Protein AF-0000000067186756 (afdb_homodimer)

Radius of gyration: 33.21 Å; Cα contacts (8 Å, |Δi|>4): 2037; chains: 2; bounding box: 67×123×79 Å

Structure (mmCIF, N/CA/C/O backbone):
data_AF-0000000067186756-model_v1
#
loop_
_entity.id
_entity.type
_entity.pdbx_description
1 polymer AGAP007017-PA
#
loop_
_atom_site.group_PDB
_atom_site.id
_atom_site.type_symbol
_atom_site.label_atom_id
_atom_site.label_alt_id
_atom_site.label_comp_id
_atom_site.label_asym_id
_atom_site.label_entity_id
_atom_site.label_seq_id
_atom_site.pdbx_PDB_ins_code
_atom_site.Cartn_x
_atom_site.Cartn_y
_atom_site.Cartn_z
_atom_site.occupancy
_atom_site.B_iso_or_equiv
_atom_site.auth_seq_id
_atom_site.auth_comp_id
_atom_site.auth_asym_id
_atom_site.auth_atom_id
_atom_site.pdbx_PDB_model_num
ATOM 1 N N . MET A 1 1 ? -27.625 50 12.789 1 28.44 1 MET A N 1
ATOM 2 C CA . MET A 1 1 ? -27.047 48.938 13.633 1 28.44 1 MET A CA 1
ATOM 3 C C . MET A 1 1 ? -25.719 49.375 14.219 1 28.44 1 MET A C 1
ATOM 5 O O . MET A 1 1 ? -24.719 49.5 13.492 1 28.44 1 MET A O 1
ATOM 9 N N . ALA A 1 2 ? -25.656 50.125 15.195 1 38.41 2 ALA A N 1
ATOM 10 C CA . ALA A 1 2 ? -24.562 50.906 15.773 1 38.41 2 ALA A CA 1
ATOM 11 C C . ALA A 1 2 ? -23.281 50.094 15.812 1 38.41 2 ALA A C 1
ATOM 13 O O . ALA A 1 2 ? -23.297 48.875 15.633 1 38.41 2 ALA A O 1
ATOM 14 N N . GLY A 1 3 ? -22.047 50.656 16.375 1 45.41 3 GLY A N 1
ATOM 15 C CA . GLY A 1 3 ? -20.594 50.594 16.406 1 45.41 3 GLY A CA 1
ATOM 16 C C . GLY A 1 3 ? -20.062 49.281 16.984 1 45.41 3 GLY A C 1
ATOM 17 O O . GLY A 1 3 ? -18.969 49.25 17.547 1 45.41 3 GLY A O 1
ATOM 18 N N . ARG A 1 4 ? -20.812 48.25 17.312 1 57.25 4 ARG A N 1
ATOM 19 C CA . ARG A 1 4 ? -20.469 47.125 18.172 1 57.25 4 ARG A CA 1
ATOM 20 C C . ARG A 1 4 ? -19.312 46.344 17.578 1 57.25 4 ARG A C 1
ATOM 22 O O . ARG A 1 4 ? -19.281 46.094 16.375 1 57.25 4 ARG A O 1
ATOM 29 N N . THR A 1 5 ? -18.281 46.125 18.344 1 77.06 5 THR A N 1
ATOM 30 C CA . THR A 1 5 ? -17 45.5 18.047 1 77.06 5 THR A CA 1
ATOM 31 C C . THR A 1 5 ? -17.156 44 17.875 1 77.06 5 THR A C 1
ATOM 33 O O . THR A 1 5 ? -17.672 43.312 18.766 1 77.06 5 THR A O 1
ATOM 36 N N . PRO A 1 6 ? -16.938 43.469 16.656 1 87.62 6 PRO A N 1
ATOM 37 C CA . PRO A 1 6 ? -17.078 42.031 16.438 1 87.62 6 PRO A CA 1
ATOM 38 C C . PRO A 1 6 ? -16.172 41.219 17.359 1 87.62 6 PRO A C 1
ATOM 40 O O . PRO A 1 6 ? -15.102 41.656 17.75 1 87.62 6 PRO A O 1
ATOM 43 N N . SER A 1 7 ? -16.719 40.062 17.797 1 94.94 7 SER A N 1
ATOM 44 C CA . SER A 1 7 ? -15.93 39.125 18.562 1 94.94 7 SER A CA 1
ATOM 45 C C . SER A 1 7 ? -15.516 37.938 17.688 1 94.94 7 SER A C 1
ATOM 47 O O . SER A 1 7 ? -16.281 37.469 16.828 1 94.94 7 SER A O 1
ATOM 49 N N . VAL A 1 8 ? -14.266 37.5 17.891 1 97.88 8 VAL A N 1
ATOM 50 C CA . VAL A 1 8 ? -13.711 36.438 17.062 1 97.88 8 VAL A CA 1
ATOM 51 C C . VAL A 1 8 ? -13.125 35.344 17.953 1 97.88 8 VAL A C 1
ATOM 53 O O . VAL A 1 8 ? -12.383 35.625 18.891 1 97.88 8 VAL A O 1
ATOM 56 N N . ILE A 1 9 ? -13.453 34.094 17.703 1 98.69 9 ILE A N 1
ATOM 57 C CA . ILE A 1 9 ? -12.773 32.938 18.266 1 98.69 9 ILE A CA 1
ATOM 58 C C . ILE A 1 9 ? -11.867 32.281 17.219 1 98.69 9 ILE A C 1
ATOM 60 O O . ILE A 1 9 ? -12.258 32.156 16.062 1 98.69 9 ILE A O 1
ATOM 64 N N . ILE A 1 10 ? -10.656 32.062 17.578 1 98.94 10 ILE A N 1
ATOM 65 C CA . ILE A 1 10 ? -9.75 31.25 16.766 1 98.94 10 ILE A CA 1
ATOM 66 C C . ILE A 1 10 ? -9.516 29.906 17.453 1 98.94 10 ILE A C 1
ATOM 68 O O . ILE A 1 10 ? -9.164 29.844 18.625 1 98.94 10 ILE A O 1
ATOM 72 N N . VAL A 1 11 ? -9.75 28.812 16.75 1 98.88 11 VAL A N 1
ATOM 73 C CA . VAL A 1 11 ? -9.445 27.484 17.281 1 98.88 11 VAL A CA 1
ATOM 74 C C . VAL A 1 11 ? -8.141 26.984 16.672 1 98.88 11 VAL A C 1
ATOM 76 O O . VAL A 1 11 ? -8.055 26.75 15.461 1 98.88 11 VAL A O 1
ATOM 79 N N . GLY A 1 12 ? -7.152 26.812 17.531 1 98.75 12 GLY A N 1
ATOM 80 C CA . GLY A 1 12 ? -5.82 26.391 17.109 1 98.75 12 GLY A CA 1
ATOM 81 C C . GLY A 1 12 ? -4.805 27.516 17.156 1 98.75 12 GLY A C 1
ATOM 82 O O . GLY A 1 12 ? -5.047 28.594 16.609 1 98.75 12 GLY A O 1
ATOM 83 N N . ALA A 1 13 ? -3.715 27.234 17.781 1 98.75 13 ALA A N 1
ATOM 84 C CA . ALA A 1 13 ? -2.637 28.203 17.875 1 98.75 13 ALA A CA 1
ATOM 85 C C . ALA A 1 13 ? -1.397 27.734 17.125 1 98.75 13 ALA A C 1
ATOM 87 O O . ALA A 1 13 ? -0.271 27.922 17.578 1 98.75 13 ALA A O 1
ATOM 88 N N . GLY A 1 14 ? -1.62 27.031 16.031 1 98.5 14 GLY A N 1
ATOM 89 C CA . GLY A 1 14 ? -0.551 26.812 15.062 1 98.5 14 GLY A CA 1
ATOM 90 C C . GLY A 1 14 ? -0.219 28.047 14.258 1 98.5 14 GLY A C 1
ATOM 91 O O . GLY A 1 14 ? -0.692 29.141 14.562 1 98.5 14 GLY A O 1
ATOM 92 N N . SER A 1 15 ? 0.546 27.859 13.188 1 98.44 15 SER A N 1
ATOM 93 C CA . SER A 1 15 ? 0.998 29.016 12.43 1 98.44 15 SER A CA 1
ATOM 94 C C . SER A 1 15 ? -0.173 29.734 11.766 1 98.44 15 SER A C 1
ATOM 96 O O . SER A 1 15 ? -0.175 30.969 11.656 1 98.44 15 SER A O 1
ATOM 98 N N . ALA A 1 16 ? -1.162 29 11.305 1 98.81 16 ALA A N 1
ATOM 99 C CA . ALA A 1 16 ? -2.34 29.625 10.711 1 98.81 16 ALA A CA 1
ATOM 100 C C . ALA A 1 16 ? -3.1 30.453 11.75 1 98.81 16 ALA A C 1
ATOM 102 O O . ALA A 1 16 ? -3.512 31.578 11.469 1 98.81 16 ALA A O 1
ATOM 103 N N . GLY A 1 17 ? -3.281 29.906 12.93 1 98.88 17 GLY A N 1
ATOM 104 C CA . GLY A 1 17 ? -3.973 30.609 14 1 98.88 17 GLY A CA 1
ATOM 105 C C . GLY A 1 17 ? -3.229 31.844 14.477 1 98.88 17 GLY A C 1
ATOM 106 O O . GLY A 1 17 ? -3.828 32.906 14.672 1 98.88 17 GLY A O 1
ATOM 107 N N . ILE A 1 18 ? -1.986 31.672 14.633 1 98.81 18 ILE A N 1
ATOM 108 C CA . ILE A 1 18 ? -1.156 32.781 15.086 1 98.81 18 ILE A CA 1
ATOM 109 C C . ILE A 1 18 ? -1.13 33.875 14.023 1 98.81 18 ILE A C 1
ATOM 111 O O . ILE A 1 18 ? -1.194 35.062 14.352 1 98.81 18 ILE A O 1
ATOM 115 N N . ALA A 1 19 ? -1.044 33.469 12.766 1 98.81 19 ALA A N 1
ATOM 116 C CA . ALA A 1 19 ? -1.078 34.438 11.672 1 98.81 19 ALA A CA 1
ATOM 117 C C . ALA A 1 19 ? -2.396 35.219 11.656 1 98.81 19 ALA A C 1
ATOM 119 O O . ALA A 1 19 ? -2.408 36.438 11.492 1 98.81 19 ALA A O 1
ATOM 120 N N . ALA A 1 20 ? -3.482 34.531 11.844 1 98.88 20 ALA A N 1
ATOM 121 C CA . ALA A 1 20 ? -4.789 35.188 11.898 1 98.88 20 ALA A CA 1
ATOM 122 C C . ALA A 1 20 ? -4.875 36.125 13.094 1 98.88 20 ALA A C 1
ATOM 124 O O . ALA A 1 20 ? -5.305 37.281 12.945 1 98.88 20 ALA A O 1
ATOM 125 N N . ALA A 1 21 ? -4.426 35.688 14.234 1 98.81 21 ALA A N 1
ATOM 126 C CA . ALA A 1 21 ? -4.516 36.438 15.469 1 98.81 21 ALA A CA 1
ATOM 127 C C . ALA A 1 21 ? -3.688 37.719 15.375 1 98.81 21 ALA A C 1
ATOM 129 O O . ALA A 1 21 ? -4.176 38.812 15.688 1 98.81 21 ALA A O 1
ATOM 130 N N . THR A 1 22 ? -2.453 37.562 14.93 1 98.62 22 THR A N 1
ATOM 131 C CA . THR A 1 22 ? -1.57 38.719 14.883 1 98.62 22 THR A CA 1
ATOM 132 C C . THR A 1 22 ? -2.082 39.75 13.883 1 98.62 22 THR A C 1
ATOM 134 O O . THR A 1 22 ? -2.033 40.969 14.133 1 98.62 22 THR A O 1
ATOM 137 N N . ARG A 1 23 ? -2.557 39.281 12.766 1 98 23 ARG A N 1
ATOM 138 C CA . ARG A 1 23 ? -3.098 40.156 11.742 1 98 23 ARG A CA 1
ATOM 139 C C . ARG A 1 23 ? -4.332 40.906 12.25 1 98 23 ARG A C 1
ATOM 141 O O . ARG A 1 23 ? -4.473 42.094 12.039 1 98 23 ARG A O 1
ATOM 148 N N . LEU A 1 24 ? -5.227 40.25 12.93 1 97.94 24 LEU A N 1
ATOM 149 C CA . LEU A 1 24 ? -6.434 40.844 13.484 1 97.94 24 LEU A CA 1
ATOM 150 C C . LEU A 1 24 ? -6.086 41.875 14.562 1 97.94 24 LEU A C 1
ATOM 152 O O . LEU A 1 24 ? -6.625 42.969 14.57 1 97.94 24 LEU A O 1
ATOM 156 N N . LEU A 1 25 ? -5.223 41.469 15.438 1 97.19 25 LEU A N 1
ATOM 157 C CA . LEU A 1 25 ? -4.816 42.375 16.516 1 97.19 25 LEU A CA 1
ATOM 158 C C . LEU A 1 25 ? -4.145 43.625 15.953 1 97.19 25 LEU A C 1
ATOM 160 O O . LEU A 1 25 ? -4.387 44.75 16.438 1 97.19 25 LEU A O 1
ATOM 164 N N . ASP A 1 26 ? -3.35 43.438 14.977 1 95.06 26 ASP A N 1
ATOM 165 C CA . ASP A 1 26 ? -2.693 44.562 14.312 1 95.06 26 ASP A CA 1
ATOM 166 C C . ASP A 1 26 ? -3.717 45.469 13.664 1 95.06 26 ASP A C 1
ATOM 168 O O . ASP A 1 26 ? -3.467 46.688 13.5 1 95.06 26 ASP A O 1
ATOM 172 N N . ARG A 1 27 ? -4.832 44.906 13.32 1 93.94 27 ARG A N 1
ATOM 173 C CA . ARG A 1 27 ? -5.859 45.688 12.625 1 93.94 27 ARG A CA 1
ATOM 174 C C . ARG A 1 27 ? -6.902 46.219 13.602 1 93.94 27 ARG A C 1
ATOM 176 O O . ARG A 1 27 ? -7.949 46.719 13.188 1 93.94 27 ARG A O 1
ATOM 183 N N . GLY A 1 28 ? -6.707 46.031 14.859 1 92.81 28 GLY A N 1
ATOM 184 C CA . GLY A 1 28 ? -7.5 46.75 15.859 1 92.81 28 GLY A CA 1
ATOM 185 C C . GLY A 1 28 ? -8.555 45.844 16.5 1 92.81 28 GLY A C 1
ATOM 186 O O . GLY A 1 28 ? -9.305 46.312 17.375 1 92.81 28 GLY A O 1
ATOM 187 N N . PHE A 1 29 ? -8.633 44.625 16.109 1 94.75 29 PHE A N 1
ATOM 188 C CA . PHE A 1 29 ? -9.547 43.688 16.781 1 94.75 29 PHE A CA 1
ATOM 189 C C . PHE A 1 29 ? -9.07 43.406 18.188 1 94.75 29 PHE A C 1
ATOM 191 O O . PHE A 1 29 ? -7.895 43.125 18.406 1 94.75 29 PHE A O 1
ATOM 198 N N . ARG A 1 30 ? -10.031 43.5 19.141 1 93.94 30 ARG A N 1
ATOM 199 C CA . ARG A 1 30 ? -9.594 43.312 20.516 1 93.94 30 ARG A CA 1
ATOM 200 C C . ARG A 1 30 ? -10.43 42.25 21.219 1 93.94 30 ARG A C 1
ATOM 202 O O . ARG A 1 30 ? -10 41.656 22.219 1 93.94 30 ARG A O 1
ATOM 209 N N . ASN A 1 31 ? -11.594 41.969 20.766 1 95.81 31 ASN A N 1
ATOM 210 C CA . ASN A 1 31 ? -12.422 40.906 21.312 1 95.81 31 ASN A CA 1
ATOM 211 C C . ASN A 1 31 ? -12.086 39.562 20.656 1 95.81 31 ASN A C 1
ATOM 213 O O . ASN A 1 31 ? -12.875 39.031 19.859 1 95.81 31 ASN A O 1
ATOM 217 N N . LEU A 1 32 ? -10.961 39.094 21.062 1 97.62 32 LEU A N 1
ATOM 218 C CA . LEU A 1 32 ? -10.391 37.906 20.438 1 97.62 32 LEU A CA 1
ATOM 219 C C . LEU A 1 32 ? -10.094 36.844 21.484 1 97.62 32 LEU A C 1
ATOM 221 O O . LEU A 1 32 ? -9.602 37.156 22.578 1 97.62 32 LEU A O 1
ATOM 225 N N . THR A 1 33 ? -10.484 35.562 21.219 1 98.56 33 THR A N 1
ATOM 226 C CA . THR A 1 33 ? -10.125 34.438 22.047 1 98.56 33 THR A CA 1
ATOM 227 C C . THR A 1 33 ? -9.555 33.312 21.188 1 98.56 33 THR A C 1
ATOM 229 O O . THR A 1 33 ? -10.172 32.906 20.188 1 98.56 33 THR A O 1
ATOM 232 N N . ILE A 1 34 ? -8.359 32.844 21.578 1 98.81 34 ILE A N 1
ATOM 233 C CA . ILE A 1 34 ? -7.738 31.703 20.906 1 98.81 34 ILE A CA 1
ATOM 234 C C . ILE A 1 34 ? -7.848 30.469 21.781 1 98.81 34 ILE A C 1
ATOM 236 O O . ILE A 1 34 ? -7.453 30.484 22.953 1 98.81 34 ILE A O 1
ATOM 240 N N . LEU A 1 35 ? -8.43 29.438 21.297 1 98.88 35 LEU A N 1
ATOM 241 C CA . LEU A 1 35 ? -8.508 28.156 21.984 1 98.88 35 LEU A CA 1
ATOM 242 C C . LEU A 1 35 ? -7.465 27.172 21.453 1 98.88 35 LEU A C 1
ATOM 244 O O . LEU A 1 35 ? -7.422 26.906 20.25 1 98.88 35 LEU A O 1
ATOM 248 N N . GLU A 1 36 ? -6.594 26.703 22.297 1 98.81 36 GLU A N 1
ATOM 249 C CA . GLU A 1 36 ? -5.531 25.766 21.922 1 98.81 36 GLU A CA 1
ATOM 250 C C . GLU A 1 36 ? -5.598 24.484 22.75 1 98.81 36 GLU A C 1
ATOM 252 O O . GLU A 1 36 ? -5.629 24.547 23.984 1 98.81 36 GLU A O 1
ATOM 257 N N . ALA A 1 37 ? -5.621 23.359 22.047 1 98.56 37 ALA A N 1
ATOM 258 C CA . ALA A 1 37 ? -5.738 22.062 22.703 1 98.56 37 ALA A CA 1
ATOM 259 C C . ALA A 1 37 ? -4.469 21.734 23.469 1 98.56 37 ALA A C 1
ATOM 261 O O . ALA A 1 37 ? -4.531 21.125 24.547 1 98.56 37 ALA A O 1
ATOM 262 N N . GLU A 1 38 ? -3.326 22.109 22.953 1 97.75 38 GLU A N 1
ATOM 263 C CA . GLU A 1 38 ? -2.037 21.812 23.578 1 97.75 38 GLU A CA 1
ATOM 264 C C . GLU A 1 38 ? -1.668 22.891 24.594 1 97.75 38 GLU A C 1
ATOM 266 O O . GLU A 1 38 ? -2.408 23.859 24.781 1 97.75 38 GLU A O 1
ATOM 271 N N . ASN A 1 39 ? -0.51 22.734 25.25 1 97.62 39 ASN A N 1
ATOM 272 C CA . ASN A 1 39 ? -0.031 23.688 26.25 1 97.62 39 ASN A CA 1
ATOM 273 C C . ASN A 1 39 ? 1.078 24.562 25.703 1 97.62 39 ASN A C 1
ATOM 275 O O . ASN A 1 39 ? 1.938 25.031 26.438 1 97.62 39 ASN A O 1
ATOM 279 N N . ARG A 1 40 ? 1.061 24.672 24.391 1 97.06 40 ARG A N 1
ATOM 280 C CA . ARG A 1 40 ? 2.068 25.484 23.719 1 97.06 40 ARG A CA 1
ATOM 281 C C . ARG A 1 40 ? 1.511 26.094 22.438 1 97.06 40 ARG A C 1
ATOM 283 O O . ARG A 1 40 ? 0.531 25.594 21.875 1 97.06 40 ARG A O 1
ATOM 290 N N . LEU A 1 41 ? 2.156 27.188 21.969 1 97.88 41 LEU A N 1
ATOM 291 C CA . LEU A 1 41 ? 1.895 27.75 20.641 1 97.88 41 LEU A CA 1
ATOM 292 C C . LEU A 1 41 ? 2.637 26.969 19.562 1 97.88 41 LEU A C 1
ATOM 294 O O . LEU A 1 41 ? 3.621 26.281 19.859 1 97.88 41 LEU A O 1
ATOM 298 N N . GLY A 1 42 ? 2.135 27.031 18.375 1 98.12 42 GLY A N 1
ATOM 299 C CA . GLY A 1 42 ? 2.977 26.703 17.234 1 98.12 42 GLY A CA 1
ATOM 300 C C . GLY A 1 42 ? 2.475 25.516 16.453 1 98.12 42 GLY A C 1
ATOM 301 O O . GLY A 1 42 ? 2.799 25.359 15.273 1 98.12 42 GLY A O 1
ATOM 302 N N . GLY A 1 43 ? 1.616 24.625 17.094 1 97.69 43 GLY A N 1
ATOM 303 C CA . GLY A 1 43 ? 1.158 23.438 16.391 1 97.69 43 GLY A CA 1
ATOM 304 C C . GLY A 1 43 ? 2.295 22.562 15.906 1 97.69 43 GLY A C 1
ATOM 305 O O . GLY A 1 43 ? 3.164 22.172 16.688 1 97.69 43 GLY A O 1
ATOM 306 N N . ARG A 1 44 ? 2.387 22.344 14.578 1 97.75 44 ARG A N 1
ATOM 307 C CA . ARG A 1 44 ? 3.402 21.438 14.031 1 97.75 44 ARG A CA 1
ATOM 308 C C . ARG A 1 44 ? 4.734 22.156 13.867 1 97.75 44 ARG A C 1
ATOM 310 O O . ARG A 1 44 ? 5.73 21.562 13.477 1 97.75 44 ARG A O 1
ATOM 317 N N . ILE A 1 45 ? 4.738 23.438 14.062 1 98.19 45 ILE A N 1
ATOM 318 C CA . ILE A 1 45 ? 6.004 24.109 14.367 1 98.19 45 ILE A CA 1
ATOM 319 C C . ILE A 1 45 ? 6.395 23.828 15.812 1 98.19 45 ILE A C 1
ATOM 321 O O . ILE A 1 45 ? 5.883 24.469 16.734 1 98.19 45 ILE A O 1
ATOM 325 N N . HIS A 1 46 ? 7.238 22.875 15.992 1 97.38 46 HIS A N 1
ATOM 326 C CA . HIS A 1 46 ? 7.652 22.422 17.312 1 97.38 46 HIS A CA 1
ATOM 327 C C . HIS A 1 46 ? 9.164 22.266 17.391 1 97.38 46 HIS A C 1
ATOM 329 O O . HIS A 1 46 ? 9.711 21.25 16.953 1 97.38 46 HIS A O 1
ATOM 335 N N . SER A 1 47 ? 9.773 23.297 17.938 1 95.75 47 SER A N 1
ATOM 336 C CA . SER A 1 47 ? 11.227 23.328 18.125 1 95.75 47 SER A CA 1
ATOM 337 C C . SER A 1 47 ? 11.602 23.188 19.594 1 95.75 47 SER A C 1
ATOM 339 O O . SER A 1 47 ? 11.055 23.891 20.453 1 95.75 47 SER A O 1
ATOM 341 N N . VAL A 1 48 ? 12.484 22.297 19.844 1 93.56 48 VAL A N 1
ATOM 342 C CA . VAL A 1 48 ? 12.891 22.047 21.219 1 93.56 48 VAL A CA 1
ATOM 343 C C . VAL A 1 48 ? 14.406 22.188 21.344 1 93.56 48 VAL A C 1
ATOM 345 O O . VAL A 1 48 ? 15.164 21.578 20.594 1 93.56 48 VAL A O 1
ATOM 348 N N . ARG A 1 49 ? 14.75 23 22.281 1 91.38 49 ARG A N 1
ATOM 349 C CA . ARG A 1 49 ? 16.172 23.172 22.531 1 91.38 49 ARG A CA 1
ATOM 350 C C . ARG A 1 49 ? 16.75 21.953 23.266 1 91.38 49 ARG A C 1
ATOM 352 O O . ARG A 1 49 ? 16.141 21.453 24.203 1 91.38 49 ARG A O 1
ATOM 359 N N . ARG A 1 50 ? 17.766 21.531 22.828 1 86.62 50 ARG A N 1
ATOM 360 C CA . ARG A 1 50 ? 18.531 20.453 23.453 1 86.62 50 ARG A CA 1
ATOM 361 C C . ARG A 1 50 ? 20.031 20.703 23.344 1 86.62 50 ARG A C 1
ATOM 363 O O . ARG A 1 50 ? 20.641 20.484 22.297 1 86.62 50 ARG A O 1
ATOM 370 N N . GLY A 1 51 ? 20.547 21.031 24.562 1 77.31 51 GLY A N 1
ATOM 371 C CA . GLY A 1 51 ? 21.938 21.469 24.531 1 77.31 51 GLY A CA 1
ATOM 372 C C . GLY A 1 51 ? 22.156 22.672 23.641 1 77.31 51 GLY A C 1
ATOM 373 O O . GLY A 1 51 ? 21.469 23.688 23.766 1 77.31 51 GLY A O 1
ATOM 374 N N . GLY A 1 52 ? 23.156 22.625 22.922 1 74.12 52 GLY A N 1
ATOM 375 C CA . GLY A 1 52 ? 23.453 23.703 21.984 1 74.12 52 GLY A CA 1
ATOM 376 C C . GLY A 1 52 ? 22.656 23.609 20.703 1 74.12 52 GLY A C 1
ATOM 377 O O . GLY A 1 52 ? 22.781 24.469 19.828 1 74.12 52 GLY A O 1
ATOM 378 N N . ASN A 1 53 ? 21.703 22.672 20.766 1 74.88 53 ASN A N 1
ATOM 379 C CA . ASN A 1 53 ? 21 22.391 19.531 1 74.88 53 ASN A CA 1
ATOM 380 C C . ASN A 1 53 ? 19.516 22.719 19.625 1 74.88 53 ASN A C 1
ATOM 382 O O . ASN A 1 53 ? 19.016 23 20.719 1 74.88 53 ASN A O 1
ATOM 386 N N . VAL A 1 54 ? 18.906 23.031 18.562 1 90.5 54 VAL A N 1
ATOM 387 C CA . VAL A 1 54 ? 17.453 23.125 18.453 1 90.5 54 VAL A CA 1
ATOM 388 C C . VAL A 1 54 ? 16.938 22.078 17.484 1 90.5 54 VAL A C 1
ATOM 390 O O . VAL A 1 54 ? 17.391 21.984 16.344 1 90.5 54 VAL A O 1
ATOM 393 N N . LEU A 1 55 ? 16.078 21.203 18.016 1 93.69 55 LEU A N 1
ATOM 394 C CA . LEU A 1 55 ? 15.492 20.141 17.219 1 93.69 55 LEU A CA 1
ATOM 395 C C . LEU A 1 55 ? 14.086 20.516 16.766 1 93.69 55 LEU A C 1
ATOM 397 O O . LEU A 1 55 ? 13.234 20.875 17.578 1 93.69 55 LEU A O 1
ATOM 401 N N . ASP A 1 56 ? 13.922 20.484 15.516 1 96.19 56 ASP A N 1
ATOM 402 C CA . ASP A 1 56 ? 12.594 20.734 14.953 1 96.19 56 ASP A CA 1
ATOM 403 C C . ASP A 1 56 ? 11.844 19.422 14.734 1 96.19 56 ASP A C 1
ATOM 405 O O . ASP A 1 56 ? 12.211 18.625 13.875 1 96.19 56 ASP A O 1
ATOM 409 N N . TYR A 1 57 ? 10.758 19.234 15.461 1 96.88 57 TYR A N 1
ATOM 410 C CA . TYR A 1 57 ? 9.953 18.016 15.352 1 96.88 57 TYR A CA 1
ATOM 411 C C . TYR A 1 57 ? 9.031 18.078 14.141 1 96.88 57 TYR A C 1
ATOM 413 O O . TYR A 1 57 ? 8.641 17.047 13.602 1 96.88 57 TYR A O 1
ATOM 421 N N . GLY A 1 58 ? 8.594 19.234 13.766 1 96.69 58 GLY A N 1
ATOM 422 C CA . GLY A 1 58 ? 7.781 19.484 12.586 1 96.69 58 GLY A CA 1
ATOM 423 C C . GLY A 1 58 ? 8.508 20.297 11.531 1 96.69 58 GLY A C 1
ATOM 424 O O . GLY A 1 58 ? 9.617 19.953 11.125 1 96.69 58 GLY A O 1
ATOM 425 N N . ALA A 1 59 ? 7.988 21.422 11.195 1 96.25 59 ALA A N 1
ATOM 426 C CA . ALA A 1 59 ? 8.594 22.281 10.188 1 96.25 59 ALA A CA 1
ATOM 427 C C . ALA A 1 59 ? 10.055 22.578 10.531 1 96.25 59 ALA A C 1
ATOM 429 O O . ALA A 1 59 ? 10.375 22.922 11.672 1 96.25 59 ALA A O 1
ATOM 430 N N . GLN A 1 60 ? 10.852 22.469 9.484 1 93.38 60 GLN A N 1
ATOM 431 C CA . GLN A 1 60 ? 12.273 22.594 9.789 1 93.38 60 GLN A CA 1
ATOM 432 C C . GLN A 1 60 ? 12.953 23.562 8.836 1 93.38 60 GLN A C 1
ATOM 434 O O . GLN A 1 60 ? 13.836 24.328 9.242 1 93.38 60 GLN A O 1
ATOM 439 N N . TRP A 1 61 ? 12.594 23.562 7.562 1 92.44 61 TRP A N 1
ATOM 440 C CA . TRP A 1 61 ? 13.32 24.344 6.574 1 92.44 61 TRP A CA 1
ATOM 441 C C . TRP A 1 61 ? 12.398 25.344 5.883 1 92.44 61 TRP A C 1
ATOM 443 O O . TRP A 1 61 ? 11.203 25.094 5.73 1 92.44 61 TRP A O 1
ATOM 453 N N . VAL A 1 62 ? 12.977 26.469 5.523 1 91.88 62 VAL A N 1
ATOM 454 C CA . VAL A 1 62 ? 12.312 27.406 4.629 1 91.88 62 VAL A CA 1
ATOM 455 C C . VAL A 1 62 ? 12.461 26.938 3.184 1 91.88 62 VAL A C 1
ATOM 457 O O . VAL A 1 62 ? 13.578 26.812 2.68 1 91.88 62 VAL A O 1
ATOM 460 N N . HIS A 1 63 ? 11.344 26.703 2.578 1 84.44 63 HIS A N 1
ATOM 461 C CA . HIS A 1 63 ? 11.367 26.062 1.268 1 84.44 63 HIS A CA 1
ATOM 462 C C . HIS A 1 63 ? 11.594 27.078 0.161 1 84.44 63 HIS A C 1
ATOM 464 O O . HIS A 1 63 ? 10.641 27.516 -0.493 1 84.44 63 HIS A O 1
ATOM 470 N N . GLY A 1 64 ? 12.773 27.469 -0.066 1 81.81 64 GLY A N 1
ATOM 471 C CA . GLY A 1 64 ? 13.148 28.266 -1.219 1 81.81 64 GLY A CA 1
ATOM 472 C C . GLY A 1 64 ? 13.133 29.766 -0.935 1 81.81 64 GLY A C 1
ATOM 473 O O . GLY A 1 64 ? 12.664 30.188 0.119 1 81.81 64 GLY A O 1
ATOM 474 N N . LYS A 1 65 ? 13.633 30.531 -1.936 1 87.44 65 LYS A N 1
ATOM 475 C CA . LYS A 1 65 ? 13.781 31.969 -1.816 1 87.44 65 LYS A CA 1
ATOM 476 C C . LYS A 1 65 ? 12.734 32.688 -2.654 1 87.44 65 LYS A C 1
ATOM 478 O O . LYS A 1 65 ? 12.203 33.75 -2.234 1 87.44 65 LYS A O 1
ATOM 483 N N . GLN A 1 66 ? 12.391 32.031 -3.686 1 86.25 66 GLN A N 1
ATOM 484 C CA . GLN A 1 66 ? 11.555 32.719 -4.664 1 86.25 66 GLN A CA 1
ATOM 485 C C . GLN A 1 66 ? 10.086 32.656 -4.277 1 86.25 66 GLN A C 1
ATOM 487 O O . GLN A 1 66 ? 9.57 31.578 -3.98 1 86.25 66 GLN A O 1
ATOM 492 N N . ASN A 1 67 ? 9.477 33.812 -4.285 1 86.69 67 ASN A N 1
ATOM 493 C CA . ASN A 1 67 ? 8.055 33.906 -3.996 1 86.69 67 ASN A CA 1
ATOM 494 C C . ASN A 1 67 ? 7.703 33.281 -2.654 1 86.69 67 ASN A C 1
ATOM 496 O O . ASN A 1 67 ? 6.707 32.562 -2.545 1 86.69 67 ASN A O 1
ATOM 500 N N . ASN A 1 68 ? 8.586 33.469 -1.745 1 92.69 68 ASN A N 1
ATOM 501 C CA . ASN A 1 68 ? 8.383 32.938 -0.402 1 92.69 68 ASN A CA 1
ATOM 502 C C . ASN A 1 68 ? 8.453 34.031 0.653 1 92.69 68 ASN A C 1
ATOM 504 O O . ASN A 1 68 ? 9.539 34.438 1.051 1 92.69 68 ASN A O 1
ATOM 508 N N . PHE A 1 69 ? 7.301 34.438 1.137 1 93.56 69 PHE A N 1
ATOM 509 C CA . PHE A 1 69 ? 7.227 35.594 2.047 1 93.56 69 PHE A CA 1
ATOM 510 C C . PHE A 1 69 ? 7.824 35.219 3.402 1 93.56 69 PHE A C 1
ATOM 512 O O . PHE A 1 69 ? 8.18 36.125 4.18 1 93.56 69 PHE A O 1
ATOM 519 N N . ILE A 1 70 ? 7.93 33.938 3.744 1 95 70 ILE A N 1
ATOM 520 C CA . ILE A 1 70 ? 8.602 33.562 4.98 1 95 70 ILE A CA 1
ATOM 521 C C . ILE A 1 70 ? 10.102 33.844 4.859 1 95 70 ILE A C 1
ATOM 523 O O . ILE A 1 70 ? 10.711 34.344 5.801 1 95 70 ILE A O 1
ATOM 527 N N . TYR A 1 71 ? 10.656 33.438 3.723 1 94.69 71 TYR A N 1
ATOM 528 C CA . TYR A 1 71 ? 12.055 33.781 3.459 1 94.69 71 TYR A CA 1
ATOM 529 C C . TYR A 1 71 ? 12.281 35.281 3.551 1 94.69 71 TYR A C 1
ATOM 531 O O . TYR A 1 71 ? 13.234 35.719 4.184 1 94.69 71 TYR A O 1
ATOM 539 N N . ASP A 1 72 ? 11.391 36.062 2.963 1 94.88 72 ASP A N 1
ATOM 540 C CA . ASP A 1 72 ? 11.516 37.5 2.938 1 94.88 72 ASP A CA 1
ATOM 541 C C . ASP A 1 72 ? 11.492 38.094 4.352 1 94.88 72 ASP A C 1
ATOM 543 O O . ASP A 1 72 ? 12.32 38.938 4.695 1 94.88 72 ASP A O 1
ATOM 547 N N . MET A 1 73 ? 10.57 37.625 5.117 1 94.88 73 MET A N 1
ATOM 548 C CA . MET A 1 73 ? 10.438 38.094 6.484 1 94.88 73 MET A CA 1
ATOM 549 C C . MET A 1 73 ? 11.68 37.75 7.309 1 94.88 73 MET A C 1
ATOM 551 O O . MET A 1 73 ? 12.188 38.594 8.055 1 94.88 73 MET A O 1
ATOM 555 N N . ALA A 1 74 ? 12.156 36.562 7.203 1 95.62 74 ALA A N 1
ATOM 556 C CA . ALA A 1 74 ? 13.273 36.094 8.016 1 95.62 74 ALA A CA 1
ATOM 557 C C . ALA A 1 74 ? 14.586 36.719 7.574 1 95.62 74 ALA A C 1
ATOM 559 O O . ALA A 1 74 ? 15.438 37.031 8.406 1 95.62 74 ALA A O 1
ATOM 560 N N . SER A 1 75 ? 14.75 36.875 6.27 1 95.12 75 SER A N 1
ATOM 561 C CA . SER A 1 75 ? 16 37.375 5.715 1 95.12 75 SER A CA 1
ATOM 562 C C . SER A 1 75 ? 16.234 38.812 6.105 1 95.12 75 SER A C 1
ATOM 564 O O . SER A 1 75 ? 17.375 39.25 6.25 1 95.12 75 SER A O 1
ATOM 566 N N . GLN A 1 76 ? 15.172 39.562 6.254 1 94.62 76 GLN A N 1
ATOM 567 C CA . GLN A 1 76 ? 15.25 40.938 6.645 1 94.62 76 GLN A CA 1
ATOM 568 C C . GLN A 1 76 ? 16.016 41.125 7.953 1 94.62 76 GLN A C 1
ATOM 570 O O . GLN A 1 76 ? 16.672 42.125 8.172 1 94.62 76 GLN A O 1
ATOM 575 N N . TYR A 1 77 ? 15.961 40.156 8.742 1 95.38 77 TYR A N 1
ATOM 576 C CA . TYR A 1 77 ? 16.578 40.25 10.062 1 95.38 77 TYR A CA 1
ATOM 577 C C . TYR A 1 77 ? 17.75 39.281 10.195 1 95.38 77 TYR A C 1
ATOM 579 O O . TYR A 1 77 ? 18.234 39.062 11.297 1 95.38 77 TYR A O 1
ATOM 587 N N . GLY A 1 78 ? 18.125 38.688 9.086 1 95.06 78 GLY A N 1
ATOM 588 C CA . GLY A 1 78 ? 19.281 37.781 9.086 1 95.06 78 GLY A CA 1
ATOM 589 C C . GLY A 1 78 ? 19.062 36.531 9.914 1 95.06 78 GLY A C 1
ATOM 590 O O . GLY A 1 78 ? 19.984 36.031 10.547 1 95.06 78 GLY A O 1
ATOM 591 N N . LEU A 1 79 ? 17.906 36 9.922 1 95.12 79 LEU A N 1
ATOM 592 C CA . LEU A 1 79 ? 17.531 34.906 10.828 1 95.12 79 LEU A CA 1
ATOM 593 C C . LEU A 1 79 ? 17.797 33.562 10.195 1 95.12 79 LEU A C 1
ATOM 595 O O . LEU A 1 79 ? 17.797 32.531 10.883 1 95.12 79 LEU A O 1
ATOM 599 N N . ILE A 1 80 ? 18.062 33.438 8.883 1 94.31 80 ILE A N 1
ATOM 600 C CA . ILE A 1 80 ? 18.156 32.188 8.156 1 94.31 80 ILE A CA 1
ATOM 601 C C . ILE A 1 80 ? 19.469 32.125 7.391 1 94.31 80 ILE A C 1
ATOM 603 O O . ILE A 1 80 ? 20.141 33.156 7.219 1 94.31 80 ILE A O 1
ATOM 607 N N . GLU A 1 81 ? 19.906 30.906 7.027 1 93 81 GLU A N 1
ATOM 608 C CA . GLU A 1 81 ? 21.094 30.688 6.211 1 93 81 GLU A CA 1
ATOM 609 C C . GLU A 1 81 ? 20.906 29.484 5.289 1 93 81 GLU A C 1
ATOM 611 O O . GLU A 1 81 ? 20.141 28.562 5.598 1 93 81 GLU A O 1
ATOM 616 N N . VAL A 1 82 ? 21.531 29.484 4.156 1 90.5 82 VAL A N 1
ATOM 617 C CA . VAL A 1 82 ? 21.516 28.391 3.199 1 90.5 82 VAL A CA 1
ATOM 618 C C . VAL A 1 82 ? 22.531 27.328 3.615 1 90.5 82 VAL A C 1
ATOM 620 O O . VAL A 1 82 ? 23.688 27.625 3.863 1 90.5 82 VAL A O 1
ATOM 623 N N . GLU A 1 83 ? 21.984 26.109 3.74 1 86.94 83 GLU A N 1
ATOM 624 C CA . GLU A 1 83 ? 22.875 25 4.07 1 86.94 83 GLU A CA 1
ATOM 625 C C . GLU A 1 83 ? 23.859 24.734 2.932 1 86.94 83 GLU A C 1
ATOM 627 O O . GLU A 1 83 ? 23.516 24.875 1.758 1 86.94 83 GLU A O 1
ATOM 632 N N . GLN A 1 84 ? 25.047 24.281 3.312 1 79.5 84 GLN A N 1
ATOM 633 C CA . GLN A 1 84 ? 26.109 24.125 2.33 1 79.5 84 GLN A CA 1
ATOM 634 C C . GLN A 1 84 ? 26.172 22.703 1.812 1 79.5 84 GLN A C 1
ATOM 636 O O . GLN A 1 84 ? 27.016 22.375 0.965 1 79.5 84 GLN A O 1
ATOM 641 N N . HIS A 1 85 ? 25.344 21.891 2.33 1 75.56 85 HIS A N 1
ATOM 642 C CA . HIS A 1 85 ? 25.328 20.5 1.887 1 75.56 85 HIS A CA 1
ATOM 643 C C . HIS A 1 85 ? 23.922 20.031 1.536 1 75.56 85 HIS A C 1
ATOM 645 O O . HIS A 1 85 ? 22.938 20.609 2.006 1 75.56 85 HIS A O 1
ATOM 651 N N . LYS A 1 86 ? 23.906 18.984 0.673 1 71.25 86 LYS A N 1
ATOM 652 C CA . LYS A 1 86 ? 22.625 18.359 0.356 1 71.25 86 LYS A CA 1
ATOM 653 C C . LYS A 1 86 ? 22.219 17.375 1.453 1 71.25 86 LYS A C 1
ATOM 655 O O . LYS A 1 86 ? 23.047 16.906 2.225 1 71.25 86 LYS A O 1
ATOM 660 N N . GLU A 1 87 ? 20.969 17.188 1.662 1 66.31 87 GLU A N 1
ATOM 661 C CA . GLU A 1 87 ? 20.469 16.266 2.672 1 66.31 87 GLU A CA 1
ATOM 662 C C . GLU A 1 87 ? 21.031 14.859 2.465 1 66.31 87 GLU A C 1
ATOM 664 O O . GLU A 1 87 ? 21.438 14.203 3.424 1 66.31 87 GLU A O 1
ATOM 669 N N . ASN A 1 88 ? 20.906 14.32 1.32 1 63.75 88 ASN A N 1
ATOM 670 C CA . ASN A 1 88 ? 21.391 12.977 1.032 1 63.75 88 ASN A CA 1
ATOM 671 C C . ASN A 1 88 ? 22.562 13 0.049 1 63.75 88 ASN A C 1
ATOM 673 O O . ASN A 1 88 ? 22.375 13.25 -1.143 1 63.75 88 ASN A O 1
ATOM 677 N N . ASP A 1 89 ? 23.781 12.781 0.723 1 77.62 89 ASP A N 1
ATOM 678 C CA . ASP A 1 89 ? 24.953 12.906 -0.143 1 77.62 89 ASP A CA 1
ATOM 679 C C . ASP A 1 89 ? 25.5 11.539 -0.53 1 77.62 89 ASP A C 1
ATOM 681 O O . ASP A 1 89 ? 26.203 11.398 -1.534 1 77.62 89 ASP A O 1
ATOM 685 N N . VAL A 1 90 ? 25.156 10.539 0.299 1 93.38 90 VAL A N 1
ATOM 686 C CA . VAL A 1 90 ? 25.672 9.211 -0.015 1 93.38 90 VAL A CA 1
ATOM 687 C C . VAL A 1 90 ? 24.594 8.164 0.226 1 93.38 90 VAL A C 1
ATOM 689 O O . VAL A 1 90 ? 23.609 8.422 0.926 1 93.38 90 VAL A O 1
ATOM 692 N N . TYR A 1 91 ? 24.781 7 -0.371 1 97 91 TYR A N 1
ATOM 693 C CA . TYR A 1 91 ? 23.828 5.898 -0.287 1 97 91 TYR A CA 1
ATOM 694 C C . TYR A 1 91 ? 24.531 4.586 0.024 1 97 91 TYR A C 1
ATOM 696 O O . TYR A 1 91 ? 25.578 4.293 -0.541 1 97 91 TYR A O 1
ATOM 704 N N . TYR A 1 92 ? 23.953 3.838 0.969 1 97.69 92 TYR A N 1
ATOM 705 C CA . TYR A 1 92 ? 24.469 2.52 1.312 1 97.69 92 TYR A CA 1
ATOM 706 C C . TYR A 1 92 ? 23.438 1.437 1.049 1 97.69 92 TYR A C 1
ATOM 708 O O . TYR A 1 92 ? 22.25 1.63 1.315 1 97.69 92 TYR A O 1
ATOM 716 N N . LYS A 1 93 ? 23.906 0.327 0.514 1 97.88 93 LYS A N 1
ATOM 717 C CA . LYS A 1 93 ? 23.078 -0.871 0.42 1 97.88 93 LYS A CA 1
ATOM 718 C C . LYS A 1 93 ? 23 -1.589 1.765 1 97.88 93 LYS A C 1
ATOM 720 O O . LYS A 1 93 ? 23.859 -1.396 2.631 1 97.88 93 LYS A O 1
ATOM 725 N N . SER A 1 94 ? 21.969 -2.41 1.911 1 98.06 94 SER A N 1
ATOM 726 C CA . SER A 1 94 ? 21.812 -3.145 3.162 1 98.06 94 SER A CA 1
ATOM 727 C C . SER A 1 94 ? 22.906 -4.184 3.34 1 98.06 94 SER A C 1
ATOM 729 O O . SER A 1 94 ? 23.031 -4.789 4.406 1 98.06 94 SER A O 1
ATOM 731 N N . THR A 1 95 ? 23.781 -4.363 2.396 1 96.75 95 THR A N 1
ATOM 732 C CA . THR A 1 95 ? 24.984 -5.199 2.516 1 96.75 95 THR A CA 1
ATOM 733 C C . THR A 1 95 ? 26.109 -4.434 3.199 1 96.75 95 THR A C 1
ATOM 735 O O . THR A 1 95 ? 27.125 -5.023 3.578 1 96.75 95 THR A O 1
ATOM 738 N N . GLY A 1 96 ? 25.969 -3.172 3.281 1 97.56 96 GLY A N 1
ATOM 739 C CA . GLY A 1 96 ? 27.016 -2.311 3.803 1 97.56 96 GLY A CA 1
ATOM 740 C C . GLY A 1 96 ? 27.828 -1.623 2.717 1 97.56 96 GLY A C 1
ATOM 741 O O . GLY A 1 96 ? 28.672 -0.776 3.006 1 97.56 96 GLY A O 1
ATOM 742 N N . GLU A 1 97 ? 27.516 -1.89 1.524 1 97.19 97 GLU A N 1
ATOM 743 C CA . GLU A 1 97 ? 28.281 -1.369 0.391 1 97.19 97 GLU A CA 1
ATOM 744 C C . GLU A 1 97 ? 27.906 0.08 0.095 1 97.19 97 GLU A C 1
ATOM 746 O O . GLU A 1 97 ? 26.719 0.417 0.012 1 97.19 97 GLU A O 1
ATOM 751 N N . LEU A 1 98 ? 28.938 0.907 -0.063 1 96.75 98 LEU A N 1
ATOM 752 C CA . LEU A 1 98 ? 28.734 2.287 -0.494 1 96.75 98 LEU A CA 1
ATOM 753 C C . LEU A 1 98 ? 28.562 2.365 -2.006 1 96.75 98 LEU A C 1
ATOM 755 O O . LEU A 1 98 ? 29.375 1.814 -2.758 1 96.75 98 LEU A O 1
ATOM 759 N N . VAL A 1 99 ? 27.516 3.031 -2.438 1 97.44 99 VAL A N 1
ATOM 760 C CA . VAL A 1 99 ? 27.344 3.285 -3.865 1 97.44 99 VAL A CA 1
ATOM 761 C C . VAL A 1 99 ? 28.203 4.48 -4.281 1 97.44 99 VAL A C 1
ATOM 763 O O . VAL A 1 99 ? 28.141 5.543 -3.66 1 97.44 99 VAL A O 1
ATOM 766 N N . PRO A 1 100 ? 29.016 4.316 -5.309 1 96.44 100 PRO A N 1
ATOM 767 C CA . PRO A 1 100 ? 29.797 5.469 -5.75 1 96.44 100 PRO A CA 1
ATOM 768 C C . PRO A 1 100 ? 28.953 6.703 -6.02 1 96.44 100 PRO A C 1
ATOM 770 O O . PRO A 1 100 ? 27.906 6.602 -6.664 1 96.44 100 PRO A O 1
ATOM 773 N N . LYS A 1 101 ? 29.438 7.828 -5.523 1 94.06 101 LYS A N 1
ATOM 774 C CA . LYS A 1 101 ? 28.672 9.07 -5.605 1 94.06 101 LYS A CA 1
ATOM 775 C C . LYS A 1 101 ? 28.344 9.414 -7.055 1 94.06 101 LYS A C 1
ATOM 777 O O . LYS A 1 101 ? 27.25 9.883 -7.348 1 94.06 101 LYS A O 1
ATOM 782 N N . GLU A 1 102 ? 29.234 9.211 -7.918 1 94.88 102 GLU A N 1
ATOM 783 C CA . GLU A 1 102 ? 29.016 9.5 -9.328 1 94.88 102 GLU A CA 1
ATOM 784 C C . GLU A 1 102 ? 27.828 8.711 -9.875 1 94.88 102 GLU A C 1
ATOM 786 O O . GLU A 1 102 ? 27.047 9.227 -10.68 1 94.88 102 GLU A O 1
ATOM 791 N N . THR A 1 103 ? 27.703 7.473 -9.391 1 96.69 103 THR A N 1
ATOM 792 C CA . THR A 1 103 ? 26.625 6.598 -9.828 1 96.69 103 THR A CA 1
ATOM 793 C C . THR A 1 103 ? 25.281 7.102 -9.312 1 96.69 103 THR A C 1
ATOM 795 O O . THR A 1 103 ? 24.328 7.246 -10.078 1 96.69 103 THR A O 1
ATOM 798 N N . SER A 1 104 ? 25.219 7.324 -8.039 1 96.31 104 SER A N 1
ATOM 799 C CA . SER A 1 104 ? 23.969 7.793 -7.453 1 96.31 104 SER A CA 1
ATOM 800 C C . SER A 1 104 ? 23.562 9.148 -8.016 1 96.31 104 SER A C 1
ATOM 802 O O . SER A 1 104 ? 22.406 9.367 -8.359 1 96.31 104 SER A O 1
ATOM 804 N N . ASP A 1 105 ? 24.531 10.062 -8.172 1 94.5 105 ASP A N 1
ATOM 805 C CA . ASP A 1 105 ? 24.25 11.383 -8.727 1 94.5 105 ASP A CA 1
ATOM 806 C C . ASP A 1 105 ? 23.688 11.273 -10.148 1 94.5 105 ASP A C 1
ATOM 808 O O . ASP A 1 105 ? 22.719 11.953 -10.492 1 94.5 105 ASP A O 1
ATOM 812 N N . ARG A 1 106 ? 24.266 10.453 -10.891 1 96 106 ARG A N 1
ATOM 813 C CA . ARG A 1 106 ? 23.844 10.297 -12.281 1 96 106 ARG A CA 1
ATOM 814 C C . ARG A 1 106 ? 22.422 9.789 -12.359 1 96 106 ARG A C 1
ATOM 816 O O . ARG A 1 106 ? 21.609 10.32 -13.125 1 96 106 ARG A O 1
ATOM 823 N N . VAL A 1 107 ? 22.125 8.742 -11.602 1 96.81 107 VAL A N 1
ATOM 824 C CA . VAL A 1 107 ? 20.797 8.148 -11.656 1 96.81 107 VAL A CA 1
ATOM 825 C C . VAL A 1 107 ? 19.75 9.164 -11.18 1 96.81 107 VAL A C 1
ATOM 827 O O . VAL A 1 107 ? 18.766 9.422 -11.875 1 96.81 107 VAL A O 1
ATOM 830 N N . LEU A 1 108 ? 19.969 9.797 -10.094 1 95.06 108 LEU A N 1
ATOM 831 C CA . LEU A 1 108 ? 19 10.68 -9.477 1 95.06 108 LEU A CA 1
ATOM 832 C C . LEU A 1 108 ? 18.844 11.969 -10.273 1 95.06 108 LEU A C 1
ATOM 834 O O . LEU A 1 108 ? 17.734 12.477 -10.438 1 95.06 108 LEU A O 1
ATOM 838 N N . GLU A 1 109 ? 19.922 12.5 -10.734 1 93.62 109 GLU A N 1
ATOM 839 C CA . GLU A 1 109 ? 19.859 13.703 -11.562 1 93.62 109 GLU A CA 1
ATOM 840 C C . GLU A 1 109 ? 19.109 13.422 -12.867 1 93.62 109 GLU A C 1
ATOM 842 O O . GLU A 1 109 ? 18.344 14.258 -13.344 1 93.62 109 GLU A O 1
ATOM 847 N N . THR A 1 110 ? 19.406 12.266 -13.461 1 96.12 110 THR A N 1
ATOM 848 C CA . THR A 1 110 ? 18.703 11.883 -14.688 1 96.12 110 THR A CA 1
ATOM 849 C C . THR A 1 110 ? 17.203 11.812 -14.445 1 96.12 110 THR A C 1
ATOM 851 O O . THR A 1 110 ? 16.422 12.336 -15.242 1 96.12 110 THR A O 1
ATOM 854 N N . LEU A 1 111 ? 16.828 11.211 -13.383 1 95.25 111 LEU A N 1
ATOM 855 C CA . LEU A 1 111 ? 15.414 11.094 -13.055 1 95.25 111 LEU A CA 1
ATOM 856 C C . LEU A 1 111 ? 14.797 12.469 -12.844 1 95.25 111 LEU A C 1
ATOM 858 O O . LEU A 1 111 ? 13.719 12.758 -13.375 1 95.25 111 LEU A O 1
ATOM 862 N N . HIS A 1 112 ? 15.453 13.297 -12.109 1 92.12 112 HIS A N 1
ATOM 863 C CA . HIS A 1 112 ? 14.953 14.648 -11.859 1 92.12 112 HIS A CA 1
ATOM 864 C C . HIS A 1 112 ? 14.797 15.422 -13.164 1 92.12 112 HIS A C 1
ATOM 866 O O . HIS A 1 112 ? 13.781 16.094 -13.383 1 92.12 112 HIS A O 1
ATOM 872 N N . ASN A 1 113 ? 15.758 15.32 -14.008 1 93.19 113 ASN A N 1
ATOM 873 C CA . ASN A 1 113 ? 15.727 16.016 -15.289 1 93.19 113 ASN A CA 1
ATOM 874 C C . ASN A 1 113 ? 14.578 15.531 -16.172 1 93.19 113 ASN A C 1
ATOM 876 O O . ASN A 1 113 ? 13.883 16.344 -16.797 1 93.19 113 ASN A O 1
ATOM 880 N N . LEU A 1 114 ? 14.398 14.273 -16.188 1 92.19 114 LEU A N 1
ATOM 881 C CA . LEU A 1 114 ? 13.352 13.703 -17.016 1 92.19 114 LEU A CA 1
ATOM 882 C C . LEU A 1 114 ? 11.969 14.141 -16.531 1 92.19 114 LEU A C 1
ATOM 884 O O . LEU A 1 114 ? 11.094 14.445 -17.344 1 92.19 114 LEU A O 1
ATOM 888 N N . LEU A 1 115 ? 11.836 14.203 -15.297 1 89.25 115 LEU A N 1
ATOM 889 C CA . LEU A 1 115 ? 10.547 14.586 -14.727 1 89.25 115 LEU A CA 1
ATOM 890 C C . LEU A 1 115 ? 10.297 16.078 -14.906 1 89.25 115 LEU A C 1
ATOM 892 O O . LEU A 1 115 ? 9.164 16.5 -15.133 1 89.25 115 LEU A O 1
ATOM 896 N N . GLU A 1 116 ? 11.32 16.859 -14.773 1 85.19 116 GLU A N 1
ATOM 897 C CA . GLU A 1 116 ? 11.195 18.297 -15.008 1 85.19 116 GLU A CA 1
ATOM 898 C C . GLU A 1 116 ? 10.859 18.594 -16.469 1 85.19 116 GLU A C 1
ATOM 900 O O . GLU A 1 116 ? 10.07 19.5 -16.75 1 85.19 116 GLU A O 1
ATOM 905 N N . GLU A 1 117 ? 11.445 17.844 -17.344 1 85.81 117 GLU A N 1
ATOM 906 C CA . GLU A 1 117 ? 11.242 18.031 -18.781 1 85.81 117 GLU A CA 1
ATOM 907 C C . GLU A 1 117 ? 9.836 17.594 -19.188 1 85.81 117 GLU A C 1
ATOM 909 O O . GLU A 1 117 ? 9.297 18.094 -20.172 1 85.81 117 GLU A O 1
ATOM 914 N N . ASP A 1 118 ? 9.289 16.75 -18.422 1 82.5 118 ASP A N 1
ATOM 915 C CA . ASP A 1 118 ? 8.008 16.188 -18.828 1 82.5 118 ASP A CA 1
ATOM 916 C C . ASP A 1 118 ? 6.875 16.719 -17.953 1 82.5 118 ASP A C 1
ATOM 918 O O . ASP A 1 118 ? 5.945 15.992 -17.609 1 82.5 118 ASP A O 1
ATOM 922 N N . ALA A 1 119 ? 6.977 17.938 -17.547 1 78.25 119 ALA A N 1
ATOM 923 C CA . ALA A 1 119 ? 5.961 18.547 -16.688 1 78.25 119 ALA A CA 1
ATOM 924 C C . ALA A 1 119 ? 4.605 18.578 -17.391 1 78.25 119 ALA A C 1
ATOM 926 O O . ALA A 1 119 ? 3.568 18.359 -16.766 1 78.25 119 ALA A O 1
ATOM 927 N N . ASP A 1 120 ? 4.598 18.781 -18.641 1 80.25 120 ASP A N 1
ATOM 928 C CA . ASP A 1 120 ? 3.363 18.797 -19.422 1 80.25 120 ASP A CA 1
ATOM 929 C C . ASP A 1 120 ? 2.721 17.422 -19.484 1 80.25 120 ASP A C 1
ATOM 931 O O . ASP A 1 120 ? 1.494 17.297 -19.453 1 80.25 120 ASP A O 1
ATOM 935 N N . GLY A 1 121 ? 3.605 16.484 -19.578 1 83.69 121 GLY A N 1
ATOM 936 C CA . GLY A 1 121 ? 3.094 15.117 -19.562 1 83.69 121 GLY A CA 1
ATOM 937 C C . GLY A 1 121 ? 2.379 14.75 -18.281 1 83.69 121 GLY A C 1
ATOM 938 O O . GLY A 1 121 ? 1.309 14.141 -18.312 1 83.69 121 GLY A O 1
ATOM 939 N N . LEU A 1 122 ? 2.971 15.164 -17.25 1 84.75 122 LEU A N 1
ATOM 940 C CA . LEU A 1 122 ? 2.365 14.883 -15.961 1 84.75 122 LEU A CA 1
ATOM 941 C C . LEU A 1 122 ? 1.042 15.625 -15.805 1 84.75 122 LEU A C 1
ATOM 943 O O . LEU A 1 122 ? 0.086 15.086 -15.242 1 84.75 122 LEU A O 1
ATOM 947 N N . GLN A 1 123 ? 0.991 16.812 -16.234 1 82.75 123 GLN A N 1
ATOM 948 C CA . GLN A 1 123 ? -0.211 17.625 -16.109 1 82.75 123 GLN A CA 1
ATOM 949 C C . GLN A 1 123 ? -1.398 16.969 -16.797 1 82.75 123 GLN A C 1
ATOM 951 O O . GLN A 1 123 ? -2.533 17.062 -16.328 1 82.75 123 GLN A O 1
ATOM 956 N N . SER A 1 124 ? -1.1 16.281 -17.875 1 82.94 124 SER A N 1
ATOM 957 C CA . SER A 1 124 ? -2.162 15.672 -18.656 1 82.94 124 SER A CA 1
ATOM 958 C C . SER A 1 124 ? -2.381 14.219 -18.25 1 82.94 124 SER A C 1
ATOM 960 O O . SER A 1 124 ? -3.301 13.562 -18.734 1 82.94 124 SER A O 1
ATOM 962 N N . TYR A 1 125 ? -1.518 13.812 -17.406 1 84.75 125 TYR A N 1
ATOM 963 C CA . TYR A 1 125 ? -1.59 12.414 -17 1 84.75 125 TYR A CA 1
ATOM 964 C C . TYR A 1 125 ? -2.75 12.18 -16.031 1 84.75 125 TYR A C 1
ATOM 966 O O . TYR A 1 125 ? -2.932 12.938 -15.078 1 84.75 125 TYR A O 1
ATOM 974 N N . THR A 1 126 ? -3.555 11.148 -16.219 1 81 126 THR A N 1
ATOM 975 C CA . THR A 1 126 ? -4.754 10.914 -15.414 1 81 126 THR A CA 1
ATOM 976 C C . THR A 1 126 ? -4.484 9.867 -14.328 1 81 126 THR A C 1
ATOM 978 O O . THR A 1 126 ? -5.34 9.625 -13.477 1 81 126 THR A O 1
ATOM 981 N N . GLY A 1 127 ? -3.309 9.328 -14.344 1 84.81 127 GLY A N 1
ATOM 982 C CA . GLY A 1 127 ? -2.988 8.312 -13.359 1 84.81 127 GLY A CA 1
ATOM 983 C C . GLY A 1 127 ? -2.246 8.852 -12.148 1 84.81 127 GLY A C 1
ATOM 984 O O . GLY A 1 127 ? -2.209 10.07 -11.938 1 84.81 127 GLY A O 1
ATOM 985 N N . SER A 1 128 ? -1.772 7.949 -11.344 1 88.62 128 SER A N 1
ATOM 986 C CA . SER A 1 128 ? -1.079 8.312 -10.109 1 88.62 128 SER A CA 1
ATOM 987 C C . SER A 1 128 ? 0.352 8.758 -10.391 1 88.62 128 SER A C 1
ATOM 989 O O . SER A 1 128 ? 0.914 8.43 -11.438 1 88.62 128 SER A O 1
ATOM 991 N N . LEU A 1 129 ? 0.857 9.492 -9.438 1 91 129 LEU A N 1
ATOM 992 C CA . LEU A 1 129 ? 2.244 9.938 -9.523 1 91 129 LEU A CA 1
ATOM 993 C C . LEU A 1 129 ? 3.191 8.742 -9.586 1 91 129 LEU A C 1
ATOM 995 O O . LEU A 1 129 ? 4.16 8.75 -10.352 1 91 129 LEU A O 1
ATOM 999 N N . GLY A 1 130 ? 2.938 7.707 -8.82 1 90.31 130 GLY A N 1
ATOM 1000 C CA . GLY A 1 130 ? 3.764 6.512 -8.828 1 90.31 130 GLY A CA 1
ATOM 1001 C C . GLY A 1 130 ? 3.805 5.828 -10.18 1 90.31 130 GLY A C 1
ATOM 1002 O O . GLY A 1 130 ? 4.871 5.414 -10.641 1 90.31 130 GLY A O 1
ATOM 1003 N N . ALA A 1 131 ? 2.678 5.742 -10.797 1 86.75 131 ALA A N 1
ATOM 1004 C CA . ALA A 1 131 ? 2.609 5.129 -12.125 1 86.75 131 ALA A CA 1
ATOM 1005 C C . ALA A 1 131 ? 3.387 5.945 -13.148 1 86.75 131 ALA A C 1
ATOM 1007 O O . ALA A 1 131 ? 4.047 5.387 -14.023 1 86.75 131 ALA A O 1
ATOM 1008 N N . TYR A 1 132 ? 3.23 7.195 -13.055 1 89.94 132 TYR A N 1
ATOM 1009 C CA . TYR A 1 132 ? 3.947 8.078 -13.977 1 89.94 132 TYR A CA 1
ATOM 1010 C C . TYR A 1 132 ? 5.453 7.949 -13.781 1 89.94 132 TYR A C 1
ATOM 1012 O O . TYR A 1 132 ? 6.203 7.867 -14.758 1 89.94 132 TYR A O 1
ATOM 1020 N N . TYR A 1 133 ? 5.914 7.945 -12.531 1 92.75 133 TYR A N 1
ATOM 1021 C CA . TYR A 1 133 ? 7.336 7.793 -12.242 1 92.75 133 TYR A CA 1
ATOM 1022 C C . TYR A 1 133 ? 7.859 6.461 -12.766 1 92.75 133 TYR A C 1
ATOM 1024 O O . TYR A 1 133 ? 8.953 6.395 -13.328 1 92.75 133 TYR A O 1
ATOM 1032 N N . ASP A 1 134 ? 7.098 5.422 -12.594 1 89.81 134 ASP A N 1
ATOM 1033 C CA . ASP A 1 134 ? 7.469 4.117 -13.141 1 89.81 134 ASP A CA 1
ATOM 1034 C C . ASP A 1 134 ? 7.66 4.191 -14.656 1 89.81 134 ASP A C 1
ATOM 1036 O O . ASP A 1 134 ? 8.656 3.693 -15.188 1 89.81 134 ASP A O 1
ATOM 1040 N N . GLN A 1 135 ? 6.711 4.789 -15.312 1 88.5 135 GLN A N 1
ATOM 1041 C CA . GLN A 1 135 ? 6.777 4.902 -16.766 1 88.5 135 GLN A CA 1
ATOM 1042 C C . GLN A 1 135 ? 8.031 5.652 -17.203 1 88.5 135 GLN A C 1
ATOM 1044 O O . GLN A 1 135 ? 8.742 5.207 -18.109 1 88.5 135 GLN A O 1
ATOM 1049 N N . VAL A 1 136 ? 8.25 6.746 -16.547 1 92.94 136 VAL A N 1
ATOM 1050 C CA . VAL A 1 136 ? 9.406 7.562 -16.891 1 92.94 136 VAL A CA 1
ATOM 1051 C C . VAL A 1 136 ? 10.688 6.762 -16.672 1 92.94 136 VAL A C 1
ATOM 1053 O O . VAL A 1 136 ? 11.586 6.766 -17.516 1 92.94 136 VAL A O 1
ATOM 1056 N N . PHE A 1 137 ? 10.812 6.086 -15.625 1 94.88 137 PHE A N 1
ATOM 1057 C CA . PHE A 1 137 ? 12.008 5.32 -15.289 1 94.88 137 PHE A CA 1
ATOM 1058 C C . PHE A 1 137 ? 12.242 4.207 -16.297 1 94.88 137 PHE A C 1
ATOM 1060 O O . PHE A 1 137 ? 13.344 4.074 -16.844 1 94.88 137 PHE A O 1
ATOM 1067 N N . TYR A 1 138 ? 11.281 3.428 -16.531 1 90.62 138 TYR A N 1
ATOM 1068 C CA . TYR A 1 138 ? 11.484 2.256 -17.375 1 90.62 138 TYR A CA 1
ATOM 1069 C C . TYR A 1 138 ? 11.656 2.658 -18.828 1 90.62 138 TYR A C 1
ATOM 1071 O O . TYR A 1 138 ? 12.398 2.012 -19.578 1 90.62 138 TYR A O 1
ATOM 1079 N N . ASP A 1 139 ? 10.961 3.771 -19.25 1 92.5 139 ASP A N 1
ATOM 1080 C CA . ASP A 1 139 ? 11.242 4.316 -20.578 1 92.5 139 ASP A CA 1
ATOM 1081 C C . ASP A 1 139 ? 12.703 4.742 -20.688 1 92.5 139 ASP A C 1
ATOM 1083 O O . ASP A 1 139 ? 13.359 4.461 -21.688 1 92.5 139 ASP A O 1
ATOM 1087 N N . ALA A 1 140 ? 13.156 5.414 -19.641 1 94.81 140 ALA A N 1
ATOM 1088 C CA . ALA A 1 140 ? 14.547 5.848 -19.625 1 94.81 140 ALA A CA 1
ATOM 1089 C C . ALA A 1 140 ? 15.5 4.652 -19.625 1 94.81 140 ALA A C 1
ATOM 1091 O O . ALA A 1 140 ? 16.531 4.672 -20.312 1 94.81 140 ALA A O 1
ATOM 1092 N N . PHE A 1 141 ? 15.164 3.688 -18.828 1 92 141 PHE A N 1
ATOM 1093 C CA . PHE A 1 141 ? 15.977 2.475 -18.75 1 92 141 PHE A CA 1
ATOM 1094 C C . PHE A 1 141 ? 16.078 1.81 -20.125 1 92 141 PHE A C 1
ATOM 1096 O O . PHE A 1 141 ? 17.172 1.467 -20.562 1 92 141 PHE A O 1
ATOM 1103 N N . ARG A 1 142 ? 15 1.677 -20.828 1 89.25 142 ARG A N 1
ATOM 1104 C CA . ARG A 1 142 ? 14.961 1.05 -22.141 1 89.25 142 ARG A CA 1
ATOM 1105 C C . ARG A 1 142 ? 15.711 1.89 -23.172 1 89.25 142 ARG A C 1
ATOM 1107 O O . ARG A 1 142 ? 16.312 1.35 -24.109 1 89.25 142 ARG A O 1
ATOM 1114 N N . ALA A 1 143 ? 15.68 3.182 -22.969 1 93.75 143 ALA A N 1
ATOM 1115 C CA . ALA A 1 143 ? 16.359 4.098 -23.891 1 93.75 143 ALA A CA 1
ATOM 1116 C C . ALA A 1 143 ? 17.859 4.137 -23.625 1 93.75 143 ALA A C 1
ATOM 1118 O O . ALA A 1 143 ? 18.594 4.836 -24.312 1 93.75 143 ALA A O 1
ATOM 1119 N N . GLY A 1 144 ? 18.344 3.48 -22.562 1 93.88 144 GLY A N 1
ATOM 1120 C CA . GLY A 1 144 ? 19.766 3.377 -22.281 1 93.88 144 GLY A CA 1
ATOM 1121 C C . GLY A 1 144 ? 20.312 4.555 -21.5 1 93.88 144 GLY A C 1
ATOM 1122 O O . GLY A 1 144 ? 21.516 4.82 -21.516 1 93.88 144 GLY A O 1
ATOM 1123 N N . LYS A 1 145 ? 19.422 5.293 -20.844 1 95.62 145 LYS A N 1
ATOM 1124 C CA . LYS A 1 145 ? 19.844 6.488 -20.109 1 95.62 145 LYS A CA 1
ATOM 1125 C C . LYS A 1 145 ? 20.75 6.121 -18.938 1 95.62 145 LYS A C 1
ATOM 1127 O O . LYS A 1 145 ? 21.484 6.961 -18.422 1 95.62 145 LYS A O 1
ATOM 1132 N N . PHE A 1 146 ? 20.656 4.895 -18.516 1 95.94 146 PHE A N 1
ATOM 1133 C CA . PHE A 1 146 ? 21.438 4.453 -17.375 1 95.94 146 PHE A CA 1
ATOM 1134 C C . PHE A 1 146 ? 22.5 3.434 -17.797 1 95.94 146 PHE A C 1
ATOM 1136 O O . PHE A 1 146 ? 22.938 2.611 -16.984 1 95.94 146 PHE A O 1
ATOM 1143 N N . ALA A 1 147 ? 22.844 3.416 -19.016 1 94.31 147 ALA A N 1
ATOM 1144 C CA . ALA A 1 147 ? 23.844 2.486 -19.531 1 94.31 147 ALA A CA 1
ATOM 1145 C C . ALA A 1 147 ? 25.141 2.574 -18.734 1 94.31 147 ALA A C 1
ATOM 1147 O O . ALA A 1 147 ? 25.578 3.666 -18.359 1 94.31 147 ALA A O 1
ATOM 1148 N N . GLY A 1 148 ? 25.719 1.426 -18.453 1 94 148 GLY A N 1
ATOM 1149 C CA . GLY A 1 148 ? 26.984 1.387 -17.719 1 94 148 GLY A CA 1
ATOM 1150 C C . GLY A 1 148 ? 26.797 1.239 -16.219 1 94 148 GLY A C 1
ATOM 1151 O O . GLY A 1 148 ? 27.766 0.976 -15.5 1 94 148 GLY A O 1
ATOM 1152 N N . ILE A 1 149 ? 25.625 1.435 -15.75 1 95.12 149 ILE A N 1
ATOM 1153 C CA . ILE A 1 149 ? 25.312 1.248 -14.336 1 95.12 149 ILE A CA 1
ATOM 1154 C C . ILE A 1 149 ? 24.703 -0.133 -14.117 1 95.12 149 ILE A C 1
ATOM 1156 O O . ILE A 1 149 ? 23.844 -0.569 -14.891 1 95.12 149 ILE A O 1
ATOM 1160 N N . ASP A 1 150 ? 25.188 -0.775 -13.023 1 92.62 150 ASP A N 1
ATOM 1161 C CA . ASP A 1 150 ? 24.609 -2.057 -12.648 1 92.62 150 ASP A CA 1
ATOM 1162 C C . ASP A 1 150 ? 23.094 -1.938 -12.492 1 92.62 150 ASP A C 1
ATOM 1164 O O . ASP A 1 150 ? 22.594 -1.025 -11.82 1 92.62 150 ASP A O 1
ATOM 1168 N N . GLN A 1 151 ? 22.359 -2.84 -13.156 1 87.88 151 GLN A N 1
ATOM 1169 C CA . GLN A 1 151 ? 20.891 -2.762 -13.188 1 87.88 151 GLN A CA 1
ATOM 1170 C C . GLN A 1 151 ? 20.312 -2.828 -11.781 1 87.88 151 GLN A C 1
ATOM 1172 O O . GLN A 1 151 ? 19.344 -2.123 -11.469 1 87.88 151 GLN A O 1
ATOM 1177 N N . ARG A 1 152 ? 20.891 -3.682 -11.016 1 88.62 152 ARG A N 1
ATOM 1178 C CA . ARG A 1 152 ? 20.422 -3.822 -9.641 1 88.62 152 ARG A CA 1
ATOM 1179 C C . ARG A 1 152 ? 20.594 -2.521 -8.867 1 88.62 152 ARG A C 1
ATOM 1181 O O . ARG A 1 152 ? 19.672 -2.082 -8.164 1 88.62 152 ARG A O 1
ATOM 1188 N N . THR A 1 153 ? 21.688 -1.964 -9.008 1 95.31 153 THR A N 1
ATOM 1189 C CA . THR A 1 153 ? 21.969 -0.698 -8.336 1 95.31 153 THR A CA 1
ATOM 1190 C C . THR A 1 153 ? 21.047 0.401 -8.844 1 95.31 153 THR A C 1
ATOM 1192 O O . THR A 1 153 ? 20.516 1.187 -8.055 1 95.31 153 THR A O 1
ATOM 1195 N N . CYS A 1 154 ? 20.859 0.382 -10.125 1 95.44 154 CYS A N 1
ATOM 1196 C CA . CYS A 1 154 ? 19.969 1.371 -10.727 1 95.44 154 CYS A CA 1
ATOM 1197 C C . CYS A 1 154 ? 18.547 1.251 -10.156 1 95.44 154 CYS A C 1
ATOM 1199 O O . CYS A 1 154 ? 17.938 2.256 -9.789 1 95.44 154 CYS A O 1
ATOM 1201 N N . TYR A 1 155 ? 18.109 0.079 -10.023 1 93.44 155 TYR A N 1
ATOM 1202 C CA . TYR A 1 155 ? 16.766 -0.159 -9.5 1 93.44 155 TYR A CA 1
ATOM 1203 C C . TYR A 1 155 ? 16.688 0.213 -8.031 1 93.44 155 TYR A C 1
ATOM 1205 O O . TYR A 1 155 ? 15.672 0.77 -7.582 1 93.44 155 TYR A O 1
ATOM 1213 N N . GLN A 1 156 ? 17.688 -0.112 -7.281 1 95.81 156 GLN A N 1
ATOM 1214 C CA . GLN A 1 156 ? 17.703 0.236 -5.863 1 95.81 156 GLN A CA 1
ATOM 1215 C C . GLN A 1 156 ? 17.672 1.748 -5.668 1 95.81 156 GLN A C 1
ATOM 1217 O O . GLN A 1 156 ? 17 2.248 -4.762 1 95.81 156 GLN A O 1
ATOM 1222 N N . LEU A 1 157 ? 18.391 2.439 -6.492 1 97.5 157 LEU A N 1
ATOM 1223 C CA . LEU A 1 157 ? 18.375 3.896 -6.43 1 97.5 157 LEU A CA 1
ATOM 1224 C C . LEU A 1 157 ? 17 4.449 -6.82 1 97.5 157 LEU A C 1
ATOM 1226 O O . LEU A 1 157 ? 16.531 5.418 -6.223 1 97.5 157 LEU A O 1
ATOM 1230 N N . TYR A 1 158 ? 16.359 3.822 -7.77 1 96.94 158 TYR A N 1
ATOM 1231 C CA . TYR A 1 158 ? 15.008 4.23 -8.125 1 96.94 158 TYR A CA 1
ATOM 1232 C C . TYR A 1 158 ? 14.039 3.986 -6.977 1 96.94 158 TYR A C 1
ATOM 1234 O O . TYR A 1 158 ? 13.18 4.82 -6.695 1 96.94 158 TYR A O 1
ATOM 1242 N N . GLN A 1 159 ? 14.203 2.818 -6.336 1 95.75 159 GLN A N 1
ATOM 1243 C CA . GLN A 1 159 ? 13.367 2.535 -5.18 1 95.75 159 GLN A CA 1
ATOM 1244 C C . GLN A 1 159 ? 13.562 3.582 -4.086 1 95.75 159 GLN A C 1
ATOM 1246 O O . GLN A 1 159 ? 12.602 3.996 -3.432 1 95.75 159 GLN A O 1
ATOM 1251 N N . PHE A 1 160 ? 14.758 3.984 -3.896 1 96.69 160 PHE A N 1
ATOM 1252 C CA . PHE A 1 160 ? 15.023 5.062 -2.951 1 96.69 160 PHE A CA 1
ATOM 1253 C C . PHE A 1 160 ? 14.336 6.348 -3.391 1 96.69 160 PHE A C 1
ATOM 1255 O O . PHE A 1 160 ? 13.742 7.055 -2.572 1 96.69 160 PHE A O 1
ATOM 1262 N N . PHE A 1 161 ? 14.469 6.656 -4.652 1 96.5 161 PHE A N 1
ATOM 1263 C CA . PHE A 1 161 ? 13.828 7.836 -5.223 1 96.5 161 PHE A CA 1
ATOM 1264 C C . PHE A 1 161 ? 12.336 7.848 -4.906 1 96.5 161 PHE A C 1
ATOM 1266 O O . PHE A 1 161 ? 11.789 8.875 -4.504 1 96.5 161 PHE A O 1
ATOM 1273 N N . ILE A 1 162 ? 11.68 6.754 -5.02 1 95.31 162 ILE A N 1
ATOM 1274 C CA . ILE A 1 162 ? 10.258 6.609 -4.727 1 95.31 162 ILE A CA 1
ATOM 1275 C C . ILE A 1 162 ? 10.016 6.824 -3.236 1 95.31 162 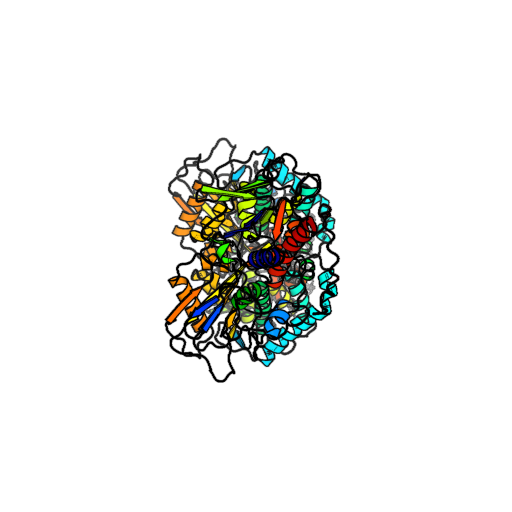ILE A C 1
ATOM 1277 O O . ILE A 1 162 ? 9.086 7.547 -2.852 1 95.31 162 ILE A O 1
ATOM 1281 N N . LYS A 1 163 ? 10.844 6.23 -2.408 1 95.88 163 LYS A N 1
ATOM 1282 C CA . LYS A 1 163 ? 10.719 6.395 -0.963 1 95.88 163 LYS A CA 1
ATOM 1283 C C . LYS A 1 163 ? 10.867 7.859 -0.562 1 95.88 163 LYS A C 1
ATOM 1285 O O . LYS A 1 163 ? 10.133 8.352 0.293 1 95.88 163 LYS A O 1
ATOM 1290 N N . TYR A 1 164 ? 11.812 8.406 -1.149 1 94.38 164 TYR A N 1
ATOM 1291 C CA . TYR A 1 164 ? 12.078 9.812 -0.863 1 94.38 164 TYR A CA 1
ATOM 1292 C C . TYR A 1 164 ? 10.867 10.672 -1.194 1 94.38 164 TYR A C 1
ATOM 1294 O O . TYR A 1 164 ? 10.484 11.547 -0.41 1 94.38 164 TYR A O 1
ATOM 1302 N N . HIS A 1 165 ? 10.242 10.398 -2.246 1 93.81 165 HIS A N 1
ATOM 1303 C CA . HIS A 1 165 ? 9.086 11.18 -2.656 1 93.81 165 HIS A CA 1
ATOM 1304 C C . HIS A 1 165 ? 7.859 10.844 -1.809 1 93.81 165 HIS A C 1
ATOM 1306 O O . HIS A 1 165 ? 7.008 11.703 -1.573 1 93.81 165 HIS A O 1
ATOM 1312 N N . ASN A 1 166 ? 7.789 9.617 -1.361 1 94.5 166 ASN A N 1
ATOM 1313 C CA . ASN A 1 166 ? 6.766 9.32 -0.364 1 94.5 166 ASN A CA 1
ATOM 1314 C C . ASN A 1 166 ? 6.969 10.141 0.909 1 94.5 166 ASN A C 1
ATOM 1316 O O . ASN A 1 166 ? 6.004 10.625 1.502 1 94.5 166 ASN A O 1
ATOM 1320 N N . THR A 1 167 ? 8.164 10.234 1.27 1 93.56 167 THR A N 1
ATOM 1321 C CA . THR A 1 167 ? 8.5 11.016 2.457 1 93.56 167 THR A CA 1
ATOM 1322 C C . THR A 1 167 ? 8.156 12.484 2.252 1 93.56 167 THR A C 1
ATOM 1324 O O . THR A 1 167 ? 7.449 13.078 3.07 1 93.56 167 THR A O 1
ATOM 1327 N N . TYR A 1 168 ? 8.516 12.984 1.133 1 87.88 168 TYR A N 1
ATOM 1328 C CA . TYR A 1 168 ? 8.328 14.398 0.83 1 87.88 168 TYR A CA 1
ATOM 1329 C C . TYR A 1 168 ? 6.844 14.734 0.681 1 87.88 168 TYR A C 1
ATOM 1331 O O . TYR A 1 168 ? 6.418 15.852 0.99 1 87.88 168 TYR A O 1
ATOM 1339 N N . ASN A 1 169 ? 6.051 13.781 0.296 1 89.75 169 ASN A N 1
ATOM 1340 C CA . ASN A 1 169 ? 4.621 14.008 0.101 1 89.75 169 ASN A CA 1
ATOM 1341 C C . ASN A 1 169 ? 3.803 13.469 1.268 1 89.75 169 ASN A C 1
ATOM 1343 O O . ASN A 1 169 ? 2.572 13.547 1.262 1 89.75 169 ASN A O 1
ATOM 1347 N N . ALA A 1 170 ? 4.445 12.938 2.215 1 93.88 170 ALA A N 1
ATOM 1348 C CA . ALA A 1 170 ? 3.811 12.328 3.381 1 93.88 170 ALA A CA 1
ATOM 1349 C C . ALA A 1 170 ? 2.74 11.328 2.963 1 93.88 170 ALA A C 1
ATOM 1351 O O . ALA A 1 170 ? 1.602 11.391 3.436 1 93.88 170 ALA A O 1
ATOM 1352 N N . THR A 1 171 ? 3.111 10.414 2.088 1 94.19 171 THR A N 1
ATOM 1353 C CA . THR A 1 171 ? 2.104 9.5 1.561 1 94.19 171 THR A CA 1
ATOM 1354 C C . THR A 1 171 ? 2.441 8.055 1.923 1 94.19 171 THR A C 1
ATOM 1356 O O . THR A 1 171 ? 3.59 7.746 2.246 1 94.19 171 THR A O 1
ATOM 1359 N N . ASP A 1 172 ? 1.435 7.211 1.861 1 92.62 172 ASP A N 1
ATOM 1360 C CA . ASP A 1 172 ? 1.651 5.781 2.055 1 92.62 172 ASP A CA 1
ATOM 1361 C C . ASP A 1 172 ? 2.293 5.148 0.822 1 92.62 172 ASP A C 1
ATOM 1363 O O . ASP A 1 172 ? 3.148 4.27 0.943 1 92.62 172 ASP A O 1
ATOM 1367 N N . THR A 1 173 ? 1.85 5.578 -0.292 1 91.56 173 THR A N 1
ATOM 1368 C CA . THR A 1 173 ? 2.387 5.172 -1.586 1 91.56 173 THR A CA 1
ATOM 1369 C C . THR A 1 173 ? 2.137 6.25 -2.637 1 91.56 173 THR A C 1
ATOM 1371 O O . THR A 1 173 ? 1.09 6.898 -2.631 1 91.56 173 THR A O 1
ATOM 1374 N N . LEU A 1 174 ? 3.076 6.371 -3.533 1 92.38 174 LEU A N 1
ATOM 1375 C CA . LEU A 1 174 ? 2.916 7.344 -4.605 1 92.38 174 LEU A CA 1
ATOM 1376 C C . LEU A 1 174 ? 1.82 6.91 -5.574 1 92.38 174 LEU A C 1
ATOM 1378 O O . LEU A 1 174 ? 1.338 7.715 -6.375 1 92.38 174 LEU A O 1
ATOM 1382 N N . HIS A 1 175 ? 1.407 5.715 -5.449 1 88.69 175 HIS A N 1
ATOM 1383 C CA . HIS A 1 175 ? 0.381 5.203 -6.352 1 88.69 175 HIS A CA 1
ATOM 1384 C C . HIS A 1 175 ? -1.007 5.676 -5.93 1 88.69 175 HIS A C 1
ATOM 1386 O O . HIS A 1 175 ? -1.981 5.477 -6.66 1 88.69 175 HIS A O 1
ATOM 1392 N N . GLU A 1 176 ? -1.089 6.379 -4.875 1 87.88 176 GLU A N 1
ATOM 1393 C CA . GLU A 1 176 ? -2.344 6.996 -4.457 1 87.88 176 GLU A CA 1
ATOM 1394 C C . GLU A 1 176 ? -2.312 8.508 -4.668 1 87.88 176 GLU A C 1
ATOM 1396 O O . GLU A 1 176 ? -3.33 9.18 -4.5 1 87.88 176 GLU A O 1
ATOM 1401 N N . VAL A 1 177 ? -1.161 8.992 -5.012 1 90.19 177 VAL A N 1
ATOM 1402 C CA . VAL A 1 177 ? -1.001 10.43 -5.188 1 90.19 177 VAL A CA 1
ATOM 1403 C C . VAL A 1 177 ? -1.404 10.828 -6.609 1 90.19 177 VAL A C 1
ATOM 1405 O O . VAL A 1 177 ? -1.031 10.156 -7.574 1 90.19 177 VAL A O 1
ATOM 1408 N N . SER A 1 178 ? -2.178 11.883 -6.742 1 89.31 178 SER A N 1
ATOM 1409 C CA . SER A 1 178 ? -2.57 12.383 -8.055 1 89.31 178 SER A CA 1
ATOM 1410 C C . SER A 1 178 ? -1.381 12.977 -8.805 1 89.31 178 SER A C 1
ATOM 1412 O O . SER A 1 178 ? -0.737 13.906 -8.312 1 89.31 178 SER A O 1
ATOM 1414 N N . GLY A 1 179 ? -1.142 12.414 -9.984 1 84.25 179 GLY A N 1
ATOM 1415 C CA . GLY A 1 179 ? -0.085 13.016 -10.781 1 84.25 179 GLY A CA 1
ATOM 1416 C C . GLY A 1 179 ? -0.347 14.469 -11.133 1 84.25 179 GLY A C 1
ATOM 1417 O O . GLY A 1 179 ? 0.447 15.344 -10.789 1 84.25 179 GLY A O 1
ATOM 1418 N N . ALA A 1 180 ? -1.535 14.758 -11.633 1 79.12 180 ALA A N 1
ATOM 1419 C CA . ALA A 1 180 ? -1.907 16.109 -12.047 1 79.12 180 ALA A CA 1
ATOM 1420 C C . ALA A 1 180 ? -2.123 17.016 -10.836 1 79.12 180 ALA A C 1
ATOM 1422 O O . ALA A 1 180 ? -1.801 18.203 -10.875 1 79.12 180 ALA A O 1
ATOM 1423 N N . GLY A 1 181 ? -2.588 16.453 -9.797 1 76.06 181 GLY A N 1
ATOM 1424 C CA . GLY A 1 181 ? -2.891 17.219 -8.602 1 76.06 181 GLY A CA 1
ATOM 1425 C C . GLY A 1 181 ? -1.657 17.812 -7.945 1 76.06 181 GLY A C 1
ATOM 1426 O O . GLY A 1 181 ? -1.729 18.875 -7.316 1 76.06 181 GLY A O 1
ATOM 1427 N N . LEU A 1 182 ? -0.631 17.109 -8.102 1 74.75 182 LEU A N 1
ATOM 1428 C CA . LEU A 1 182 ? 0.618 17.609 -7.531 1 74.75 182 LEU A CA 1
ATOM 1429 C C . LEU A 1 182 ? 1.015 18.938 -8.156 1 74.75 182 LEU A C 1
ATOM 1431 O O . LEU A 1 182 ? 1.68 19.766 -7.52 1 74.75 182 LEU A O 1
ATOM 1435 N N . LEU A 1 183 ? 0.537 19.141 -9.305 1 73.62 183 LEU A N 1
ATOM 1436 C CA . LEU A 1 183 ? 0.957 20.344 -10.023 1 73.62 183 LEU A CA 1
ATOM 1437 C C . LEU A 1 183 ? 0.197 21.562 -9.531 1 73.62 183 LEU A C 1
ATOM 1439 O O . LEU A 1 183 ? 0.529 22.703 -9.898 1 73.62 183 LEU A O 1
ATOM 1443 N N . GLU A 1 184 ? -0.711 21.359 -8.703 1 75.06 184 GLU A N 1
ATOM 1444 C CA . GLU A 1 184 ? -1.333 22.484 -8.023 1 75.06 184 GLU A CA 1
ATOM 1445 C C . GLU A 1 184 ? -0.363 23.141 -7.047 1 75.06 184 GLU A C 1
ATOM 1447 O O . GLU A 1 184 ? -0.521 24.312 -6.707 1 75.06 184 GLU A O 1
ATOM 1452 N N . PHE A 1 185 ? 0.563 22.344 -6.652 1 75.75 185 PHE A N 1
ATOM 1453 C CA . PHE A 1 185 ? 1.562 22.797 -5.688 1 75.75 185 PHE A CA 1
ATOM 1454 C C . PHE A 1 185 ? 2.604 23.688 -6.359 1 75.75 185 PHE A C 1
ATOM 1456 O O . PHE A 1 185 ? 3.188 23.297 -7.379 1 75.75 185 PHE A O 1
ATOM 1463 N N . GLU A 1 186 ? 2.766 24.844 -5.867 1 71.38 186 GLU A N 1
ATOM 1464 C CA . GLU A 1 186 ? 3.869 25.703 -6.289 1 71.38 186 GLU A CA 1
ATOM 1465 C C . GLU A 1 186 ? 5.152 25.344 -5.543 1 71.38 186 GLU A C 1
ATOM 1467 O O . GLU A 1 186 ? 5.297 25.672 -4.359 1 71.38 186 GLU A O 1
ATOM 1472 N N . ASP A 1 187 ? 5.949 24.656 -6.297 1 66.62 187 ASP A N 1
ATOM 1473 C CA . ASP A 1 187 ? 7.191 24.188 -5.68 1 66.62 187 ASP A CA 1
ATOM 1474 C C . ASP A 1 187 ? 8.312 25.203 -5.883 1 66.62 187 ASP A C 1
ATOM 1476 O O . ASP A 1 187 ? 8.75 25.438 -7.016 1 66.62 187 ASP A O 1
ATOM 1480 N N . ASN A 1 188 ? 8.68 25.797 -4.82 1 66.44 188 ASN A N 1
ATOM 1481 C CA . ASN A 1 188 ? 9.758 26.781 -4.879 1 66.44 188 ASN A CA 1
ATOM 1482 C C . ASN A 1 188 ? 11 26.297 -4.137 1 66.44 188 ASN A C 1
ATOM 1484 O O . ASN A 1 188 ? 11.828 27.094 -3.715 1 66.44 188 ASN A O 1
ATOM 1488 N N . GLN A 1 189 ? 10.922 25 -4.02 1 64.62 189 GLN A N 1
ATOM 1489 C CA . GLN A 1 189 ? 12.039 24.484 -3.24 1 64.62 189 GLN A CA 1
ATOM 1490 C C . GLN A 1 189 ? 13.336 24.516 -4.055 1 64.62 189 GLN A C 1
ATOM 1492 O O . GLN A 1 189 ? 13.328 24.172 -5.238 1 64.62 189 GLN A O 1
ATOM 1497 N N . ASP A 1 190 ? 14.383 25.078 -3.365 1 63.28 190 ASP A N 1
ATOM 1498 C CA . ASP A 1 190 ? 15.719 25.125 -3.947 1 63.28 190 ASP A CA 1
ATOM 1499 C C . ASP A 1 190 ? 16.484 23.828 -3.666 1 63.28 190 ASP A C 1
ATOM 1501 O O . ASP A 1 190 ? 16.031 22.984 -2.879 1 63.28 190 ASP A O 1
ATOM 1505 N N . GLU A 1 191 ? 17.531 23.688 -4.344 1 66.06 191 GLU A N 1
ATOM 1506 C CA . GLU A 1 191 ? 18.422 22.531 -4.184 1 66.06 191 GLU A CA 1
ATOM 1507 C C . GLU A 1 191 ? 18.969 22.453 -2.758 1 66.06 191 GLU A C 1
ATOM 1509 O O . GLU A 1 191 ? 19.125 21.375 -2.209 1 66.06 191 GLU A O 1
ATOM 1514 N N . PHE A 1 192 ? 19.172 23.625 -2.223 1 73.62 192 PHE A N 1
ATOM 1515 C CA . PHE A 1 192 ? 19.734 23.688 -0.877 1 73.62 192 PHE A CA 1
ATOM 1516 C C . PHE A 1 192 ? 18.672 24.109 0.134 1 73.62 192 PHE A C 1
ATOM 1518 O O . PHE A 1 192 ? 17.859 24.984 -0.149 1 73.62 192 PHE A O 1
ATOM 1525 N N . LEU A 1 193 ? 18.797 23.453 1.226 1 84.69 193 LEU A N 1
ATOM 1526 C CA . LEU A 1 193 ? 17.859 23.719 2.303 1 84.69 193 LEU A CA 1
ATOM 1527 C C . LEU A 1 193 ? 18.203 25.016 3.031 1 84.69 193 LEU A C 1
ATOM 1529 O O . LEU A 1 193 ? 19.375 25.406 3.088 1 84.69 193 LEU A O 1
ATOM 1533 N N . ILE A 1 194 ? 17.25 25.75 3.486 1 88.5 194 ILE A N 1
ATOM 1534 C CA . ILE A 1 194 ? 17.438 26.984 4.242 1 88.5 194 ILE A CA 1
ATOM 1535 C C . ILE A 1 194 ? 17.016 26.766 5.695 1 88.5 194 ILE A C 1
ATOM 1537 O O . ILE A 1 194 ? 15.844 26.469 5.973 1 88.5 194 ILE A O 1
ATOM 1541 N N . ASN A 1 195 ? 17.984 26.891 6.586 1 91.56 195 ASN A N 1
ATOM 1542 C CA . ASN A 1 195 ? 17.719 26.594 7.992 1 91.56 195 ASN A CA 1
ATOM 1543 C C . ASN A 1 195 ? 17.656 27.875 8.82 1 91.56 195 ASN A C 1
ATOM 1545 O O . ASN A 1 195 ? 17.828 28.969 8.297 1 91.56 195 ASN A O 1
ATOM 1549 N N . TRP A 1 196 ? 17.312 27.828 10.109 1 93.44 196 TRP A N 1
ATOM 1550 C CA . TRP A 1 196 ? 17.109 28.953 11.023 1 93.44 196 TRP A CA 1
ATOM 1551 C C . TRP A 1 196 ? 18.328 29.125 11.938 1 93.44 196 TRP A C 1
ATOM 1553 O O . TRP A 1 196 ? 18.172 29.453 13.117 1 93.44 196 TRP A O 1
ATOM 1563 N N . LYS A 1 197 ? 19.453 28.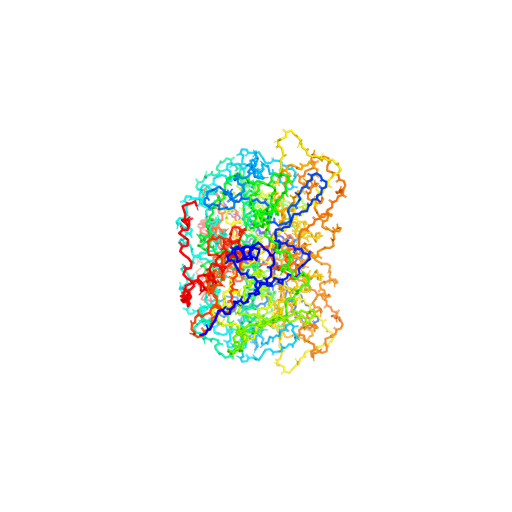703 11.375 1 90.44 197 LYS A N 1
ATOM 1564 C CA . LYS A 1 197 ? 20.672 28.766 12.164 1 90.44 197 LYS A CA 1
ATOM 1565 C C . LYS A 1 197 ? 20.516 28.016 13.484 1 90.44 197 LYS A C 1
ATOM 1567 O O . LYS A 1 197 ? 20.141 26.828 13.492 1 90.44 197 LYS A O 1
ATOM 1572 N N . ASN A 1 198 ? 20.75 28.594 14.617 1 88.69 198 ASN A N 1
ATOM 1573 C CA . ASN A 1 198 ? 20.641 27.891 15.891 1 88.69 198 ASN A CA 1
ATOM 1574 C C . ASN A 1 198 ? 19.344 28.25 16.625 1 88.69 198 ASN A C 1
ATOM 1576 O O . ASN A 1 198 ? 19.281 28.172 17.844 1 88.69 198 ASN A O 1
ATOM 1580 N N . ARG A 1 199 ? 18.312 28.641 16.016 1 90.06 199 ARG A N 1
ATOM 1581 C CA . ARG A 1 199 ? 17.078 29.125 16.656 1 90.06 199 ARG A CA 1
ATOM 1582 C C . ARG A 1 199 ? 15.938 28.125 16.484 1 90.06 199 ARG A C 1
ATOM 1584 O O . ARG A 1 199 ? 15.047 28.047 17.312 1 90.06 199 ARG A O 1
ATOM 1591 N N . GLY A 1 200 ? 15.883 27.453 15.289 1 93.44 200 GLY A N 1
ATOM 1592 C CA . GLY A 1 200 ? 14.773 26.578 14.953 1 93.44 200 GLY A CA 1
ATOM 1593 C C . GLY A 1 200 ? 13.633 27.297 14.25 1 93.44 200 GLY A C 1
ATOM 1594 O O . GLY A 1 200 ? 13.594 28.531 14.227 1 93.44 200 GLY A O 1
ATOM 1595 N N . PHE A 1 201 ? 12.648 26.547 13.797 1 96.5 201 PHE A N 1
ATOM 1596 C CA . PHE A 1 201 ? 11.586 27.094 12.961 1 96.5 201 PHE A CA 1
ATOM 1597 C C . PHE A 1 201 ? 10.602 27.906 13.797 1 96.5 201 PHE A C 1
ATOM 1599 O O . PHE A 1 201 ? 9.898 28.766 13.266 1 96.5 201 PHE A O 1
ATOM 1606 N N . HIS A 1 202 ? 10.508 27.672 15.094 1 96.69 202 HIS A N 1
ATOM 1607 C CA . HIS A 1 202 ? 9.609 28.422 15.969 1 96.69 202 HIS A CA 1
ATOM 1608 C C . HIS A 1 202 ? 9.922 29.906 15.93 1 96.69 202 HIS A C 1
ATOM 1610 O O . HIS A 1 202 ? 9.086 30.734 16.328 1 96.69 202 HIS A O 1
ATOM 1616 N N . THR A 1 203 ? 11.086 30.266 15.438 1 96.75 203 THR A N 1
ATOM 1617 C CA . THR A 1 203 ? 11.469 31.656 15.281 1 96.75 203 THR A CA 1
ATOM 1618 C C . THR A 1 203 ? 10.445 32.406 14.414 1 96.75 203 THR A C 1
ATOM 1620 O O . THR A 1 203 ? 10.203 33.594 14.609 1 96.75 203 THR A O 1
ATOM 1623 N N . LEU A 1 204 ? 9.836 31.688 13.492 1 97.62 204 LEU A N 1
ATOM 1624 C CA . LEU A 1 204 ? 8.805 32.281 12.656 1 97.62 204 LEU A CA 1
ATOM 1625 C C . LEU A 1 204 ? 7.645 32.781 13.508 1 97.62 204 LEU A C 1
ATOM 1627 O O . LEU A 1 204 ? 7.074 33.844 13.219 1 97.62 204 LEU A O 1
ATOM 1631 N N . LEU A 1 205 ? 7.277 32.062 14.523 1 98.06 205 LEU A N 1
ATOM 1632 C CA . LEU A 1 205 ? 6.191 32.469 15.406 1 98.06 205 LEU A CA 1
ATOM 1633 C C . LEU A 1 205 ? 6.555 33.75 16.141 1 98.06 205 LEU A C 1
ATOM 1635 O O . LEU A 1 205 ? 5.727 34.656 16.266 1 98.06 205 LEU A O 1
ATOM 1639 N N . ASP A 1 206 ? 7.766 33.812 16.562 1 97.25 206 ASP A N 1
ATOM 1640 C CA . ASP A 1 206 ? 8.25 35.031 17.203 1 97.25 206 ASP A CA 1
ATOM 1641 C C . ASP A 1 206 ? 8.219 36.219 16.25 1 97.25 206 ASP A C 1
ATOM 1643 O O . ASP A 1 206 ? 7.871 37.344 16.625 1 97.25 206 ASP A O 1
ATOM 1647 N N . LEU A 1 207 ? 8.617 35.938 15.062 1 97.19 207 LEU A N 1
ATOM 1648 C CA . LEU A 1 207 ? 8.586 36.938 14.031 1 97.19 207 LEU A CA 1
ATOM 1649 C C . LEU A 1 207 ? 7.164 37.469 13.828 1 97.19 207 LEU A C 1
ATOM 1651 O O . LEU A 1 207 ? 6.941 38.688 13.781 1 97.19 207 LEU A O 1
ATOM 1655 N N . LEU A 1 208 ? 6.203 36.594 13.727 1 97.62 208 LEU A N 1
ATOM 1656 C CA . LEU A 1 208 ? 4.809 36.969 13.516 1 97.62 208 LEU A CA 1
ATOM 1657 C C . LEU A 1 208 ? 4.27 37.75 14.695 1 97.62 208 LEU A C 1
ATOM 1659 O O . LEU A 1 208 ? 3.461 38.656 14.523 1 97.62 208 LEU A O 1
ATOM 1663 N N . MET A 1 209 ? 4.762 37.5 15.867 1 98.12 209 MET A N 1
ATOM 1664 C CA . MET A 1 209 ? 4.281 38.125 17.094 1 98.12 209 MET A CA 1
ATOM 1665 C C . MET A 1 209 ? 5.129 39.344 17.438 1 98.12 209 MET A C 1
ATOM 1667 O O . MET A 1 209 ? 4.934 39.969 18.484 1 98.12 209 MET A O 1
ATOM 1671 N N . ARG A 1 210 ? 6.078 39.719 16.625 1 97.06 210 ARG A N 1
ATOM 1672 C CA . ARG A 1 210 ? 6.977 40.875 16.812 1 97.06 210 ARG A CA 1
ATOM 1673 C C . ARG A 1 210 ? 7.707 40.781 18.156 1 97.06 210 ARG A C 1
ATOM 1675 O O . ARG A 1 210 ? 7.754 41.75 18.906 1 97.06 210 ARG A O 1
ATOM 1682 N N . LYS A 1 211 ? 8.203 39.594 18.359 1 96.12 211 LYS A N 1
ATOM 1683 C CA . LYS A 1 211 ? 8.852 39.344 19.641 1 96.12 211 LYS A CA 1
ATOM 1684 C C . LYS A 1 211 ? 10.375 39.312 19.5 1 96.12 211 LYS A C 1
ATOM 1686 O O . LYS A 1 211 ? 11.094 39.188 20.484 1 96.12 211 LYS A O 1
ATOM 1691 N N . LEU A 1 212 ? 10.797 39.438 18.312 1 95.12 212 LEU A N 1
ATOM 1692 C CA . LEU A 1 212 ? 12.242 39.438 18.125 1 95.12 212 LEU A CA 1
ATOM 1693 C C . LEU A 1 212 ? 12.852 40.781 18.516 1 95.12 212 LEU A C 1
ATOM 1695 O O . LEU A 1 212 ? 12.273 41.844 18.25 1 95.12 212 LEU A O 1
ATOM 1699 N N . PRO A 1 213 ? 14.008 40.656 19.141 1 92.31 213 PRO A N 1
ATOM 1700 C CA . PRO A 1 213 ? 14.656 41.906 19.531 1 92.31 213 PRO A CA 1
ATOM 1701 C C . PRO A 1 213 ? 14.969 42.812 18.328 1 92.31 213 PRO A C 1
ATOM 1703 O O . PRO A 1 213 ? 15.047 44.031 18.484 1 92.31 213 PRO A O 1
ATOM 1706 N N . GLU A 1 214 ? 15.125 42.188 17.172 1 89.94 214 GLU A N 1
ATOM 1707 C CA . GLU A 1 214 ? 15.492 42.906 15.945 1 89.94 214 GLU A CA 1
ATOM 1708 C C . GLU A 1 214 ? 14.305 43.688 15.398 1 89.94 214 GLU A C 1
ATOM 1710 O O . GLU A 1 214 ? 14.477 44.562 14.547 1 89.94 214 GLU A O 1
ATOM 1715 N N . GLN A 1 215 ? 13.141 43.406 15.859 1 92.62 215 GLN A N 1
ATOM 1716 C CA . GLN A 1 215 ? 11.945 44 15.289 1 92.62 215 GLN A CA 1
ATOM 1717 C C . GLN A 1 215 ? 11.578 45.281 16.047 1 92.62 215 GLN A C 1
ATOM 1719 O O . GLN A 1 215 ? 11.797 45.406 17.25 1 92.62 215 GLN A O 1
ATOM 1724 N N . ASN A 1 216 ? 10.992 46.219 15.25 1 90.56 216 ASN A N 1
ATOM 1725 C CA . ASN A 1 216 ? 10.539 47.5 15.828 1 90.56 216 ASN A CA 1
ATOM 1726 C C . ASN A 1 216 ? 9.078 47.406 16.266 1 90.56 216 ASN A C 1
ATOM 1728 O O . ASN A 1 216 ? 8.305 46.625 15.711 1 90.56 216 ASN A O 1
ATOM 1732 N N . GLY A 1 217 ? 8.766 48.125 17.281 1 90.31 217 GLY A N 1
ATOM 1733 C CA . GLY A 1 217 ? 7.391 48.188 17.75 1 90.31 217 GLY A CA 1
ATOM 1734 C C . GLY A 1 217 ? 7.129 47.25 18.922 1 90.31 217 GLY A C 1
ATOM 1735 O O . GLY A 1 217 ? 7.961 46.406 19.25 1 90.31 217 GLY A O 1
ATOM 1736 N N . PRO A 1 218 ? 6.016 47.406 19.547 1 94.56 218 PRO A N 1
ATOM 1737 C CA . PRO A 1 218 ? 5.691 46.531 20.688 1 94.56 218 PRO A CA 1
ATOM 1738 C C . PRO A 1 218 ? 5.297 45.125 20.266 1 94.56 218 PRO A C 1
ATOM 1740 O O . PRO A 1 218 ? 4.652 44.938 19.234 1 94.56 218 PRO A O 1
ATOM 1743 N N . PRO A 1 219 ? 5.625 44.125 21.047 1 96.62 219 PRO A N 1
ATOM 1744 C CA . PRO A 1 219 ? 5.195 42.75 20.75 1 96.62 219 PRO A CA 1
ATOM 1745 C C . PRO A 1 219 ? 3.678 42.625 20.719 1 96.62 219 PRO A C 1
ATOM 1747 O O . PRO A 1 219 ? 2.971 43.344 21.422 1 96.62 219 PRO A O 1
ATOM 1750 N N . ILE A 1 220 ? 3.23 41.75 19.875 1 97.44 220 ILE A N 1
ATOM 1751 C CA . ILE A 1 220 ? 1.816 41.406 19.859 1 97.44 220 ILE A CA 1
ATOM 1752 C C . ILE A 1 220 ? 1.551 40.281 20.844 1 97.44 220 ILE A C 1
ATOM 1754 O O . ILE A 1 220 ? 2.055 39.156 20.672 1 97.44 220 ILE A O 1
ATOM 1758 N N . PRO A 1 221 ? 0.745 40.469 21.875 1 96.38 221 PRO A N 1
ATOM 1759 C CA . PRO A 1 221 ? 0.631 39.531 22.984 1 96.38 221 PRO A CA 1
ATOM 1760 C C . PRO A 1 221 ? -0.387 38.438 22.719 1 96.38 221 PRO A C 1
ATOM 1762 O O . PRO A 1 221 ? -1.347 38.281 23.469 1 96.38 221 PRO A O 1
ATOM 1765 N N . VAL A 1 222 ? -0.125 37.594 21.812 1 97.62 222 VAL A N 1
ATOM 1766 C CA . VAL A 1 222 ? -1.033 36.531 21.406 1 97.62 222 VAL A CA 1
ATOM 1767 C C . VAL A 1 222 ? -1.349 35.625 22.609 1 97.62 222 VAL A C 1
ATOM 1769 O O . VAL A 1 222 ? -2.477 35.156 22.75 1 97.62 222 VAL A O 1
ATOM 1772 N N . GLU A 1 223 ? -0.417 35.406 23.484 1 97.38 223 GLU A N 1
ATOM 1773 C CA . GLU A 1 223 ? -0.577 34.5 24.609 1 97.38 223 GLU A CA 1
ATOM 1774 C C . GLU A 1 223 ? -1.651 35 25.578 1 97.38 223 GLU A C 1
ATOM 1776 O O . GLU A 1 223 ? -2.361 34.219 26.188 1 97.38 223 GLU A O 1
ATOM 1781 N N . GLU A 1 224 ? -1.798 36.312 25.641 1 97.19 224 GLU A N 1
ATOM 1782 C CA . GLU A 1 224 ? -2.809 36.906 26.516 1 97.19 224 GLU A CA 1
ATOM 1783 C C . GLU A 1 224 ? -4.219 36.594 26.016 1 97.19 224 GLU A C 1
ATOM 1785 O O . GLU A 1 224 ? -5.176 36.625 26.797 1 97.19 224 GLU A O 1
ATOM 1790 N N . TYR A 1 225 ? -4.301 36.281 24.781 1 98.25 225 TYR A N 1
ATOM 1791 C CA . TYR A 1 225 ? -5.598 36 24.172 1 98.25 225 TYR A CA 1
ATOM 1792 C C . TYR A 1 225 ? -5.816 34.5 24.047 1 98.25 225 TYR A C 1
ATOM 1794 O O . TYR A 1 225 ? -6.844 34.062 23.531 1 98.25 225 TYR A O 1
ATOM 1802 N N . THR A 1 226 ? -4.828 33.688 24.5 1 98.62 226 THR A N 1
ATOM 1803 C CA . THR A 1 226 ? -4.855 32.25 24.25 1 98.62 226 THR A CA 1
ATOM 1804 C C . THR A 1 226 ? -5.254 31.484 25.5 1 98.62 226 THR A C 1
ATOM 1806 O O . THR A 1 226 ? -4.703 31.719 26.578 1 98.62 226 THR A O 1
ATOM 1809 N N . LYS A 1 227 ? -6.258 30.672 25.375 1 98.62 227 LYS A N 1
ATOM 1810 C CA . LYS A 1 227 ? -6.598 29.672 26.375 1 98.62 227 LYS A CA 1
ATOM 1811 C C . LYS A 1 227 ? -6.012 28.312 26.016 1 98.62 227 LYS A C 1
ATOM 1813 O O . LYS A 1 227 ? -6.559 27.594 25.172 1 98.62 227 LYS A O 1
ATOM 1818 N N . PHE A 1 228 ? -4.926 27.938 26.766 1 98.25 228 PHE A N 1
ATOM 1819 C CA . PHE A 1 228 ? -4.27 26.656 26.547 1 98.25 228 PHE A CA 1
ATOM 1820 C C . PHE A 1 228 ? -5.082 25.516 27.141 1 98.25 228 PHE A C 1
ATOM 1822 O O . PHE A 1 228 ? -5.977 25.75 27.969 1 98.25 228 PHE A O 1
ATOM 1829 N N . ASN A 1 229 ? -4.875 24.312 26.719 1 98 229 ASN A N 1
ATOM 1830 C CA . ASN A 1 229 ? -5.531 23.109 27.219 1 98 229 ASN A CA 1
ATOM 1831 C C . ASN A 1 229 ? -7.047 23.188 27.062 1 98 229 ASN A C 1
ATOM 1833 O O . ASN A 1 229 ? -7.793 22.781 27.953 1 98 229 ASN A O 1
ATOM 1837 N N . HIS A 1 230 ? -7.52 23.812 26.031 1 98.44 230 HIS A N 1
ATOM 1838 C CA . HIS A 1 230 ? -8.93 23.891 25.672 1 98.44 230 HIS A CA 1
ATOM 1839 C C . HIS A 1 230 ? -9.211 23.125 24.391 1 98.44 230 HIS A C 1
ATOM 1841 O O . HIS A 1 230 ? -9.055 23.672 23.281 1 98.44 230 HIS A O 1
ATOM 1847 N N . VAL A 1 231 ? -9.594 21.875 24.547 1 98.19 231 VAL A N 1
ATOM 1848 C CA . VAL A 1 231 ? -9.938 21 23.438 1 98.19 231 VAL A CA 1
ATOM 1849 C C . VAL A 1 231 ? -11.398 21.203 23.047 1 98.19 231 VAL A C 1
ATOM 1851 O O . VAL A 1 231 ? -12.297 21.062 23.875 1 98.19 231 VAL A O 1
ATOM 1854 N N . VAL A 1 232 ? -11.641 21.562 21.828 1 98.5 232 VAL A N 1
ATOM 1855 C CA . VAL A 1 232 ? -12.992 21.812 21.344 1 98.5 232 VAL A CA 1
ATOM 1856 C C . VAL A 1 232 ? -13.758 20.5 21.234 1 98.5 232 VAL A C 1
ATOM 1858 O O . VAL A 1 232 ? -13.234 19.5 20.719 1 98.5 232 VAL A O 1
ATOM 1861 N N . LYS A 1 233 ? -14.992 20.516 21.625 1 97.75 233 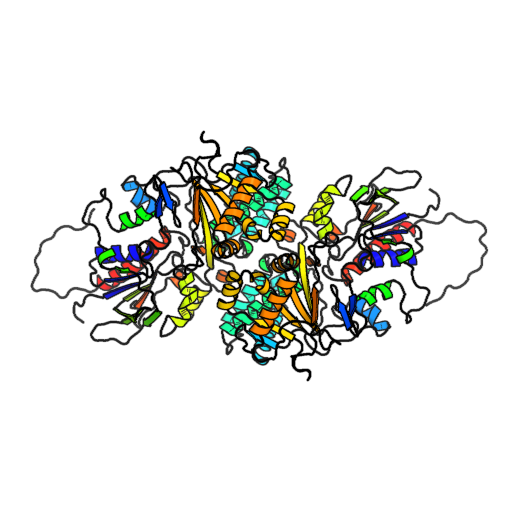LYS A N 1
ATOM 1862 C CA . LYS A 1 233 ? -15.867 19.344 21.625 1 97.75 233 LYS A CA 1
ATOM 1863 C C . LYS A 1 233 ? -17.016 19.531 20.625 1 97.75 233 LYS A C 1
ATOM 1865 O O . LYS A 1 233 ? -17.422 18.578 19.969 1 97.75 233 LYS A O 1
ATOM 1870 N N . SER A 1 234 ? -17.5 20.781 20.594 1 97.88 234 SER A N 1
ATOM 1871 C CA . SER A 1 234 ? -18.625 21.031 19.703 1 97.88 234 SER A CA 1
ATOM 1872 C C . SER A 1 234 ? -18.672 22.5 19.266 1 97.88 234 SER A C 1
ATOM 1874 O O . SER A 1 234 ? -18.156 23.375 19.953 1 97.88 234 SER A O 1
ATOM 1876 N N . ILE A 1 235 ? -19.234 22.734 18.141 1 98.12 235 ILE A N 1
ATOM 1877 C CA . ILE A 1 235 ? -19.406 24.031 17.531 1 98.12 235 ILE A CA 1
ATOM 1878 C C . ILE A 1 235 ? -20.859 24.219 17.062 1 98.12 235 ILE A C 1
ATOM 1880 O O . ILE A 1 235 ? -21.297 23.531 16.141 1 98.12 235 ILE A O 1
ATOM 1884 N N . LYS A 1 236 ? -21.594 25.031 17.703 1 96.75 236 LYS A N 1
ATOM 1885 C CA . LYS A 1 236 ? -22.922 25.438 17.266 1 96.75 236 LYS A CA 1
ATOM 1886 C C . LYS A 1 236 ? -22.859 26.75 16.469 1 96.75 236 LYS A C 1
ATOM 1888 O O . LYS A 1 236 ? -22.438 27.781 17 1 96.75 236 LYS A O 1
ATOM 1893 N N . TRP A 1 237 ? -23.266 26.625 15.242 1 95.25 237 TRP A N 1
ATOM 1894 C CA . TRP A 1 237 ? -23.156 27.812 14.406 1 95.25 237 TRP A CA 1
ATOM 1895 C C . TRP A 1 237 ? -24.484 28.156 13.758 1 95.25 237 TRP A C 1
ATOM 1897 O O . TRP A 1 237 ? -25.453 27.391 13.844 1 95.25 237 TRP A O 1
ATOM 1907 N N . ASN A 1 238 ? -24.594 29.359 13.211 1 87.38 238 ASN A N 1
ATOM 1908 C CA . ASN A 1 238 ? -25.75 29.891 12.508 1 87.38 238 ASN A CA 1
ATOM 1909 C C . ASN A 1 238 ? -26.906 30.172 13.469 1 87.38 238 ASN A C 1
ATOM 1911 O O . ASN A 1 238 ? -28.062 29.906 13.148 1 87.38 238 ASN A O 1
ATOM 1915 N N . TRP A 1 239 ? -26.531 30.594 14.633 1 81.56 239 TRP A N 1
ATOM 1916 C CA . TRP A 1 239 ? -27.562 31.047 15.562 1 81.56 239 TRP A CA 1
ATOM 1917 C C . TRP A 1 239 ? -28.25 32.312 15.031 1 81.56 239 TRP A C 1
ATOM 1919 O O . TRP A 1 239 ? -27.625 33.156 14.391 1 81.56 239 TRP A O 1
ATOM 1929 N N . PRO A 1 240 ? -29.594 32.344 15.266 1 75.62 240 PRO A N 1
ATOM 1930 C CA . PRO A 1 240 ? -30.281 33.562 14.883 1 75.62 240 PRO A CA 1
ATOM 1931 C C . PRO A 1 240 ? -29.719 34.812 15.586 1 75.62 240 PRO A C 1
ATOM 1933 O O . PRO A 1 240 ? -29.109 34.688 16.656 1 75.62 240 PRO A O 1
ATOM 1936 N N . GLU A 1 241 ? -29.859 35.844 14.938 1 67.31 241 GLU A N 1
ATOM 1937 C CA . GLU A 1 241 ? -29.359 37.125 15.461 1 67.31 241 GLU A CA 1
ATOM 1938 C C . GLU A 1 241 ? -29.828 37.344 16.891 1 67.31 241 GLU A C 1
ATOM 1940 O O . GLU A 1 241 ? -30.984 37.094 17.219 1 67.31 241 GLU A O 1
ATOM 1945 N N . ASN A 1 242 ? -28.828 37.562 17.781 1 72 242 ASN A N 1
ATOM 1946 C CA . ASN A 1 242 ? -29.094 37.906 19.172 1 72 242 ASN A CA 1
ATOM 1947 C C . ASN A 1 242 ? -28.5 39.25 19.547 1 72 242 ASN A C 1
ATOM 1949 O O . ASN A 1 242 ? -27.766 39.844 18.75 1 72 242 ASN A O 1
ATOM 1953 N N . PRO A 1 243 ? -28.906 39.75 20.641 1 69.56 243 PRO A N 1
ATOM 1954 C CA . PRO A 1 243 ? -28.453 41.094 21.031 1 69.56 243 PRO A CA 1
ATOM 1955 C C . PRO A 1 243 ? -26.938 41.219 21.062 1 69.56 243 PRO A C 1
ATOM 1957 O O . PRO A 1 243 ? -26.406 42.312 20.875 1 69.56 243 PRO A O 1
ATOM 1960 N N . HIS A 1 244 ? -26.312 40.062 21.266 1 71.5 244 HIS A N 1
ATOM 1961 C CA . HIS A 1 244 ? -24.859 40.125 21.328 1 71.5 244 HIS A CA 1
ATOM 1962 C C . HIS A 1 244 ? -24.234 39.844 19.969 1 71.5 244 HIS A C 1
ATOM 1964 O O . HIS A 1 244 ? -23.016 39.906 19.812 1 71.5 244 HIS A O 1
ATOM 1970 N N . HIS A 1 245 ? -25.031 39.594 19 1 79.38 245 HIS A N 1
ATOM 1971 C CA . HIS A 1 245 ? -24.641 39.344 17.609 1 79.38 245 HIS A CA 1
ATOM 1972 C C . HIS A 1 245 ? -23.75 38.125 17.5 1 79.38 245 HIS A C 1
ATOM 1974 O O . HIS A 1 245 ? -22.875 38.062 16.625 1 79.38 245 HIS A O 1
ATOM 1980 N N . HIS A 1 246 ? -23.812 37.312 18.578 1 86.62 246 HIS A N 1
ATOM 1981 C CA . HIS A 1 246 ? -23.094 36.062 18.5 1 86.62 246 HIS A CA 1
ATOM 1982 C C . HIS A 1 246 ? -23.781 35.094 17.531 1 86.62 246 HIS A C 1
ATOM 1984 O O . HIS A 1 246 ? -25.016 35 17.5 1 86.62 246 HIS A O 1
ATOM 1990 N N . ARG A 1 247 ? -22.891 34.5 16.766 1 91.62 247 ARG A N 1
ATOM 1991 C CA . ARG A 1 247 ? -23.453 33.625 15.766 1 91.62 247 ARG A CA 1
ATOM 1992 C C . ARG A 1 247 ? -22.875 32.188 15.891 1 91.62 247 ARG A C 1
ATOM 1994 O O . ARG A 1 247 ? -23.359 31.266 15.234 1 91.62 247 ARG A O 1
ATOM 2001 N N . VAL A 1 248 ? -21.875 32.094 16.781 1 96.12 248 VAL A N 1
ATOM 2002 C CA . VAL A 1 248 ? -21.234 30.781 16.953 1 96.12 248 VAL A CA 1
ATOM 2003 C C . VAL A 1 248 ? -20.922 30.562 18.422 1 96.12 248 VAL A C 1
ATOM 2005 O O . VAL A 1 248 ? -20.562 31.5 19.141 1 96.12 248 VAL A O 1
ATOM 2008 N N . SER A 1 249 ? -21.125 29.406 18.859 1 96.25 249 SER A N 1
ATOM 2009 C CA . SER A 1 249 ? -20.766 28.969 20.203 1 96.25 249 SER A CA 1
ATOM 2010 C C . SER A 1 249 ? -19.875 27.719 20.172 1 96.25 249 SER A C 1
ATOM 2012 O O . SER A 1 249 ? -20.203 26.75 19.484 1 96.25 249 SER A O 1
ATOM 2014 N N . VAL A 1 250 ? -18.734 27.797 20.844 1 98.06 250 VAL A N 1
ATOM 2015 C CA . VAL A 1 250 ? -17.781 26.688 20.906 1 98.06 250 VAL A CA 1
ATOM 2016 C C . VAL A 1 250 ? -17.688 26.141 22.328 1 98.06 250 VAL A C 1
ATOM 2018 O O . VAL A 1 250 ? -17.422 26.891 23.266 1 98.06 250 VAL A O 1
ATOM 2021 N N . THR A 1 251 ? -17.922 24.859 22.438 1 98.38 251 THR A N 1
ATOM 2022 C CA . THR A 1 251 ? -17.812 24.203 23.734 1 98.38 251 THR A CA 1
ATOM 2023 C C . THR A 1 251 ? -16.578 23.297 23.766 1 98.38 251 THR A C 1
ATOM 2025 O O . THR A 1 251 ? -16.312 22.547 22.828 1 98.38 251 THR A O 1
ATOM 2028 N N . CYS A 1 252 ? -15.859 23.375 24.891 1 98.44 252 CYS A N 1
ATOM 2029 C CA . CYS A 1 252 ? -14.656 22.578 25.062 1 98.44 252 CYS A CA 1
ATOM 2030 C C . CYS A 1 252 ? -14.938 21.344 25.906 1 98.44 252 CYS A C 1
ATOM 2032 O O . CYS A 1 252 ? -15.977 21.266 26.562 1 98.44 252 CYS A O 1
ATOM 2034 N N . THR A 1 253 ? -14 20.391 25.859 1 97.06 253 THR A N 1
ATOM 2035 C CA . THR A 1 253 ? -14.133 19.141 26.594 1 97.06 253 THR A CA 1
ATOM 2036 C C . THR A 1 253 ? -14.117 19.375 28.094 1 97.06 253 THR A C 1
ATOM 2038 O O . THR A 1 253 ? -14.695 18.609 28.859 1 97.06 253 THR A O 1
ATOM 2041 N N . ASN A 1 254 ? -13.539 20.469 28.578 1 97 254 ASN A N 1
ATOM 2042 C CA . ASN A 1 254 ? -13.484 20.797 30 1 97 254 ASN A CA 1
ATOM 2043 C C . ASN A 1 254 ? -14.766 21.484 30.469 1 97 254 ASN A C 1
ATOM 2045 O O . ASN A 1 254 ? -14.859 21.891 31.625 1 97 254 ASN A O 1
ATOM 2049 N N . GLY A 1 255 ? -15.68 21.75 29.562 1 96.81 255 GLY A N 1
ATOM 2050 C CA . GLY A 1 255 ? -16.969 22.312 29.922 1 96.81 255 GLY A CA 1
ATOM 2051 C C . GLY A 1 255 ? -17.078 23.781 29.609 1 96.81 255 GLY A C 1
ATOM 2052 O O . GLY A 1 255 ? -18.188 24.328 29.562 1 96.81 255 GLY A O 1
ATOM 2053 N N . ALA A 1 256 ? -15.984 24.484 29.359 1 98.06 256 ALA A N 1
ATOM 2054 C CA . ALA A 1 256 ? -16.016 25.906 29.031 1 98.06 256 ALA A CA 1
ATOM 2055 C C . ALA A 1 256 ? -16.688 26.141 27.688 1 98.06 256 ALA A C 1
ATOM 2057 O O . ALA A 1 256 ? -16.484 25.375 26.734 1 98.06 256 ALA A O 1
ATOM 2058 N N . THR A 1 257 ? -17.484 27.172 27.625 1 97.75 257 THR A N 1
ATOM 2059 C CA . THR A 1 257 ? -18.156 27.562 26.391 1 97.75 257 THR A CA 1
ATOM 2060 C C . THR A 1 257 ? -17.844 29.016 26.031 1 97.75 257 THR A C 1
ATOM 2062 O O . THR A 1 257 ? -17.812 29.875 26.906 1 97.75 257 THR A O 1
ATOM 2065 N N . PHE A 1 258 ? -17.562 29.234 24.781 1 97.38 258 PHE A N 1
ATOM 2066 C CA . PHE A 1 258 ? -17.25 30.562 24.266 1 97.38 258 PHE A CA 1
ATOM 2067 C C . PHE A 1 258 ? -18.156 30.906 23.094 1 97.38 258 PHE A C 1
ATOM 2069 O O . PHE A 1 258 ? -18.453 30.062 22.25 1 97.38 258 PHE A O 1
ATOM 2076 N N . SER A 1 259 ? -18.625 32.125 23.062 1 95.25 259 SER A N 1
ATOM 2077 C CA . SER A 1 259 ? -19.469 32.594 21.969 1 95.25 259 SER A CA 1
ATOM 2078 C C . SER A 1 259 ? -18.844 33.812 21.281 1 95.25 259 SER A C 1
ATOM 2080 O O . SER A 1 259 ? -18.141 34.594 21.906 1 95.25 259 SER A O 1
ATOM 2082 N N . ALA A 1 260 ? -19.109 33.938 19.984 1 96.06 260 ALA A N 1
ATOM 2083 C CA . ALA A 1 260 ? -18.547 35.031 19.219 1 96.06 260 ALA A CA 1
ATOM 2084 C C . ALA A 1 260 ? -19.359 35.25 17.938 1 96.06 260 ALA A C 1
ATOM 2086 O O . ALA A 1 260 ? -20.281 34.5 17.641 1 96.06 260 ALA A O 1
ATOM 2087 N N . THR A 1 261 ? -19.016 36.406 17.312 1 94.94 261 THR A N 1
ATOM 2088 C CA . THR A 1 261 ? -19.625 36.719 16.016 1 94.94 261 THR A CA 1
ATOM 2089 C C . THR A 1 261 ? -19.062 35.844 14.922 1 94.94 261 THR A C 1
ATOM 2091 O O . THR A 1 261 ? -19.781 35.406 14.016 1 94.94 261 THR A O 1
ATOM 2094 N N . HIS A 1 262 ? -17.734 35.594 14.992 1 96.88 262 HIS A N 1
ATOM 2095 C CA . HIS A 1 262 ? -17.031 34.812 13.977 1 96.88 262 HIS A CA 1
ATOM 2096 C C . HIS A 1 262 ? -16.141 33.75 14.609 1 96.88 262 HIS A C 1
ATOM 2098 O O . HIS A 1 262 ? -15.656 33.938 15.734 1 96.88 262 HIS A O 1
ATOM 2104 N N . LEU A 1 263 ? -15.969 32.719 13.867 1 98.5 263 LEU A N 1
ATOM 2105 C CA . LEU A 1 263 ? -15.031 31.656 14.227 1 98.5 263 LEU A CA 1
ATOM 2106 C C . LEU A 1 263 ? -14.031 31.406 13.094 1 98.5 263 LEU A C 1
ATOM 2108 O O . LEU A 1 263 ? -14.422 31.312 11.93 1 98.5 263 LEU A O 1
ATOM 2112 N N . ILE A 1 264 ? -12.766 31.438 13.398 1 98.88 264 ILE A N 1
ATOM 2113 C CA . ILE A 1 264 ? -11.734 30.953 12.484 1 98.88 264 ILE A CA 1
ATOM 2114 C C . ILE A 1 264 ? -11.195 29.609 12.984 1 98.88 264 ILE A C 1
ATOM 2116 O O . ILE A 1 264 ? -10.539 29.531 14.023 1 98.88 264 ILE A O 1
ATOM 2120 N N . LEU A 1 265 ? -11.469 28.578 12.266 1 98.88 265 LEU A N 1
ATOM 2121 C CA . LEU A 1 265 ? -11.047 27.219 12.602 1 98.88 265 LEU A CA 1
ATOM 2122 C C . LEU A 1 265 ? -9.742 26.875 11.891 1 98.88 265 LEU A C 1
ATOM 2124 O O . LEU A 1 265 ? -9.695 26.812 10.664 1 98.88 265 LEU A O 1
ATOM 2128 N N . THR A 1 266 ? -8.648 26.594 12.672 1 98.81 266 THR A N 1
ATOM 2129 C CA . THR A 1 266 ? -7.344 26.375 12.062 1 98.81 266 THR A CA 1
ATOM 2130 C C . THR A 1 266 ? -6.789 25 12.461 1 98.81 266 THR A C 1
ATOM 2132 O O . THR A 1 266 ? -5.574 24.812 12.492 1 98.81 266 THR A O 1
ATOM 2135 N N . VAL A 1 267 ? -7.613 24.031 12.773 1 98.5 267 VAL A N 1
ATOM 2136 C CA . VAL A 1 267 ? -7.176 22.688 13.102 1 98.5 267 VAL A CA 1
ATOM 2137 C C . VAL A 1 267 ? -6.691 21.969 11.844 1 98.5 267 VAL A C 1
ATOM 2139 O O . VAL A 1 267 ? -7.004 22.391 10.727 1 98.5 267 VAL A O 1
ATOM 2142 N N . SER A 1 268 ? -5.926 20.938 12.055 1 98.25 268 SER A N 1
ATOM 2143 C CA . SER A 1 268 ? -5.398 20.156 10.938 1 98.25 268 SER A CA 1
ATOM 2144 C C . SER A 1 268 ? -6.52 19.469 10.172 1 98.25 268 SER A C 1
ATOM 2146 O O . SER A 1 268 ? -7.586 19.203 10.727 1 98.25 268 SER A O 1
ATOM 2148 N N . LEU A 1 269 ? -6.262 19.172 8.914 1 98.5 269 LEU A N 1
ATOM 2149 C CA . LEU A 1 269 ? -7.195 18.391 8.117 1 98.5 269 LEU A CA 1
ATOM 2150 C C . LEU A 1 269 ? -7.508 17.062 8.797 1 98.5 269 LEU A C 1
ATOM 2152 O O . LEU A 1 269 ? -8.641 16.578 8.75 1 98.5 269 LEU A O 1
ATOM 2156 N N . GLY A 1 270 ? -6.48 16.453 9.359 1 97.81 270 GLY A N 1
ATOM 2157 C CA . GLY A 1 270 ? -6.691 15.195 10.055 1 97.81 270 GLY A CA 1
ATOM 2158 C C . GLY A 1 270 ? -7.695 15.289 11.188 1 97.81 270 GLY A C 1
ATOM 2159 O O . GLY A 1 270 ? -8.492 14.375 11.398 1 97.81 270 GLY A O 1
ATOM 2160 N N . VAL A 1 271 ? -7.688 16.344 11.914 1 98.06 271 VAL A N 1
ATOM 2161 C CA . VAL A 1 271 ? -8.633 16.578 13.008 1 98.06 271 VAL A CA 1
ATOM 2162 C C . VAL A 1 271 ? -10.031 16.797 12.438 1 98.06 271 VAL A C 1
ATOM 2164 O O . VAL A 1 271 ? -11.016 16.281 12.961 1 98.06 271 VAL A O 1
ATOM 2167 N N . LEU A 1 272 ? -10.133 17.594 11.375 1 98.25 272 LEU A N 1
ATOM 2168 C CA . LEU A 1 272 ? -11.422 17.797 10.719 1 98.25 272 LEU A CA 1
ATOM 2169 C C . LEU A 1 272 ? -12 16.469 10.258 1 98.25 272 LEU A C 1
ATOM 2171 O O . LEU A 1 272 ? -13.195 16.203 10.438 1 98.25 272 LEU A O 1
ATOM 2175 N N . GLN A 1 273 ? -11.156 15.664 9.656 1 96.12 273 GLN A N 1
ATOM 2176 C CA . GLN A 1 273 ? -11.609 14.375 9.164 1 96.12 273 GLN A CA 1
ATOM 2177 C C . GLN A 1 273 ? -12.094 13.484 10.305 1 96.12 273 GLN A C 1
ATOM 2179 O O . GLN A 1 273 ? -13.062 12.742 10.156 1 96.12 273 GLN A O 1
ATOM 2184 N N . ASP A 1 274 ? -11.461 13.617 11.391 1 94.06 274 ASP A N 1
ATOM 2185 C CA . ASP A 1 274 ? -11.758 12.781 12.547 1 94.06 274 ASP A CA 1
ATOM 2186 C C . ASP A 1 274 ? -13.031 13.258 13.25 1 94.06 274 ASP A C 1
ATOM 2188 O O . ASP A 1 274 ? -13.797 12.445 13.773 1 94.06 274 ASP A O 1
ATOM 2192 N N . LEU A 1 275 ? -13.352 14.625 13.219 1 95.25 275 LEU A N 1
ATOM 2193 C CA . LEU A 1 275 ? -14.281 15.117 14.227 1 95.25 275 LEU A CA 1
ATOM 2194 C C . LEU A 1 275 ? -15.43 15.883 13.578 1 95.25 275 LEU A C 1
ATOM 2196 O O . LEU A 1 275 ? -16.422 16.188 14.242 1 95.25 275 LEU A O 1
ATOM 2200 N N . HIS A 1 276 ? -15.43 16.156 12.32 1 94.94 276 HIS A N 1
ATOM 2201 C CA . HIS A 1 276 ? -16.375 17.109 11.75 1 94.94 276 HIS A CA 1
ATOM 2202 C C . HIS A 1 276 ? -17.812 16.625 11.914 1 94.94 276 HIS A C 1
ATOM 2204 O O . HIS A 1 276 ? -18.734 17.422 12.125 1 94.94 276 HIS A O 1
ATOM 2210 N N . THR A 1 277 ? -18.031 15.328 11.883 1 90.88 277 THR A N 1
ATOM 2211 C CA . THR A 1 277 ? -19.375 14.781 11.969 1 90.88 277 THR A CA 1
ATOM 2212 C C . THR A 1 277 ? -19.969 15.008 13.359 1 90.88 277 THR A C 1
ATOM 2214 O O . THR A 1 277 ? -21.172 15.266 13.492 1 90.88 277 THR A O 1
ATOM 2217 N N . GLY A 1 278 ? -19.219 15.031 14.352 1 91.88 278 GLY A N 1
ATOM 2218 C CA . GLY A 1 278 ? -19.688 15.219 15.711 1 91.88 278 GLY A CA 1
ATOM 2219 C C . GLY A 1 278 ? -19.547 16.656 16.203 1 91.88 278 GLY A C 1
ATOM 2220 O O . GLY A 1 278 ? -20.188 17.031 17.188 1 91.88 278 GLY A O 1
ATOM 2221 N N . TRP A 1 279 ? -18.781 17.422 15.531 1 95.81 279 TRP A N 1
ATOM 2222 C CA . TRP A 1 279 ? -18.391 18.75 16 1 95.81 279 TRP A CA 1
ATOM 2223 C C . TRP A 1 279 ? -19.469 19.781 15.664 1 95.81 279 TRP A C 1
ATOM 2225 O O . TRP A 1 279 ? -19.766 20.672 16.469 1 95.81 279 TRP A O 1
ATOM 2235 N N . PHE A 1 280 ? -20.109 19.703 14.57 1 97.62 280 PHE A N 1
ATOM 2236 C CA . PHE A 1 280 ? -20.828 20.859 14.047 1 97.62 280 PHE A CA 1
ATOM 2237 C C . PHE A 1 280 ? -22.344 20.672 14.195 1 97.62 280 PHE A C 1
ATOM 2239 O O . PHE A 1 280 ? -22.875 19.609 13.859 1 97.62 280 PHE A O 1
ATOM 2246 N N . ASP A 1 281 ? -22.938 21.609 14.641 1 96.19 281 ASP A N 1
ATOM 2247 C CA . ASP A 1 281 ? -24.391 21.719 14.719 1 96.19 281 ASP A CA 1
ATOM 2248 C C . ASP A 1 281 ? -24.875 23.062 14.195 1 96.19 281 ASP A C 1
ATOM 2250 O O . ASP A 1 281 ? -24.609 24.109 14.797 1 96.19 281 ASP A O 1
ATOM 2254 N N . PRO A 1 282 ? -25.609 23.125 13.203 1 95.5 282 PRO A N 1
ATOM 2255 C CA . PRO A 1 282 ? -25.969 22 12.344 1 95.5 282 PRO A CA 1
ATOM 2256 C C . PRO A 1 282 ? -24.766 21.375 11.648 1 95.5 282 PRO A C 1
ATOM 2258 O O . PRO A 1 282 ? -23.672 21.969 11.656 1 95.5 282 PRO A O 1
ATOM 2261 N N . PRO A 1 283 ? -24.922 20.156 11.07 1 95.62 283 PRO A N 1
ATOM 2262 C CA . PRO A 1 283 ? -23.812 19.531 10.336 1 95.62 283 PRO A CA 1
ATOM 2263 C C . PRO A 1 283 ? -23.328 20.375 9.156 1 95.62 283 PRO A C 1
ATOM 2265 O O . PRO A 1 283 ? -24.094 21.188 8.617 1 95.62 283 PRO A O 1
ATOM 2268 N N . LEU A 1 284 ? -22.109 20.141 8.828 1 97.44 284 LEU A N 1
ATOM 2269 C CA . LEU A 1 284 ? -21.531 20.875 7.703 1 97.44 284 LEU A CA 1
ATOM 2270 C C . LEU A 1 284 ? -22.281 20.547 6.406 1 97.44 284 LEU A C 1
ATOM 2272 O O . LEU A 1 284 ? -22.719 19.422 6.203 1 97.44 284 LEU A O 1
ATOM 2276 N N . PRO A 1 285 ? -22.406 21.609 5.555 1 95.5 285 PRO A N 1
ATOM 2277 C CA . PRO A 1 285 ? -22.984 21.328 4.242 1 95.5 285 PRO A CA 1
ATOM 2278 C C . PRO A 1 285 ? -22.172 20.344 3.42 1 95.5 285 PRO A C 1
ATOM 2280 O O . PRO A 1 285 ? -20.969 20.172 3.684 1 95.5 285 PRO A O 1
ATOM 2283 N N . GLU A 1 286 ? -22.75 19.75 2.412 1 91.88 286 GLU A N 1
ATOM 2284 C CA . GLU A 1 286 ? -22.172 18.641 1.645 1 91.88 286 GLU A CA 1
ATOM 2285 C C . GLU A 1 286 ? -20.859 19.047 0.98 1 91.88 286 GLU A C 1
ATOM 2287 O O . GLU A 1 286 ? -19.891 18.297 1.023 1 91.88 286 GLU A O 1
ATOM 2292 N N . PRO A 1 287 ? -20.719 20.25 0.384 1 94.38 287 PRO A N 1
ATOM 2293 C CA . PRO A 1 287 ? -19.453 20.594 -0.263 1 94.38 287 PRO A CA 1
ATOM 2294 C C . PRO A 1 287 ? -18.297 20.656 0.719 1 94.38 287 PRO A C 1
ATOM 2296 O O . PRO A 1 287 ? -17.172 20.281 0.376 1 94.38 287 PRO A O 1
ATOM 2299 N N . LYS A 1 288 ? -18.625 21.109 1.919 1 97.38 288 LYS A N 1
ATOM 2300 C CA . LYS A 1 288 ? -17.594 21.188 2.941 1 97.38 288 LYS A CA 1
ATOM 2301 C C . LYS A 1 288 ? -17.188 19.797 3.416 1 97.38 288 LYS A C 1
ATOM 2303 O O . LYS A 1 288 ? -15.992 19.5 3.535 1 97.38 288 LYS A O 1
ATOM 2308 N N . ARG A 1 289 ? -18.125 18.953 3.658 1 96.06 289 ARG A N 1
ATOM 2309 C CA . ARG A 1 289 ? -17.859 17.578 4.051 1 96.06 289 ARG A CA 1
ATOM 2310 C C . ARG A 1 289 ? -17.047 16.859 2.98 1 96.06 289 ARG A C 1
ATOM 2312 O O . ARG A 1 289 ? -16.094 16.141 3.295 1 96.06 289 ARG A O 1
ATOM 2319 N N . ASN A 1 290 ? -17.422 17.094 1.751 1 94.69 290 ASN A N 1
ATOM 2320 C CA . ASN A 1 290 ? -16.734 16.5 0.62 1 94.69 290 ASN A CA 1
ATOM 2321 C C . ASN A 1 290 ? -15.258 16.891 0.586 1 94.69 290 ASN A C 1
ATOM 2323 O O . ASN A 1 290 ? -14.391 16.047 0.376 1 94.69 290 ASN A O 1
ATOM 2327 N N . ALA A 1 291 ? -15.023 18.172 0.823 1 97.06 291 ALA A N 1
ATOM 2328 C CA . ALA A 1 291 ? -13.641 18.656 0.824 1 97.06 291 ALA A CA 1
ATOM 2329 C C . ALA A 1 291 ? -12.844 18.047 1.964 1 97.06 291 ALA A C 1
ATOM 2331 O O . ALA A 1 291 ? -11.711 17.594 1.763 1 97.06 291 ALA A O 1
ATOM 2332 N N . ILE A 1 292 ? -13.453 17.953 3.121 1 97.81 292 ILE A N 1
ATOM 2333 C CA . ILE A 1 292 ? -12.789 17.422 4.309 1 97.81 292 ILE A CA 1
ATOM 2334 C C . ILE A 1 292 ? -12.484 15.938 4.113 1 97.81 292 ILE A C 1
ATOM 2336 O O . ILE A 1 292 ? -11.359 15.492 4.348 1 97.81 292 ILE A O 1
ATOM 2340 N N . GLU A 1 293 ? -13.359 15.242 3.609 1 94.06 293 GLU A N 1
ATOM 2341 C CA . GLU A 1 293 ? -13.234 13.789 3.49 1 94.06 293 GLU A CA 1
ATOM 2342 C C . GLU A 1 293 ? -12.406 13.406 2.268 1 94.06 293 GLU A C 1
ATOM 2344 O O . GLU A 1 293 ? -11.758 12.359 2.256 1 94.06 293 GLU A O 1
ATOM 2349 N N . GLY A 1 294 ? -12.414 14.234 1.322 1 94 294 GLY A N 1
ATOM 2350 C CA . GLY A 1 294 ? -11.797 13.898 0.049 1 94 294 GLY A CA 1
ATOM 2351 C C . GLY A 1 294 ? -10.328 14.289 -0.022 1 94 294 GLY A C 1
ATOM 2352 O O . GLY A 1 294 ? -9.555 13.672 -0.756 1 94 294 GLY A O 1
ATOM 2353 N N . LEU A 1 295 ? -9.898 15.273 0.697 1 95.56 295 LEU A N 1
ATOM 2354 C CA . LEU A 1 295 ? -8.5 15.68 0.693 1 95.56 295 LEU A CA 1
ATOM 2355 C C . LEU A 1 295 ? -7.645 14.688 1.479 1 95.56 295 LEU A C 1
ATOM 2357 O O . LEU A 1 295 ? -8.156 13.961 2.332 1 95.56 295 LEU A O 1
ATOM 2361 N N . TYR A 1 296 ? -6.379 14.664 1.073 1 95.25 296 TYR A N 1
ATOM 2362 C CA . TYR A 1 296 ? -5.465 13.68 1.648 1 95.25 296 TYR A CA 1
ATOM 2363 C C . TYR A 1 296 ? -4.555 14.328 2.686 1 95.25 296 TYR A C 1
ATOM 2365 O O . TYR A 1 296 ? -4.074 15.445 2.488 1 95.25 296 TYR A O 1
ATOM 2373 N N . ILE A 1 297 ? -4.355 13.672 3.785 1 97.12 297 ILE A N 1
ATOM 2374 C CA . ILE A 1 297 ? -3.318 14.047 4.742 1 97.12 297 ILE A CA 1
ATOM 2375 C C . ILE A 1 297 ? -2.543 12.797 5.168 1 97.12 297 ILE A C 1
ATOM 2377 O O . ILE A 1 297 ? -3.137 11.766 5.473 1 97.12 297 ILE A O 1
ATOM 2381 N N . GLY A 1 298 ? -1.256 12.898 5.102 1 97.06 298 GLY A N 1
ATOM 2382 C CA . GLY A 1 298 ? -0.405 11.766 5.422 1 97.06 298 GLY A CA 1
ATOM 2383 C C . GLY A 1 298 ? 0.485 12.008 6.625 1 97.06 298 GLY A C 1
ATOM 2384 O O . GLY A 1 298 ? 0.322 13.008 7.332 1 97.06 298 GLY A O 1
ATOM 2385 N N . THR A 1 299 ? 1.356 10.984 6.883 1 97.56 299 THR A N 1
ATOM 2386 C CA . THR A 1 299 ? 2.172 11.008 8.094 1 97.56 299 THR A CA 1
ATOM 2387 C C . THR A 1 299 ? 3.646 10.805 7.754 1 97.56 299 THR A C 1
ATOM 2389 O O . THR A 1 299 ? 3.998 9.875 7.031 1 97.56 299 THR A O 1
ATOM 2392 N N . ILE A 1 300 ? 4.434 11.664 8.203 1 97.81 300 ILE A N 1
ATOM 2393 C CA . ILE A 1 300 ? 5.883 11.508 8.266 1 97.81 300 ILE A CA 1
ATOM 2394 C C . ILE A 1 300 ? 6.379 11.836 9.672 1 97.81 300 ILE A C 1
ATOM 2396 O O . ILE A 1 300 ? 5.809 12.688 10.352 1 97.81 300 ILE A O 1
ATOM 2400 N N . ASP A 1 301 ? 7.379 11.141 10.055 1 98.38 301 ASP A N 1
ATOM 2401 C CA . ASP A 1 301 ? 7.906 11.367 11.391 1 98.38 301 ASP A CA 1
ATOM 2402 C C . ASP A 1 301 ? 9.43 11.461 11.375 1 98.38 301 ASP A C 1
ATOM 2404 O O . ASP A 1 301 ? 10.078 10.945 10.469 1 98.38 301 ASP A O 1
ATOM 2408 N N . LYS A 1 302 ? 9.914 12.141 12.297 1 97.88 302 LYS A N 1
ATOM 2409 C CA . LYS A 1 302 ? 11.352 12.234 12.555 1 97.88 302 LYS A CA 1
ATOM 2410 C C . LYS A 1 302 ? 11.758 11.359 13.734 1 97.88 302 LYS A C 1
ATOM 2412 O O . LYS A 1 302 ? 11.008 11.219 14.695 1 97.88 302 LYS A O 1
ATOM 2417 N N . LEU A 1 303 ? 12.891 10.812 13.609 1 98.5 303 LEU A N 1
ATOM 2418 C CA . LEU A 1 303 ? 13.508 9.984 14.641 1 98.5 303 LEU A CA 1
ATOM 2419 C C . LEU A 1 303 ? 14.859 10.555 15.062 1 98.5 303 LEU A C 1
ATOM 2421 O O . LEU A 1 303 ? 15.812 10.547 14.289 1 98.5 303 LEU A O 1
ATOM 2425 N N . PHE A 1 304 ? 14.984 11 16.312 1 97.25 304 PHE A N 1
ATOM 2426 C CA . PHE A 1 304 ? 16.188 11.672 16.797 1 97.25 304 PHE A CA 1
ATOM 2427 C C . PHE A 1 304 ? 17.031 10.719 17.641 1 97.25 304 PHE A C 1
ATOM 2429 O O . PHE A 1 304 ? 16.562 10.188 18.656 1 97.25 304 PHE A O 1
ATOM 2436 N N . LEU A 1 305 ? 18.234 10.555 17.203 1 97.56 305 LEU A N 1
ATOM 2437 C CA . LEU A 1 305 ? 19.203 9.758 17.938 1 97.56 305 LEU A CA 1
ATOM 2438 C C . LEU A 1 305 ? 20.406 10.602 18.328 1 97.56 305 LEU A C 1
ATOM 2440 O O . LEU A 1 305 ? 21.156 11.062 17.453 1 97.56 305 LEU A O 1
ATOM 2444 N N . GLU A 1 306 ? 20.625 10.773 19.578 1 96.38 306 GLU A N 1
ATOM 2445 C CA . GLU A 1 306 ? 21.828 11.445 20.078 1 96.38 306 GLU A CA 1
ATOM 2446 C C . GLU A 1 306 ? 22.844 10.438 20.578 1 96.38 306 GLU A C 1
ATOM 2448 O O . GLU A 1 306 ? 22.516 9.531 21.344 1 96.38 306 GLU A O 1
ATOM 2453 N N . PHE A 1 307 ? 24.016 10.664 20.156 1 96.5 307 PHE A N 1
ATOM 2454 C CA . PHE A 1 307 ? 25.078 9.766 20.578 1 96.5 307 PHE A CA 1
ATOM 2455 C C . PHE A 1 307 ? 26.078 10.508 21.453 1 96.5 307 PHE A C 1
ATOM 2457 O O . PHE A 1 307 ? 26.109 11.734 21.469 1 96.5 307 PHE A O 1
ATOM 2464 N N . ASP A 1 308 ? 26.875 9.711 22.266 1 95.44 308 ASP A N 1
ATOM 2465 C CA . ASP A 1 308 ? 27.906 10.312 23.109 1 95.44 308 ASP A CA 1
ATOM 2466 C C . ASP A 1 308 ? 28.969 11.016 22.266 1 95.44 308 ASP A C 1
ATOM 2468 O O . ASP A 1 308 ? 29.422 12.109 22.609 1 95.44 308 ASP A O 1
ATOM 2472 N N . GLU A 1 309 ? 29.344 10.391 21.25 1 94.88 309 GLU A N 1
ATOM 2473 C CA . GLU A 1 309 ? 30.266 10.922 20.25 1 94.88 309 GLU A CA 1
ATOM 2474 C C . GLU A 1 309 ? 29.812 10.539 18.844 1 94.88 309 GLU A C 1
ATOM 2476 O O . GLU A 1 309 ? 29.219 9.477 18.641 1 94.88 309 GLU A O 1
ATOM 2481 N N . PRO A 1 310 ? 30.156 11.461 17.969 1 94.31 310 PRO A N 1
ATOM 2482 C CA . PRO A 1 310 ? 29.859 11.055 16.594 1 94.31 310 PRO A CA 1
ATOM 2483 C C . PRO A 1 310 ? 30.688 9.852 16.141 1 94.31 310 PRO A C 1
ATOM 2485 O O . PRO A 1 310 ? 31.906 9.812 16.375 1 94.31 310 PRO A O 1
ATOM 2488 N N . PHE A 1 311 ? 30.062 8.891 15.57 1 96.56 311 PHE A N 1
ATOM 2489 C CA . PHE A 1 311 ? 30.797 7.738 15.07 1 96.56 311 PHE A CA 1
ATOM 2490 C C . PHE A 1 311 ? 30.984 7.82 13.562 1 96.56 311 PHE A C 1
ATOM 2492 O O . PHE A 1 311 ? 31.5 6.887 12.945 1 96.56 311 PHE A O 1
ATOM 2499 N N . TRP A 1 312 ? 30.547 8.906 12.922 1 93.94 312 TRP A N 1
ATOM 2500 C CA . TRP A 1 312 ? 30.672 9.148 11.484 1 93.94 312 TRP A CA 1
ATOM 2501 C C . TRP A 1 312 ? 31.766 10.18 11.203 1 93.94 312 TRP A C 1
ATOM 2503 O O . TRP A 1 312 ? 32.188 10.906 12.109 1 93.94 312 TRP A O 1
ATOM 2513 N N . PRO A 1 313 ? 32.281 10.234 9.922 1 90.75 313 PRO A N 1
ATOM 2514 C CA . PRO A 1 313 ? 33.312 11.203 9.586 1 90.75 313 PRO A CA 1
ATOM 2515 C C . PRO A 1 313 ? 32.875 12.648 9.852 1 90.75 313 PRO A C 1
ATOM 2517 O O . PRO A 1 313 ? 31.734 13.016 9.586 1 90.75 313 PRO A O 1
ATOM 2520 N N . ARG A 1 314 ? 33.844 13.438 10.383 1 88.75 314 ARG A N 1
ATOM 2521 C CA . ARG A 1 314 ? 33.531 14.812 10.773 1 88.75 314 ARG A CA 1
ATOM 2522 C C . ARG A 1 314 ? 34.281 15.812 9.883 1 88.75 314 ARG A C 1
ATOM 2524 O O . ARG A 1 314 ? 34.344 17 10.195 1 88.75 314 ARG A O 1
ATOM 2531 N N . ASP A 1 315 ? 34.781 15.344 8.773 1 86.31 315 ASP A N 1
ATOM 2532 C CA . ASP A 1 315 ? 35.562 16.203 7.902 1 86.31 315 ASP A CA 1
ATOM 2533 C C . ASP A 1 315 ? 34.719 16.859 6.836 1 86.31 315 ASP A C 1
ATOM 2535 O O . ASP A 1 315 ? 35.219 17.438 5.879 1 86.31 315 ASP A O 1
ATOM 2539 N N . GLY A 1 316 ? 33.406 16.734 6.988 1 82.69 316 GLY A N 1
ATOM 2540 C CA . GLY A 1 316 ? 32.5 17.359 6.047 1 82.69 316 GLY A CA 1
ATOM 2541 C C . GLY A 1 316 ? 32.156 16.469 4.867 1 82.69 316 GLY A C 1
ATOM 2542 O O . GLY A 1 316 ? 31.328 16.828 4.023 1 82.69 316 GLY A O 1
ATOM 2543 N N . SER A 1 317 ? 32.625 15.258 4.852 1 82.38 317 SER A N 1
ATOM 2544 C CA . SER A 1 317 ? 32.406 14.359 3.729 1 82.38 317 SER A CA 1
ATOM 2545 C C . SER A 1 317 ? 31.125 13.539 3.914 1 82.38 317 SER A C 1
ATOM 2547 O O . SER A 1 317 ? 30.641 12.898 2.973 1 82.38 317 SER A O 1
ATOM 2549 N N . TRP A 1 318 ? 30.656 13.633 5.09 1 87.31 318 TRP A N 1
ATOM 2550 C CA . TRP A 1 318 ? 29.516 12.773 5.43 1 87.31 318 TRP A CA 1
ATOM 2551 C C . TRP A 1 318 ? 28.469 13.547 6.211 1 87.31 318 TRP A C 1
ATOM 2553 O O . TRP A 1 318 ? 28.75 14.094 7.281 1 87.31 318 TRP A O 1
ATOM 2563 N N . HIS A 1 319 ? 27.219 13.656 5.703 1 89.38 319 HIS A N 1
ATOM 2564 C CA . HIS A 1 319 ? 26.156 14.422 6.352 1 89.38 319 HIS A CA 1
ATOM 2565 C C . HIS A 1 319 ? 24.891 13.586 6.484 1 89.38 319 HIS A C 1
ATOM 2567 O O . HIS A 1 319 ? 23.828 14.117 6.812 1 89.38 319 HIS A O 1
ATOM 2573 N N . GLY A 1 320 ? 24.969 12.328 6.234 1 92.44 320 GLY A N 1
ATOM 2574 C CA . GLY A 1 320 ? 23.828 11.422 6.23 1 92.44 320 GLY A CA 1
ATOM 2575 C C . GLY A 1 320 ? 23.875 10.422 5.09 1 92.44 320 GLY A C 1
ATOM 2576 O O . GLY A 1 320 ? 24.859 10.359 4.352 1 92.44 320 GLY A O 1
ATOM 2577 N N . PHE A 1 321 ? 22.844 9.586 5.023 1 95.5 321 PHE A N 1
ATOM 2578 C CA . PHE A 1 321 ? 22.875 8.57 3.98 1 95.5 321 PHE A CA 1
ATOM 2579 C C . PHE A 1 321 ? 21.469 8.031 3.719 1 95.5 321 PHE A C 1
ATOM 2581 O O . PHE A 1 321 ? 20.625 8.023 4.617 1 95.5 321 PHE A O 1
ATOM 2588 N N . GLY A 1 322 ? 21.25 7.699 2.436 1 96.88 322 GLY A N 1
ATOM 2589 C CA . GLY A 1 322 ? 20.047 6.992 2.041 1 96.88 322 GLY A CA 1
ATOM 2590 C C . GLY A 1 322 ? 20.188 5.484 2.123 1 96.88 322 GLY A C 1
ATOM 2591 O O . GLY A 1 322 ? 21.281 4.949 1.988 1 96.88 322 GLY A O 1
ATOM 2592 N N . LEU A 1 323 ? 19.109 4.773 2.363 1 97.94 323 LEU A N 1
ATOM 2593 C CA . LEU A 1 323 ? 19.109 3.328 2.561 1 97.94 323 LEU A CA 1
ATOM 2594 C C . LEU A 1 323 ? 18.641 2.607 1.303 1 97.94 323 LEU A C 1
ATOM 2596 O O . LEU A 1 323 ? 17.516 2.812 0.849 1 97.94 323 LEU A O 1
ATOM 2600 N N . LEU A 1 324 ? 19.484 1.795 0.749 1 98 324 LEU A N 1
ATOM 2601 C CA . LEU A 1 324 ? 19.141 0.945 -0.388 1 98 324 LEU A CA 1
ATOM 2602 C C . LEU A 1 324 ? 19.031 -0.514 0.039 1 98 324 LEU A C 1
ATOM 2604 O O . LEU A 1 324 ? 20 -1.113 0.491 1 98 324 LEU A O 1
ATOM 2608 N N . TRP A 1 325 ? 17.906 -1.149 -0.181 1 97 325 TRP A N 1
ATOM 2609 C CA . TRP A 1 325 ? 17.641 -2.459 0.399 1 97 325 TRP A CA 1
ATOM 2610 C C . TRP A 1 325 ? 17.891 -3.568 -0.614 1 97 325 TRP A C 1
ATOM 2612 O O . TRP A 1 325 ? 17.562 -3.43 -1.795 1 97 325 TRP A O 1
ATOM 2622 N N . GLU A 1 326 ? 18.469 -4.605 -0.087 1 94.12 326 GLU A N 1
ATOM 2623 C CA . GLU A 1 326 ? 18.406 -5.895 -0.767 1 94.12 326 GLU A CA 1
ATOM 2624 C C . GLU A 1 326 ? 17.078 -6.609 -0.48 1 94.12 326 GLU A C 1
ATOM 2626 O O . GLU A 1 326 ? 16.594 -6.578 0.649 1 94.12 326 GLU A O 1
ATOM 2631 N N . PRO A 1 327 ? 16.531 -7.262 -1.5 1 86.5 327 PRO A N 1
ATOM 2632 C CA . PRO A 1 327 ? 15.25 -7.945 -1.288 1 86.5 327 PRO A CA 1
ATOM 2633 C C . PRO A 1 327 ? 15.305 -8.953 -0.143 1 86.5 327 PRO A C 1
ATOM 2635 O O . PRO A 1 327 ? 14.359 -9.062 0.636 1 86.5 327 PRO A O 1
ATOM 2638 N N . ALA A 1 328 ? 16.375 -9.688 -0.017 1 87.94 328 ALA A N 1
ATOM 2639 C CA . ALA A 1 328 ? 16.516 -10.703 1.021 1 87.94 328 ALA A CA 1
ATOM 2640 C C . ALA A 1 328 ? 16.469 -10.078 2.412 1 87.94 328 ALA A C 1
ATOM 2642 O O . ALA A 1 328 ? 15.945 -10.68 3.354 1 87.94 328 ALA A O 1
ATOM 2643 N N . ASP A 1 329 ? 16.969 -8.891 2.527 1 95.06 329 ASP A N 1
ATOM 2644 C CA . ASP A 1 329 ? 16.969 -8.211 3.82 1 95.06 329 ASP A CA 1
ATOM 2645 C C . ASP A 1 329 ? 15.578 -7.699 4.176 1 95.06 329 ASP A C 1
ATOM 2647 O O . ASP A 1 329 ? 15.195 -7.684 5.348 1 95.06 329 ASP A O 1
ATOM 2651 N N . LEU A 1 330 ? 14.859 -7.312 3.197 1 91.44 330 LEU A N 1
ATOM 2652 C CA . LEU A 1 330 ? 13.477 -6.914 3.43 1 91.44 330 LEU A CA 1
ATOM 2653 C C . LEU A 1 330 ? 12.641 -8.102 3.908 1 91.44 330 LEU A C 1
ATOM 2655 O O . LEU A 1 330 ? 11.789 -7.953 4.789 1 91.44 330 LEU A O 1
ATOM 2659 N N . GLU A 1 331 ? 12.875 -9.211 3.311 1 86.31 331 GLU A N 1
ATOM 2660 C CA . GLU A 1 331 ? 12.203 -10.43 3.752 1 86.31 331 GLU A CA 1
ATOM 2661 C C . GLU A 1 331 ? 12.555 -10.758 5.199 1 86.31 331 GLU A C 1
ATOM 2663 O O . GLU A 1 331 ? 11.688 -11.156 5.98 1 86.31 331 GLU A O 1
ATOM 2668 N N . GLN A 1 332 ? 13.789 -10.594 5.504 1 91.75 332 GLN A N 1
ATOM 2669 C CA . GLN A 1 332 ? 14.227 -10.867 6.867 1 91.75 332 GLN A CA 1
ATOM 2670 C C . GLN A 1 332 ? 13.547 -9.922 7.859 1 91.75 332 GLN A C 1
ATOM 2672 O O . GLN A 1 332 ? 13.188 -10.336 8.961 1 91.75 332 GLN A O 1
ATOM 2677 N N . LEU A 1 333 ? 13.352 -8.664 7.488 1 93.56 333 LEU A N 1
ATOM 2678 C CA . LEU A 1 333 ? 12.633 -7.73 8.352 1 93.56 333 LEU A CA 1
ATOM 2679 C C . LEU A 1 333 ? 11.234 -8.242 8.656 1 93.56 333 LEU A C 1
ATOM 2681 O O . LEU A 1 333 ? 10.758 -8.125 9.781 1 93.56 333 LEU A O 1
ATOM 2685 N N . ARG A 1 334 ? 10.602 -8.734 7.664 1 86.38 334 ARG A N 1
ATOM 2686 C CA . ARG A 1 334 ? 9.25 -9.258 7.84 1 86.38 334 ARG A CA 1
ATOM 2687 C C . ARG A 1 334 ? 9.234 -10.422 8.82 1 86.38 334 ARG A C 1
ATOM 2689 O O . ARG A 1 334 ? 8.375 -10.5 9.695 1 86.38 334 ARG A O 1
ATOM 2696 N N . HIS A 1 335 ? 10.211 -11.273 8.695 1 86.62 335 HIS A N 1
ATOM 2697 C CA . HIS A 1 335 ? 10.312 -12.438 9.562 1 86.62 335 HIS A CA 1
ATOM 2698 C C . HIS A 1 335 ? 10.594 -12.031 11.008 1 86.62 335 HIS A C 1
ATOM 2700 O O . HIS A 1 335 ? 10.156 -12.703 11.945 1 86.62 335 HIS A O 1
ATOM 2706 N N . ASP A 1 336 ? 11.266 -10.953 11.125 1 91.25 336 ASP A N 1
ATOM 2707 C CA . ASP A 1 336 ? 11.672 -10.492 12.453 1 91.25 336 ASP A CA 1
ATOM 2708 C C . ASP A 1 336 ? 10.594 -9.609 13.078 1 91.25 336 ASP A C 1
ATOM 2710 O O . ASP A 1 336 ? 10.75 -9.148 14.211 1 91.25 336 ASP A O 1
ATOM 2714 N N . GLY A 1 337 ? 9.586 -9.367 12.406 1 87.12 337 GLY A N 1
ATOM 2715 C CA . GLY A 1 337 ? 8.555 -8.477 12.914 1 87.12 337 GLY A CA 1
ATOM 2716 C C . GLY A 1 337 ? 8.984 -7.02 12.922 1 87.12 337 GLY A C 1
ATOM 2717 O O . GLY A 1 337 ? 8.555 -6.242 13.773 1 87.12 337 GLY A O 1
ATOM 2718 N N . ARG A 1 338 ? 9.938 -6.664 12.023 1 93.62 338 ARG A N 1
ATOM 2719 C CA . ARG A 1 338 ? 10.484 -5.312 11.969 1 93.62 338 ARG A CA 1
ATOM 2720 C C . ARG A 1 338 ? 10.234 -4.68 10.602 1 93.62 338 ARG A C 1
ATOM 2722 O O . ARG A 1 338 ? 11.047 -3.873 10.133 1 93.62 338 ARG A O 1
ATOM 2729 N N . GLN A 1 339 ? 9.18 -5.043 9.938 1 91.5 339 GLN A N 1
ATOM 2730 C CA . GLN A 1 339 ? 8.93 -4.625 8.562 1 91.5 339 GLN A CA 1
ATOM 2731 C C . GLN A 1 339 ? 8.742 -3.113 8.477 1 91.5 339 GLN A C 1
ATOM 2733 O O . GLN A 1 339 ? 8.9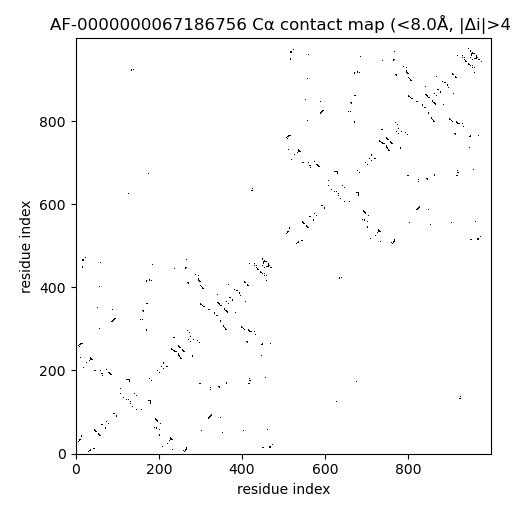77 -2.516 7.422 1 91.5 339 GLN A O 1
ATOM 2738 N N . TRP A 1 340 ? 8.344 -2.449 9.578 1 94.62 340 TRP A N 1
ATOM 2739 C CA . TRP A 1 340 ? 8.141 -1.005 9.555 1 94.62 340 TRP A CA 1
ATOM 2740 C C . TRP A 1 340 ? 9.438 -0.28 9.211 1 94.62 340 TRP A C 1
ATOM 2742 O O . TRP A 1 340 ? 9.414 0.83 8.672 1 94.62 340 TRP A O 1
ATOM 2752 N N . LEU A 1 341 ? 10.633 -0.876 9.406 1 98 341 LEU A N 1
ATOM 2753 C CA . LEU A 1 341 ? 11.938 -0.28 9.164 1 98 341 LEU A CA 1
ATOM 2754 C C . LEU A 1 341 ? 12.156 -0.033 7.676 1 98 341 LEU A C 1
ATOM 2756 O O . LEU A 1 341 ? 13.023 0.764 7.293 1 98 341 LEU A O 1
ATOM 2760 N N . ARG A 1 342 ? 11.391 -0.705 6.852 1 96.31 342 ARG A N 1
ATOM 2761 C CA . ARG A 1 342 ? 11.578 -0.564 5.41 1 96.31 342 ARG A CA 1
ATOM 2762 C C . ARG A 1 342 ? 11.281 0.861 4.957 1 96.31 342 ARG A C 1
ATOM 2764 O O . ARG A 1 342 ? 11.758 1.297 3.908 1 96.31 342 ARG A O 1
ATOM 2771 N N . SER A 1 343 ? 10.492 1.616 5.766 1 97.62 343 SER A N 1
ATOM 2772 C CA . SER A 1 343 ? 10.047 2.945 5.352 1 97.62 343 SER A CA 1
ATOM 2773 C C . SER A 1 343 ? 10.906 4.035 5.988 1 97.62 343 SER A C 1
ATOM 2775 O O . SER A 1 343 ? 10.602 5.223 5.863 1 97.62 343 SER A O 1
ATOM 2777 N N . VAL A 1 344 ? 11.906 3.639 6.75 1 98.25 344 VAL A N 1
ATOM 2778 C CA . VAL A 1 344 ? 12.953 4.605 7.082 1 98.25 344 VAL A CA 1
ATOM 2779 C C . VAL A 1 344 ? 13.781 4.922 5.84 1 98.25 344 VAL A C 1
ATOM 2781 O O . VAL A 1 344 ? 14.445 4.039 5.293 1 98.25 344 VAL A O 1
ATOM 2784 N N . CYS A 1 345 ? 13.711 6.125 5.445 1 96.06 345 CYS A N 1
ATOM 2785 C CA . CYS A 1 345 ? 14.25 6.488 4.137 1 96.06 345 CYS A CA 1
ATOM 2786 C C . CYS A 1 345 ? 15.727 6.844 4.234 1 96.06 345 CYS A C 1
ATOM 2788 O O . CYS A 1 345 ? 16.516 6.441 3.383 1 96.06 345 CYS A O 1
ATOM 2790 N N . ALA A 1 346 ? 16.062 7.637 5.18 1 96 346 ALA A N 1
ATOM 2791 C CA . ALA A 1 346 ? 17.406 8.203 5.297 1 96 346 ALA A CA 1
ATOM 2792 C C . ALA A 1 346 ? 17.672 8.695 6.715 1 96 346 ALA A C 1
ATOM 2794 O O . ALA A 1 346 ? 16.75 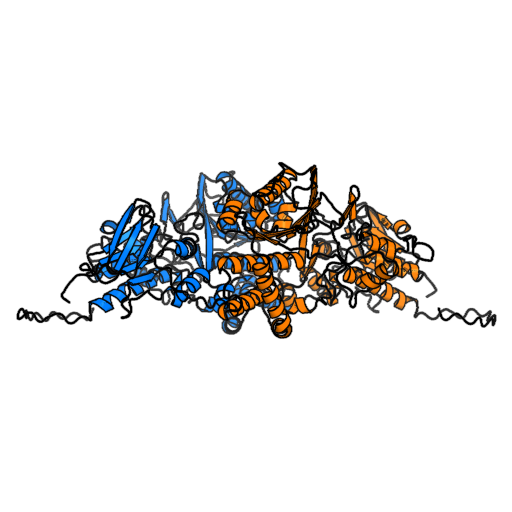8.836 7.516 1 96 346 ALA A O 1
ATOM 2795 N N . PHE A 1 347 ? 18.938 8.789 6.973 1 96.06 347 PHE A N 1
ATOM 2796 C CA . PHE A 1 347 ? 19.422 9.516 8.148 1 96.06 347 PHE A CA 1
ATOM 2797 C C . PHE A 1 347 ? 20.234 10.734 7.734 1 96.06 347 PHE A C 1
ATOM 2799 O O . PHE A 1 347 ? 20.906 10.719 6.699 1 96.06 347 PHE A O 1
ATOM 2806 N N . PHE A 1 348 ? 20.156 11.781 8.555 1 93 348 PHE A N 1
ATOM 2807 C CA . PHE A 1 348 ? 20.984 12.953 8.289 1 93 348 PHE A CA 1
ATOM 2808 C C . PHE A 1 348 ? 21.406 13.617 9.594 1 93 348 PHE A C 1
ATOM 2810 O O . PHE A 1 348 ? 20.797 13.391 10.641 1 93 348 PHE A O 1
ATOM 2817 N N . VAL A 1 349 ? 22.484 14.344 9.508 1 91.44 349 VAL A N 1
ATOM 2818 C CA . VAL A 1 349 ? 22.953 15.172 10.609 1 91.44 349 VAL A CA 1
ATOM 2819 C C . VAL A 1 349 ? 22.391 16.594 10.453 1 91.44 349 VAL A C 1
ATOM 2821 O O . VAL A 1 349 ? 22.797 17.328 9.547 1 91.44 349 VAL A O 1
ATOM 2824 N N . PRO A 1 350 ? 21.453 16.984 11.352 1 89 350 PRO A N 1
ATOM 2825 C CA . PRO A 1 350 ? 20.984 18.375 11.219 1 89 350 PRO A CA 1
ATOM 2826 C C . PRO A 1 350 ? 22.109 19.391 11.328 1 89 350 PRO A C 1
ATOM 2828 O O . PRO A 1 350 ? 23.031 19.203 12.125 1 89 350 PRO A O 1
ATOM 2831 N N . ASP A 1 351 ? 21.922 20.422 10.602 1 84 351 ASP A N 1
ATOM 2832 C CA . ASP A 1 351 ? 22.922 21.484 10.648 1 84 351 ASP A CA 1
ATOM 2833 C C . ASP A 1 351 ? 23.109 22 12.078 1 84 351 ASP A C 1
ATOM 2835 O O . ASP A 1 351 ? 22.156 22.062 12.852 1 84 351 ASP A O 1
ATOM 2839 N N . ARG A 1 352 ? 24.375 22.234 12.414 1 83.56 352 ARG A N 1
ATOM 2840 C CA . ARG A 1 352 ? 24.781 22.844 13.688 1 83.56 352 ARG A CA 1
ATOM 2841 C C . ARG A 1 352 ? 24.594 21.859 14.836 1 83.56 352 ARG A C 1
ATOM 2843 O O . ARG A 1 352 ? 24.406 22.266 15.984 1 83.56 352 ARG A O 1
ATOM 2850 N N . THR A 1 353 ? 24.438 20.656 14.469 1 85.06 353 THR A N 1
ATOM 2851 C CA . THR A 1 353 ? 24.516 19.609 15.469 1 85.06 353 THR A CA 1
ATOM 2852 C C . THR A 1 353 ? 25.734 18.719 15.227 1 85.06 353 THR A C 1
ATOM 2854 O O . THR A 1 353 ? 26.25 18.656 14.109 1 85.06 353 THR A O 1
ATOM 2857 N N . GLU A 1 354 ? 26.234 18.125 16.344 1 83.31 354 GLU A N 1
ATOM 2858 C CA . GLU A 1 354 ? 27.438 17.312 16.172 1 83.31 354 GLU A CA 1
ATOM 2859 C C . GLU A 1 354 ? 27.188 15.859 16.547 1 83.31 354 GLU A C 1
ATOM 2861 O O . GLU A 1 354 ? 27.875 14.961 16.047 1 83.31 354 GLU A O 1
ATOM 2866 N N . ARG A 1 355 ? 26.266 15.617 17.344 1 91.88 355 ARG A N 1
ATOM 2867 C CA . ARG A 1 355 ? 26.125 14.273 17.891 1 91.88 355 ARG A CA 1
ATOM 2868 C C . ARG A 1 355 ? 24.734 13.703 17.625 1 91.88 355 ARG A C 1
ATOM 2870 O O . ARG A 1 355 ? 24.312 12.734 18.266 1 91.88 355 ARG A O 1
ATOM 2877 N N . MET A 1 356 ? 24.016 14.414 16.672 1 93.31 356 MET A N 1
ATOM 2878 C CA . MET A 1 356 ? 22.625 14.062 16.438 1 93.31 356 MET A CA 1
ATOM 2879 C C . MET A 1 356 ? 22.453 13.445 15.047 1 93.31 356 MET A C 1
ATOM 2881 O O . MET A 1 356 ? 22.969 13.984 14.055 1 93.31 356 MET A O 1
ATOM 2885 N N . LEU A 1 357 ? 21.844 12.281 14.992 1 94.56 357 LEU A N 1
ATOM 2886 C CA . LEU A 1 357 ? 21.375 11.688 13.742 1 94.56 357 LEU A CA 1
ATOM 2887 C C . LEU A 1 357 ? 19.844 11.656 13.703 1 94.56 357 LEU A C 1
ATOM 2889 O O . LEU A 1 357 ? 19.203 11.234 14.672 1 94.56 357 LEU A O 1
ATOM 2893 N N . VAL A 1 358 ? 19.312 12.156 12.625 1 95.81 358 VAL A N 1
ATOM 2894 C CA . VAL A 1 358 ? 17.859 12.203 12.516 1 95.81 358 VAL A CA 1
ATOM 2895 C C . VAL A 1 358 ? 17.406 11.352 11.336 1 95.81 358 VAL A C 1
ATOM 2897 O O . VAL A 1 358 ? 17.953 11.453 10.234 1 95.81 358 VAL A O 1
ATOM 2900 N N . GLY A 1 359 ? 16.453 10.461 11.602 1 96.69 359 GLY A N 1
ATOM 2901 C CA . GLY A 1 359 ? 15.859 9.664 10.547 1 96.69 359 GLY A CA 1
ATOM 2902 C C . GLY A 1 359 ? 14.477 10.141 10.148 1 96.69 359 GLY A C 1
ATOM 2903 O O . GLY A 1 359 ? 13.789 10.789 10.938 1 96.69 359 GLY A O 1
ATOM 2904 N N . TRP A 1 360 ? 14.117 9.82 8.891 1 96.38 360 TRP A N 1
ATOM 2905 C CA . TRP A 1 360 ? 12.773 10.047 8.383 1 96.38 360 TRP A CA 1
ATOM 2906 C C . TRP A 1 360 ? 12.047 8.727 8.156 1 96.38 360 TRP A C 1
ATOM 2908 O O . TRP A 1 360 ? 12.633 7.762 7.66 1 96.38 360 TRP A O 1
ATOM 2918 N N . ILE A 1 361 ? 10.812 8.68 8.578 1 98.31 361 ILE A N 1
ATOM 2919 C CA . ILE A 1 361 ? 9.953 7.539 8.281 1 98.31 361 ILE A CA 1
ATOM 2920 C C . ILE A 1 361 ? 8.594 8.031 7.793 1 98.31 361 ILE A C 1
ATOM 2922 O O . ILE A 1 361 ? 8.094 9.062 8.258 1 98.31 361 ILE A O 1
ATOM 2926 N N . TYR A 1 362 ? 7.949 7.289 6.848 1 97.69 362 TYR A N 1
ATOM 2927 C CA . TYR A 1 362 ? 6.742 7.82 6.227 1 97.69 362 TYR A CA 1
ATOM 2928 C C . TYR A 1 362 ? 5.633 6.773 6.203 1 97.69 362 TYR A C 1
ATOM 2930 O O . TYR A 1 362 ? 5.891 5.582 6.41 1 97.69 362 TYR A O 1
ATOM 2938 N N . GLY A 1 363 ? 4.445 7.273 6.027 1 95.94 363 GLY A N 1
ATOM 2939 C CA . GLY A 1 363 ? 3.314 6.465 5.598 1 95.94 363 GLY A CA 1
ATOM 2940 C C . GLY A 1 363 ? 2.783 5.555 6.691 1 95.94 363 GLY A C 1
ATOM 2941 O O . GLY A 1 363 ? 2.756 5.938 7.863 1 95.94 363 GLY A O 1
ATOM 2942 N N . HIS A 1 364 ? 2.307 4.441 6.211 1 92.56 364 HIS A N 1
ATOM 2943 C CA . HIS A 1 364 ? 1.73 3.428 7.09 1 92.56 364 HIS A CA 1
ATOM 2944 C C . HIS A 1 364 ? 2.719 3.008 8.172 1 92.56 364 HIS A C 1
ATOM 2946 O O . HIS A 1 364 ? 2.338 2.826 9.328 1 92.56 364 HIS A O 1
ATOM 2952 N N . ASP A 1 365 ? 3.926 2.879 7.785 1 95.62 365 ASP A N 1
ATOM 2953 C CA . ASP A 1 365 ? 4.953 2.402 8.711 1 95.62 365 ASP A CA 1
ATOM 2954 C C . ASP A 1 365 ? 5.293 3.467 9.75 1 95.62 365 ASP A C 1
ATOM 2956 O O . ASP A 1 365 ? 5.641 3.143 10.891 1 95.62 365 ASP A O 1
ATOM 2960 N N . ALA A 1 366 ? 5.172 4.73 9.391 1 97.75 366 ALA A N 1
ATOM 2961 C CA . ALA A 1 366 ? 5.316 5.793 10.375 1 97.75 366 ALA A CA 1
ATOM 2962 C C . ALA A 1 366 ? 4.258 5.676 11.469 1 97.75 366 ALA A C 1
ATOM 2964 O O . ALA A 1 366 ? 4.57 5.762 12.656 1 97.75 366 ALA A O 1
ATOM 2965 N N . ARG A 1 367 ? 3.018 5.488 11.078 1 95.62 367 ARG A N 1
ATOM 2966 C CA . ARG A 1 367 ? 1.928 5.34 12.039 1 95.62 367 ARG A CA 1
ATOM 2967 C C . ARG A 1 367 ? 2.133 4.105 12.914 1 95.62 367 ARG A C 1
ATOM 2969 O O . ARG A 1 367 ? 1.848 4.133 14.109 1 95.62 367 ARG A O 1
ATOM 2976 N N . THR A 1 368 ? 2.641 3.053 12.297 1 93.25 368 THR A N 1
ATOM 2977 C CA . THR A 1 368 ? 2.977 1.855 13.062 1 93.25 368 THR A CA 1
ATOM 2978 C C . THR A 1 368 ? 4.062 2.156 14.094 1 93.25 368 THR A C 1
ATOM 2980 O O . THR A 1 368 ? 3.922 1.809 15.266 1 93.25 368 THR A O 1
ATOM 2983 N N . MET A 1 369 ? 5.062 2.799 13.68 1 96.69 369 MET A N 1
ATOM 2984 C CA . MET A 1 369 ? 6.191 3.139 14.539 1 96.69 369 MET A CA 1
ATOM 2985 C C . MET A 1 369 ? 5.742 4.004 15.711 1 96.69 369 MET A C 1
ATOM 2987 O O . MET A 1 369 ? 6.223 3.832 16.828 1 96.69 369 MET A O 1
ATOM 2991 N N . GLU A 1 370 ? 4.801 4.902 15.477 1 96.88 370 GLU A N 1
ATOM 2992 C CA . GLU A 1 370 ? 4.305 5.781 16.531 1 96.88 370 GLU A CA 1
ATOM 2993 C C . GLU A 1 370 ? 3.713 4.977 17.688 1 96.88 370 GLU A C 1
ATOM 2995 O O . GLU A 1 370 ? 3.758 5.414 18.828 1 96.88 370 GLU A O 1
ATOM 3000 N N . ALA A 1 371 ? 3.225 3.824 17.375 1 92.56 371 ALA A N 1
ATOM 3001 C CA . ALA A 1 371 ? 2.502 3.037 18.375 1 92.56 371 ALA A CA 1
ATOM 3002 C C . ALA A 1 371 ? 3.439 2.066 19.078 1 92.56 371 ALA A C 1
ATOM 3004 O O . ALA A 1 371 ? 3.07 1.476 20.094 1 92.56 371 ALA A O 1
ATOM 3005 N N . LEU A 1 372 ? 4.664 1.936 18.641 1 93.88 372 LEU A N 1
ATOM 3006 C CA . LEU A 1 372 ? 5.602 0.98 19.219 1 93.88 372 LEU A CA 1
ATOM 3007 C C . LEU A 1 372 ? 6.215 1.531 20.516 1 93.88 372 LEU A C 1
ATOM 3009 O O . LEU A 1 372 ? 6.422 2.74 20.641 1 93.88 372 LEU A O 1
ATOM 3013 N N . PRO A 1 373 ? 6.566 0.575 21.453 1 94 373 PRO A N 1
ATOM 3014 C CA . PRO A 1 373 ? 7.379 1.011 22.594 1 94 373 PRO A CA 1
ATOM 3015 C C . PRO A 1 373 ? 8.727 1.591 22.172 1 94 373 PRO A C 1
ATOM 3017 O O . PRO A 1 373 ? 9.336 1.107 21.219 1 94 373 PRO A O 1
ATOM 3020 N N . GLU A 1 374 ? 9.156 2.568 22.969 1 96.56 374 GLU A N 1
ATOM 3021 C CA . GLU A 1 374 ? 10.375 3.299 22.625 1 96.56 374 GLU A CA 1
ATOM 3022 C C . GLU A 1 374 ? 11.562 2.352 22.469 1 96.56 374 GLU A C 1
ATOM 3024 O O . GLU A 1 374 ? 12.359 2.498 21.547 1 96.56 374 GLU A O 1
ATOM 3029 N N . GLY A 1 375 ? 11.664 1.396 23.312 1 97.62 375 GLY A N 1
ATOM 3030 C CA . GLY A 1 375 ? 12.773 0.458 23.25 1 97.62 375 GLY A CA 1
ATOM 3031 C C . GLY A 1 375 ? 12.836 -0.308 21.953 1 97.62 375 GLY A C 1
ATOM 3032 O O . GLY A 1 375 ? 13.914 -0.549 21.406 1 97.62 375 GLY A O 1
ATOM 3033 N N . GLN A 1 376 ? 11.688 -0.679 21.375 1 96.56 376 GLN A N 1
ATOM 3034 C CA . GLN A 1 376 ? 11.625 -1.414 20.125 1 96.56 376 GLN A CA 1
ATOM 3035 C C . GLN A 1 376 ? 12.039 -0.531 18.953 1 96.56 376 GLN A C 1
ATOM 3037 O O . GLN A 1 376 ? 12.672 -1.005 18 1 96.56 376 GLN A O 1
ATOM 3042 N N . VAL A 1 377 ? 11.656 0.712 19.062 1 98.25 377 VAL A N 1
ATOM 3043 C CA . VAL A 1 377 ? 12.031 1.646 18.016 1 98.25 377 VAL A CA 1
ATOM 3044 C C . VAL A 1 377 ? 13.547 1.84 18 1 98.25 377 VAL A C 1
ATOM 3046 O O . VAL A 1 377 ? 14.18 1.746 16.953 1 98.25 377 VAL A O 1
ATOM 3049 N N . ILE A 1 378 ? 14.125 2.037 19.156 1 98.62 378 ILE A N 1
ATOM 3050 C CA . ILE A 1 378 ? 15.562 2.23 19.281 1 98.62 378 ILE A CA 1
ATOM 3051 C C . ILE A 1 378 ? 16.297 1.001 18.75 1 98.62 378 ILE A C 1
ATOM 3053 O O . ILE A 1 378 ? 17.234 1.122 17.953 1 98.62 378 ILE A O 1
ATOM 3057 N N . ASP A 1 379 ? 15.812 -0.153 19.141 1 98.44 379 ASP A N 1
ATOM 3058 C CA . ASP A 1 379 ? 16.453 -1.393 18.703 1 98.44 379 ASP A CA 1
ATOM 3059 C C . ASP A 1 379 ? 16.422 -1.516 17.172 1 98.44 379 ASP A C 1
ATOM 3061 O O . ASP A 1 379 ? 17.406 -1.925 16.562 1 98.44 379 ASP A O 1
ATOM 3065 N N . GLY A 1 380 ? 15.273 -1.223 16.625 1 98.5 380 GLY A N 1
ATOM 3066 C CA . GLY A 1 380 ? 15.156 -1.272 15.18 1 98.5 380 GLY A CA 1
ATOM 3067 C C . GLY A 1 380 ? 16.078 -0.301 14.469 1 98.5 380 GLY A C 1
ATOM 3068 O O . GLY A 1 380 ? 16.719 -0.658 13.477 1 98.5 380 GLY A O 1
ATOM 3069 N N . LEU A 1 381 ? 16.188 0.903 14.961 1 98.75 381 LEU A N 1
ATOM 3070 C CA . LEU A 1 381 ? 17.016 1.922 14.328 1 98.75 381 LEU A CA 1
ATOM 3071 C C . LEU A 1 381 ? 18.5 1.573 14.461 1 98.75 381 LEU A C 1
ATOM 3073 O O . LEU A 1 381 ? 19.281 1.767 13.516 1 98.75 381 LEU A O 1
ATOM 3077 N N . MET A 1 382 ? 18.828 1.08 15.594 1 98.69 382 MET A N 1
ATOM 3078 C CA . MET A 1 382 ? 20.219 0.669 15.781 1 98.69 382 MET A CA 1
ATOM 3079 C C . MET A 1 382 ? 20.562 -0.512 14.883 1 98.69 382 MET A C 1
ATOM 3081 O O . MET A 1 382 ? 21.688 -0.616 14.391 1 98.69 382 MET A O 1
ATOM 3085 N N . TYR A 1 383 ? 19.594 -1.394 14.719 1 98.38 383 TYR A N 1
ATOM 3086 C CA . TYR A 1 383 ? 19.766 -2.473 13.75 1 98.38 383 TYR A CA 1
ATOM 3087 C C . TYR A 1 383 ? 20.078 -1.92 12.359 1 98.38 383 TYR A C 1
ATOM 3089 O O . TYR A 1 383 ? 20.984 -2.396 11.688 1 98.38 383 TYR A O 1
ATOM 3097 N N . LEU A 1 384 ? 19.344 -0.909 11.93 1 98.5 384 LEU A N 1
ATOM 3098 C CA . LEU A 1 384 ? 19.578 -0.302 10.617 1 98.5 384 LEU A CA 1
ATOM 3099 C C . LEU A 1 384 ? 20.984 0.266 10.531 1 98.5 384 LEU A C 1
ATOM 3101 O O . LEU A 1 384 ? 21.688 0.045 9.539 1 98.5 384 LEU A O 1
ATOM 3105 N N . LEU A 1 385 ? 21.375 1.007 11.555 1 98.5 385 LEU A N 1
ATOM 3106 C CA . LEU A 1 385 ? 22.672 1.645 11.531 1 98.5 385 LEU A CA 1
ATOM 3107 C C . LEU A 1 385 ? 23.781 0.603 11.422 1 98.5 385 LEU A C 1
ATOM 3109 O O . LEU A 1 385 ? 24.703 0.755 10.617 1 98.5 385 LEU A O 1
ATOM 3113 N N . ARG A 1 386 ? 23.688 -0.475 12.125 1 98.31 386 ARG A N 1
ATOM 3114 C CA . ARG A 1 386 ? 24.703 -1.519 12.078 1 98.31 386 ARG A CA 1
ATOM 3115 C C . ARG A 1 386 ? 24.672 -2.252 10.742 1 98.31 386 ARG A C 1
ATOM 3117 O O . ARG A 1 386 ? 25.719 -2.656 10.219 1 98.31 386 ARG A O 1
ATOM 3124 N N . LYS A 1 387 ? 23.5 -2.443 10.266 1 98.06 387 LYS A N 1
ATOM 3125 C CA . LYS A 1 387 ? 23.312 -3.158 9 1 98.06 387 LYS A CA 1
ATOM 3126 C C . LYS A 1 387 ? 23.891 -2.373 7.832 1 98.06 387 LYS A C 1
ATOM 3128 O O . LYS A 1 387 ? 24.578 -2.943 6.973 1 98.06 387 LYS A O 1
ATOM 3133 N N . PHE A 1 388 ? 23.703 -1.127 7.758 1 98.12 388 PHE A N 1
ATOM 3134 C CA . PHE A 1 388 ? 24.062 -0.317 6.602 1 98.12 388 PHE A CA 1
ATOM 3135 C C . PHE A 1 388 ? 25.453 0.279 6.77 1 98.12 388 PHE A C 1
ATOM 3137 O O . PHE A 1 388 ? 26.094 0.673 5.789 1 98.12 388 PHE A O 1
ATOM 3144 N N . LEU A 1 389 ? 25.969 0.365 8.047 1 97.69 389 LEU A N 1
ATOM 3145 C CA . LEU A 1 389 ? 27.266 0.988 8.305 1 97.69 389 LEU A CA 1
ATOM 3146 C C . LEU A 1 389 ? 28.172 0.034 9.062 1 97.69 389 LEU A C 1
ATOM 3148 O O . LEU A 1 389 ? 28.75 0.403 10.094 1 97.69 389 LEU A O 1
ATOM 3152 N N . PRO A 1 390 ? 28.359 -1.127 8.516 1 96.94 390 PRO A N 1
ATOM 3153 C CA . PRO A 1 390 ? 29.203 -2.078 9.25 1 96.94 390 PRO A CA 1
ATOM 3154 C C . PRO A 1 390 ? 30.656 -1.62 9.359 1 96.94 390 PRO A C 1
ATOM 3156 O O . PRO A 1 390 ? 31.391 -2.092 10.234 1 96.94 390 PRO A O 1
ATOM 3159 N N . HIS A 1 391 ? 31.078 -0.742 8.539 1 95.94 391 HIS A N 1
ATOM 3160 C CA . HIS A 1 391 ? 32.469 -0.28 8.5 1 95.94 391 HIS A CA 1
ATOM 3161 C C . HIS A 1 391 ? 32.688 0.842 9.508 1 95.94 391 HIS A C 1
ATOM 3163 O O . HIS A 1 391 ? 33.812 1.293 9.688 1 95.94 391 HIS A O 1
ATOM 3169 N N . LEU A 1 392 ? 31.688 1.358 10.094 1 96.5 392 LEU A N 1
ATOM 3170 C CA . LEU A 1 392 ? 31.812 2.396 11.109 1 96.5 392 LEU A CA 1
ATOM 3171 C C . LEU A 1 392 ? 31.609 1.812 12.508 1 96.5 392 LEU A C 1
ATOM 3173 O O . LEU A 1 392 ? 30.984 0.763 12.664 1 96.5 392 LEU A O 1
ATOM 3177 N N . PRO A 1 393 ? 32.188 2.447 13.5 1 97.06 393 PRO A N 1
ATOM 3178 C CA . PRO A 1 393 ? 32.031 1.959 14.875 1 97.06 393 PRO A CA 1
ATOM 3179 C C . PRO A 1 393 ? 30.703 2.385 15.508 1 97.06 393 PRO A C 1
ATOM 3181 O O . PRO A 1 393 ? 30.688 3.166 16.469 1 97.06 393 PRO A O 1
ATOM 3184 N N . VAL A 1 394 ? 29.641 1.827 15.086 1 97.69 394 VAL A N 1
ATOM 3185 C CA . VAL A 1 394 ? 28.297 2.145 15.586 1 97.69 394 VAL A CA 1
ATOM 3186 C C . VAL A 1 394 ? 28.172 1.696 17.047 1 97.69 394 VAL A C 1
ATOM 3188 O O . VAL A 1 394 ? 28.438 0.537 17.359 1 97.69 394 VAL A O 1
ATOM 3191 N N . PRO A 1 395 ? 27.812 2.588 17.875 1 97.62 395 PRO A N 1
ATOM 3192 C CA . PRO A 1 395 ? 27.688 2.219 19.281 1 97.62 395 PRO A CA 1
ATOM 3193 C C . PRO A 1 395 ? 26.516 1.268 19.547 1 97.62 395 PRO A C 1
ATOM 3195 O O . PRO A 1 395 ? 25.719 1.004 18.625 1 97.62 395 PRO A O 1
ATOM 3198 N N . ALA A 1 396 ? 26.438 0.777 20.797 1 96.25 396 ALA A N 1
ATOM 3199 C CA . ALA A 1 396 ? 25.391 -0.174 21.172 1 96.25 396 ALA A CA 1
ATOM 3200 C C . ALA A 1 396 ? 24.016 0.49 21.188 1 96.25 396 ALA A C 1
ATOM 3202 O O . ALA A 1 396 ? 23.016 -0.151 20.875 1 96.25 396 ALA A O 1
ATOM 3203 N N . GLY A 1 397 ? 24.047 1.784 21.609 1 97.44 397 GLY A N 1
ATOM 3204 C CA . GLY A 1 397 ? 22.812 2.545 21.656 1 97.44 397 GLY A CA 1
ATOM 3205 C C . GLY A 1 397 ? 23.031 4.043 21.719 1 97.44 397 GLY A C 1
ATOM 3206 O O . GLY A 1 397 ? 24.156 4.504 21.938 1 97.44 397 GLY A O 1
ATOM 3207 N N . PRO A 1 398 ? 21.969 4.746 21.438 1 97.81 398 PRO A N 1
ATOM 3208 C CA . PRO A 1 398 ? 22.078 6.199 21.578 1 97.81 398 PRO A CA 1
ATOM 3209 C C . PRO A 1 398 ? 22.031 6.648 23.047 1 97.81 398 PRO A C 1
ATOM 3211 O O . PRO A 1 398 ? 21.516 5.938 23.906 1 97.81 398 PRO A O 1
ATOM 3214 N N . ARG A 1 399 ? 22.609 7.797 23.234 1 96.25 399 ARG A N 1
ATOM 3215 C CA . ARG A 1 399 ? 22.531 8.43 24.547 1 96.25 399 ARG A CA 1
ATOM 3216 C C . ARG A 1 399 ? 21.109 8.914 24.844 1 96.25 399 ARG A C 1
ATOM 3218 O O . ARG A 1 399 ? 20.672 8.898 26 1 96.25 399 ARG A O 1
ATOM 3225 N N . TRP A 1 400 ? 20.469 9.344 23.844 1 95.81 400 TRP A N 1
ATOM 3226 C CA . TRP A 1 400 ? 19.109 9.883 23.953 1 95.81 400 TRP A CA 1
ATOM 3227 C C . TRP A 1 400 ? 18.344 9.648 22.656 1 95.81 400 TRP A C 1
ATOM 3229 O O . TRP A 1 400 ? 18.922 9.641 21.562 1 95.81 400 TRP A O 1
ATOM 3239 N N . PHE A 1 401 ? 17.031 9.438 22.859 1 97.5 401 PHE A N 1
ATOM 3240 C CA . PHE A 1 401 ? 16.156 9.211 21.719 1 97.5 401 PHE A CA 1
ATOM 3241 C C . PHE A 1 401 ? 14.844 9.977 21.891 1 97.5 401 PHE A C 1
ATOM 3243 O O . PHE A 1 401 ? 14.352 10.141 23 1 97.5 401 PHE A O 1
ATOM 3250 N N . SER A 1 402 ? 14.383 10.484 20.781 1 97.19 402 SER A N 1
ATOM 3251 C CA . SER A 1 402 ? 13.031 11.047 20.719 1 97.19 402 SER A CA 1
ATOM 3252 C C . SER A 1 402 ? 12.445 10.898 19.328 1 97.19 402 SER A C 1
ATOM 3254 O O . SER A 1 402 ? 13.164 10.586 18.375 1 97.19 402 SER A O 1
ATOM 3256 N N . ARG A 1 403 ? 11.117 10.953 19.219 1 98.12 403 ARG A N 1
ATOM 3257 C CA . ARG A 1 403 ? 10.445 10.844 17.922 1 98.12 403 ARG A CA 1
ATOM 3258 C C . ARG A 1 403 ? 9.227 11.758 17.859 1 98.12 403 ARG A C 1
ATOM 3260 O O . ARG A 1 403 ? 8.664 12.125 18.891 1 98.12 403 ARG A O 1
ATOM 3267 N N . SER A 1 404 ? 8.891 12.211 16.719 1 97.94 404 SER A N 1
ATOM 3268 C CA . SER A 1 404 ? 7.59 12.844 16.531 1 97.94 404 SER A CA 1
ATOM 3269 C C . SER A 1 404 ? 6.48 11.812 16.375 1 97.94 404 SER A C 1
ATOM 3271 O O . SER A 1 404 ? 6.742 10.664 16 1 97.94 404 SER A O 1
ATOM 3273 N N . ARG A 1 405 ? 5.242 12.148 16.75 1 97 405 ARG A N 1
ATOM 3274 C CA . ARG A 1 405 ? 4.055 11.297 16.672 1 97 405 ARG A CA 1
ATOM 3275 C C . ARG A 1 405 ? 2.834 12.102 16.234 1 97 405 ARG A C 1
ATOM 3277 O O . ARG A 1 405 ? 1.829 12.148 16.953 1 97 405 ARG A O 1
ATOM 3284 N N . TRP A 1 406 ? 2.838 12.508 15.031 1 97.88 406 TRP A N 1
ATOM 3285 C CA . TRP A 1 406 ? 1.857 13.477 14.547 1 97.88 406 TRP A CA 1
ATOM 3286 C C . TRP A 1 406 ? 0.507 12.812 14.305 1 97.88 406 TRP A C 1
ATOM 3288 O O . TRP A 1 406 ? -0.54 13.445 14.453 1 97.88 406 TRP A O 1
ATOM 3298 N N . TYR A 1 407 ? 0.514 11.578 13.93 1 96.81 407 TYR A N 1
ATOM 3299 C CA . TYR A 1 407 ? -0.757 10.906 13.672 1 96.81 407 TYR A CA 1
ATOM 3300 C C . TYR A 1 407 ? -1.422 10.477 14.969 1 96.81 407 TYR A C 1
ATOM 3302 O O . TYR A 1 407 ? -2.631 10.656 15.148 1 96.81 407 TYR A O 1
ATOM 3310 N N . SER A 1 408 ? -0.665 9.93 15.875 1 94.5 408 SER A N 1
ATOM 3311 C CA . SER A 1 408 ? -1.226 9.391 17.109 1 94.5 408 SER A CA 1
ATOM 3312 C C . SER A 1 408 ? -1.691 10.508 18.031 1 94.5 408 SER A C 1
ATOM 3314 O O . SER A 1 408 ? -2.512 10.273 18.938 1 94.5 408 SER A O 1
ATOM 3316 N N . ASN A 1 409 ? -1.129 11.727 17.859 1 96.12 409 ASN A N 1
ATOM 3317 C CA . ASN A 1 409 ? -1.632 12.883 18.594 1 96.12 409 ASN A CA 1
ATOM 3318 C C . ASN A 1 409 ? -2.992 13.328 18.078 1 96.12 409 ASN A C 1
ATOM 3320 O O . ASN A 1 409 ? -3.102 13.781 16.938 1 96.12 409 ASN A O 1
ATOM 3324 N N . PRO A 1 410 ? -4.047 13.203 18.922 1 95.44 410 PRO A N 1
ATOM 3325 C CA . PRO A 1 410 ? -5.406 13.469 18.453 1 95.44 410 PRO A CA 1
ATOM 3326 C C . PRO A 1 410 ? -5.617 14.938 18.062 1 95.44 410 PRO A C 1
ATOM 3328 O O . PRO A 1 410 ? -6.641 15.281 17.469 1 95.44 410 PRO A O 1
ATOM 3331 N N . HIS A 1 411 ? -4.68 15.797 18.391 1 97.69 411 HIS A N 1
ATOM 3332 C CA . HIS A 1 411 ? -4.824 17.219 18.109 1 97.69 411 HIS A CA 1
ATOM 3333 C C . HIS A 1 411 ? -4.23 17.578 16.766 1 97.69 411 HIS A C 1
ATOM 3335 O O . HIS A 1 411 ? -4.367 18.719 16.297 1 97.69 411 HIS A O 1
ATOM 3341 N N . PHE A 1 412 ? -3.572 16.609 16.062 1 97.81 412 PHE A N 1
ATOM 3342 C CA . PHE A 1 412 ? -2.98 16.844 14.75 1 97.81 412 PHE A CA 1
ATOM 3343 C C . PHE A 1 412 ? -3.486 15.82 13.734 1 97.81 412 PHE A C 1
ATOM 3345 O O . PHE A 1 412 ? -3.998 16.188 12.68 1 97.81 412 PHE A O 1
ATOM 3352 N N . ARG A 1 413 ? -3.381 14.516 14.039 1 97.25 413 ARG A N 1
ATOM 3353 C CA . ARG A 1 413 ? -3.871 13.391 13.242 1 97.25 413 ARG A CA 1
ATOM 3354 C C . ARG A 1 413 ? -3.219 13.367 11.867 1 97.25 413 ARG A C 1
ATOM 3356 O O . ARG A 1 413 ? -3.879 13.086 10.867 1 97.25 413 ARG A O 1
ATOM 3363 N N . GLY A 1 414 ? -1.984 13.711 11.82 1 97.5 414 GLY A N 1
ATOM 3364 C CA . GLY A 1 414 ? -1.223 13.656 10.578 1 97.5 414 GLY A CA 1
ATOM 3365 C C . GLY A 1 414 ? -0.184 14.758 10.469 1 97.5 414 GLY A C 1
ATOM 3366 O O . GLY A 1 414 ? -0.095 15.625 11.336 1 97.5 414 GLY A O 1
ATOM 3367 N N . SER A 1 415 ? 0.586 14.742 9.367 1 97.62 415 SER A N 1
ATOM 3368 C CA . SER A 1 415 ? 1.674 15.695 9.18 1 97.62 415 SER A CA 1
ATOM 3369 C C . SER A 1 415 ? 1.271 16.812 8.219 1 97.62 415 SER A C 1
ATOM 3371 O O . SER A 1 415 ? 1.136 17.969 8.617 1 97.62 415 SER A O 1
ATOM 3373 N N . TYR A 1 416 ? 0.992 16.453 6.988 1 94.31 416 TYR A N 1
ATOM 3374 C CA . TYR A 1 416 ? 0.509 17.516 6.105 1 94.31 416 TYR A CA 1
ATOM 3375 C C . TYR A 1 416 ? -0.244 16.922 4.918 1 94.31 416 TYR A C 1
ATOM 3377 O O . TYR A 1 416 ? -0.236 15.711 4.707 1 94.31 416 TYR A O 1
ATOM 3385 N N . SER A 1 417 ? -0.964 17.781 4.277 1 95.5 417 SER A N 1
ATOM 3386 C CA . SER A 1 417 ? -1.926 17.375 3.256 1 95.5 417 SER A CA 1
ATOM 3387 C C . SER A 1 417 ? -1.248 17.188 1.903 1 95.5 417 SER A C 1
ATOM 3389 O O . SER A 1 417 ? -0.13 17.656 1.69 1 95.5 417 SER A O 1
ATOM 3391 N N . SER A 1 418 ? -1.87 16.406 1.096 1 92.44 418 SER A N 1
ATOM 3392 C CA . SER A 1 418 ? -1.513 16.188 -0.302 1 92.44 418 SER A CA 1
ATOM 3393 C C . SER A 1 418 ? -2.754 16 -1.168 1 92.44 418 SER A C 1
ATOM 3395 O O . SER A 1 418 ? -3.875 16.25 -0.719 1 92.44 418 SER A O 1
ATOM 3397 N N . ARG A 1 419 ? -2.49 15.781 -2.479 1 92.06 419 ARG A N 1
ATOM 3398 C CA . ARG A 1 419 ? -3.566 15.461 -3.41 1 92.06 419 ARG A CA 1
ATOM 3399 C C . ARG A 1 419 ? -3.514 14 -3.83 1 92.06 419 ARG A C 1
ATOM 3401 O O . ARG A 1 419 ? -2.451 13.484 -4.191 1 92.06 419 ARG A O 1
ATOM 3408 N N . SER A 1 420 ? -4.641 13.383 -3.758 1 91.56 420 SER A N 1
ATOM 3409 C CA . SER A 1 420 ? -4.684 11.953 -4.047 1 91.56 420 SER A CA 1
ATOM 3410 C C . SER A 1 420 ? -5.602 11.656 -5.227 1 91.56 420 SER A C 1
ATOM 3412 O O . SER A 1 420 ? -6.34 12.531 -5.684 1 91.56 420 SER A O 1
ATOM 3414 N N . MET A 1 421 ? -5.496 10.445 -5.688 1 87.88 421 MET A N 1
ATOM 3415 C CA . MET A 1 421 ? -6.43 9.977 -6.707 1 87.88 421 MET A CA 1
ATOM 3416 C C . MET A 1 421 ? -7.867 10.039 -6.199 1 87.88 421 MET A C 1
ATOM 3418 O O . MET A 1 421 ? -8.789 10.328 -6.965 1 87.88 421 MET A O 1
ATOM 3422 N N . ARG A 1 422 ? -8.062 9.805 -4.98 1 88.5 422 ARG A N 1
ATOM 3423 C CA . ARG A 1 422 ? -9.375 9.945 -4.367 1 88.5 422 ARG A CA 1
ATOM 3424 C C . ARG A 1 422 ? -9.836 11.398 -4.391 1 88.5 422 ARG A C 1
ATOM 3426 O O . ARG A 1 422 ? -11.016 11.68 -4.637 1 88.5 422 ARG A O 1
ATOM 3433 N N . SER A 1 423 ? -8.906 12.297 -4.055 1 93.06 423 SER A N 1
ATOM 3434 C CA . SER A 1 423 ? -9.242 13.711 -4.145 1 93.06 423 SER A CA 1
ATOM 3435 C C . SER A 1 423 ? -9.789 14.062 -5.523 1 93.06 423 SER A C 1
ATOM 3437 O O . SER A 1 423 ? -10.789 14.773 -5.633 1 93.06 423 SER A O 1
ATOM 3439 N N . ASP A 1 424 ? -9.125 13.523 -6.527 1 89.75 424 ASP A N 1
ATOM 3440 C CA . ASP A 1 424 ? -9.562 13.773 -7.898 1 89.75 424 ASP A CA 1
ATOM 3441 C C . ASP A 1 424 ? -10.945 13.18 -8.148 1 89.75 424 ASP A C 1
ATOM 3443 O O . ASP A 1 424 ? -11.828 13.859 -8.68 1 89.75 424 ASP A O 1
ATOM 3447 N N . ALA A 1 425 ? -11.055 11.961 -7.742 1 88.12 425 ALA A N 1
ATOM 3448 C CA . ALA A 1 425 ? -12.305 11.25 -7.992 1 88.12 425 ALA A CA 1
ATOM 3449 C C . ALA A 1 425 ? -13.477 11.938 -7.297 1 88.12 425 ALA A C 1
ATOM 3451 O O . ALA A 1 425 ? -14.578 12.008 -7.844 1 88.12 425 ALA A O 1
ATOM 3452 N N . MET A 1 426 ? -13.234 12.484 -6.121 1 92.06 426 MET A N 1
ATOM 3453 C CA . MET A 1 426 ? -14.273 13.141 -5.332 1 92.06 426 MET A CA 1
ATOM 3454 C C . MET A 1 426 ? -14.391 14.617 -5.715 1 92.06 426 MET A C 1
ATOM 3456 O O . MET A 1 426 ? -15.305 15.305 -5.25 1 92.06 426 MET A O 1
ATOM 3460 N N . ARG A 1 427 ? -13.43 15.117 -6.52 1 92.81 427 ARG A N 1
ATOM 3461 C CA . ARG A 1 427 ? -13.344 16.531 -6.863 1 92.81 427 ARG A CA 1
ATOM 3462 C C . ARG A 1 427 ? -13.234 17.406 -5.613 1 92.81 427 ARG A C 1
ATOM 3464 O O . ARG A 1 427 ? -13.914 18.422 -5.5 1 92.81 427 ARG A O 1
ATOM 3471 N N . ALA A 1 428 ? -12.531 16.891 -4.645 1 93.94 428 ALA A N 1
ATOM 3472 C CA . ALA A 1 428 ? -12.266 17.625 -3.41 1 93.94 428 ALA A CA 1
ATOM 3473 C C . ALA A 1 428 ? -11.094 18.594 -3.59 1 93.94 428 ALA A C 1
ATOM 3475 O O . ALA A 1 428 ? -10.031 18.203 -4.078 1 93.94 428 ALA A O 1
ATOM 3476 N N . THR A 1 429 ? -11.266 19.875 -3.203 1 94.19 429 THR A N 1
ATOM 3477 C CA . THR A 1 429 ? -10.227 20.875 -3.436 1 94.19 429 THR A CA 1
ATOM 3478 C C . THR A 1 429 ? -9.945 21.672 -2.162 1 94.19 429 THR A C 1
ATOM 3480 O O . THR A 1 429 ? -10.805 21.766 -1.281 1 94.19 429 THR A O 1
ATOM 3483 N N . ALA A 1 430 ? -8.742 22.219 -2.15 1 96 430 ALA A N 1
ATOM 3484 C CA . ALA A 1 430 ? -8.375 23.109 -1.062 1 96 430 ALA A CA 1
ATOM 3485 C C . ALA A 1 430 ? -9.258 24.359 -1.06 1 96 430 ALA A C 1
ATOM 3487 O O . ALA A 1 430 ? -9.602 24.891 0.003 1 96 430 ALA A O 1
ATOM 3488 N N . ALA A 1 431 ? -9.617 24.812 -2.215 1 95.38 431 ALA A N 1
ATOM 3489 C CA . ALA A 1 431 ? -10.461 26 -2.336 1 95.38 431 ALA A CA 1
ATOM 3490 C C . ALA A 1 431 ? -11.82 25.766 -1.678 1 95.38 431 ALA A C 1
ATOM 3492 O O . ALA A 1 431 ? -12.352 26.656 -1.004 1 95.38 431 ALA A O 1
ATOM 3493 N N . ALA A 1 432 ? -12.359 24.578 -1.91 1 96.88 432 ALA A N 1
ATOM 3494 C CA . ALA A 1 432 ? -13.641 24.25 -1.295 1 96.88 432 ALA A CA 1
ATOM 3495 C C . ALA A 1 432 ? -13.516 24.172 0.224 1 96.88 432 ALA A C 1
ATOM 3497 O O . ALA A 1 432 ? -14.43 24.562 0.949 1 96.88 432 ALA A O 1
ATOM 3498 N N . LEU A 1 433 ? -12.383 23.656 0.678 1 98.12 433 LEU A N 1
ATOM 3499 C CA . LEU A 1 433 ? -12.141 23.609 2.115 1 98.12 433 LEU A CA 1
ATOM 3500 C C . LEU A 1 433 ? -12.031 25.016 2.703 1 98.12 433 LEU A C 1
ATOM 3502 O O . LEU A 1 433 ? -12.453 25.25 3.836 1 98.12 433 LEU A O 1
ATOM 3506 N N . ALA A 1 434 ? -11.555 25.953 1.934 1 98.31 434 ALA A N 1
ATOM 3507 C CA . ALA A 1 434 ? -11.289 27.328 2.391 1 98.31 434 ALA A CA 1
ATOM 3508 C C . ALA A 1 434 ? -12.578 28.141 2.471 1 98.31 434 ALA A C 1
ATOM 3510 O O . ALA A 1 434 ? -12.617 29.188 3.113 1 98.31 434 ALA A O 1
ATOM 3511 N N . GLU A 1 435 ? -13.641 27.703 1.812 1 97.94 435 GLU A N 1
ATOM 3512 C CA . GLU A 1 435 ? -14.883 28.469 1.76 1 97.94 435 GLU A CA 1
ATOM 3513 C C . GLU A 1 435 ? -15.516 28.594 3.145 1 97.94 435 GLU A C 1
ATOM 3515 O O . GLU A 1 435 ? -15.711 27.594 3.834 1 97.94 435 GLU A O 1
ATOM 3520 N N . PRO A 1 436 ? -15.828 29.812 3.566 1 98.19 436 PRO A N 1
ATOM 3521 C CA . PRO A 1 436 ? -16.469 29.969 4.875 1 98.19 436 PRO A CA 1
ATOM 3522 C C . PRO A 1 436 ? -17.922 29.531 4.883 1 98.19 436 PRO A C 1
ATOM 3524 O O . PRO A 1 436 ? -18.562 29.469 3.826 1 98.19 436 PRO A O 1
ATOM 3527 N N . LEU A 1 437 ? -18.375 29.109 6.039 1 97.75 437 LEU A N 1
ATOM 3528 C CA . LEU A 1 437 ? -19.812 29.031 6.277 1 97.75 437 LEU A CA 1
ATOM 3529 C C . LEU A 1 437 ? -20.406 30.406 6.535 1 97.75 437 LEU A C 1
ATOM 3531 O O . LEU A 1 437 ? -19.875 31.172 7.344 1 97.75 437 LEU A O 1
ATOM 3535 N N . THR A 1 438 ? -21.516 30.766 5.848 1 95.44 438 THR A N 1
ATOM 3536 C CA . THR A 1 438 ? -22 32.125 5.887 1 95.44 438 THR A CA 1
ATOM 3537 C C . THR A 1 438 ? -23.469 32.188 6.277 1 95.44 438 THR A C 1
ATOM 3539 O O . THR A 1 438 ? -24.156 31.156 6.242 1 95.44 438 THR A O 1
ATOM 3542 N N . THR A 1 439 ? -23.875 33.375 6.645 1 90.88 439 THR A N 1
ATOM 3543 C CA . THR A 1 439 ? -25.297 33.656 6.754 1 90.88 439 THR A CA 1
ATOM 3544 C C . THR A 1 439 ? -25.953 33.719 5.371 1 90.88 439 THR A C 1
ATOM 3546 O O . THR A 1 439 ? -25.25 33.656 4.352 1 90.88 439 THR A O 1
ATOM 3549 N N . GLU A 1 440 ? -27.219 33.969 5.41 1 88 440 GLU A N 1
ATOM 3550 C CA . GLU A 1 440 ? -27.938 34.156 4.152 1 88 440 GLU A CA 1
ATOM 3551 C C . GLU A 1 440 ? -27.438 35.406 3.412 1 88 440 GLU A C 1
ATOM 3553 O O . GLU A 1 440 ? -27.5 35.469 2.184 1 88 440 GLU A O 1
ATOM 3558 N N . ARG A 1 441 ? -26.906 36.375 4.129 1 86.88 441 ARG A N 1
ATOM 3559 C CA . ARG A 1 441 ? -26.406 37.594 3.533 1 86.88 441 ARG A CA 1
ATOM 3560 C C . ARG A 1 441 ? -24.922 37.5 3.227 1 86.88 441 ARG A C 1
ATOM 3562 O O . ARG A 1 441 ? -24.234 38.531 3.107 1 86.88 441 ARG A O 1
ATOM 3569 N N . ALA A 1 442 ? -24.344 36.344 3.393 1 90.44 442 ALA A N 1
ATOM 3570 C CA . ALA A 1 442 ? -22.984 36.031 2.977 1 90.44 442 ALA A CA 1
ATOM 3571 C C . ALA A 1 442 ? -21.969 36.594 3.973 1 90.44 442 ALA A C 1
ATOM 3573 O O . ALA A 1 442 ? -20.844 36.938 3.596 1 90.44 442 ALA A O 1
ATOM 3574 N N . VAL A 1 443 ? -22.406 36.781 5.211 1 91.62 443 VAL A N 1
ATOM 3575 C CA . VAL A 1 443 ? -21.484 37.156 6.277 1 91.62 443 VAL A CA 1
ATOM 3576 C C . VAL A 1 443 ? -20.828 35.906 6.832 1 91.62 443 VAL A C 1
ATOM 3578 O O . VAL A 1 443 ? -21.516 34.938 7.238 1 91.62 443 VAL A O 1
ATOM 3581 N N . PRO A 1 444 ? -19.5 35.875 6.879 1 96.25 444 PRO A N 1
ATOM 3582 C CA . PRO A 1 444 ? -18.828 34.656 7.379 1 96.25 444 PRO A CA 1
ATOM 3583 C C . PRO A 1 444 ? -19.125 34.406 8.852 1 96.25 444 PRO A C 1
ATOM 3585 O O . PRO A 1 444 ? -19 35.281 9.688 1 96.25 444 PRO A O 1
ATOM 3588 N N . ILE A 1 445 ? -19.516 33.219 9.148 1 96.62 445 ILE A N 1
ATOM 3589 C CA . ILE A 1 445 ? -19.719 32.781 10.523 1 96.62 445 ILE A CA 1
ATOM 3590 C C . ILE A 1 445 ? -18.547 31.891 10.961 1 96.62 445 ILE A C 1
ATOM 3592 O O . ILE A 1 445 ? -17.891 32.188 11.969 1 96.62 445 ILE A O 1
ATOM 3596 N N . VAL A 1 446 ? -18.281 30.859 10.164 1 98.31 446 VAL A N 1
ATOM 3597 C CA . VAL A 1 446 ? -17.156 29.969 10.391 1 98.31 446 VAL A CA 1
ATOM 3598 C C . VAL A 1 446 ? -16.203 30.016 9.203 1 98.31 446 VAL A C 1
ATOM 3600 O O . VAL A 1 446 ? -16.594 29.719 8.07 1 98.31 446 VAL A O 1
ATOM 3603 N N . GLN A 1 447 ? -14.992 30.453 9.5 1 98.69 447 GLN A N 1
ATOM 3604 C CA . GLN A 1 447 ? -13.938 30.453 8.492 1 98.69 447 GLN A CA 1
ATOM 3605 C C . GLN A 1 447 ? -12.945 29.328 8.727 1 98.69 447 GLN A C 1
ATOM 3607 O O . GLN A 1 447 ? -12.812 28.828 9.852 1 98.69 447 GLN A O 1
ATOM 3612 N N . PHE A 1 448 ? -12.281 28.859 7.652 1 98.81 448 PHE A N 1
ATOM 3613 C CA . PHE A 1 448 ? -11.352 27.734 7.703 1 98.81 448 PHE A CA 1
ATOM 3614 C C . PHE A 1 448 ? -9.969 28.156 7.219 1 98.81 448 PHE A C 1
ATOM 3616 O O . PHE A 1 448 ? -9.828 28.688 6.113 1 98.81 448 PHE A O 1
ATOM 3623 N N . ALA A 1 449 ? -8.992 27.922 8.062 1 98.75 449 ALA A N 1
ATOM 3624 C CA . ALA A 1 449 ? -7.605 28.203 7.711 1 98.75 449 ALA A CA 1
ATOM 3625 C C . ALA A 1 449 ? -6.688 27.062 8.102 1 98.75 449 ALA A C 1
ATOM 3627 O O . ALA A 1 449 ? -6.969 26.328 9.062 1 98.75 449 ALA A O 1
ATOM 3628 N N . GLY A 1 450 ? -5.578 26.828 7.484 1 98.5 450 GLY A N 1
ATOM 3629 C CA . GLY A 1 450 ? -4.559 25.797 7.535 1 98.5 450 GLY A CA 1
ATOM 3630 C C . GLY A 1 450 ? -3.953 25.484 6.18 1 98.5 450 GLY A C 1
ATOM 3631 O O . GLY A 1 450 ? -4.562 25.766 5.145 1 98.5 450 GLY A O 1
ATOM 3632 N N . GLU A 1 451 ? -2.84 24.875 6.23 1 97.81 451 GLU A N 1
ATOM 3633 C CA . GLU A 1 451 ? -2.156 24.641 4.961 1 97.81 451 GLU A CA 1
ATOM 3634 C C . GLU A 1 451 ? -3.037 23.859 3.996 1 97.81 451 GLU A C 1
ATOM 3636 O O . GLU A 1 451 ? -3.021 24.109 2.789 1 97.81 451 GLU A O 1
ATOM 3641 N N . ALA A 1 452 ? -3.908 23 4.465 1 97.88 452 ALA A N 1
ATOM 3642 C CA . ALA A 1 452 ? -4.734 22.141 3.623 1 97.88 452 ALA A CA 1
ATOM 3643 C C . ALA A 1 452 ? -5.754 22.969 2.838 1 97.88 452 ALA A C 1
ATOM 3645 O O . ALA A 1 452 ? -6.309 22.5 1.844 1 97.88 452 ALA A O 1
ATOM 3646 N N . SER A 1 453 ? -6.023 24.188 3.338 1 97.94 453 SER A N 1
ATOM 3647 C CA . SER A 1 453 ? -7.027 25.016 2.686 1 97.94 453 SER A CA 1
ATOM 3648 C C . SER A 1 453 ? -6.391 25.938 1.656 1 97.94 453 SER A C 1
ATOM 3650 O O . SER A 1 453 ? -7.09 26.703 0.975 1 97.94 453 SER A O 1
ATOM 3652 N N . HIS A 1 454 ? -5.102 25.938 1.554 1 95.69 454 HIS A N 1
ATOM 3653 C CA . HIS A 1 454 ? -4.43 26.766 0.557 1 95.69 454 HIS A CA 1
ATOM 3654 C C . HIS A 1 454 ? -4.297 26.031 -0.772 1 95.69 454 HIS A C 1
ATOM 3656 O O . HIS A 1 454 ? -3.73 24.938 -0.827 1 95.69 454 HIS A O 1
ATOM 3662 N N . PRO A 1 455 ? -4.715 26.547 -1.806 1 92.44 455 PRO A N 1
ATOM 3663 C CA . PRO A 1 455 ? -4.777 25.812 -3.074 1 92.44 455 PRO A CA 1
ATOM 3664 C C . PRO A 1 455 ? -3.395 25.562 -3.672 1 92.44 455 PRO A C 1
ATOM 3666 O O . PRO A 1 455 ? -3.188 24.547 -4.336 1 92.44 455 PRO A O 1
ATOM 3669 N N . GLN A 1 456 ? -2.41 26.406 -3.363 1 90.94 456 GLN A N 1
ATOM 3670 C CA . GLN A 1 456 ? -1.139 26.297 -4.07 1 90.94 456 GLN A CA 1
ATOM 3671 C C . GLN A 1 456 ? 0.001 25.969 -3.113 1 90.94 456 GLN A C 1
ATOM 3673 O O . GLN A 1 456 ? 1.064 25.5 -3.539 1 90.94 456 GLN A O 1
ATOM 3678 N N . LEU A 1 457 ? -0.212 26.297 -1.884 1 92.19 457 LEU A N 1
ATOM 3679 C CA . LEU A 1 457 ? 0.875 26.125 -0.927 1 92.19 457 LEU A CA 1
ATOM 3680 C C . LEU A 1 457 ? 0.477 25.141 0.178 1 92.19 457 LEU A C 1
ATOM 3682 O O . LEU A 1 457 ? 0.866 25.328 1.335 1 92.19 457 LEU A O 1
ATOM 3686 N N . TYR A 1 458 ? -0.414 24.234 -0.215 1 92.06 458 TYR A N 1
ATOM 3687 C CA . TYR A 1 458 ? -0.693 23.172 0.737 1 92.06 458 TYR A CA 1
ATOM 3688 C C . TYR A 1 458 ? 0.583 22.422 1.112 1 92.06 458 TYR A C 1
ATOM 3690 O O . TYR A 1 458 ? 1.591 22.516 0.407 1 92.06 458 TYR A O 1
ATOM 3698 N N . SER A 1 459 ? 0.625 21.812 2.328 1 92.88 459 SER A N 1
ATOM 3699 C CA . SER A 1 459 ? 1.737 21 2.822 1 92.88 459 SER A CA 1
ATOM 3700 C C . SER A 1 459 ? 2.838 21.875 3.406 1 92.88 459 SER A C 1
ATOM 3702 O O . SER A 1 459 ? 3.846 21.375 3.904 1 92.88 459 SER A O 1
ATOM 3704 N N . THR A 1 460 ? 2.678 23.25 3.385 1 94 460 THR A N 1
ATOM 3705 C CA . THR A 1 460 ? 3.768 24.125 3.805 1 94 460 THR A CA 1
ATOM 3706 C C . THR A 1 460 ? 3.318 25.047 4.938 1 94 460 THR A C 1
ATOM 3708 O O . THR A 1 460 ? 2.123 25.312 5.09 1 94 460 THR A O 1
ATOM 3711 N N . VAL A 1 461 ? 4.309 25.531 5.664 1 96.56 461 VAL A N 1
ATOM 3712 C CA . VAL A 1 461 ? 4.039 26.562 6.66 1 96.56 461 VAL A CA 1
ATOM 3713 C C . VAL A 1 461 ? 3.615 27.844 5.969 1 96.56 461 VAL A C 1
ATOM 3715 O O . VAL A 1 461 ? 2.773 28.594 6.48 1 96.56 461 VAL A O 1
ATOM 3718 N N . GLN A 1 462 ? 4.156 28.141 4.793 1 95.31 462 GLN A N 1
ATOM 3719 C CA . GLN A 1 462 ? 3.742 29.297 4.004 1 95.31 462 GLN A CA 1
ATOM 3720 C C . GLN A 1 462 ? 2.236 29.266 3.748 1 95.31 462 GLN A C 1
ATOM 3722 O O . GLN A 1 462 ? 1.562 30.297 3.896 1 95.31 462 GLN A O 1
ATOM 3727 N N . GLY A 1 463 ? 1.809 28.078 3.395 1 96.19 463 GLY A N 1
ATOM 3728 C CA . GLY A 1 463 ? 0.381 27.938 3.164 1 96.19 463 GLY A CA 1
ATOM 3729 C C . GLY A 1 463 ? -0.451 28.141 4.414 1 96.19 463 GLY A C 1
ATOM 3730 O O . GLY A 1 463 ? -1.535 28.719 4.359 1 96.19 463 GLY A O 1
ATOM 3731 N N . ALA A 1 464 ? 0.048 27.672 5.512 1 98.25 464 ALA A N 1
ATOM 3732 C CA . ALA A 1 464 ? -0.653 27.844 6.781 1 98.25 464 ALA A CA 1
ATOM 3733 C C . ALA A 1 464 ? -0.749 29.312 7.156 1 98.25 464 ALA A C 1
ATOM 3735 O O . ALA A 1 464 ? -1.84 29.828 7.43 1 98.25 464 ALA A O 1
ATOM 3736 N N . VAL A 1 465 ? 0.36 30.016 7.09 1 98.38 465 VAL A N 1
ATOM 3737 C CA . VAL A 1 465 ? 0.394 31.422 7.43 1 98.38 465 VAL A CA 1
ATOM 3738 C C . VAL A 1 465 ? -0.48 32.219 6.457 1 98.38 465 VAL A C 1
ATOM 3740 O O . VAL A 1 465 ? -1.299 33.031 6.871 1 98.38 465 VAL A O 1
ATOM 3743 N N . GLY A 1 466 ? -0.298 31.906 5.172 1 97.94 466 GLY A N 1
ATOM 3744 C CA . GLY A 1 466 ? -1.096 32.562 4.156 1 97.94 466 GLY A CA 1
ATOM 3745 C C . GLY A 1 466 ? -2.588 32.406 4.359 1 97.94 466 GLY A C 1
ATOM 3746 O O . GLY A 1 466 ? -3.363 33.344 4.168 1 97.94 466 GLY A O 1
ATOM 3747 N N . SER A 1 467 ? -3.006 31.25 4.715 1 98.62 467 SER A N 1
ATOM 3748 C CA . SER A 1 467 ? -4.422 30.969 4.949 1 98.62 467 SER A CA 1
ATOM 3749 C C . SER A 1 467 ? -4.934 31.719 6.18 1 98.62 467 SER A C 1
ATOM 3751 O O . SER A 1 467 ? -6.078 32.156 6.207 1 98.62 467 SER A O 1
ATOM 3753 N N . GLY A 1 468 ? -4.094 31.797 7.23 1 98.88 468 GLY A N 1
ATOM 3754 C CA . GLY A 1 468 ? -4.445 32.625 8.391 1 98.88 468 GLY A CA 1
ATOM 3755 C C . GLY A 1 468 ? -4.66 34.062 8.047 1 98.88 468 GLY A C 1
ATOM 3756 O O . GLY A 1 468 ? -5.645 34.688 8.477 1 98.88 468 GLY A O 1
ATOM 3757 N N . TRP A 1 469 ? -3.77 34.625 7.277 1 98.75 469 TRP A N 1
ATOM 3758 C CA . TRP A 1 469 ? -3.893 36 6.832 1 98.75 469 TRP A CA 1
ATOM 3759 C C . TRP A 1 469 ? -5.141 36.188 5.98 1 98.75 469 TRP A C 1
ATOM 3761 O O . TRP A 1 469 ? -5.828 37.219 6.09 1 98.75 469 TRP A O 1
ATOM 3771 N N . ARG A 1 470 ? -5.398 35.156 5.137 1 98.44 470 ARG A N 1
ATOM 3772 C CA . ARG A 1 470 ? -6.57 35.219 4.266 1 98.44 470 ARG A CA 1
ATOM 3773 C C . ARG A 1 470 ? -7.844 35.406 5.082 1 98.44 470 ARG A C 1
ATOM 3775 O O . ARG A 1 470 ? -8.656 36.281 4.781 1 98.44 470 ARG A O 1
ATOM 3782 N N . GLU A 1 471 ? -8.031 34.688 6.125 1 98.69 471 GLU A N 1
ATOM 3783 C CA . GLU A 1 471 ? -9.25 34.75 6.926 1 98.69 471 GLU A CA 1
ATOM 3784 C C . GLU A 1 471 ? -9.312 36.031 7.75 1 98.69 471 GLU A C 1
ATOM 3786 O O . GLU A 1 471 ? -10.383 36.594 7.93 1 98.69 471 GLU A O 1
ATOM 3791 N N . ALA A 1 472 ? -8.172 36.469 8.281 1 98.62 472 ALA A N 1
ATOM 3792 C CA . ALA A 1 472 ? -8.125 37.75 9.008 1 98.62 472 ALA A CA 1
ATOM 3793 C C . ALA A 1 472 ? -8.484 38.906 8.086 1 98.62 472 ALA A C 1
ATOM 3795 O O . ALA A 1 472 ? -9.242 39.781 8.477 1 98.62 472 ALA A O 1
ATOM 3796 N N . ASP A 1 473 ? -7.918 38.875 6.91 1 98.31 473 ASP A N 1
ATOM 3797 C CA . ASP A 1 473 ? -8.18 39.938 5.941 1 98.31 473 ASP A CA 1
ATOM 3798 C C . ASP A 1 473 ? -9.648 39.969 5.531 1 98.31 473 ASP A C 1
ATOM 3800 O O . ASP A 1 473 ? -10.211 41.031 5.281 1 98.31 473 ASP A O 1
ATOM 3804 N N . ARG A 1 474 ? -10.242 38.781 5.43 1 97.38 474 ARG A N 1
ATOM 3805 C CA . ARG A 1 474 ? -11.664 38.688 5.113 1 97.38 474 ARG A CA 1
ATOM 3806 C C . ARG A 1 474 ? -12.5 39.438 6.145 1 97.38 474 ARG A C 1
ATOM 3808 O O . ARG A 1 474 ? -13.398 40.188 5.785 1 97.38 474 ARG A O 1
ATOM 3815 N N . LEU A 1 475 ? -12.227 39.312 7.414 1 96.75 475 LEU A N 1
ATOM 3816 C CA . LEU A 1 475 ? -12.961 40 8.484 1 96.75 475 LEU A CA 1
ATOM 3817 C C . LEU A 1 475 ? -12.641 41.469 8.5 1 96.75 475 LEU A C 1
ATOM 3819 O O . LEU A 1 475 ? -13.531 42.312 8.719 1 96.75 475 LEU A O 1
ATOM 3823 N N . THR A 1 476 ? -11.391 41.812 8.273 1 96.06 476 THR A N 1
ATOM 3824 C CA . THR A 1 476 ? -10.992 43.219 8.242 1 96.06 476 THR A CA 1
ATOM 3825 C C . THR A 1 476 ? -11.75 43.969 7.145 1 96.06 476 THR A C 1
ATOM 3827 O O . THR A 1 476 ? -12.219 45.062 7.363 1 96.06 476 THR A O 1
ATOM 3830 N N . ALA A 1 477 ? -11.797 43.312 6.008 1 95.19 477 ALA A N 1
ATOM 3831 C CA . ALA A 1 477 ? -12.516 43.906 4.887 1 95.19 477 ALA A CA 1
ATOM 3832 C C . ALA A 1 477 ? -14 44.094 5.215 1 95.19 477 ALA A C 1
ATOM 3834 O O . ALA A 1 477 ? -14.617 45.094 4.82 1 95.19 477 ALA A O 1
ATOM 3835 N N . LEU A 1 478 ? -14.547 43.156 5.898 1 92.94 478 LEU A N 1
ATOM 3836 C CA . LEU A 1 478 ? -15.961 43.188 6.27 1 92.94 478 LEU A CA 1
ATOM 3837 C C . LEU A 1 478 ? -16.25 44.344 7.215 1 92.94 478 LEU A C 1
ATOM 3839 O O . LEU A 1 478 ? -17.281 45 7.086 1 92.94 478 LEU A O 1
ATOM 3843 N N . TYR A 1 479 ? -15.43 44.719 8.109 1 90.62 479 TYR A N 1
ATOM 3844 C CA . TYR A 1 479 ? -15.727 45.688 9.156 1 90.62 479 TYR A CA 1
ATOM 3845 C C . TYR A 1 479 ? -15.062 47.031 8.859 1 90.62 479 TYR A C 1
ATOM 3847 O O . TYR A 1 479 ? -15.367 48.031 9.508 1 90.62 479 TYR A O 1
ATOM 3855 N N . ASN A 1 480 ? -14.102 47.188 7.992 1 81.94 480 ASN A N 1
ATOM 3856 C CA . ASN A 1 480 ? -13.602 48.5 7.551 1 81.94 480 ASN A CA 1
ATOM 3857 C C . ASN A 1 480 ? -14.516 49.125 6.508 1 81.94 480 ASN A C 1
ATOM 3859 O O . ASN A 1 480 ? -14.602 50.344 6.414 1 81.94 480 ASN A O 1
ATOM 3863 N N . ASN A 1 481 ? -15.117 48.469 5.605 1 59.97 481 ASN A N 1
ATOM 3864 C CA . ASN A 1 481 ? -16 49.062 4.613 1 59.97 481 ASN A CA 1
ATOM 3865 C C . ASN A 1 481 ? -17.312 49.531 5.242 1 59.97 481 ASN A C 1
ATOM 3867 O O . ASN A 1 481 ? -18.234 49.938 4.531 1 59.97 481 ASN A O 1
ATOM 3871 N N . ARG A 1 482 ? -17.594 49.562 6.531 1 50.84 482 ARG A N 1
ATOM 3872 C CA . ARG A 1 482 ? -18.797 50.188 7.062 1 50.84 482 ARG A CA 1
ATOM 3873 C C . ARG A 1 482 ? -18.594 51.688 7.297 1 50.84 482 ARG A C 1
ATOM 3875 O O . ARG A 1 482 ? -17.609 52.062 7.922 1 50.84 482 ARG A O 1
ATOM 3882 N N . PRO A 1 483 ? -19.188 52.688 6.535 1 41.97 483 PRO A N 1
ATOM 3883 C CA . PRO A 1 483 ? -19.156 54.125 6.734 1 41.97 483 PRO A CA 1
ATOM 3884 C C . PRO A 1 483 ? -19.344 54.531 8.195 1 41.97 483 PRO A C 1
ATOM 3886 O O . PRO A 1 483 ? -20.203 54 8.891 1 41.97 483 PRO A O 1
ATOM 3889 N N . GLY A 1 484 ? -18.344 55.062 8.922 1 37.59 484 GLY A N 1
ATOM 3890 C CA . GLY A 1 484 ? -18.547 55.656 10.219 1 37.59 484 GLY A CA 1
ATOM 3891 C C . GLY A 1 484 ? -19.719 56.625 10.258 1 37.59 484 GLY A C 1
ATOM 3892 O O . GLY A 1 484 ? -20.031 57.281 9.258 1 37.59 484 GLY A O 1
ATOM 3893 N N . ALA A 1 485 ? -20.672 56.75 11.125 1 33.03 485 ALA A N 1
ATOM 3894 C CA . ALA A 1 485 ? -21.469 57.938 11.414 1 33.03 485 ALA A CA 1
ATOM 3895 C C . ALA A 1 485 ? -20.578 59.156 11.57 1 33.03 485 ALA A C 1
ATOM 3897 O O . ALA A 1 485 ? -19.484 59.062 12.141 1 33.03 485 ALA A O 1
ATOM 3898 N N . ALA A 1 486 ? -20.828 60.312 11.086 1 32.66 486 ALA A N 1
ATOM 3899 C CA . ALA A 1 486 ? -20.406 61.719 11.148 1 32.66 486 ALA A CA 1
ATOM 3900 C C . ALA A 1 486 ? -20.203 62.156 12.594 1 32.66 486 ALA A C 1
ATOM 3902 O O . ALA A 1 486 ? -21.156 62.156 13.383 1 32.66 486 ALA A O 1
ATOM 3903 N N . ASP A 1 487 ? -19.203 62.094 13.312 1 24.83 487 ASP A N 1
ATOM 3904 C CA . ASP A 1 487 ? -19.312 63.125 14.336 1 24.83 487 ASP A CA 1
ATOM 3905 C C . ASP A 1 487 ? -19.656 64.5 13.719 1 24.83 487 ASP A C 1
ATOM 3907 O O . ASP A 1 487 ? -19.406 64.688 12.531 1 24.83 487 ASP A O 1
ATOM 3911 N N . SER A 1 488 ? -20.328 65.688 14.305 1 28.25 488 SER A N 1
ATOM 3912 C CA . SER A 1 488 ? -19.953 67.125 14.312 1 28.25 488 SER A CA 1
ATOM 3913 C C . SER A 1 488 ? -18.453 67.312 14.5 1 28.25 488 SER A C 1
ATOM 3915 O O . SER A 1 488 ? -17.953 68.438 14.539 1 28.25 488 SER A O 1
ATOM 3917 N N . GLU A 1 489 ? -17.797 66.312 15.25 1 23.52 489 GLU A N 1
ATOM 3918 C CA . GLU A 1 489 ? -16.562 65.938 15.891 1 23.52 489 GLU A CA 1
ATOM 3919 C C . GLU A 1 489 ? -15.508 65.562 14.859 1 23.52 489 GLU A C 1
ATOM 3921 O O . GLU A 1 489 ? -15.406 64.375 14.477 1 23.52 489 GLU A O 1
ATOM 3926 N N . ASN A 1 490 ? -15.211 66.438 13.805 1 23.42 490 ASN A N 1
ATOM 3927 C CA . ASN A 1 490 ? -14.398 66.812 12.641 1 23.42 490 ASN A CA 1
ATOM 3928 C C . ASN A 1 490 ? -12.938 67 13.023 1 23.42 490 ASN A C 1
ATOM 3930 O O . ASN A 1 490 ? -12.43 68.125 12.961 1 23.42 490 ASN A O 1
ATOM 3934 N N . ASN A 1 491 ? -12.375 66.375 14.062 1 23.38 491 ASN A N 1
ATOM 3935 C CA . ASN A 1 491 ? -11.047 67 14.086 1 23.38 491 ASN A CA 1
ATOM 3936 C C . ASN A 1 491 ? -10.234 66.625 12.844 1 23.38 491 ASN A C 1
ATOM 3938 O O . ASN A 1 491 ? -10.289 65.5 12.391 1 23.38 491 ASN A O 1
ATOM 3942 N N . GLY A 1 492 ? -9.742 67.562 11.93 1 22.14 492 GLY A N 1
ATOM 3943 C CA . GLY A 1 492 ? -9.016 67.812 10.695 1 22.14 492 GLY A CA 1
ATOM 3944 C C . GLY A 1 492 ? -7.676 67.125 10.625 1 22.14 492 GLY A C 1
ATOM 3945 O O . GLY A 1 492 ? -6.848 67.438 9.773 1 22.14 492 GLY A O 1
ATOM 3946 N N . GLN A 1 493 ? -7.133 66.562 11.68 1 22.27 493 GLN A N 1
ATOM 3947 C CA . GLN A 1 493 ? -5.711 66.5 11.359 1 22.27 493 GLN A CA 1
ATOM 3948 C C . GLN A 1 493 ? -5.414 65.438 10.305 1 22.27 493 GLN A C 1
ATOM 3950 O O . GLN A 1 493 ? -5.871 64.312 10.422 1 22.27 493 GLN A O 1
ATOM 3955 N N . GLN A 1 494 ? -4.887 65.812 9.125 1 21.02 494 GLN A N 1
ATOM 3956 C CA . GLN A 1 494 ? -4.422 65.312 7.828 1 21.02 494 GLN A CA 1
ATOM 3957 C C . GLN A 1 494 ? -3.266 64.312 7.984 1 21.02 494 GLN A C 1
ATOM 3959 O O . GLN A 1 494 ? -2.352 64.312 7.16 1 21.02 494 GLN A O 1
ATOM 3964 N N . THR A 1 495 ? -3.027 63.688 9.062 1 22.27 495 THR A N 1
ATOM 3965 C CA . THR A 1 495 ? -1.685 63.156 8.867 1 22.27 495 THR A CA 1
ATOM 3966 C C . THR A 1 495 ? -1.682 62.094 7.781 1 22.27 495 THR A C 1
ATOM 3968 O O . THR A 1 495 ? -2.539 61.219 7.77 1 22.27 495 THR A O 1
ATOM 3971 N N . LEU A 1 496 ? -1.054 62.344 6.777 1 18.67 496 LEU A N 1
ATOM 3972 C CA . LEU A 1 496 ? -0.629 61.625 5.598 1 18.67 496 LEU A CA 1
ATOM 3973 C C . LEU A 1 496 ? -0.143 60.219 5.98 1 18.67 496 LEU A C 1
ATOM 3975 O O . LEU A 1 496 ? 0.759 60.062 6.809 1 18.67 496 LEU A O 1
ATOM 3979 N N . ARG A 1 497 ? -1.044 59.281 5.836 1 18.7 497 ARG A N 1
ATOM 3980 C CA . ARG A 1 497 ? -0.971 57.812 5.969 1 18.7 497 ARG A CA 1
ATOM 3981 C C . ARG A 1 497 ? 0.206 57.25 5.184 1 18.7 497 ARG A C 1
ATOM 3983 O O . ARG A 1 497 ? 0.947 56.406 5.688 1 18.7 497 ARG A O 1
ATOM 3990 N N . GLY A 1 498 ? 0.131 57.312 3.93 1 16.19 498 GLY A N 1
ATOM 3991 C CA . GLY A 1 498 ? 0.234 56 3.295 1 16.19 498 GLY A CA 1
ATOM 3992 C C . GLY A 1 498 ? 1.656 55.625 2.918 1 16.19 498 GLY A C 1
ATOM 3993 O O . GLY A 1 498 ? 1.897 54.562 2.355 1 16.19 498 GLY A O 1
ATOM 3994 N N . LYS A 1 499 ? 2.707 56.531 2.617 1 17.23 499 LYS A N 1
ATOM 3995 C CA . LYS A 1 499 ? 3.623 55.875 1.675 1 17.23 499 LYS A CA 1
ATOM 3996 C C . LYS A 1 499 ? 4.465 54.812 2.361 1 17.23 499 LYS A C 1
ATOM 3998 O O . LYS A 1 499 ? 5.082 53.969 1.696 1 17.23 499 LYS A O 1
ATOM 4003 N N . LEU A 1 500 ? 4.965 54.906 3.547 1 16.67 500 LEU A N 1
ATOM 4004 C CA . LEU A 1 500 ? 5.766 53.688 3.68 1 16.67 500 LEU A CA 1
ATOM 4005 C C . LEU A 1 500 ? 4.875 52.438 3.756 1 16.67 500 LEU A C 1
ATOM 4007 O O . LEU A 1 500 ? 3.852 52.469 4.445 1 16.67 500 LEU A O 1
ATOM 4011 N N . MET B 1 1 ? 20.953 -38.344 -39.719 1 29.5 1 MET B N 1
ATOM 4012 C CA . MET B 1 1 ? 20.969 -38.281 -38.281 1 29.5 1 MET B CA 1
ATOM 4013 C C . MET B 1 1 ? 19.953 -39.25 -37.688 1 29.5 1 MET B C 1
ATOM 4015 O O . MET B 1 1 ? 18.734 -39.031 -37.812 1 29.5 1 MET B O 1
ATOM 4019 N N . ALA B 1 2 ? 20.188 -40.406 -37.594 1 39.19 2 ALA B N 1
ATOM 4020 C CA . ALA B 1 2 ? 19.359 -41.562 -37.312 1 39.19 2 ALA B CA 1
ATOM 4021 C C . ALA B 1 2 ? 18.375 -41.281 -36.188 1 39.19 2 ALA B C 1
ATOM 4023 O O . ALA B 1 2 ? 18.562 -40.344 -35.406 1 39.19 2 ALA B O 1
ATOM 4024 N N . GLY B 1 3 ? 17.266 -42.094 -35.844 1 45.84 3 GLY B N 1
ATOM 4025 C CA . GLY B 1 3 ? 15.945 -42.094 -35.25 1 45.84 3 GLY B CA 1
ATOM 4026 C C . GLY B 1 3 ? 15.953 -41.719 -33.781 1 45.84 3 GLY B C 1
ATOM 4027 O O . GLY B 1 3 ? 15.211 -42.281 -32.969 1 45.84 3 GLY B O 1
ATOM 4028 N N . ARG B 1 4 ? 16.969 -41.156 -33.156 1 57.5 4 ARG B N 1
ATOM 4029 C CA . ARG B 1 4 ? 17.25 -41.062 -31.719 1 57.5 4 ARG B CA 1
ATOM 4030 C C . ARG B 1 4 ? 16.141 -40.312 -30.984 1 57.5 4 ARG B C 1
ATOM 4032 O O . ARG B 1 4 ? 15.664 -39.281 -31.453 1 57.5 4 ARG B O 1
ATOM 4039 N N . THR B 1 5 ? 15.602 -40.906 -29.938 1 77.62 5 THR B N 1
ATOM 4040 C CA . THR B 1 5 ? 14.461 -40.531 -29.125 1 77.62 5 THR B CA 1
ATOM 4041 C C . THR B 1 5 ? 14.828 -39.344 -28.219 1 77.62 5 THR B C 1
ATOM 4043 O O . THR B 1 5 ? 15.789 -39.406 -27.453 1 77.62 5 THR B O 1
ATOM 4046 N N . PRO B 1 6 ? 14.211 -38.156 -28.453 1 87.75 6 PRO B N 1
ATOM 4047 C CA . PRO B 1 6 ? 14.508 -37 -27.625 1 87.75 6 PRO B CA 1
ATOM 4048 C C . PRO B 1 6 ? 14.266 -37.25 -26.141 1 87.75 6 PRO B C 1
ATOM 4050 O O . PRO B 1 6 ? 13.391 -38.031 -25.781 1 87.75 6 PRO B O 1
ATOM 4053 N N . SER B 1 7 ? 15.156 -36.688 -25.312 1 95 7 SER B N 1
ATOM 4054 C CA . SER B 1 7 ? 14.961 -36.719 -23.875 1 95 7 SER B CA 1
ATOM 4055 C C . SER B 1 7 ? 14.445 -35.375 -23.359 1 95 7 SER B C 1
ATOM 4057 O O . SER B 1 7 ? 14.852 -34.312 -23.859 1 95 7 SER B O 1
ATOM 4059 N N . VAL B 1 8 ? 13.508 -35.469 -22.406 1 97.88 8 VAL B N 1
ATOM 4060 C CA . VAL B 1 8 ? 12.875 -34.25 -21.906 1 97.88 8 VAL B CA 1
ATOM 4061 C C . VAL B 1 8 ? 12.938 -34.25 -20.375 1 97.88 8 VAL B C 1
ATOM 4063 O O . VAL B 1 8 ? 12.633 -35.25 -19.719 1 97.88 8 VAL B O 1
ATOM 4066 N N . ILE B 1 9 ? 13.367 -33.156 -19.766 1 98.69 9 ILE B N 1
ATOM 4067 C CA . ILE B 1 9 ? 13.234 -32.875 -18.344 1 98.69 9 ILE B CA 1
ATOM 4068 C C . ILE B 1 9 ? 12.102 -31.875 -18.109 1 98.69 9 ILE B C 1
ATOM 4070 O O . ILE B 1 9 ? 11.984 -30.875 -18.828 1 98.69 9 ILE B O 1
ATOM 4074 N N . ILE B 1 10 ? 11.234 -32.219 -17.219 1 98.94 10 ILE B N 1
ATOM 4075 C CA . ILE B 1 10 ? 10.234 -31.266 -16.719 1 98.94 10 ILE B CA 1
ATOM 4076 C C . ILE B 1 10 ? 10.57 -30.859 -15.289 1 98.94 10 ILE B C 1
ATOM 4078 O O . ILE B 1 10 ? 10.781 -31.719 -14.43 1 98.94 10 ILE B O 1
ATOM 4082 N N . VAL B 1 11 ? 10.688 -29.578 -15.016 1 98.88 11 VAL B N 1
ATOM 4083 C CA . VAL B 1 11 ? 10.898 -29.094 -13.656 1 98.88 11 VAL B CA 1
ATOM 4084 C C . VAL B 1 11 ? 9.578 -28.578 -13.086 1 98.88 11 VAL B C 1
ATOM 4086 O O . VAL B 1 11 ? 9.039 -27.578 -13.57 1 98.88 11 VAL B O 1
ATOM 4089 N N . GLY B 1 12 ? 9.109 -29.25 -12.047 1 98.75 12 GLY B N 1
ATOM 4090 C CA . GLY B 1 12 ? 7.84 -28.922 -11.422 1 98.75 12 GLY B CA 1
ATOM 4091 C C . GLY B 1 12 ? 6.738 -29.922 -11.758 1 98.75 12 GLY B C 1
ATOM 4092 O O . GLY B 1 12 ? 6.52 -30.234 -12.93 1 98.75 12 GLY B O 1
ATOM 4093 N N . ALA B 1 13 ? 6.102 -30.359 -10.742 1 98.75 13 ALA B N 1
ATOM 4094 C CA . ALA B 1 13 ? 5 -31.312 -10.922 1 98.75 13 ALA B CA 1
ATOM 4095 C C . ALA B 1 13 ? 3.672 -30.688 -10.484 1 98.75 13 ALA B C 1
ATOM 4097 O O . ALA B 1 13 ? 2.836 -31.375 -9.883 1 98.75 13 ALA B O 1
ATOM 4098 N N . GLY B 1 14 ? 3.535 -29.406 -10.703 1 98.5 14 GLY B N 1
ATOM 4099 C CA . GLY B 1 14 ? 2.221 -28.781 -10.648 1 98.5 14 GLY B CA 1
ATOM 4100 C C . GLY B 1 14 ? 1.347 -29.125 -11.836 1 98.5 14 GLY B C 1
ATOM 4101 O O . GLY B 1 14 ? 1.686 -30 -12.633 1 98.5 14 GLY B O 1
ATOM 4102 N N . SER B 1 15 ? 0.259 -28.375 -11.977 1 98.44 15 SER B N 1
ATOM 4103 C CA . SER B 1 15 ? -0.685 -28.734 -13.031 1 98.44 15 SER B CA 1
ATOM 4104 C C . SER B 1 15 ? -0.071 -28.531 -14.414 1 98.44 15 SER B C 1
ATOM 4106 O O . SER B 1 15 ? -0.349 -29.297 -15.344 1 98.44 15 SER B O 1
ATOM 4108 N N . ALA B 1 16 ? 0.749 -27.516 -14.578 1 98.81 16 ALA B N 1
ATOM 4109 C CA . ALA B 1 16 ? 1.416 -27.297 -15.859 1 98.81 16 ALA B CA 1
ATOM 4110 C C . ALA B 1 16 ? 2.371 -28.438 -16.172 1 98.81 16 ALA B C 1
ATOM 4112 O O . ALA B 1 16 ? 2.398 -28.938 -17.297 1 98.81 16 ALA B O 1
ATOM 4113 N N . GLY B 1 17 ? 3.139 -28.859 -15.195 1 98.88 17 GLY B N 1
ATOM 4114 C CA . GLY B 1 17 ? 4.07 -29.969 -15.375 1 98.88 17 GLY B CA 1
ATOM 4115 C C . GLY B 1 17 ? 3.381 -31.281 -15.656 1 98.88 17 GLY B C 1
ATOM 4116 O O . GLY B 1 17 ? 3.793 -32.031 -16.547 1 98.88 17 GLY B O 1
ATOM 4117 N N . ILE B 1 18 ? 2.375 -31.531 -14.938 1 98.81 18 ILE B N 1
ATOM 4118 C CA . ILE B 1 18 ? 1.625 -32.781 -15.102 1 98.81 18 ILE B CA 1
ATOM 4119 C C . ILE B 1 18 ? 0.94 -32.781 -16.469 1 98.81 18 ILE B C 1
ATOM 4121 O O . ILE B 1 18 ? 0.909 -33.812 -17.141 1 98.81 18 ILE B O 1
ATOM 4125 N N . ALA B 1 19 ? 0.4 -31.625 -16.859 1 98.81 19 ALA B N 1
ATOM 4126 C CA . ALA B 1 19 ? -0.218 -31.516 -18.172 1 98.81 19 ALA B CA 1
ATOM 4127 C C . ALA B 1 19 ? 0.797 -31.781 -19.281 1 98.81 19 ALA B C 1
ATOM 4129 O O . ALA B 1 19 ? 0.506 -32.5 -20.234 1 98.81 19 ALA B O 1
ATOM 4130 N N . ALA B 1 20 ? 1.966 -31.234 -19.172 1 98.88 20 ALA B N 1
ATOM 4131 C CA . ALA B 1 20 ? 3.021 -31.469 -20.156 1 98.88 20 ALA B CA 1
ATOM 4132 C C . ALA B 1 20 ? 3.426 -32.938 -20.172 1 98.88 20 ALA B C 1
ATOM 4134 O O . ALA B 1 20 ? 3.525 -33.531 -21.25 1 98.88 20 ALA B O 1
ATOM 4135 N N . ALA B 1 21 ? 3.604 -33.5 -19.016 1 98.81 21 ALA B N 1
ATOM 4136 C CA . ALA B 1 21 ? 4.062 -34.906 -18.891 1 98.81 21 ALA B CA 1
ATOM 4137 C C . ALA B 1 21 ? 3.047 -35.875 -19.484 1 98.81 21 ALA B C 1
ATOM 4139 O O . ALA B 1 21 ? 3.406 -36.719 -20.281 1 98.81 21 ALA B O 1
ATOM 4140 N N . THR B 1 22 ? 1.798 -35.688 -19.109 1 98.62 22 THR B N 1
ATOM 4141 C CA . THR B 1 22 ? 0.775 -36.625 -19.578 1 98.62 22 THR B CA 1
ATOM 4142 C C . THR B 1 22 ? 0.604 -36.531 -21.094 1 98.62 22 THR B C 1
ATOM 4144 O O . THR B 1 22 ? 0.441 -37.531 -21.766 1 98.62 22 THR B O 1
ATOM 4147 N N . ARG B 1 23 ? 0.637 -35.312 -21.578 1 98 23 ARG B N 1
ATOM 4148 C CA . ARG B 1 23 ? 0.508 -35.094 -23.016 1 98 23 ARG B CA 1
ATOM 4149 C C . ARG B 1 23 ? 1.677 -35.719 -23.781 1 98 23 ARG B C 1
ATOM 4151 O O . ARG B 1 23 ? 1.481 -36.375 -24.812 1 98 23 ARG B O 1
ATOM 4158 N N . LEU B 1 24 ? 2.883 -35.562 -23.312 1 97.94 24 LEU B N 1
ATOM 4159 C CA . LEU B 1 24 ? 4.066 -36.156 -23.938 1 97.94 24 LEU B CA 1
ATOM 4160 C C . LEU B 1 24 ? 4.027 -37.656 -23.891 1 97.94 24 LEU B C 1
ATOM 4162 O O . LEU B 1 24 ? 4.293 -38.344 -24.906 1 97.94 24 LEU B O 1
ATOM 4166 N N . LEU B 1 25 ? 3.715 -38.188 -22.75 1 97.19 25 LEU B N 1
ATOM 4167 C CA . LEU B 1 25 ? 3.643 -39.625 -22.594 1 97.19 25 LEU B CA 1
ATOM 4168 C C . LEU B 1 25 ? 2.572 -40.219 -23.516 1 97.19 25 LEU B C 1
ATOM 4170 O O . LEU B 1 25 ? 2.783 -41.281 -24.125 1 97.19 25 LEU B O 1
ATOM 4174 N N . ASP B 1 26 ? 1.484 -39.562 -23.594 1 95.12 26 ASP B N 1
ATOM 4175 C CA . ASP B 1 26 ? 0.409 -40 -24.469 1 95.12 26 ASP B CA 1
ATOM 4176 C C . ASP B 1 26 ? 0.862 -39.969 -25.938 1 95.12 26 ASP B C 1
ATOM 4178 O O . ASP B 1 26 ? 0.347 -40.719 -26.766 1 95.12 26 ASP B O 1
ATOM 4182 N N . ARG B 1 27 ? 1.801 -39.125 -26.219 1 93.88 27 ARG B N 1
ATOM 4183 C CA . ARG B 1 27 ? 2.264 -38.969 -27.594 1 93.88 27 ARG B CA 1
ATOM 4184 C C . ARG B 1 27 ? 3.504 -39.812 -27.844 1 93.88 27 ARG B C 1
ATOM 4186 O O . ARG B 1 27 ? 4.156 -39.656 -28.891 1 93.88 27 ARG B O 1
ATOM 4193 N N . GLY B 1 28 ? 3.906 -40.625 -26.922 1 92.88 28 GLY B N 1
ATOM 4194 C CA . GLY B 1 28 ? 4.902 -41.656 -27.188 1 92.88 28 GLY B CA 1
ATOM 4195 C C . GLY B 1 28 ? 6.273 -41.281 -26.641 1 92.88 28 GLY B C 1
ATOM 4196 O O . GLY B 1 28 ? 7.219 -42.062 -26.781 1 92.88 28 GLY B O 1
ATOM 4197 N N . PHE B 1 29 ? 6.406 -40.156 -26.031 1 94.81 29 PHE B N 1
ATOM 4198 C CA . PHE B 1 29 ? 7.676 -39.812 -25.391 1 94.81 29 PHE B CA 1
ATOM 4199 C C . PHE B 1 29 ? 7.914 -40.719 -24.188 1 94.81 29 PHE B C 1
ATOM 4201 O O . PHE B 1 29 ? 7.02 -40.906 -23.359 1 94.81 29 PHE B O 1
ATOM 4208 N N . ARG B 1 30 ? 9.141 -41.25 -24.125 1 93.88 30 ARG B N 1
ATOM 4209 C CA . ARG B 1 30 ? 9.383 -42.188 -23.016 1 93.88 30 ARG B CA 1
ATOM 4210 C C . ARG B 1 30 ? 10.617 -41.781 -22.219 1 93.88 30 ARG B C 1
ATOM 4212 O O . ARG B 1 30 ? 10.766 -42.188 -21.062 1 93.88 30 ARG B O 1
ATOM 4219 N N . ASN B 1 31 ? 11.508 -41.062 -22.797 1 95.81 31 ASN B N 1
ATOM 4220 C CA . ASN B 1 31 ? 12.672 -40.531 -22.078 1 95.81 31 ASN B CA 1
ATOM 4221 C C . ASN B 1 31 ? 12.352 -39.219 -21.375 1 95.81 31 ASN B C 1
ATOM 4223 O O . ASN B 1 31 ? 12.797 -38.156 -21.797 1 95.81 31 ASN B O 1
ATOM 4227 N N . LEU B 1 32 ? 11.625 -39.406 -20.312 1 97.62 32 LEU B N 1
ATOM 4228 C CA . LEU B 1 32 ? 11.086 -38.281 -19.594 1 97.62 32 LEU B CA 1
ATOM 4229 C C . LEU B 1 32 ? 11.469 -38.344 -18.109 1 97.62 32 LEU B C 1
ATOM 4231 O O . LEU B 1 32 ? 11.438 -39.406 -17.5 1 97.62 32 LEU B O 1
ATOM 4235 N N . THR B 1 33 ? 11.953 -37.219 -17.531 1 98.56 33 THR B N 1
ATOM 4236 C CA . THR B 1 33 ? 12.203 -37.062 -16.109 1 98.56 33 THR B CA 1
ATOM 4237 C C . THR B 1 33 ? 11.555 -35.812 -15.562 1 98.56 33 THR B C 1
ATOM 4239 O O . THR B 1 33 ? 11.75 -34.719 -16.109 1 98.56 33 THR B O 1
ATOM 4242 N N . ILE B 1 34 ? 10.742 -36 -14.508 1 98.88 34 ILE B N 1
ATOM 4243 C CA . ILE B 1 34 ? 10.125 -34.875 -13.828 1 98.88 34 ILE B CA 1
ATOM 4244 C C . ILE B 1 34 ? 10.836 -34.625 -12.5 1 98.88 34 ILE B C 1
ATOM 4246 O O . ILE B 1 34 ? 10.969 -35.531 -11.68 1 98.88 34 ILE B O 1
ATOM 4250 N N . LEU B 1 35 ? 11.352 -33.438 -12.297 1 98.88 35 LEU B N 1
ATOM 4251 C CA . LEU B 1 35 ? 11.961 -33.031 -11.039 1 98.88 35 LEU B CA 1
ATOM 4252 C C . LEU B 1 35 ? 10.992 -32.188 -10.211 1 98.88 35 LEU B C 1
ATOM 4254 O O . LEU B 1 35 ? 10.492 -31.172 -10.695 1 98.88 35 LEU B O 1
ATOM 4258 N N . GLU B 1 36 ? 10.672 -32.625 -9.023 1 98.81 36 GLU B N 1
ATOM 4259 C CA . GLU B 1 36 ? 9.75 -31.938 -8.133 1 98.81 36 GLU B CA 1
ATOM 4260 C C . GLU B 1 36 ? 10.398 -31.641 -6.789 1 98.81 36 GLU B C 1
ATOM 4262 O O . GLU B 1 36 ? 10.938 -32.531 -6.137 1 98.81 36 GLU B O 1
ATOM 4267 N N . ALA B 1 37 ? 10.344 -30.344 -6.41 1 98.56 37 ALA B N 1
ATOM 4268 C CA . ALA B 1 37 ? 10.977 -29.891 -5.172 1 98.56 37 ALA B CA 1
ATOM 4269 C C . ALA B 1 37 ? 10.25 -30.453 -3.951 1 98.56 37 ALA B C 1
ATOM 4271 O O . ALA B 1 37 ? 10.883 -30.781 -2.941 1 98.56 37 ALA B O 1
ATOM 4272 N N . GLU B 1 38 ? 8.938 -30.578 -4.035 1 97.81 38 GLU B N 1
ATOM 4273 C CA . GLU B 1 38 ? 8.117 -31.062 -2.928 1 97.81 38 GLU B CA 1
ATOM 4274 C C . GLU B 1 38 ? 8.023 -32.594 -2.943 1 97.81 38 GLU B C 1
ATOM 4276 O O . GLU B 1 38 ? 8.586 -33.25 -3.826 1 97.81 38 GLU B O 1
ATOM 4281 N N . ASN B 1 39 ? 7.301 -33.156 -1.962 1 97.69 39 ASN B N 1
ATOM 4282 C CA . ASN B 1 39 ? 7.121 -34.594 -1.855 1 97.69 39 ASN B CA 1
ATOM 4283 C C . ASN B 1 39 ? 5.734 -35.031 -2.324 1 97.69 39 ASN B C 1
ATOM 4285 O O . ASN B 1 39 ? 5.199 -36.031 -1.851 1 97.69 39 ASN B O 1
ATOM 4289 N N . ARG B 1 40 ? 5.18 -34.188 -3.16 1 97.12 40 ARG B N 1
ATOM 4290 C CA . ARG B 1 40 ? 3.848 -34.469 -3.689 1 97.12 40 ARG B CA 1
ATOM 4291 C C . ARG B 1 40 ? 3.68 -33.875 -5.086 1 97.12 40 ARG B C 1
ATOM 4293 O O . ARG B 1 40 ? 4.406 -32.938 -5.465 1 97.12 40 ARG B O 1
ATOM 4300 N N . LEU B 1 41 ? 2.701 -34.406 -5.844 1 97.88 41 LEU B N 1
ATOM 4301 C CA . LEU B 1 41 ? 2.262 -33.812 -7.098 1 97.88 41 LEU B CA 1
ATOM 4302 C C . LEU B 1 41 ? 1.297 -32.656 -6.844 1 97.88 41 LEU B C 1
ATOM 4304 O O . LEU B 1 41 ? 0.682 -32.594 -5.777 1 97.88 41 LEU B O 1
ATOM 4308 N N . GLY B 1 42 ? 1.22 -31.766 -7.785 1 98.12 42 GLY B N 1
ATOM 4309 C CA . GLY B 1 42 ? 0.054 -30.906 -7.84 1 98.12 42 GLY B CA 1
ATOM 4310 C C . GLY B 1 42 ? 0.393 -29.438 -7.664 1 98.12 42 GLY B C 1
ATOM 4311 O O . GLY B 1 42 ? -0.367 -28.562 -8.086 1 98.12 42 GLY B O 1
ATOM 4312 N N . GLY B 1 43 ? 1.589 -29.125 -7.039 1 97.69 43 GLY B N 1
ATOM 4313 C CA . GLY B 1 43 ? 1.92 -27.734 -6.801 1 97.69 43 GLY B CA 1
ATOM 4314 C C . GLY B 1 43 ? 0.88 -27 -5.965 1 97.69 43 GLY B C 1
ATOM 4315 O O . GLY B 1 43 ? 0.525 -27.453 -4.875 1 97.69 43 GLY B O 1
ATOM 4316 N N . ARG B 1 44 ? 0.277 -25.938 -6.523 1 97.75 44 ARG B N 1
ATOM 4317 C CA . ARG B 1 44 ? -0.682 -25.141 -5.77 1 97.75 44 ARG B CA 1
ATOM 4318 C C . ARG B 1 44 ? -2.068 -25.766 -5.801 1 97.75 44 ARG B C 1
ATOM 4320 O O . ARG B 1 44 ? -3.002 -25.266 -5.176 1 97.75 44 ARG B O 1
ATOM 4327 N N . ILE B 1 45 ? -2.232 -26.781 -6.594 1 98.19 45 ILE B N 1
ATOM 4328 C CA . ILE B 1 45 ? -3.35 -27.688 -6.348 1 98.19 45 ILE B CA 1
ATOM 4329 C C . ILE B 1 45 ? -3.025 -28.594 -5.164 1 98.19 45 ILE B C 1
ATOM 4331 O O . ILE B 1 45 ? -2.309 -29.578 -5.316 1 98.19 45 ILE B O 1
ATOM 4335 N N . HIS B 1 46 ? -3.52 -28.234 -4.031 1 97.38 46 HIS B N 1
ATOM 4336 C CA . HIS B 1 46 ? -3.236 -28.938 -2.787 1 97.38 46 HIS B CA 1
ATOM 4337 C C . HIS B 1 46 ? -4.512 -29.172 -1.985 1 97.38 46 HIS B C 1
ATOM 4339 O O . HIS B 1 46 ? -4.988 -28.266 -1.293 1 97.38 46 HIS B O 1
ATOM 4345 N N . SER B 1 47 ? -5.012 -30.375 -2.141 1 95.81 47 SER B N 1
ATOM 4346 C CA . SER B 1 47 ? -6.223 -30.797 -1.437 1 95.81 47 SER B CA 1
ATOM 4347 C C . SER B 1 47 ? -5.902 -31.812 -0.342 1 95.81 47 SER B C 1
ATOM 4349 O O . SER B 1 47 ? -5.191 -32.781 -0.582 1 95.81 47 SER B O 1
ATOM 4351 N N . VAL B 1 48 ? -6.402 -31.531 0.805 1 93.69 48 VAL B N 1
ATOM 4352 C CA . VAL B 1 48 ? -6.125 -32.406 1.941 1 93.69 48 VAL B CA 1
ATOM 4353 C C . VAL B 1 48 ? -7.438 -32.875 2.555 1 93.69 48 VAL B C 1
ATOM 4355 O O . VAL B 1 48 ? -8.312 -32.062 2.881 1 93.69 48 VAL B O 1
ATOM 4358 N N . ARG B 1 49 ? -7.492 -34.156 2.67 1 91.5 49 ARG B N 1
ATOM 4359 C CA . ARG B 1 49 ? -8.68 -34.719 3.301 1 91.5 49 ARG B CA 1
ATOM 4360 C C . ARG B 1 49 ? -8.664 -34.5 4.809 1 91.5 49 ARG B C 1
ATOM 4362 O O . ARG B 1 49 ? -7.625 -34.688 5.453 1 91.5 49 ARG B O 1
ATOM 4369 N N . ARG B 1 50 ? -9.672 -34.125 5.289 1 86.81 50 ARG B N 1
ATOM 4370 C CA . ARG B 1 50 ? -9.883 -33.938 6.727 1 86.81 50 ARG B CA 1
ATOM 4371 C C . ARG B 1 50 ? -11.312 -34.344 7.117 1 86.81 50 ARG B C 1
ATOM 4373 O O . ARG B 1 50 ? -12.25 -33.562 6.887 1 86.81 50 ARG B O 1
ATOM 4380 N N . GLY B 1 51 ? -11.32 -35.469 7.844 1 77.5 51 GLY B N 1
ATOM 4381 C CA . GLY B 1 51 ? -12.641 -36 8.109 1 77.5 51 GLY B CA 1
ATOM 4382 C C . GLY B 1 51 ? -13.445 -36.281 6.852 1 77.5 51 GLY B C 1
ATOM 4383 O O . GLY B 1 51 ? -12.961 -36.938 5.93 1 77.5 51 GLY B O 1
ATOM 4384 N N . GLY B 1 52 ? -14.633 -35.938 6.887 1 74.06 52 GLY B N 1
ATOM 4385 C CA . GLY B 1 52 ? -15.492 -36.094 5.723 1 74.06 52 GLY B CA 1
ATOM 4386 C C . GLY B 1 52 ? -15.32 -34.969 4.699 1 74.06 52 GLY B C 1
ATOM 4387 O O . GLY B 1 52 ? -15.984 -34.969 3.662 1 74.06 52 GLY B O 1
ATOM 4388 N N . ASN B 1 53 ? -14.266 -34.219 4.957 1 74.75 53 ASN B N 1
ATOM 4389 C CA . ASN B 1 53 ? -14.125 -33 4.125 1 74.75 53 ASN B CA 1
ATOM 4390 C C . ASN B 1 53 ? -12.82 -33.031 3.338 1 74.75 53 ASN B C 1
ATOM 4392 O O . ASN B 1 53 ? -11.969 -33.906 3.549 1 74.75 53 ASN B O 1
ATOM 4396 N N . VAL B 1 54 ? -12.766 -32.375 2.275 1 90.56 54 VAL B N 1
ATOM 4397 C CA . VAL B 1 54 ? -11.539 -32.062 1.535 1 90.56 54 VAL B CA 1
ATOM 4398 C C . VAL B 1 54 ? -11.297 -30.562 1.506 1 90.56 54 VAL B C 1
ATOM 4400 O O . VAL B 1 54 ? -12.18 -29.797 1.127 1 90.56 54 VAL B O 1
ATOM 4403 N N . LEU B 1 55 ? -10.148 -30.188 2.07 1 93.69 55 LEU B N 1
ATOM 4404 C CA . LEU B 1 55 ? -9.758 -28.781 2.115 1 93.69 55 LEU B CA 1
ATOM 4405 C C . LEU B 1 55 ? -8.797 -28.453 0.985 1 93.69 55 LEU B C 1
ATOM 4407 O O . LEU B 1 55 ? -7.758 -29.094 0.834 1 93.69 55 LEU B O 1
ATOM 4411 N N . ASP B 1 56 ? -9.18 -27.531 0.227 1 96.19 56 ASP B N 1
ATOM 4412 C CA . ASP B 1 56 ? -8.297 -27.047 -0.829 1 96.19 56 ASP B CA 1
ATOM 4413 C C . ASP B 1 56 ? -7.473 -25.844 -0.351 1 96.19 56 ASP B C 1
ATOM 4415 O O . ASP B 1 56 ? -8.016 -24.766 -0.119 1 96.19 56 ASP B O 1
ATOM 4419 N N . TYR B 1 57 ? -6.168 -26.031 -0.276 1 96.88 57 TYR B N 1
ATOM 4420 C CA . TYR B 1 57 ? -5.277 -24.969 0.175 1 96.88 57 TYR B CA 1
ATOM 4421 C C . TYR B 1 57 ? -4.992 -23.969 -0.952 1 96.88 57 TYR B C 1
ATOM 4423 O O . TYR B 1 57 ? -4.684 -22.812 -0.7 1 96.88 57 TYR B O 1
ATOM 4431 N N . GLY B 1 58 ? -4.977 -24.406 -2.162 1 96.75 58 GLY B N 1
ATOM 4432 C CA . GLY B 1 58 ? -4.812 -23.609 -3.355 1 96.75 58 GLY B CA 1
ATOM 4433 C C . GLY B 1 58 ? -6.055 -23.547 -4.223 1 96.75 58 GLY B C 1
ATOM 4434 O O . GLY B 1 58 ? -7.145 -23.234 -3.732 1 96.75 58 GLY B O 1
ATOM 4435 N N . ALA B 1 59 ? -5.949 -23.984 -5.418 1 96.19 59 ALA B N 1
ATOM 4436 C CA . ALA B 1 59 ? -7.082 -23.984 -6.344 1 96.19 59 ALA B CA 1
ATOM 4437 C C . ALA B 1 59 ? -8.281 -24.719 -5.738 1 96.19 59 ALA B C 1
ATOM 4439 O O . ALA B 1 59 ? -8.141 -25.812 -5.188 1 96.19 59 ALA B O 1
ATOM 4440 N N . GLN B 1 60 ? -9.406 -24.062 -5.914 1 93.44 60 GLN B N 1
ATOM 4441 C CA . GLN B 1 60 ? -10.555 -24.625 -5.223 1 93.44 60 GLN B CA 1
ATOM 4442 C C . GLN B 1 60 ? -11.758 -24.75 -6.156 1 93.44 60 GLN B C 1
ATOM 4444 O O . GLN B 1 60 ? -12.508 -25.734 -6.082 1 93.44 60 GLN B O 1
ATOM 4449 N N . TRP B 1 61 ? -11.969 -23.781 -7.031 1 92.5 61 TRP B N 1
ATOM 4450 C CA . TRP B 1 61 ? -13.188 -23.766 -7.836 1 92.5 61 TRP B CA 1
ATOM 4451 C C . TRP B 1 61 ? -12.852 -23.781 -9.328 1 92.5 61 TRP B C 1
ATOM 4453 O O . TRP B 1 61 ? -11.82 -23.266 -9.742 1 92.5 61 TRP B O 1
ATOM 4463 N N . VAL B 1 62 ? -13.727 -24.406 -10.07 1 91.94 62 VAL B N 1
ATOM 4464 C CA . VAL B 1 62 ? -13.695 -24.297 -11.523 1 91.94 62 VAL B CA 1
ATOM 4465 C C . VAL B 1 62 ? -14.359 -22.984 -11.953 1 91.94 62 VAL B C 1
ATOM 4467 O O . VAL B 1 62 ? -15.531 -22.766 -11.672 1 91.94 62 VAL B O 1
ATOM 4470 N N . HIS B 1 63 ? -13.57 -22.188 -12.602 1 84.62 63 HIS B N 1
ATOM 4471 C CA . HIS B 1 63 ? -14.031 -20.828 -12.898 1 84.62 63 HIS B CA 1
ATOM 4472 C C . HIS B 1 63 ? -14.898 -20.812 -14.148 1 84.62 63 HIS B C 1
ATOM 4474 O O . HIS B 1 63 ? -14.422 -20.469 -15.234 1 84.62 63 HIS B O 1
ATOM 4480 N N . GLY B 1 64 ? -16.125 -21.125 -14.039 1 81.75 64 GLY B N 1
ATOM 4481 C CA . GLY B 1 64 ? -17.094 -20.938 -15.102 1 81.75 64 GLY B CA 1
ATOM 4482 C C . GLY B 1 64 ? -17.25 -22.156 -15.984 1 81.75 64 GLY B C 1
ATOM 4483 O O . GLY B 1 64 ? -16.469 -23.094 -15.898 1 81.75 64 GLY B O 1
ATOM 4484 N N . LYS B 1 65 ? -18.266 -22.062 -16.875 1 87.56 65 LYS B N 1
ATOM 4485 C CA . LYS B 1 65 ? -18.625 -23.172 -17.766 1 87.56 65 LYS B CA 1
ATOM 4486 C C . LYS B 1 65 ? -18.188 -22.875 -19.203 1 87.56 65 LYS B C 1
ATOM 4488 O O . LYS B 1 65 ? -17.734 -23.781 -19.906 1 87.56 65 LYS B O 1
ATOM 4493 N N . GLN B 1 66 ? -18.203 -21.656 -19.469 1 86.38 66 GLN B N 1
ATOM 4494 C CA . GLN B 1 66 ? -18.016 -21.266 -20.859 1 86.38 66 GLN B CA 1
ATOM 4495 C C . GLN B 1 66 ? -16.531 -21.203 -21.219 1 86.38 66 GLN B C 1
ATOM 4497 O O . GLN B 1 66 ? -15.742 -20.578 -20.516 1 86.38 66 GLN B O 1
ATOM 4502 N N . ASN B 1 67 ? -16.219 -21.875 -22.297 1 86.62 67 ASN B N 1
ATOM 4503 C CA . ASN B 1 67 ? -14.859 -21.875 -22.812 1 86.62 67 ASN B CA 1
ATOM 4504 C C . ASN B 1 67 ? -13.859 -22.328 -21.75 1 86.62 67 ASN B C 1
ATOM 4506 O O . ASN B 1 67 ? -12.789 -21.719 -21.609 1 86.62 67 ASN B O 1
ATOM 4510 N N . ASN B 1 68 ? -14.281 -23.266 -21 1 92.81 68 ASN B N 1
ATOM 4511 C CA . ASN B 1 68 ? -13.43 -23.812 -19.938 1 92.81 68 ASN B CA 1
ATOM 4512 C C . ASN B 1 68 ? -13.25 -25.312 -20.094 1 92.81 68 ASN B C 1
ATOM 4514 O O . ASN B 1 68 ? -14.125 -26.094 -19.703 1 92.81 68 ASN B O 1
ATOM 4518 N N . PHE B 1 69 ? -12.109 -25.719 -20.594 1 93.62 69 PHE B N 1
ATOM 4519 C CA . PHE B 1 69 ? -11.875 -27.125 -20.906 1 93.62 69 PHE B CA 1
ATOM 4520 C C . PHE B 1 69 ? -11.758 -27.953 -19.625 1 93.62 69 PHE B C 1
ATOM 4522 O O . PHE B 1 69 ? -11.914 -29.172 -19.656 1 93.62 69 PHE B O 1
ATOM 4529 N N . ILE B 1 70 ? -11.461 -27.328 -18.484 1 95 70 ILE B N 1
ATOM 4530 C CA . ILE B 1 70 ? -11.453 -28.062 -17.219 1 95 70 ILE B CA 1
ATOM 4531 C C . ILE B 1 70 ? -12.883 -28.453 -16.859 1 95 70 ILE B C 1
ATOM 4533 O O . ILE B 1 70 ? -13.125 -29.594 -16.422 1 95 70 ILE B O 1
ATOM 4537 N N . TYR B 1 71 ? -13.789 -27.484 -16.984 1 94.75 71 TYR B N 1
ATOM 4538 C CA . TYR B 1 71 ? -15.195 -27.797 -16.781 1 94.75 71 TYR B CA 1
ATOM 4539 C C . TYR B 1 71 ? -15.648 -28.938 -17.688 1 94.75 71 TYR B C 1
ATOM 4541 O O . TYR B 1 71 ? -16.312 -29.875 -17.234 1 94.75 71 TYR B O 1
ATOM 4549 N N . ASP B 1 72 ? -15.25 -28.875 -18.938 1 94.88 72 ASP B N 1
ATOM 4550 C CA . ASP B 1 72 ? -15.648 -29.875 -19.922 1 94.88 72 ASP B CA 1
ATOM 4551 C C . ASP B 1 72 ? -15.133 -31.266 -19.547 1 94.88 72 ASP B C 1
ATOM 4553 O O . ASP B 1 72 ? -15.883 -32.25 -19.578 1 94.88 72 ASP B O 1
ATOM 4557 N N . MET B 1 73 ? -13.906 -31.312 -19.172 1 94.81 73 MET B N 1
ATOM 4558 C CA . MET B 1 73 ? -13.305 -32.594 -18.781 1 94.81 73 MET B CA 1
ATOM 4559 C C . MET B 1 73 ? -13.984 -33.156 -17.547 1 94.81 73 MET B C 1
ATOM 4561 O O . MET B 1 73 ? -14.281 -34.375 -17.5 1 94.81 73 MET B O 1
ATOM 4565 N N . ALA B 1 74 ? -14.234 -32.375 -16.562 1 95.56 74 ALA B N 1
ATOM 4566 C CA . ALA B 1 74 ? -14.781 -32.812 -15.289 1 95.56 74 ALA B CA 1
ATOM 4567 C C . ALA B 1 74 ? -16.25 -33.188 -15.422 1 95.56 74 ALA B C 1
ATOM 4569 O O . ALA B 1 74 ? -16.719 -34.156 -14.82 1 95.56 74 ALA B O 1
ATOM 4570 N N . SER B 1 75 ? -16.969 -32.406 -16.203 1 95.12 75 SER B N 1
ATOM 4571 C CA . SER B 1 75 ? -18.406 -32.594 -16.344 1 95.12 75 SER B CA 1
ATOM 4572 C C . SER B 1 75 ? -18.734 -33.906 -17.047 1 95.12 75 SER B C 1
ATOM 4574 O O . SER B 1 75 ? -19.766 -34.531 -16.781 1 95.12 75 SER B O 1
ATOM 4576 N N . GLN B 1 76 ? -17.875 -34.312 -17.922 1 94.56 76 GLN B N 1
ATOM 4577 C CA . GLN B 1 76 ? -18.047 -35.562 -18.656 1 94.56 76 GLN B CA 1
ATOM 4578 C C . GLN B 1 76 ? -18.188 -36.75 -17.688 1 94.56 76 GLN B C 1
ATOM 4580 O O . GLN B 1 76 ? -18.875 -37.71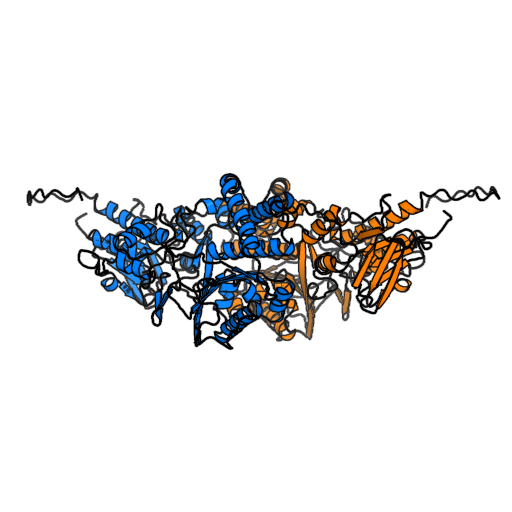9 -18 1 94.56 76 GLN B O 1
ATOM 4585 N N . TYR B 1 77 ? -17.609 -36.625 -16.578 1 95.31 77 TYR B N 1
ATOM 4586 C CA . TYR B 1 77 ? -17.609 -37.75 -15.641 1 95.31 77 TYR B CA 1
ATOM 4587 C C . TYR B 1 77 ? -18.422 -37.406 -14.391 1 95.31 77 TYR B C 1
ATOM 4589 O O . TYR B 1 77 ? -18.328 -38.094 -13.383 1 95.31 77 TYR B O 1
ATOM 4597 N N . GLY B 1 78 ? -19.109 -36.25 -14.43 1 94.94 78 GLY B N 1
ATOM 4598 C CA . GLY B 1 78 ? -19.953 -35.875 -13.305 1 94.94 78 GLY B CA 1
ATOM 4599 C C . GLY B 1 78 ? -19.172 -35.562 -12.047 1 94.94 78 GLY B C 1
ATOM 4600 O O . GLY B 1 78 ? -19.625 -35.844 -10.938 1 94.94 78 GLY B O 1
ATOM 4601 N N . LEU B 1 79 ? -18.047 -34.969 -12.164 1 95.06 79 LEU B N 1
ATOM 4602 C CA . LEU B 1 79 ? -17.125 -34.812 -11.047 1 95.06 79 LEU B CA 1
ATOM 4603 C C . LEU B 1 79 ? -17.359 -33.469 -10.344 1 95.06 79 LEU B C 1
ATOM 4605 O O . LEU B 1 79 ? -16.875 -33.25 -9.234 1 95.06 79 LEU B O 1
ATOM 4609 N N . ILE B 1 80 ? -18.125 -32.531 -10.906 1 94.31 80 ILE B N 1
ATOM 4610 C CA . ILE B 1 80 ? -18.281 -31.172 -10.391 1 94.31 80 ILE B CA 1
ATOM 4611 C C . ILE B 1 80 ? -19.766 -30.844 -10.227 1 94.31 80 ILE B C 1
ATOM 4613 O O . ILE B 1 80 ? -20.625 -31.562 -10.75 1 94.31 80 ILE B O 1
ATOM 4617 N N . GLU B 1 81 ? -20.062 -29.828 -9.383 1 93.06 81 GLU B N 1
ATOM 4618 C CA . GLU B 1 81 ? -21.422 -29.328 -9.188 1 93.06 81 GLU B CA 1
ATOM 4619 C C . GLU B 1 81 ? -21.422 -27.828 -8.945 1 93.06 81 GLU B C 1
ATOM 4621 O O . GLU B 1 81 ? -20.438 -27.266 -8.461 1 93.06 81 GLU B O 1
ATOM 4626 N N . VAL B 1 82 ? -22.453 -27.141 -9.328 1 90.56 82 VAL B N 1
ATOM 4627 C CA . VAL B 1 82 ? -22.641 -25.719 -9.109 1 90.56 82 VAL B CA 1
ATOM 4628 C C . VAL B 1 82 ? -23.156 -25.469 -7.695 1 90.56 82 VAL B C 1
ATOM 4630 O O . VAL B 1 82 ? -24.141 -26.078 -7.273 1 90.56 82 VAL B O 1
ATOM 4633 N N . GLU B 1 83 ? -22.391 -24.625 -7.004 1 86.94 83 GLU B N 1
ATOM 4634 C CA . GLU B 1 83 ? -22.844 -24.281 -5.656 1 86.94 83 GLU B CA 1
ATOM 4635 C C . GLU B 1 83 ? -24.141 -23.484 -5.703 1 86.94 83 GLU B C 1
ATOM 4637 O O . GLU B 1 83 ? -24.359 -22.688 -6.621 1 86.94 83 GLU B O 1
ATOM 4642 N N . GLN B 1 84 ? -24.938 -23.656 -4.672 1 79.44 84 GLN B N 1
ATOM 4643 C CA . GLN B 1 84 ? -26.266 -23.062 -4.672 1 79.44 84 GLN B CA 1
ATOM 4644 C C . GLN B 1 84 ? -26.281 -21.719 -3.928 1 79.44 84 GLN B C 1
ATOM 4646 O O . GLN B 1 84 ? -27.312 -21.078 -3.816 1 79.44 84 GLN B O 1
ATOM 4651 N N . HIS B 1 85 ? -25.156 -21.391 -3.418 1 75.44 85 HIS B N 1
ATOM 4652 C CA . HIS B 1 85 ? -25.078 -20.125 -2.695 1 75.44 85 HIS B CA 1
ATOM 4653 C C . HIS B 1 85 ? -23.891 -19.281 -3.176 1 75.44 85 HIS B C 1
ATOM 4655 O O . HIS B 1 85 ? -22.938 -19.812 -3.736 1 75.44 85 HIS B O 1
ATOM 4661 N N . LYS B 1 86 ? -24.062 -17.953 -2.922 1 71.06 86 LYS B N 1
ATOM 4662 C CA . LYS B 1 86 ? -22.953 -17.062 -3.213 1 71.06 86 LYS B CA 1
ATOM 4663 C C . LYS B 1 86 ? -21.922 -17.078 -2.09 1 71.06 86 LYS B C 1
ATOM 4665 O O . LYS B 1 86 ? -22.234 -17.438 -0.957 1 71.06 86 LYS B O 1
ATOM 4670 N N . GLU B 1 87 ? -20.688 -16.859 -2.355 1 66.06 87 GLU B N 1
ATOM 4671 C CA . GLU B 1 87 ? -19.625 -16.828 -1.35 1 66.06 87 GLU B CA 1
ATOM 4672 C C . GLU B 1 87 ? -19.938 -15.836 -0.239 1 66.06 87 GLU B C 1
ATOM 4674 O O . GLU B 1 87 ? -19.734 -16.125 0.942 1 66.06 87 GLU B O 1
ATOM 4679 N N . ASN B 1 88 ? -20.234 -14.641 -0.549 1 63.38 88 ASN B N 1
ATOM 4680 C CA . ASN B 1 88 ? -20.516 -13.609 0.441 1 63.38 88 ASN B CA 1
ATOM 4681 C C . ASN B 1 88 ? -21.969 -13.148 0.38 1 63.38 88 ASN B C 1
ATOM 4683 O O . ASN B 1 88 ? -22.359 -12.422 -0.535 1 63.38 88 ASN B O 1
ATOM 4687 N N . ASP B 1 89 ? -22.719 -13.742 1.422 1 77.44 89 ASP B N 1
ATOM 4688 C CA . ASP B 1 89 ? -24.141 -13.445 1.342 1 77.44 89 ASP B CA 1
ATOM 4689 C C . ASP B 1 89 ? -24.531 -12.336 2.318 1 77.44 89 ASP B C 1
ATOM 4691 O O . ASP B 1 89 ? -25.547 -11.656 2.131 1 77.44 89 ASP B O 1
ATOM 4695 N N . VAL B 1 90 ? -23.688 -12.164 3.352 1 93.25 90 VAL B N 1
ATOM 4696 C CA . VAL B 1 90 ? -24.031 -11.133 4.324 1 93.25 90 VAL B CA 1
ATOM 4697 C C . VAL B 1 90 ? -22.766 -10.375 4.738 1 93.25 90 VAL B C 1
ATOM 4699 O O . VAL B 1 90 ? -21.641 -10.859 4.531 1 93.25 90 VAL B O 1
ATOM 4702 N N . TYR B 1 91 ? -22.953 -9.203 5.289 1 97 91 TYR B N 1
ATOM 4703 C CA . TYR B 1 91 ? -21.875 -8.328 5.707 1 97 91 TYR B CA 1
ATOM 4704 C C . TYR B 1 91 ? -22.109 -7.789 7.109 1 97 91 TYR B C 1
ATOM 4706 O O . TYR B 1 91 ? -23.234 -7.391 7.445 1 97 91 TYR B O 1
ATOM 4714 N N . TYR B 1 92 ? -21.062 -7.824 7.934 1 97.69 92 TYR B N 1
ATOM 4715 C CA . TYR B 1 92 ? -21.125 -7.262 9.281 1 97.69 92 TYR B CA 1
ATOM 4716 C C . TYR B 1 92 ? -20.109 -6.137 9.445 1 97.69 92 TYR B C 1
ATOM 4718 O O . TYR B 1 92 ? -18.984 -6.227 8.953 1 97.69 92 TYR B O 1
ATOM 4726 N N . LYS B 1 93 ? -20.547 -5.094 10.117 1 97.94 93 LYS B N 1
ATOM 4727 C CA . LYS B 1 93 ? -19.625 -4.051 10.555 1 97.94 93 LYS B CA 1
ATOM 4728 C C . LYS B 1 93 ? -18.844 -4.488 11.797 1 97.94 93 LYS B C 1
ATOM 4730 O O . LYS B 1 93 ? -19.281 -5.387 12.523 1 97.94 93 LYS B O 1
ATOM 4735 N N . SER B 1 94 ? -17.719 -3.836 12.023 1 98.06 94 SER B N 1
ATOM 4736 C CA . SER B 1 94 ? -16.906 -4.184 13.188 1 98.06 94 SER B CA 1
ATOM 4737 C C . SER B 1 94 ? -17.609 -3.809 14.484 1 98.06 94 SER B C 1
ATOM 4739 O O . SER B 1 94 ? -17.156 -4.176 15.57 1 98.06 94 SER B O 1
ATOM 4741 N N . THR B 1 95 ? -18.75 -3.184 14.445 1 96.75 95 THR B N 1
ATOM 4742 C CA . THR B 1 95 ? -19.594 -2.926 15.602 1 96.75 95 THR B CA 1
ATOM 4743 C C . THR B 1 95 ? -20.438 -4.148 15.93 1 96.75 95 THR B C 1
ATOM 4745 O O . THR B 1 95 ? -21.062 -4.207 17 1 96.75 95 THR B O 1
ATOM 4748 N N . GLY B 1 96 ? -20.531 -5.047 15.039 1 97.56 96 GLY B N 1
ATOM 4749 C CA . GLY B 1 96 ? -21.391 -6.207 15.172 1 97.56 96 GLY B CA 1
ATOM 4750 C C . GLY B 1 96 ? -22.703 -6.066 14.414 1 97.56 96 GLY B C 1
ATOM 4751 O O . GLY B 1 96 ? -23.5 -7.016 14.344 1 97.56 96 GLY B O 1
ATOM 4752 N N . GLU B 1 97 ? -22.891 -4.98 13.797 1 97.19 97 GLU B N 1
ATOM 4753 C CA . GLU B 1 97 ? -24.141 -4.688 13.109 1 97.19 97 GLU B CA 1
ATOM 4754 C C . GLU B 1 97 ? -24.203 -5.395 11.758 1 97.19 97 GLU B C 1
ATOM 4756 O O . GLU B 1 97 ? -23.266 -5.336 10.969 1 97.19 97 GLU B O 1
ATOM 4761 N N . LEU B 1 98 ? -25.359 -6.055 11.531 1 96.75 98 LEU B N 1
ATOM 4762 C CA . LEU B 1 98 ? -25.609 -6.656 10.227 1 96.75 98 LEU B CA 1
ATOM 4763 C C . LEU B 1 98 ? -26.125 -5.609 9.234 1 96.75 98 LEU B C 1
ATOM 4765 O O . LEU B 1 98 ? -27.047 -4.859 9.539 1 96.75 98 LEU B O 1
ATOM 4769 N N . VAL B 1 99 ? -25.5 -5.562 8.078 1 97.38 99 VAL B N 1
ATOM 4770 C CA . VAL B 1 99 ? -26 -4.699 7.016 1 97.38 99 VAL B CA 1
ATOM 4771 C C . VAL B 1 99 ? -27.172 -5.387 6.305 1 97.38 99 VAL B C 1
ATOM 4773 O O . VAL B 1 99 ? -27.047 -6.539 5.879 1 97.38 99 VAL B O 1
ATOM 4776 N N . PRO B 1 100 ? -28.297 -4.695 6.188 1 96.44 100 PRO B N 1
ATOM 4777 C CA . PRO B 1 100 ? -29.406 -5.324 5.465 1 96.44 100 PRO B CA 1
ATOM 4778 C C . PRO B 1 100 ? -29 -5.812 4.078 1 96.44 100 PRO B C 1
ATOM 4780 O O . PRO B 1 100 ? -28.328 -5.094 3.336 1 96.44 100 PRO B O 1
ATOM 4783 N N . LYS B 1 101 ? -29.438 -7.035 3.773 1 94.06 101 LYS B N 1
ATOM 4784 C CA . LYS B 1 101 ? -29.031 -7.68 2.525 1 94.06 101 LYS B CA 1
ATOM 4785 C C . LYS B 1 101 ? -29.422 -6.832 1.318 1 94.06 101 LYS B C 1
ATOM 4787 O O . LYS B 1 101 ? -28.656 -6.734 0.353 1 94.06 101 LYS B O 1
ATOM 4792 N N . GLU B 1 102 ? -30.547 -6.254 1.348 1 94.88 102 GLU B N 1
ATOM 4793 C CA . GLU B 1 102 ? -31 -5.418 0.242 1 94.88 102 GLU B CA 1
ATOM 4794 C C . GLU B 1 102 ? -30.031 -4.266 -0.015 1 94.88 102 GLU B C 1
ATOM 4796 O O . GLU B 1 102 ? -29.781 -3.902 -1.166 1 94.88 102 GLU B O 1
ATOM 4801 N N . THR B 1 103 ? -29.484 -3.736 1.084 1 96.69 103 THR B N 1
ATOM 4802 C CA . THR B 1 103 ? -28.562 -2.621 0.99 1 96.69 103 THR B CA 1
ATOM 4803 C C . THR B 1 103 ? -27.234 -3.07 0.362 1 96.69 103 THR B C 1
ATOM 4805 O O . THR B 1 103 ? -26.75 -2.449 -0.584 1 96.69 103 THR B O 1
ATOM 4808 N N . SER B 1 104 ? -26.688 -4.113 0.908 1 96.25 104 SER B N 1
ATOM 4809 C CA . SER B 1 104 ? -25.406 -4.602 0.381 1 96.25 104 SER B CA 1
ATOM 4810 C C . SER B 1 104 ? -25.547 -5.059 -1.067 1 96.25 104 SER B C 1
ATOM 4812 O O . SER B 1 104 ? -24.719 -4.742 -1.909 1 96.25 104 SER B O 1
ATOM 4814 N N . ASP B 1 105 ? -26.641 -5.758 -1.394 1 94.38 105 ASP B N 1
ATOM 4815 C CA . ASP B 1 105 ? -26.875 -6.215 -2.76 1 94.38 105 ASP B CA 1
ATOM 4816 C C . ASP B 1 105 ? -26.969 -5.031 -3.725 1 94.38 105 ASP B C 1
ATOM 4818 O O . ASP B 1 105 ? -26.391 -5.066 -4.809 1 94.38 105 ASP B O 1
ATOM 4822 N N . ARG B 1 106 ? -27.656 -4.059 -3.322 1 95.94 106 ARG B N 1
ATOM 4823 C CA . ARG B 1 106 ? -27.844 -2.895 -4.184 1 95.94 106 ARG B CA 1
ATOM 4824 C C . ARG B 1 106 ? -26.516 -2.213 -4.48 1 95.94 106 ARG B C 1
ATOM 4826 O O . ARG B 1 106 ? -26.219 -1.887 -5.633 1 95.94 106 ARG B O 1
ATOM 4833 N N . VAL B 1 107 ? -25.734 -1.976 -3.439 1 96.81 107 VAL B N 1
ATOM 4834 C CA . VAL B 1 107 ? -24.469 -1.275 -3.613 1 96.81 107 VAL B CA 1
ATOM 4835 C C . VAL B 1 107 ? -23.531 -2.102 -4.5 1 96.81 107 VAL B C 1
ATOM 4837 O O . VAL B 1 107 ? -23 -1.6 -5.492 1 96.81 107 VAL B O 1
ATOM 4840 N N . LEU B 1 108 ? -23.391 -3.346 -4.234 1 95 108 LEU B N 1
ATOM 4841 C CA . LEU B 1 108 ? -22.422 -4.195 -4.918 1 95 108 LEU B CA 1
ATOM 4842 C C . LEU B 1 108 ? -22.875 -4.484 -6.348 1 95 108 LEU B C 1
ATOM 4844 O O . LEU B 1 108 ? -22.047 -4.496 -7.27 1 95 108 LEU B O 1
ATOM 4848 N N . GLU B 1 109 ? -24.125 -4.734 -6.531 1 93.69 109 GLU B N 1
ATOM 4849 C CA . GLU B 1 109 ? -24.641 -4.957 -7.879 1 93.69 109 GLU B CA 1
ATOM 4850 C C . GLU B 1 109 ? -24.5 -3.703 -8.742 1 93.69 109 GLU B C 1
ATOM 4852 O O . GLU B 1 109 ? -24.172 -3.793 -9.93 1 93.69 109 GLU B O 1
ATOM 4857 N N . THR B 1 110 ? -24.797 -2.557 -8.133 1 96.19 110 THR B N 1
ATOM 4858 C CA . THR B 1 110 ? -24.625 -1.302 -8.859 1 96.19 110 THR B CA 1
ATOM 4859 C C . THR B 1 110 ? -23.172 -1.128 -9.312 1 96.19 110 THR B C 1
ATOM 4861 O O . THR B 1 110 ? -22.922 -0.778 -10.469 1 96.19 110 THR B O 1
ATOM 4864 N N . LEU B 1 111 ? -22.281 -1.391 -8.438 1 95.25 111 LEU B N 1
ATOM 4865 C CA . LEU B 1 111 ? -20.859 -1.27 -8.773 1 95.25 111 LEU B CA 1
ATOM 4866 C C . LEU B 1 111 ? -20.484 -2.238 -9.883 1 95.25 111 LEU B C 1
ATOM 4868 O O . LEU B 1 111 ? -19.812 -1.851 -10.852 1 95.25 111 LEU B O 1
ATOM 4872 N N . HIS B 1 112 ? -20.906 -3.451 -9.773 1 92.12 112 HIS B N 1
ATOM 4873 C CA . HIS B 1 112 ? -20.625 -4.449 -10.805 1 92.12 112 HIS B CA 1
ATOM 4874 C C . HIS B 1 112 ? -21.188 -4.027 -12.156 1 92.12 112 HIS B C 1
ATOM 4876 O O . HIS B 1 112 ? -20.5 -4.129 -13.172 1 92.12 112 HIS B O 1
ATOM 4882 N N . ASN B 1 113 ? -22.375 -3.553 -12.156 1 93.19 113 ASN B N 1
ATOM 4883 C CA . ASN B 1 113 ? -23.016 -3.127 -13.391 1 93.19 113 ASN B CA 1
ATOM 4884 C C . ASN B 1 113 ? -22.297 -1.951 -14.031 1 93.19 113 ASN B C 1
ATOM 4886 O O . ASN B 1 113 ? -22.094 -1.927 -15.25 1 93.19 113 ASN B O 1
ATOM 4890 N N . LEU B 1 114 ? -21.906 -1.051 -13.234 1 92.19 114 LEU B N 1
ATOM 4891 C CA . LEU B 1 114 ? -21.219 0.13 -13.742 1 92.19 114 LEU B CA 1
ATOM 4892 C C . LEU B 1 114 ? -19.875 -0.248 -14.367 1 92.19 114 LEU B C 1
ATOM 4894 O O . LEU B 1 114 ? -19.5 0.286 -15.414 1 92.19 114 LEU B O 1
ATOM 4898 N N . LEU B 1 115 ? -19.234 -1.13 -13.758 1 89.19 115 LEU B N 1
ATOM 4899 C CA . LEU B 1 115 ? -17.938 -1.543 -14.258 1 89.19 115 LEU B CA 1
ATOM 4900 C C . LEU B 1 115 ? -18.062 -2.393 -15.516 1 89.19 115 LEU B C 1
ATOM 4902 O O . LEU B 1 115 ? -17.25 -2.299 -16.422 1 89.19 115 LEU B O 1
ATOM 4906 N N . GLU B 1 116 ? -19.062 -3.211 -15.555 1 85.19 116 GLU B N 1
ATOM 4907 C CA . GLU B 1 116 ? -19.328 -4.008 -16.75 1 85.19 116 GLU B CA 1
ATOM 4908 C C . GLU B 1 116 ? -19.703 -3.119 -17.938 1 85.19 116 GLU B C 1
ATOM 4910 O O . GLU B 1 116 ? -19.297 -3.381 -19.062 1 85.19 116 GLU B O 1
ATOM 4915 N N . GLU B 1 117 ? -20.453 -2.109 -17.656 1 85.75 117 GLU B N 1
ATOM 4916 C CA . GLU B 1 117 ? -20.922 -1.189 -18.688 1 85.75 117 GLU B CA 1
ATOM 4917 C C . GLU B 1 117 ? -19.781 -0.331 -19.219 1 85.75 117 GLU B C 1
ATOM 4919 O O . GLU B 1 117 ? -19.812 0.132 -20.359 1 85.75 117 GLU B O 1
ATOM 4924 N N . ASP B 1 118 ? -18.797 -0.179 -18.406 1 82.56 118 ASP B N 1
ATOM 4925 C CA . ASP B 1 118 ? -17.719 0.738 -18.781 1 82.56 118 ASP B CA 1
ATOM 4926 C C . ASP B 1 118 ? -16.453 -0.023 -19.141 1 82.56 118 ASP B C 1
ATOM 4928 O O . ASP B 1 118 ? -15.344 0.423 -18.844 1 82.56 118 ASP B O 1
ATOM 4932 N N . ALA B 1 119 ? -16.609 -1.168 -19.719 1 78.44 119 ALA B N 1
ATOM 4933 C CA . ALA B 1 119 ? -15.453 -1.991 -20.094 1 78.44 119 ALA B CA 1
ATOM 4934 C C . ALA B 1 119 ? -14.562 -1.266 -21.094 1 78.44 119 ALA B C 1
ATOM 4936 O O . ALA B 1 119 ? -13.336 -1.361 -21.016 1 78.44 119 ALA B O 1
ATOM 4937 N N . ASP B 1 120 ? -15.125 -0.525 -21.953 1 80.44 120 ASP B N 1
ATOM 4938 C CA . ASP B 1 120 ? -14.375 0.243 -22.938 1 80.44 120 ASP B CA 1
ATOM 4939 C C . ASP B 1 120 ? -13.562 1.354 -22.266 1 80.44 120 ASP B C 1
ATOM 4941 O O . ASP B 1 120 ? -12.445 1.648 -22.688 1 80.44 120 ASP B O 1
ATOM 4945 N N . GLY B 1 121 ? -14.211 1.897 -21.281 1 83.81 121 GLY B N 1
ATOM 4946 C CA . GLY B 1 121 ? -13.508 2.926 -20.547 1 83.81 121 GLY B CA 1
ATOM 4947 C C . GLY B 1 121 ? -12.258 2.41 -19.859 1 83.81 121 GLY B C 1
ATOM 4948 O O . GLY B 1 121 ? -11.203 3.055 -19.891 1 83.81 121 GLY B O 1
ATOM 4949 N N . LEU B 1 122 ? -12.422 1.286 -19.312 1 84.81 122 LEU B N 1
ATOM 4950 C CA . LEU B 1 122 ? -11.281 0.686 -18.625 1 84.81 122 LEU B CA 1
ATOM 4951 C C . LEU B 1 122 ? -10.18 0.321 -19.625 1 84.81 122 LEU B C 1
ATOM 4953 O O . LEU B 1 122 ? -8.992 0.48 -19.328 1 84.81 122 LEU B O 1
ATOM 4957 N N . GLN B 1 123 ? -10.547 -0.18 -20.719 1 82.88 123 GLN B N 1
ATOM 4958 C CA . GLN B 1 123 ? -9.586 -0.593 -21.734 1 82.88 123 GLN B CA 1
ATOM 4959 C C . GLN B 1 123 ? -8.711 0.576 -22.172 1 82.88 123 GLN B C 1
ATOM 4961 O O . GLN B 1 123 ? -7.523 0.395 -22.453 1 82.88 123 GLN B O 1
ATOM 4966 N N . SER B 1 124 ? -9.289 1.731 -22.188 1 83 124 SER B N 1
ATOM 4967 C CA . SER B 1 124 ? -8.57 2.912 -22.656 1 83 124 SER B CA 1
ATOM 4968 C C . SER B 1 124 ? -7.922 3.66 -21.5 1 83 124 SER B C 1
ATOM 4970 O O . SER B 1 124 ? -7.188 4.625 -21.703 1 83 124 SER B O 1
ATOM 4972 N N . TYR B 1 125 ? -8.242 3.176 -20.359 1 84.81 125 TYR B N 1
ATOM 4973 C CA . TYR B 1 125 ? -7.738 3.863 -19.172 1 84.81 125 TYR B CA 1
ATOM 4974 C C . TYR B 1 125 ? -6.262 3.561 -18.953 1 84.81 125 TYR B C 1
ATOM 4976 O O . TYR B 1 125 ? -5.844 2.404 -19.016 1 84.81 125 TYR B O 1
ATOM 4984 N N . THR B 1 126 ? -5.422 4.547 -18.672 1 81 126 THR B N 1
ATOM 4985 C CA . THR B 1 126 ? -3.979 4.367 -18.562 1 81 126 THR B CA 1
ATOM 4986 C C . THR B 1 126 ? -3.557 4.27 -17.109 1 81 126 THR B C 1
ATOM 4988 O O . THR B 1 126 ? -2.389 4.012 -16.797 1 81 126 THR B O 1
ATOM 4991 N N . GLY B 1 127 ? -4.496 4.422 -16.234 1 84.69 127 GLY B N 1
ATOM 4992 C CA . GLY B 1 127 ? -4.172 4.367 -14.812 1 84.69 127 GLY B CA 1
ATOM 4993 C C . GLY B 1 127 ? -4.418 3.006 -14.195 1 84.69 127 GLY B C 1
ATOM 4994 O O . GLY B 1 127 ? -4.598 2.018 -14.906 1 84.69 127 GLY B O 1
ATOM 4995 N N . SER B 1 128 ? -4.32 2.961 -12.898 1 88.62 128 SER B N 1
ATOM 4996 C CA . SER B 1 128 ? -4.477 1.716 -12.156 1 88.62 128 SER B CA 1
ATOM 4997 C C . SER B 1 128 ? -5.949 1.336 -12.016 1 88.62 128 SER B C 1
ATOM 4999 O O . SER B 1 128 ? -6.828 2.189 -12.141 1 88.62 128 SER B O 1
ATOM 5001 N N . LEU B 1 129 ? -6.133 0.069 -11.773 1 91 129 LEU B N 1
ATOM 5002 C CA . LEU B 1 129 ? -7.48 -0.438 -11.539 1 91 129 LEU B CA 1
ATOM 5003 C C . LEU B 1 129 ? -8.117 0.243 -10.336 1 91 129 LEU B C 1
ATOM 5005 O O . LEU B 1 129 ? -9.297 0.593 -10.359 1 91 129 LEU B O 1
ATOM 5009 N N . GLY B 1 130 ? -7.371 0.451 -9.281 1 90.44 130 GLY B N 1
ATOM 5010 C CA . GLY B 1 130 ? -7.879 1.117 -8.094 1 90.44 130 GLY B CA 1
ATOM 5011 C C . GLY B 1 130 ? -8.359 2.531 -8.359 1 90.44 130 GLY B C 1
ATOM 5012 O O . GLY B 1 130 ? -9.414 2.936 -7.875 1 90.44 130 GLY B O 1
ATOM 5013 N N . ALA B 1 131 ? -7.605 3.24 -9.125 1 86.88 131 ALA B N 1
ATOM 5014 C CA . ALA B 1 131 ? -7.988 4.605 -9.477 1 86.88 131 ALA B CA 1
ATOM 5015 C C . ALA B 1 131 ? -9.266 4.621 -10.305 1 86.88 131 ALA B C 1
ATOM 5017 O O . ALA B 1 131 ? -10.117 5.496 -10.133 1 86.88 131 ALA B O 1
ATOM 5018 N N . TYR B 1 132 ? -9.336 3.732 -11.195 1 90.06 132 TYR B N 1
ATOM 5019 C CA . TYR B 1 132 ? -10.523 3.643 -12.031 1 90.06 132 TYR B CA 1
ATOM 5020 C C . TYR B 1 132 ? -11.758 3.307 -11.195 1 90.06 132 TYR B C 1
ATOM 5022 O O . TYR B 1 132 ? -12.82 3.904 -11.375 1 90.06 132 TYR B O 1
ATOM 5030 N N . TYR B 1 133 ? -11.633 2.338 -10.289 1 92.88 133 TYR B N 1
ATOM 5031 C CA . TYR B 1 133 ? -12.734 1.965 -9.414 1 92.88 133 TYR B CA 1
ATOM 5032 C C . TYR B 1 133 ? -13.172 3.145 -8.555 1 92.88 133 TYR B C 1
ATOM 5034 O O . TYR B 1 133 ? -14.367 3.375 -8.359 1 92.88 133 TYR B O 1
ATOM 5042 N N . ASP B 1 134 ? -12.219 3.885 -8.047 1 90 134 ASP B N 1
ATOM 5043 C CA . ASP B 1 134 ? -12.531 5.086 -7.281 1 90 134 ASP B CA 1
ATOM 5044 C C . ASP B 1 134 ? -13.359 6.066 -8.109 1 90 134 ASP B C 1
ATOM 5046 O O . ASP B 1 134 ? -14.375 6.59 -7.641 1 90 134 ASP B O 1
ATOM 5050 N N . GLN B 1 135 ? -12.922 6.305 -9.312 1 88.62 135 GLN B N 1
ATOM 5051 C CA . GLN B 1 135 ? -13.625 7.234 -10.188 1 88.62 135 GLN B CA 1
ATOM 5052 C C . GLN B 1 135 ? -15.062 6.789 -10.43 1 88.62 135 GLN B C 1
ATOM 5054 O O . GLN B 1 135 ? -15.992 7.59 -10.328 1 88.62 135 GLN B O 1
ATOM 5059 N N . VAL B 1 136 ? -15.18 5.543 -10.734 1 93 136 VAL B N 1
ATOM 5060 C CA . VAL B 1 136 ? -16.5 5 -11.008 1 93 136 VAL B CA 1
ATOM 5061 C C . VAL B 1 136 ? -17.391 5.141 -9.773 1 93 136 VAL B C 1
ATOM 5063 O O . VAL B 1 136 ? -18.547 5.559 -9.875 1 93 136 VAL B O 1
ATOM 5066 N N . PHE B 1 137 ? -16.922 4.848 -8.648 1 94.94 137 PHE B N 1
ATOM 5067 C CA . PHE B 1 137 ? -17.688 4.898 -7.41 1 94.94 137 PHE B CA 1
ATOM 5068 C C . PHE B 1 137 ? -18.109 6.328 -7.098 1 94.94 137 PHE B C 1
ATOM 5070 O O . PHE B 1 137 ? -19.297 6.586 -6.848 1 94.94 137 PHE B O 1
ATOM 5077 N N . TYR B 1 138 ? -17.203 7.207 -7.098 1 90.88 138 TYR B N 1
ATOM 5078 C CA . TYR B 1 138 ? -17.531 8.562 -6.664 1 90.88 138 TYR B CA 1
ATOM 5079 C C . TYR B 1 138 ? -18.375 9.281 -7.703 1 90.88 138 TYR B C 1
ATOM 5081 O O . TYR B 1 138 ? -19.234 10.102 -7.355 1 90.88 138 TYR B O 1
ATOM 5089 N N . ASP B 1 139 ? -18.156 8.953 -9.023 1 92.62 139 ASP B N 1
ATOM 5090 C CA . ASP B 1 139 ? -19.078 9.453 -10.039 1 92.62 139 ASP B CA 1
ATOM 5091 C C . ASP B 1 139 ? -20.5 8.961 -9.781 1 92.62 139 ASP B C 1
ATOM 5093 O O . ASP B 1 139 ? -21.453 9.734 -9.875 1 92.62 139 ASP B O 1
ATOM 5097 N N . ALA B 1 140 ? -20.578 7.68 -9.469 1 94.88 140 ALA B N 1
ATOM 5098 C CA . ALA B 1 140 ? -21.891 7.098 -9.172 1 94.88 140 ALA B CA 1
ATOM 5099 C C . ALA B 1 140 ? -22.5 7.734 -7.93 1 94.88 140 ALA B C 1
ATOM 5101 O O . ALA B 1 140 ? -23.703 8.008 -7.891 1 94.88 140 ALA B O 1
ATOM 5102 N N . PHE B 1 141 ? -21.672 7.895 -6.934 1 92.12 141 PHE B N 1
ATOM 5103 C CA . PHE B 1 141 ? -22.125 8.516 -5.691 1 92.12 141 PHE B CA 1
ATOM 5104 C C . PHE B 1 141 ? -22.688 9.914 -5.953 1 92.12 141 PHE B C 1
ATOM 5106 O O . PHE B 1 141 ? -23.781 10.25 -5.496 1 92.12 141 PHE B O 1
ATOM 5113 N N . ARG B 1 142 ? -22.016 10.711 -6.727 1 89.38 142 ARG B N 1
ATOM 5114 C CA . ARG B 1 142 ? -22.422 12.078 -7.051 1 89.38 142 ARG B CA 1
ATOM 5115 C C . ARG B 1 142 ? -23.688 12.078 -7.906 1 89.38 142 ARG B C 1
ATOM 5117 O O . ARG B 1 142 ? -24.516 12.984 -7.797 1 89.38 142 ARG B O 1
ATOM 5124 N N . ALA B 1 143 ? -23.812 11.062 -8.719 1 93.88 143 ALA B N 1
ATOM 5125 C CA . ALA B 1 143 ? -24.969 10.953 -9.602 1 93.88 143 ALA B CA 1
ATOM 5126 C C . ALA B 1 143 ? -26.188 10.445 -8.836 1 93.88 143 ALA B C 1
ATOM 5128 O O . ALA B 1 143 ? -27.281 10.32 -9.406 1 93.88 143 ALA B O 1
ATOM 5129 N N . GLY B 1 144 ? -26.047 10.062 -7.57 1 93.94 144 GLY B N 1
ATOM 5130 C CA . GLY B 1 144 ? -27.172 9.664 -6.734 1 93.94 144 GLY B CA 1
ATOM 5131 C C . GLY B 1 144 ? -27.531 8.203 -6.891 1 93.94 144 GLY B C 1
ATOM 5132 O O . GLY B 1 144 ? -28.656 7.797 -6.566 1 93.94 144 GLY B O 1
ATOM 5133 N N . LYS B 1 145 ? -26.625 7.406 -7.414 1 95.62 145 LYS B N 1
ATOM 5134 C CA . LYS B 1 145 ? -26.906 5.996 -7.66 1 95.62 145 LYS B CA 1
ATOM 5135 C C . LYS B 1 145 ? -27.125 5.242 -6.352 1 95.62 145 LYS B C 1
ATOM 5137 O O . LYS B 1 145 ? -27.719 4.164 -6.336 1 95.62 145 LYS B O 1
ATOM 5142 N N . PHE B 1 146 ? -26.641 5.809 -5.281 1 95.94 146 PHE B N 1
ATOM 5143 C CA . PHE B 1 146 ? -26.766 5.156 -3.982 1 95.94 146 PHE B CA 1
ATOM 5144 C C . PHE B 1 146 ? -27.688 5.953 -3.061 1 95.94 146 PHE B C 1
ATOM 5146 O O . PHE B 1 146 ? -27.562 5.863 -1.836 1 95.94 146 PHE B O 1
ATOM 5153 N N . ALA B 1 147 ? -28.516 6.758 -3.6 1 94.38 147 ALA B N 1
ATOM 5154 C CA . ALA B 1 147 ? -29.453 7.562 -2.811 1 94.38 147 ALA B CA 1
ATOM 5155 C C . ALA B 1 147 ? -30.266 6.688 -1.863 1 94.38 147 ALA B C 1
ATOM 5157 O O . ALA B 1 147 ? -30.703 5.594 -2.236 1 94.38 147 ALA B O 1
ATOM 5158 N N . GLY B 1 148 ? -30.438 7.168 -0.651 1 94.06 148 GLY B N 1
ATOM 5159 C CA . GLY B 1 148 ? -31.234 6.441 0.327 1 94.06 148 GLY B CA 1
ATOM 5160 C C . GLY B 1 148 ? -30.406 5.52 1.204 1 94.06 148 GLY B C 1
ATOM 5161 O O . GLY B 1 148 ? -30.891 5.004 2.209 1 94.06 148 GLY B O 1
ATOM 5162 N N . ILE B 1 149 ? -29.203 5.281 0.838 1 95.19 149 ILE B N 1
ATOM 5163 C CA . ILE B 1 149 ? -28.297 4.469 1.647 1 95.19 149 ILE B CA 1
ATOM 5164 C C . ILE B 1 149 ? -27.391 5.379 2.482 1 95.19 149 ILE B C 1
ATOM 5166 O O . ILE B 1 149 ? -26.891 6.387 1.985 1 95.19 149 ILE B O 1
ATOM 5170 N N . ASP B 1 150 ? -27.234 4.965 3.758 1 92.62 150 ASP B N 1
ATOM 5171 C CA . ASP B 1 150 ? -26.312 5.688 4.625 1 92.62 150 ASP B CA 1
ATOM 5172 C C . ASP B 1 150 ? -24.922 5.789 3.988 1 92.62 150 ASP B C 1
ATOM 5174 O O . ASP B 1 150 ? -24.375 4.789 3.516 1 92.62 150 ASP B O 1
ATOM 5178 N N . GLN B 1 151 ? -24.391 7 3.928 1 87.94 151 GLN B N 1
ATOM 5179 C CA . GLN B 1 151 ? -23.125 7.246 3.236 1 87.94 151 GLN B CA 1
ATOM 5180 C C . GLN B 1 151 ? -22 6.41 3.834 1 87.94 151 GLN B C 1
ATOM 5182 O O . GLN B 1 151 ? -21.141 5.895 3.105 1 87.94 151 GLN B O 1
ATOM 5187 N N . ARG B 1 152 ? -22.016 6.352 5.121 1 88.62 152 ARG B N 1
ATOM 5188 C CA . ARG B 1 152 ? -20.984 5.566 5.797 1 88.62 152 ARG B CA 1
ATOM 5189 C C . ARG B 1 152 ? -21.062 4.098 5.398 1 88.62 152 ARG B C 1
ATOM 5191 O O . ARG B 1 152 ? -20.031 3.477 5.098 1 88.62 152 ARG B O 1
ATOM 5198 N N . THR B 1 153 ? -22.203 3.607 5.391 1 95.38 153 THR B N 1
ATOM 5199 C CA . THR B 1 153 ? -22.406 2.219 5 1 95.38 153 THR B CA 1
ATOM 5200 C C . THR B 1 153 ? -22.016 2 3.543 1 95.38 153 THR B C 1
ATOM 5202 O O . THR B 1 153 ? -21.359 1.009 3.217 1 95.38 153 THR B O 1
ATOM 5205 N N . CYS B 1 154 ? -22.391 2.943 2.75 1 95.5 154 CYS B N 1
ATOM 5206 C CA . CYS B 1 154 ? -22.047 2.857 1.336 1 95.5 154 CYS B CA 1
ATOM 5207 C C . CYS B 1 154 ? -20.531 2.809 1.146 1 95.5 154 CYS B C 1
ATOM 5209 O O . CYS B 1 154 ? -20.016 1.982 0.387 1 95.5 154 CYS B O 1
ATOM 5211 N N . TYR B 1 155 ? -19.859 3.611 1.855 1 93.56 155 TYR B N 1
ATOM 5212 C CA . TYR B 1 155 ? -18.406 3.668 1.746 1 93.56 155 TYR B CA 1
ATOM 5213 C C . TYR B 1 155 ? -17.766 2.393 2.283 1 93.56 155 TYR B C 1
ATOM 5215 O O . TYR B 1 155 ? -16.797 1.892 1.717 1 93.56 155 TYR B O 1
ATOM 5223 N N . GLN B 1 156 ? -18.281 1.889 3.363 1 95.81 156 GLN B N 1
ATOM 5224 C CA . GLN B 1 156 ? -17.75 0.649 3.932 1 95.81 156 GLN B CA 1
ATOM 5225 C C . GLN B 1 156 ? -17.922 -0.5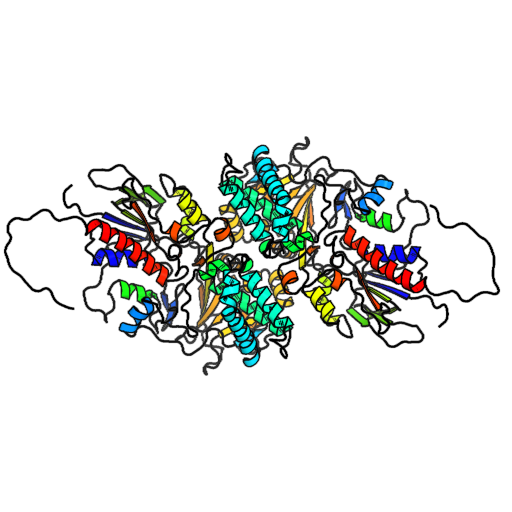16 2.961 1 95.81 156 GLN B C 1
ATOM 5227 O O . GLN B 1 156 ? -17.047 -1.363 2.834 1 95.81 156 GLN B O 1
ATOM 5232 N N . LEU B 1 157 ? -19.047 -0.552 2.316 1 97.5 157 LEU B N 1
ATOM 5233 C CA . LEU B 1 157 ? -19.281 -1.591 1.321 1 97.5 157 LEU B CA 1
ATOM 5234 C C . LEU B 1 157 ? -18.344 -1.433 0.131 1 97.5 157 LEU B C 1
ATOM 5236 O O . LEU B 1 157 ? -17.859 -2.424 -0.415 1 97.5 157 LEU B O 1
ATOM 5240 N N . TYR B 1 158 ? -18.062 -0.214 -0.245 1 97 158 TYR B N 1
ATOM 5241 C CA . TYR B 1 158 ? -17.094 0.019 -1.312 1 97 158 TYR B CA 1
ATOM 5242 C C . TYR B 1 158 ? -15.703 -0.439 -0.897 1 97 158 TYR B C 1
ATOM 5244 O O . TYR B 1 158 ? -14.984 -1.044 -1.691 1 97 158 TYR B O 1
ATOM 5252 N N . GLN B 1 159 ? -15.352 -0.121 0.359 1 95.88 159 GLN B N 1
ATOM 5253 C CA . GLN B 1 159 ? -14.062 -0.585 0.859 1 95.88 159 GLN B CA 1
ATOM 5254 C C . GLN B 1 159 ? -13.977 -2.107 0.827 1 95.88 159 GLN B C 1
ATOM 5256 O O . GLN B 1 159 ? -12.93 -2.668 0.499 1 95.88 159 GLN B O 1
ATOM 5261 N N . PHE B 1 160 ? -15.023 -2.75 1.16 1 96.69 160 PHE B N 1
ATOM 5262 C CA . PHE B 1 160 ? -15.062 -4.203 1.049 1 96.69 160 PHE B CA 1
ATOM 5263 C C . PHE B 1 160 ? -14.883 -4.641 -0.401 1 96.69 160 PHE B C 1
ATOM 5265 O O . PHE B 1 160 ? -14.148 -5.586 -0.685 1 96.69 160 PHE B O 1
ATOM 5272 N N . PHE B 1 161 ? -15.602 -3.99 -1.272 1 96.5 161 PHE B N 1
ATOM 5273 C CA . PHE B 1 161 ? -15.508 -4.273 -2.699 1 96.5 161 PHE B CA 1
ATOM 5274 C C . PHE B 1 161 ? -14.055 -4.215 -3.164 1 96.5 161 PHE B C 1
ATOM 5276 O O . PHE B 1 161 ? -13.594 -5.098 -3.895 1 96.5 161 PHE B O 1
ATOM 5283 N N . ILE B 1 162 ? -13.312 -3.252 -2.738 1 95.31 162 ILE B N 1
ATOM 5284 C CA . ILE B 1 162 ? -11.906 -3.084 -3.076 1 95.31 162 ILE B CA 1
ATOM 5285 C C . ILE B 1 162 ? -11.094 -4.234 -2.484 1 95.31 162 ILE B C 1
ATOM 5287 O O . ILE B 1 162 ? -10.242 -4.816 -3.164 1 95.31 162 ILE B O 1
ATOM 5291 N N . LYS B 1 163 ? -11.367 -4.57 -1.24 1 95.88 163 LYS B N 1
ATOM 5292 C CA . LYS B 1 163 ? -10.672 -5.68 -0.592 1 95.88 163 LYS B CA 1
ATOM 5293 C C . LYS B 1 163 ? -10.914 -6.992 -1.333 1 95.88 163 LYS B C 1
ATOM 5295 O O . LYS B 1 163 ? -9.992 -7.789 -1.51 1 95.88 163 LYS B O 1
ATOM 5300 N N . TYR B 1 164 ? -12.102 -7.133 -1.65 1 94.38 164 TYR B N 1
ATOM 5301 C CA . TYR B 1 164 ? -12.484 -8.344 -2.367 1 94.38 164 TYR B CA 1
ATOM 5302 C C . TYR B 1 164 ? -11.711 -8.469 -3.676 1 94.38 164 TYR B C 1
ATOM 5304 O O . TYR B 1 164 ? -11.203 -9.547 -4.008 1 94.38 164 TYR B O 1
ATOM 5312 N N . HIS B 1 165 ? -11.555 -7.422 -4.344 1 93.81 165 HIS B N 1
ATOM 5313 C CA . HIS B 1 165 ? -10.852 -7.449 -5.625 1 93.81 165 HIS B CA 1
ATOM 5314 C C . HIS B 1 165 ? -9.352 -7.582 -5.426 1 93.81 165 HIS B C 1
ATOM 5316 O O . HIS B 1 165 ? -8.656 -8.18 -6.258 1 93.81 165 HIS B O 1
ATOM 5322 N N . ASN B 1 166 ? -8.859 -7.035 -4.34 1 94.5 166 ASN B N 1
ATOM 5323 C CA . ASN B 1 166 ? -7.473 -7.34 -4.004 1 94.5 166 ASN B CA 1
ATOM 5324 C C . ASN B 1 166 ? -7.266 -8.836 -3.77 1 94.5 166 ASN B C 1
ATOM 5326 O O . ASN B 1 166 ? -6.258 -9.398 -4.191 1 94.5 166 ASN B O 1
ATOM 5330 N N . THR B 1 167 ? -8.188 -9.383 -3.111 1 93.69 167 THR B N 1
ATOM 5331 C CA . THR B 1 167 ? -8.125 -10.82 -2.844 1 93.69 167 THR B CA 1
ATOM 5332 C C . THR B 1 167 ? -8.188 -11.617 -4.145 1 93.69 167 THR B C 1
ATOM 5334 O O . THR B 1 167 ? -7.332 -12.461 -4.402 1 93.69 167 THR B O 1
ATOM 5337 N N . TYR B 1 168 ? -9.078 -11.242 -4.977 1 88 168 TYR B N 1
ATOM 5338 C CA . TYR B 1 168 ? -9.312 -11.961 -6.223 1 88 168 TYR B CA 1
ATOM 5339 C C . TYR B 1 168 ? -8.133 -11.805 -7.176 1 88 168 TYR B C 1
ATOM 5341 O O . TYR B 1 168 ? -7.84 -12.703 -7.965 1 88 168 TYR B O 1
ATOM 5349 N N . ASN B 1 169 ? -7.41 -10.727 -7.062 1 89.88 169 ASN B N 1
ATOM 5350 C CA . ASN B 1 169 ? -6.273 -10.477 -7.945 1 89.88 169 ASN B CA 1
ATOM 5351 C C . ASN B 1 169 ? -4.949 -10.766 -7.246 1 89.88 169 ASN B C 1
ATOM 5353 O O . ASN B 1 169 ? -3.881 -10.586 -7.832 1 89.88 169 ASN B O 1
ATOM 5357 N N . ALA B 1 170 ? -5.016 -11.195 -6.051 1 93.94 170 ALA B N 1
ATOM 5358 C CA . ALA B 1 170 ? -3.842 -11.484 -5.234 1 93.94 170 ALA B CA 1
ATOM 5359 C C . ALA B 1 170 ? -2.881 -10.297 -5.219 1 93.94 170 ALA B C 1
ATOM 5361 O O . ALA B 1 170 ? -1.686 -10.453 -5.477 1 93.94 170 ALA B O 1
ATOM 5362 N N . THR B 1 171 ? -3.406 -9.125 -4.93 1 94.19 171 THR B N 1
ATOM 5363 C CA . THR B 1 171 ? -2.566 -7.934 -5.016 1 94.19 171 THR B CA 1
ATOM 5364 C C . THR B 1 171 ? -2.432 -7.266 -3.65 1 94.19 171 THR B C 1
ATOM 5366 O O . THR B 1 171 ? -3.252 -7.496 -2.758 1 94.19 171 THR B O 1
ATOM 5369 N N . ASP B 1 172 ? -1.409 -6.457 -3.514 1 92.69 172 ASP B N 1
ATOM 5370 C CA . ASP B 1 172 ? -1.244 -5.66 -2.303 1 92.69 172 ASP B CA 1
ATOM 5371 C C . ASP B 1 172 ? -2.217 -4.48 -2.285 1 92.69 172 ASP B C 1
ATOM 5373 O O . ASP B 1 172 ? -2.758 -4.133 -1.232 1 92.69 172 ASP B O 1
ATOM 5377 N N . THR B 1 173 ? -2.379 -3.898 -3.402 1 91.56 173 THR B N 1
ATOM 5378 C CA . THR B 1 173 ? -3.328 -2.812 -3.621 1 91.56 173 THR B CA 1
ATOM 5379 C C . THR B 1 173 ? -3.76 -2.758 -5.082 1 91.56 173 THR B C 1
ATOM 5381 O O . THR B 1 173 ? -2.955 -3.006 -5.984 1 91.56 173 THR B O 1
ATOM 5384 N N . LEU B 1 174 ? -4.996 -2.393 -5.277 1 92.5 174 LEU B N 1
ATOM 5385 C CA . LEU B 1 174 ? -5.5 -2.268 -6.641 1 92.5 174 LEU B CA 1
ATOM 5386 C C . LEU B 1 174 ? -4.859 -1.078 -7.348 1 92.5 174 LEU B C 1
ATOM 5388 O O . LEU B 1 174 ? -4.93 -0.97 -8.57 1 92.5 174 LEU B O 1
ATOM 5392 N N . HIS B 1 175 ? -4.207 -0.263 -6.609 1 88.62 175 HIS B N 1
ATOM 5393 C CA . HIS B 1 175 ? -3.584 0.917 -7.195 1 88.62 175 HIS B CA 1
ATOM 5394 C C . HIS B 1 175 ? -2.271 0.56 -7.887 1 88.62 175 HIS B C 1
ATOM 5396 O O . HIS B 1 175 ? -1.686 1.392 -8.586 1 88.62 175 HIS B O 1
ATOM 5402 N N . GLU B 1 176 ? -1.879 -0.646 -7.812 1 87.81 176 GLU B N 1
ATOM 5403 C CA . GLU B 1 176 ? -0.71 -1.123 -8.547 1 87.81 176 GLU B CA 1
ATOM 5404 C C . GLU B 1 176 ? -1.118 -2.01 -9.719 1 87.81 176 GLU B C 1
ATOM 5406 O O . GLU B 1 176 ? -0.279 -2.391 -10.539 1 87.81 176 GLU B O 1
ATOM 5411 N N . VAL B 1 177 ? -2.369 -2.324 -9.766 1 90.25 177 VAL B N 1
ATOM 5412 C CA . VAL B 1 177 ? -2.861 -3.213 -10.812 1 90.25 177 VAL B CA 1
ATOM 5413 C C . VAL B 1 177 ? -3.18 -2.404 -12.07 1 90.25 177 VAL B C 1
ATOM 5415 O O . VAL B 1 177 ? -3.791 -1.336 -11.992 1 90.25 177 VAL B O 1
ATOM 5418 N N . SER B 1 178 ? -2.758 -2.896 -13.219 1 89.44 178 SER B N 1
ATOM 5419 C CA . SER B 1 178 ? -3.059 -2.238 -14.484 1 89.44 178 SER B CA 1
ATOM 5420 C C . SER B 1 178 ? -4.539 -2.352 -14.828 1 89.44 178 SER B C 1
ATOM 5422 O O . SER B 1 178 ? -5.074 -3.457 -14.945 1 89.44 178 SER B O 1
ATOM 5424 N N . GLY B 1 179 ? -5.145 -1.181 -15.008 1 84.44 179 GLY B N 1
ATOM 5425 C CA . GLY B 1 179 ? -6.531 -1.229 -15.438 1 84.44 179 GLY B CA 1
ATOM 5426 C C . GLY B 1 179 ? -6.723 -1.93 -16.766 1 84.44 179 GLY B C 1
ATOM 5427 O O . GLY B 1 179 ? -7.434 -2.934 -16.844 1 84.44 179 GLY B O 1
ATOM 5428 N N . ALA B 1 180 ? -5.957 -1.532 -17.766 1 79.19 180 ALA B N 1
ATOM 5429 C CA . ALA B 1 180 ? -6.059 -2.096 -19.109 1 79.19 180 ALA B CA 1
ATOM 5430 C C . ALA B 1 180 ? -5.52 -3.523 -19.141 1 79.19 180 ALA B C 1
ATOM 5432 O O . ALA B 1 180 ? -6.047 -4.371 -19.859 1 79.19 180 ALA B O 1
ATOM 5433 N N . GLY B 1 181 ? -4.551 -3.777 -18.359 1 76.38 181 GLY B N 1
ATOM 5434 C CA . GLY B 1 181 ? -3.92 -5.09 -18.359 1 76.38 181 GLY B CA 1
ATOM 5435 C C . GLY B 1 181 ? -4.84 -6.191 -17.875 1 76.38 181 GLY B C 1
ATOM 5436 O O . GLY B 1 181 ? -4.711 -7.344 -18.281 1 76.38 181 GLY B O 1
ATOM 5437 N N . LEU B 1 182 ? -5.676 -5.805 -17.016 1 75.06 182 LEU B N 1
ATOM 5438 C CA . LEU B 1 182 ? -6.629 -6.785 -16.5 1 75.06 182 LEU B CA 1
ATOM 5439 C C . LEU B 1 182 ? -7.508 -7.328 -17.625 1 75.06 182 LEU B C 1
ATOM 5441 O O . LEU B 1 182 ? -7.977 -8.469 -17.562 1 75.06 182 LEU B O 1
ATOM 5445 N N . LEU B 1 183 ? -7.625 -6.566 -18.625 1 73.88 183 LEU B N 1
ATOM 5446 C CA . LEU B 1 183 ? -8.539 -6.953 -19.703 1 73.88 183 LEU B CA 1
ATOM 5447 C C . LEU B 1 183 ? -7.898 -7.996 -20.609 1 73.88 183 LEU B C 1
ATOM 5449 O O . LEU B 1 183 ? -8.562 -8.57 -21.469 1 73.88 183 LEU B O 1
ATOM 5453 N N . GLU B 1 184 ? -6.695 -8.266 -20.375 1 75.19 184 GLU B N 1
ATOM 5454 C CA . GLU B 1 184 ? -6.082 -9.398 -21.062 1 75.19 184 GLU B CA 1
ATOM 5455 C C . GLU B 1 184 ? -6.66 -10.719 -20.562 1 75.19 184 GLU B C 1
ATOM 5457 O O . GLU B 1 184 ? -6.609 -11.734 -21.266 1 75.19 184 GLU B O 1
ATOM 5462 N N . PHE B 1 185 ? -7.156 -10.633 -19.375 1 75.69 185 PHE B N 1
ATOM 5463 C CA . PHE B 1 185 ? -7.715 -11.812 -18.719 1 75.69 185 PHE B CA 1
ATOM 5464 C C . PHE B 1 185 ? -9.086 -12.148 -19.297 1 75.69 185 PHE B C 1
ATOM 5466 O O . PHE B 1 185 ? -9.969 -11.281 -19.359 1 75.69 185 PHE B O 1
ATOM 5473 N N . GLU B 1 186 ? -9.234 -13.32 -19.75 1 72.38 186 GLU B N 1
ATOM 5474 C CA . GLU B 1 186 ? -10.555 -13.828 -20.125 1 72.38 186 GLU B CA 1
ATOM 5475 C C . GLU B 1 186 ? -11.305 -14.359 -18.906 1 72.38 186 GLU B C 1
ATOM 5477 O O . GLU B 1 186 ? -10.984 -15.438 -18.391 1 72.38 186 GLU B O 1
ATOM 5482 N N . ASP B 1 187 ? -12.195 -13.516 -18.5 1 67.38 187 ASP B N 1
ATOM 5483 C CA . ASP B 1 187 ? -12.945 -13.875 -17.297 1 67.38 187 ASP B CA 1
ATOM 5484 C C . ASP B 1 187 ? -14.219 -14.641 -17.656 1 67.38 187 ASP B C 1
ATOM 5486 O O . ASP B 1 187 ? -15.133 -14.086 -18.266 1 67.38 187 ASP B O 1
ATOM 5490 N N . ASN B 1 188 ? -14.203 -15.859 -17.328 1 66.75 188 ASN B N 1
ATOM 5491 C CA . ASN B 1 188 ? -15.367 -16.703 -17.594 1 66.75 188 ASN B CA 1
ATOM 5492 C C . ASN B 1 188 ? -16.062 -17.125 -16.297 1 66.75 188 ASN B C 1
ATOM 5494 O O . ASN B 1 188 ? -16.781 -18.125 -16.266 1 66.75 188 ASN B O 1
ATOM 5498 N N . GLN B 1 189 ? -15.695 -16.328 -15.352 1 65.25 189 GLN B N 1
ATOM 5499 C CA . GLN B 1 189 ? -16.25 -16.734 -14.062 1 65.25 189 GLN B CA 1
ATOM 5500 C C . GLN B 1 189 ? -17.75 -16.422 -13.992 1 65.25 189 GLN B C 1
ATOM 5502 O O . GLN B 1 189 ? -18.188 -15.359 -14.43 1 65.25 189 GLN B O 1
ATOM 5507 N N . ASP B 1 190 ? -18.484 -17.484 -13.547 1 63.94 190 ASP B N 1
ATOM 5508 C CA . ASP B 1 190 ? -19.922 -17.359 -13.344 1 63.94 190 ASP B CA 1
ATOM 5509 C C . ASP B 1 190 ? -20.234 -16.812 -11.953 1 63.94 190 ASP B C 1
ATOM 5511 O O . ASP B 1 190 ? -19.344 -16.703 -11.109 1 63.94 190 ASP B O 1
ATOM 5515 N N . GLU B 1 191 ? -21.438 -16.438 -11.812 1 66.12 191 GLU B N 1
ATOM 5516 C CA . GLU B 1 191 ? -21.938 -15.938 -10.539 1 66.12 191 GLU B CA 1
ATOM 5517 C C . GLU B 1 191 ? -21.781 -16.984 -9.438 1 66.12 191 GLU B C 1
ATOM 5519 O O . GLU B 1 191 ? -21.484 -16.641 -8.289 1 66.12 191 GLU B O 1
ATOM 5524 N N . PHE B 1 192 ? -21.969 -18.203 -9.852 1 73.5 192 PHE B N 1
ATOM 5525 C CA . PHE B 1 192 ? -21.891 -19.297 -8.883 1 73.5 192 PHE B CA 1
ATOM 5526 C C . PHE B 1 192 ? -20.609 -20.078 -9.055 1 73.5 192 PHE B C 1
ATOM 5528 O O . PHE B 1 192 ? -20.156 -20.328 -10.18 1 73.5 192 PHE B O 1
ATOM 5535 N N . LEU B 1 193 ? -20.125 -20.438 -7.922 1 84.44 193 LEU B N 1
ATOM 5536 C CA . LEU B 1 193 ? -18.891 -21.188 -7.898 1 84.44 193 LEU B CA 1
ATOM 5537 C C . LEU B 1 193 ? -19.141 -22.656 -8.242 1 84.44 193 LEU B C 1
ATOM 5539 O O . LEU B 1 193 ? -20.219 -23.188 -7.98 1 84.44 193 LEU B O 1
ATOM 5543 N N . ILE B 1 194 ? -18.234 -23.297 -8.906 1 88.31 194 ILE B N 1
ATOM 5544 C CA . ILE B 1 194 ? -18.312 -24.703 -9.266 1 88.31 194 ILE B CA 1
ATOM 5545 C C . ILE B 1 194 ? -17.281 -25.5 -8.469 1 88.31 194 ILE B C 1
ATOM 5547 O O . ILE B 1 194 ? -16.078 -25.266 -8.602 1 88.31 194 ILE B O 1
ATOM 5551 N N . ASN B 1 195 ? -17.781 -26.406 -7.629 1 91.44 195 ASN B N 1
ATOM 5552 C CA . ASN B 1 195 ? -16.891 -27.141 -6.742 1 91.44 195 ASN B CA 1
ATOM 5553 C C . ASN B 1 195 ? -16.734 -28.594 -7.191 1 91.44 195 ASN B C 1
ATOM 5555 O O . ASN B 1 195 ? -17.328 -29 -8.188 1 91.44 195 ASN B O 1
ATOM 5559 N N . TRP B 1 196 ? -15.867 -29.391 -6.57 1 93.38 196 TRP B N 1
ATOM 5560 C CA . TRP B 1 196 ? -15.523 -30.766 -6.918 1 93.38 196 TRP B CA 1
ATOM 5561 C C . TRP B 1 196 ? -16.234 -31.75 -6 1 93.38 196 TRP B C 1
ATOM 5563 O O . TRP B 1 196 ? -15.664 -32.781 -5.625 1 93.38 196 TRP B O 1
ATOM 5573 N N . LYS B 1 197 ? -17.391 -31.281 -5.547 1 90.5 197 LYS B N 1
ATOM 5574 C CA . LYS B 1 197 ? -18.141 -32.125 -4.617 1 90.5 197 LYS B CA 1
ATOM 5575 C C . LYS B 1 197 ? -17.312 -32.5 -3.402 1 90.5 197 LYS B C 1
ATOM 5577 O O . LYS B 1 197 ? -16.75 -31.609 -2.732 1 90.5 197 LYS B O 1
ATOM 5582 N N . ASN B 1 198 ? -17.125 -33.719 -3.074 1 88.94 198 ASN B N 1
ATOM 5583 C CA . ASN B 1 198 ? -16.344 -34.125 -1.901 1 88.94 198 ASN B CA 1
ATOM 5584 C C . ASN B 1 198 ? -14.961 -34.625 -2.291 1 88.94 198 ASN B C 1
ATOM 5586 O O . ASN B 1 198 ? -14.375 -35.438 -1.572 1 88.94 198 ASN B O 1
ATOM 5590 N N . ARG B 1 199 ? -14.383 -34.281 -3.359 1 90.12 199 ARG B N 1
ATOM 5591 C CA . ARG B 1 199 ? -13.133 -34.844 -3.867 1 90.12 199 ARG B CA 1
ATOM 5592 C C . ARG B 1 199 ? -12 -33.812 -3.76 1 90.12 199 ARG B C 1
ATOM 5594 O O . ARG B 1 199 ? -10.836 -34.188 -3.611 1 90.12 199 ARG B O 1
ATOM 5601 N N . GLY B 1 200 ? -12.328 -32.5 -3.969 1 93.5 200 GLY B N 1
ATOM 5602 C CA . GLY B 1 200 ? -11.312 -31.469 -4.016 1 93.5 200 GLY B CA 1
ATOM 5603 C C . GLY B 1 200 ? -10.742 -31.25 -5.406 1 93.5 200 GLY B C 1
ATOM 5604 O O . GLY B 1 200 ? -10.953 -32.062 -6.305 1 93.5 200 GLY B O 1
ATOM 5605 N N . PHE B 1 201 ? -9.93 -30.219 -5.559 1 96.5 201 PHE B N 1
ATOM 5606 C CA . PHE B 1 201 ? -9.453 -29.812 -6.875 1 96.5 201 PHE B CA 1
ATOM 5607 C C . PHE B 1 201 ? -8.391 -30.766 -7.387 1 96.5 201 PHE B C 1
ATOM 5609 O O . PHE B 1 201 ? -8.148 -30.844 -8.594 1 96.5 201 PHE B O 1
ATOM 5616 N N . HIS B 1 202 ? -7.707 -31.5 -6.527 1 96.69 202 HIS B N 1
ATOM 5617 C CA . HIS B 1 202 ? -6.684 -32.469 -6.934 1 96.69 202 HIS B CA 1
ATOM 5618 C C . HIS B 1 202 ? -7.258 -33.5 -7.883 1 96.69 202 HIS B C 1
ATOM 5620 O O . HIS B 1 202 ? -6.508 -34.188 -8.586 1 96.69 202 HIS B O 1
ATOM 5626 N N . THR B 1 203 ? -8.555 -33.625 -7.902 1 96.69 203 THR B N 1
ATOM 5627 C CA . THR B 1 203 ? -9.227 -34.531 -8.82 1 96.69 203 THR B CA 1
ATOM 5628 C C . THR B 1 203 ? -8.836 -34.25 -10.266 1 96.69 203 THR B C 1
ATOM 5630 O O . THR B 1 203 ? -8.766 -35.156 -11.094 1 96.69 203 THR B O 1
ATOM 5633 N N . LEU B 1 204 ? -8.562 -33 -10.547 1 97.62 204 LEU B N 1
ATOM 5634 C CA . LEU B 1 204 ? -8.117 -32.625 -11.883 1 97.62 204 LEU B CA 1
ATOM 5635 C C . LEU B 1 204 ? -6.832 -33.344 -12.258 1 97.62 204 LEU B C 1
ATOM 5637 O O . LEU B 1 204 ? -6.648 -33.75 -13.406 1 97.62 204 LEU B O 1
ATOM 5641 N N . LEU B 1 205 ? -5.93 -33.469 -11.312 1 98.06 205 LEU B N 1
ATOM 5642 C CA . LEU B 1 205 ? -4.676 -34.188 -11.57 1 98.06 205 LEU B CA 1
ATOM 5643 C C . LEU B 1 205 ? -4.934 -35.656 -11.914 1 98.06 205 LEU B C 1
ATOM 5645 O O . LEU B 1 205 ? -4.324 -36.188 -12.836 1 98.06 205 LEU B O 1
ATOM 5649 N N . ASP B 1 206 ? -5.824 -36.219 -11.188 1 97.25 206 ASP B N 1
ATOM 5650 C CA . ASP B 1 206 ? -6.215 -37.594 -11.477 1 97.25 206 ASP B CA 1
ATOM 5651 C C . ASP B 1 206 ? -6.824 -37.719 -12.875 1 97.25 206 ASP B C 1
ATOM 5653 O O . ASP B 1 206 ? -6.566 -38.688 -13.586 1 97.25 206 ASP B O 1
ATOM 5657 N N . LEU B 1 207 ? -7.625 -36.781 -13.172 1 97.12 207 LEU B N 1
ATOM 5658 C CA . LEU B 1 207 ? -8.227 -36.75 -14.5 1 97.12 207 LEU B CA 1
ATOM 5659 C C . LEU B 1 207 ? -7.156 -36.688 -15.578 1 97.12 207 LEU B C 1
ATOM 5661 O O . LEU B 1 207 ? -7.207 -37.438 -16.547 1 97.12 207 LEU B O 1
ATOM 5665 N N . LEU B 1 208 ? -6.184 -35.812 -15.422 1 97.56 208 LEU B N 1
ATOM 5666 C CA . LEU B 1 208 ? -5.109 -35.656 -16.391 1 97.56 208 LEU B CA 1
ATOM 5667 C C . LEU B 1 208 ? -4.281 -36.938 -16.516 1 97.56 208 LEU B C 1
ATOM 5669 O O . LEU B 1 208 ? -3.816 -37.281 -17.594 1 97.56 208 LEU B O 1
ATOM 5673 N N . MET B 1 209 ? -4.176 -37.688 -15.445 1 98.12 209 MET B N 1
ATOM 5674 C CA . MET B 1 209 ? -3.352 -38.875 -15.406 1 98.12 209 MET B CA 1
ATOM 5675 C C . MET B 1 209 ? -4.184 -40.125 -15.703 1 98.12 209 MET B C 1
ATOM 5677 O O . MET B 1 209 ? -3.682 -41.25 -15.641 1 98.12 209 MET B O 1
ATOM 5681 N N . ARG B 1 210 ? -5.441 -39.969 -16.016 1 97.06 210 ARG B N 1
ATOM 5682 C CA . ARG B 1 210 ? -6.371 -41.062 -16.344 1 97.06 210 ARG B CA 1
ATOM 5683 C C . ARG B 1 210 ? -6.43 -42.094 -15.203 1 97.06 210 ARG B C 1
ATOM 5685 O O . ARG B 1 210 ? -6.336 -43.281 -15.445 1 97.06 210 ARG B O 1
ATOM 5692 N N . LYS B 1 211 ? -6.555 -41.5 -14.039 1 96.06 211 LYS B N 1
ATOM 5693 C CA . LYS B 1 211 ? -6.535 -42.375 -12.867 1 96.06 211 LYS B CA 1
ATOM 5694 C C . LYS B 1 211 ? -7.934 -42.562 -12.289 1 96.06 211 LYS B C 1
ATOM 5696 O O . LYS B 1 211 ? -8.125 -43.312 -11.344 1 96.06 211 LYS B O 1
ATOM 5701 N N . LEU B 1 212 ? -8.836 -41.875 -12.859 1 95.12 212 LEU B N 1
ATOM 5702 C CA . LEU B 1 212 ? -10.188 -42.031 -12.344 1 95.12 212 LEU B CA 1
ATOM 5703 C C . LEU B 1 212 ? -10.82 -43.344 -12.812 1 95.12 212 LEU B C 1
ATOM 5705 O O . LEU B 1 212 ? -10.625 -43.75 -13.961 1 95.12 212 LEU B O 1
ATOM 5709 N N . PRO B 1 213 ? -11.547 -43.906 -11.883 1 92.12 213 PRO B N 1
ATOM 5710 C CA . PRO B 1 213 ? -12.195 -45.188 -12.273 1 92.12 213 PRO B CA 1
ATOM 5711 C C . PRO B 1 213 ? -13.148 -45 -13.445 1 92.12 213 PRO B C 1
ATOM 5713 O O . PRO B 1 213 ? -13.383 -45.938 -14.203 1 92.12 213 PRO B O 1
ATOM 5716 N N . GLU B 1 214 ? -13.664 -43.812 -13.617 1 89.62 214 GLU B N 1
ATOM 5717 C CA . GLU B 1 214 ? -14.648 -43.5 -14.656 1 89.62 214 GLU B CA 1
ATOM 5718 C C . GLU B 1 214 ? -13.984 -43.438 -16.031 1 89.62 214 GLU B C 1
ATOM 5720 O O . GLU B 1 214 ? -14.672 -43.469 -17.047 1 89.62 214 GLU B O 1
ATOM 5725 N N . GLN B 1 215 ? -12.719 -43.312 -16.047 1 92.56 215 GLN B N 1
ATOM 5726 C CA . GLN B 1 215 ? -12.016 -43.094 -17.312 1 92.56 215 GLN B CA 1
ATOM 5727 C C . GLN B 1 215 ? -11.617 -44.438 -17.938 1 92.56 215 GLN B C 1
ATOM 5729 O O . GLN B 1 215 ? -11.312 -45.406 -17.234 1 92.56 215 GLN B O 1
ATOM 5734 N N . ASN B 1 216 ? -11.602 -44.406 -19.312 1 90.62 216 ASN B N 1
ATOM 5735 C CA . ASN B 1 216 ? -11.195 -45.594 -20.062 1 90.62 216 ASN B CA 1
ATOM 5736 C C . ASN B 1 216 ? -9.703 -45.562 -20.375 1 90.62 216 ASN B C 1
ATOM 5738 O O . ASN B 1 216 ? -9.102 -44.5 -20.469 1 90.62 216 ASN B O 1
ATOM 5742 N N . GLY B 1 217 ? -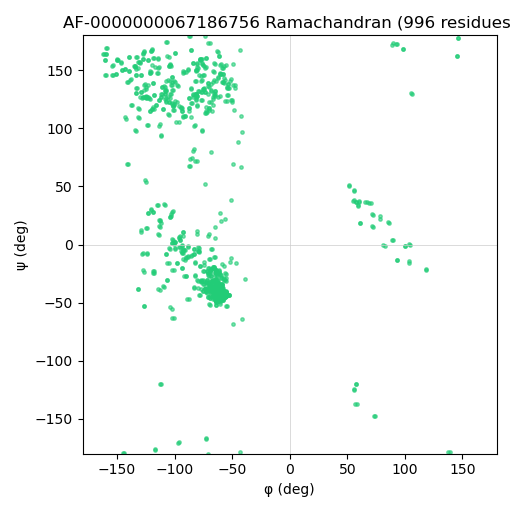9.141 -46.719 -20.438 1 90.38 217 GLY B N 1
ATOM 5743 C CA . GLY B 1 217 ? -7.734 -46.812 -20.781 1 90.38 217 GLY B CA 1
ATOM 5744 C C . GLY B 1 217 ? -6.828 -46.969 -19.578 1 90.38 217 GLY B C 1
ATOM 5745 O O . GLY B 1 217 ? -7.266 -46.781 -18.438 1 90.38 217 GLY B O 1
ATOM 5746 N N . PRO B 1 218 ? -5.602 -47.281 -19.797 1 94.56 218 PRO B N 1
ATOM 5747 C CA . PRO B 1 218 ? -4.664 -47.438 -18.688 1 94.56 218 PRO B CA 1
ATOM 5748 C C . PRO B 1 218 ? -4.227 -46.094 -18.094 1 94.56 218 PRO B C 1
ATOM 5750 O O . PRO B 1 218 ? -4.066 -45.125 -18.828 1 94.56 218 PRO B O 1
ATOM 5753 N N . PRO B 1 219 ? -4 -46.031 -16.797 1 96.62 219 PRO B N 1
ATOM 5754 C CA . PRO B 1 219 ? -3.486 -44.781 -16.188 1 96.62 219 PRO B CA 1
ATOM 5755 C C . PRO B 1 219 ? -2.125 -44.375 -16.75 1 96.62 219 PRO B C 1
ATOM 5757 O O . PRO B 1 219 ? -1.338 -45.25 -17.156 1 96.62 219 PRO B O 1
ATOM 5760 N N . ILE B 1 220 ? -1.925 -43.125 -16.812 1 97.44 220 ILE B N 1
ATOM 5761 C CA . ILE B 1 220 ? -0.616 -42.594 -17.188 1 97.44 220 ILE B CA 1
ATOM 5762 C C . ILE B 1 220 ? 0.258 -42.469 -15.938 1 97.44 220 ILE B C 1
ATOM 5764 O O . ILE B 1 220 ? -0.045 -41.688 -15.031 1 97.44 220 ILE B O 1
ATOM 5768 N N . PRO B 1 221 ? 1.363 -43.156 -15.836 1 96.44 221 PRO B N 1
ATOM 5769 C CA . PRO B 1 221 ? 2.117 -43.281 -14.586 1 96.44 221 PRO B CA 1
ATOM 5770 C C . PRO B 1 221 ? 3.115 -42.156 -14.398 1 96.44 221 PRO B C 1
ATOM 5772 O O . PRO B 1 221 ? 4.316 -42.375 -14.266 1 96.44 221 PRO B O 1
ATOM 5775 N N . VAL B 1 222 ? 2.654 -41 -14.211 1 97.69 222 VAL B N 1
ATOM 5776 C CA . VAL B 1 222 ? 3.488 -39.781 -14.07 1 97.69 222 VAL B CA 1
ATOM 5777 C C . VAL B 1 222 ? 4.449 -39.969 -12.898 1 97.69 222 VAL B C 1
ATOM 5779 O O . VAL B 1 222 ? 5.602 -39.531 -12.961 1 97.69 222 VAL B O 1
ATOM 5782 N N . GLU B 1 223 ? 4.047 -40.594 -11.844 1 97.44 223 GLU B N 1
ATOM 5783 C CA . GLU B 1 223 ? 4.844 -40.75 -10.633 1 97.44 223 GLU B CA 1
ATOM 5784 C C . GLU B 1 223 ? 6.109 -41.562 -10.898 1 97.44 223 GLU B C 1
ATOM 5786 O O . GLU B 1 223 ? 7.152 -41.312 -10.289 1 97.44 223 GLU B O 1
ATOM 5791 N N . GLU B 1 224 ? 6.02 -42.469 -11.852 1 97.19 224 GLU B N 1
ATOM 5792 C CA . GLU B 1 224 ? 7.176 -43.312 -12.195 1 97.19 224 GLU B CA 1
ATOM 5793 C C . GLU B 1 224 ? 8.266 -42.469 -12.859 1 97.19 224 GLU B C 1
ATOM 5795 O O . GLU B 1 224 ? 9.438 -42.844 -12.852 1 97.19 224 GLU B O 1
ATOM 5800 N N . TYR B 1 225 ? 7.859 -41.375 -13.398 1 98.25 225 TYR B N 1
ATOM 5801 C CA . TYR B 1 225 ? 8.805 -40.531 -14.094 1 98.25 225 TYR B CA 1
ATOM 5802 C C . TYR B 1 225 ? 9.234 -39.344 -13.203 1 98.25 225 TYR B C 1
ATOM 5804 O O . TYR B 1 225 ? 10 -38.5 -13.625 1 98.25 225 TYR B O 1
ATOM 5812 N N . THR B 1 226 ? 8.719 -39.312 -11.938 1 98.62 226 THR B N 1
ATOM 5813 C CA . THR B 1 226 ? 8.906 -38.156 -11.086 1 98.62 226 THR B CA 1
ATOM 5814 C C . THR B 1 226 ? 9.938 -38.438 -10 1 98.62 226 THR B C 1
ATOM 5816 O O . THR B 1 226 ? 9.867 -39.438 -9.32 1 98.62 226 THR B O 1
ATOM 5819 N N . LYS B 1 227 ? 10.914 -37.562 -9.93 1 98.62 227 LYS B N 1
ATOM 5820 C CA . LYS B 1 227 ? 11.836 -37.531 -8.797 1 98.62 227 LYS B CA 1
ATOM 5821 C C . LYS B 1 227 ? 11.43 -36.469 -7.797 1 98.62 227 LYS B C 1
ATOM 5823 O O . LYS B 1 227 ? 11.68 -35.281 -8.016 1 98.62 227 LYS B O 1
ATOM 5828 N N . PHE B 1 228 ? 10.859 -36.938 -6.641 1 98.25 228 PHE B N 1
ATOM 5829 C CA . PHE B 1 228 ? 10.43 -36.031 -5.586 1 98.25 228 PHE B CA 1
ATOM 5830 C C . PHE B 1 228 ? 11.625 -35.531 -4.785 1 98.25 228 PHE B C 1
ATOM 5832 O O . PHE B 1 228 ? 12.711 -36.094 -4.863 1 98.25 228 PHE B O 1
ATOM 5839 N N . ASN B 1 229 ? 11.492 -34.438 -4.098 1 98 229 ASN B N 1
ATOM 5840 C CA . ASN B 1 229 ? 12.516 -33.844 -3.246 1 98 229 ASN B CA 1
ATOM 5841 C C . ASN B 1 229 ? 13.773 -33.5 -4.035 1 98 229 ASN B C 1
ATOM 5843 O O . ASN B 1 229 ? 14.891 -33.719 -3.555 1 98 229 ASN B O 1
ATOM 5847 N N . HIS B 1 230 ? 13.625 -33.125 -5.262 1 98.44 230 HIS B N 1
ATOM 5848 C CA . HIS B 1 230 ? 14.711 -32.656 -6.121 1 98.44 230 HIS B CA 1
ATOM 5849 C C . HIS B 1 230 ? 14.555 -31.156 -6.434 1 98.44 230 HIS B C 1
ATOM 5851 O O . HIS B 1 230 ? 13.852 -30.797 -7.375 1 98.44 230 HIS B O 1
ATOM 5857 N N . VAL B 1 231 ? 15.211 -30.359 -5.629 1 98.19 231 VAL B N 1
ATOM 5858 C CA . VAL B 1 231 ? 15.203 -28.906 -5.785 1 98.19 231 VAL B CA 1
ATOM 5859 C C . VAL B 1 231 ? 16.281 -28.484 -6.777 1 98.19 231 VAL B C 1
ATOM 5861 O O . VAL B 1 231 ? 17.469 -28.797 -6.59 1 98.19 231 VAL B O 1
ATOM 5864 N N . VAL B 1 232 ? 15.906 -27.828 -7.828 1 98.5 232 VAL B N 1
ATOM 5865 C CA . VAL B 1 232 ? 16.859 -27.406 -8.859 1 98.5 232 VAL B CA 1
ATOM 5866 C C . VAL B 1 232 ? 17.734 -26.281 -8.32 1 98.5 232 VAL B C 1
ATOM 5868 O O . VAL B 1 232 ? 17.234 -25.328 -7.703 1 98.5 232 VAL B O 1
ATOM 5871 N N . LYS B 1 233 ? 18.984 -26.344 -8.625 1 97.75 233 LYS B N 1
ATOM 5872 C CA . LYS B 1 233 ? 19.984 -25.375 -8.188 1 97.75 233 LYS B CA 1
ATOM 5873 C C . LYS B 1 233 ? 20.531 -24.578 -9.367 1 97.75 233 LYS B C 1
ATOM 5875 O O . LYS B 1 233 ? 20.812 -23.375 -9.242 1 97.75 233 LYS B O 1
ATOM 5880 N N . SER B 1 234 ? 20.719 -25.312 -10.484 1 97.88 234 SER B N 1
ATOM 5881 C CA . SER B 1 234 ? 21.281 -24.641 -11.648 1 97.88 234 SER B CA 1
ATOM 5882 C C . SER B 1 234 ? 20.859 -25.312 -12.945 1 97.88 234 SER B C 1
ATOM 5884 O O . SER B 1 234 ? 20.547 -26.516 -12.945 1 97.88 234 SER B O 1
ATOM 5886 N N . ILE B 1 235 ? 20.844 -24.578 -13.984 1 98.12 235 ILE B N 1
ATOM 5887 C CA . ILE B 1 235 ? 20.484 -25.016 -15.328 1 98.12 235 ILE B CA 1
ATOM 5888 C C . ILE B 1 235 ? 21.531 -24.531 -16.328 1 98.12 235 ILE B C 1
ATOM 5890 O O . ILE B 1 235 ? 21.656 -23.328 -16.578 1 98.12 235 ILE B O 1
ATOM 5894 N N . LYS B 1 236 ? 22.297 -25.406 -16.859 1 96.81 236 LYS B N 1
ATOM 5895 C CA . LYS B 1 236 ? 23.203 -25.109 -17.953 1 96.81 236 LYS B CA 1
ATOM 5896 C C . LYS B 1 236 ? 22.562 -25.469 -19.297 1 96.81 236 LYS B C 1
ATOM 5898 O O . LYS B 1 236 ? 22.219 -26.625 -19.547 1 96.81 236 LYS B O 1
ATOM 5903 N N . TRP B 1 237 ? 22.422 -24.438 -20.094 1 95.31 237 TRP B N 1
ATOM 5904 C CA . TRP B 1 237 ? 21.734 -24.688 -21.359 1 95.31 237 TRP B CA 1
ATOM 5905 C C . TRP B 1 237 ? 22.578 -24.219 -22.531 1 95.31 237 TRP B C 1
ATOM 5907 O O . TRP B 1 237 ? 23.609 -23.562 -22.344 1 95.31 237 TRP B O 1
ATOM 5917 N N . ASN B 1 238 ? 22.219 -24.625 -23.734 1 87.19 238 ASN B N 1
ATOM 5918 C CA . ASN B 1 238 ? 22.844 -24.297 -25.016 1 87.19 238 ASN B CA 1
ATOM 5919 C C . ASN B 1 238 ? 24.219 -24.938 -25.156 1 87.19 238 ASN B C 1
ATOM 5921 O O . ASN B 1 238 ? 25.156 -24.312 -25.641 1 87.19 238 ASN B O 1
ATOM 5925 N N . TRP B 1 239 ? 24.297 -26.109 -24.625 1 81.56 239 TRP B N 1
ATOM 5926 C CA . TRP B 1 239 ? 25.516 -26.891 -24.844 1 81.56 239 TRP B CA 1
ATOM 5927 C C . TRP B 1 239 ? 25.672 -27.234 -26.328 1 81.56 239 TRP B C 1
ATOM 5929 O O . TRP B 1 239 ? 24.672 -27.469 -27.016 1 81.56 239 TRP B O 1
ATOM 5939 N N . PRO B 1 240 ? 26.938 -27.172 -26.781 1 75.56 240 PRO B N 1
ATOM 5940 C CA . PRO B 1 240 ? 27.156 -27.625 -28.156 1 75.56 240 PRO B CA 1
ATOM 5941 C C . PRO B 1 240 ? 26.703 -29.062 -28.375 1 75.56 240 PRO B C 1
ATOM 5943 O O . PRO B 1 240 ? 26.641 -29.844 -27.422 1 75.56 240 PRO B O 1
ATOM 5946 N N . GLU B 1 241 ? 26.359 -29.281 -29.562 1 67.25 241 GLU B N 1
ATOM 5947 C CA . GLU B 1 241 ? 25.891 -30.609 -29.938 1 67.25 241 GLU B CA 1
ATOM 5948 C C . GLU B 1 241 ? 26.875 -31.703 -29.484 1 67.25 241 GLU B C 1
ATOM 5950 O O . GLU B 1 241 ? 28.078 -31.531 -29.594 1 67.25 241 GLU B O 1
ATOM 5955 N N . ASN B 1 242 ? 26.328 -32.656 -28.719 1 72.5 242 ASN B N 1
ATOM 5956 C CA . ASN B 1 242 ? 27.094 -33.812 -28.266 1 72.5 242 ASN B CA 1
ATOM 5957 C C . ASN B 1 242 ? 26.469 -35.125 -28.75 1 72.5 242 ASN B C 1
ATOM 5959 O O . ASN B 1 242 ? 25.375 -35.125 -29.312 1 72.5 242 ASN B O 1
ATOM 5963 N N . PRO B 1 243 ? 27.203 -36.156 -28.625 1 70.44 243 PRO B N 1
ATOM 5964 C CA . PRO B 1 243 ? 26.703 -37.438 -29.156 1 70.44 243 PRO B CA 1
ATOM 5965 C C . PRO B 1 243 ? 25.359 -37.844 -28.594 1 70.44 243 PRO B C 1
ATOM 5967 O O . PRO B 1 243 ? 24.594 -38.562 -29.234 1 70.44 243 PRO B O 1
ATOM 5970 N N . HIS B 1 244 ? 25.109 -37.312 -27.422 1 71.62 244 HIS B N 1
ATOM 5971 C CA . HIS B 1 244 ? 23.844 -37.656 -26.781 1 71.62 244 HIS B CA 1
ATOM 5972 C C . HIS B 1 244 ? 22.766 -36.625 -27.094 1 71.62 244 HIS B C 1
ATOM 5974 O O . HIS B 1 244 ? 21.609 -36.781 -26.703 1 71.62 244 HIS B O 1
ATOM 5980 N N . HIS B 1 245 ? 23.094 -35.625 -27.812 1 79.25 245 HIS B N 1
ATOM 5981 C CA . HIS B 1 245 ? 22.219 -34.562 -28.281 1 79.25 245 HIS B CA 1
ATOM 5982 C C . HIS B 1 245 ? 21.609 -33.812 -27.094 1 79.25 245 HIS B C 1
ATOM 5984 O O . HIS B 1 245 ? 20.484 -33.312 -27.188 1 79.25 245 HIS B O 1
ATOM 5990 N N . HIS B 1 246 ? 22.266 -34 -25.953 1 86.62 246 HIS B N 1
ATOM 5991 C CA . HIS B 1 246 ? 21.859 -33.219 -24.797 1 86.62 246 HIS B CA 1
ATOM 5992 C C . HIS B 1 246 ? 22.234 -31.75 -24.969 1 86.62 246 HIS B C 1
ATOM 5994 O O . HIS B 1 246 ? 23.312 -31.438 -25.469 1 86.62 246 HIS B O 1
ATOM 6000 N N . ARG B 1 247 ? 21.25 -30.984 -24.609 1 91.75 247 ARG B N 1
ATOM 6001 C CA . ARG B 1 247 ? 21.484 -29.547 -24.781 1 91.75 247 ARG B CA 1
ATOM 6002 C C . ARG B 1 247 ? 21.297 -28.797 -23.484 1 91.75 247 ARG B C 1
ATOM 6004 O O . ARG B 1 247 ? 21.609 -27.594 -23.391 1 91.75 247 ARG B O 1
ATOM 6011 N N . VAL B 1 248 ? 20.797 -29.531 -22.469 1 96.12 248 VAL B N 1
ATOM 6012 C CA . VAL B 1 248 ? 20.562 -28.875 -21.188 1 96.12 248 VAL B CA 1
ATOM 6013 C C . VAL B 1 248 ? 20.953 -29.828 -20.047 1 96.12 248 VAL B C 1
ATOM 6015 O O . VAL B 1 248 ? 20.766 -31.031 -20.141 1 96.12 248 VAL B O 1
ATOM 6018 N N . SER B 1 249 ? 21.547 -29.297 -19.062 1 96.25 249 SER B N 1
ATOM 6019 C CA . SER B 1 249 ? 21.891 -30 -17.844 1 96.25 249 SER B CA 1
ATOM 6020 C C . SER B 1 249 ? 21.328 -29.297 -16.609 1 96.25 249 SER B C 1
ATOM 6022 O O . SER B 1 249 ? 21.516 -28.078 -16.453 1 96.25 249 SER B O 1
ATOM 6024 N N . VAL B 1 250 ? 20.578 -30.047 -15.781 1 98.06 250 VAL B N 1
ATOM 6025 C CA . VAL B 1 250 ? 19.969 -29.516 -14.57 1 98.06 250 VAL B CA 1
ATOM 6026 C C . VAL B 1 250 ? 20.609 -30.156 -13.344 1 98.06 250 VAL B C 1
ATOM 6028 O O . VAL B 1 250 ? 20.625 -31.391 -13.219 1 98.06 250 VAL B O 1
ATOM 6031 N N . THR B 1 251 ? 21.109 -29.297 -12.469 1 98.38 251 THR B N 1
ATOM 6032 C CA . THR B 1 251 ? 21.688 -29.781 -11.219 1 98.38 251 THR B CA 1
ATOM 6033 C C . THR B 1 251 ? 20.781 -29.438 -10.039 1 98.38 251 THR B C 1
ATOM 6035 O O . THR B 1 251 ? 20.297 -28.312 -9.945 1 98.38 251 THR B O 1
ATOM 6038 N N . CYS B 1 252 ? 20.609 -30.422 -9.172 1 98.44 252 CYS B N 1
ATOM 6039 C CA . CYS B 1 252 ? 19.766 -30.219 -7.996 1 98.44 252 CYS B CA 1
ATOM 6040 C C . CYS B 1 252 ? 20.609 -29.922 -6.766 1 98.44 252 CYS B C 1
ATOM 6042 O O . CYS B 1 252 ? 21.828 -30.141 -6.773 1 98.44 252 CYS B O 1
ATOM 6044 N N . THR B 1 253 ? 19.938 -29.406 -5.723 1 97.06 253 THR B N 1
ATOM 6045 C CA . THR B 1 253 ? 20.609 -29.031 -4.477 1 97.06 253 THR B CA 1
ATOM 6046 C C . THR B 1 253 ? 21.188 -30.266 -3.787 1 97.06 253 THR B C 1
ATOM 6048 O O . THR B 1 253 ? 22.172 -30.172 -3.051 1 97.06 253 THR B O 1
ATOM 6051 N N . ASN B 1 254 ? 20.672 -31.469 -4.027 1 96.94 254 ASN B N 1
ATOM 6052 C CA . ASN B 1 254 ? 21.172 -32.688 -3.422 1 96.94 254 ASN B CA 1
ATOM 6053 C C . ASN B 1 254 ? 22.375 -33.25 -4.18 1 96.94 254 ASN B C 1
ATOM 6055 O O . ASN B 1 254 ? 22.859 -34.344 -3.859 1 96.94 254 ASN B O 1
ATOM 6059 N N . GLY B 1 255 ? 22.734 -32.625 -5.27 1 96.81 255 GLY B N 1
ATOM 6060 C CA . GLY B 1 255 ? 23.922 -33 -6.016 1 96.81 255 GLY B CA 1
ATOM 6061 C C . GLY B 1 255 ? 23.609 -33.781 -7.281 1 96.81 255 GLY B C 1
ATOM 6062 O O . GLY B 1 255 ? 24.469 -33.906 -8.164 1 96.81 255 GLY B O 1
ATOM 6063 N N . ALA B 1 256 ? 22.391 -34.281 -7.441 1 98.06 256 ALA B N 1
ATOM 6064 C CA . ALA B 1 256 ? 22.016 -35.031 -8.633 1 98.06 256 ALA B CA 1
ATOM 6065 C C . ALA B 1 256 ? 21.984 -34.125 -9.859 1 98.06 256 ALA B C 1
ATOM 6067 O O . ALA B 1 256 ? 21.562 -32.969 -9.773 1 98.06 256 ALA B O 1
ATOM 6068 N N . THR B 1 257 ? 22.484 -34.625 -10.953 1 97.75 257 THR B N 1
ATOM 6069 C CA . THR B 1 257 ? 22.469 -33.906 -12.211 1 97.75 257 THR B CA 1
ATOM 6070 C C . THR B 1 257 ? 21.766 -34.719 -13.305 1 97.75 257 THR B C 1
ATOM 6072 O O . THR B 1 257 ? 21.953 -35.938 -13.406 1 97.75 257 THR B O 1
ATOM 6075 N N . PHE B 1 258 ? 20.953 -34.031 -14.07 1 97.44 258 PHE B N 1
ATOM 6076 C CA . PHE B 1 258 ? 20.203 -34.625 -15.164 1 97.44 258 PHE B CA 1
ATOM 6077 C C . PHE B 1 258 ? 20.438 -33.875 -16.469 1 97.44 258 PHE B C 1
ATOM 6079 O O . PHE B 1 258 ? 20.516 -32.625 -16.469 1 97.44 258 PHE B O 1
ATOM 6086 N N . SER B 1 259 ? 20.609 -34.594 -17.531 1 95.25 259 SER B N 1
ATOM 6087 C CA . SER B 1 259 ? 20.781 -34 -18.844 1 95.25 259 SER B CA 1
ATOM 6088 C C . SER B 1 259 ? 19.719 -34.438 -19.828 1 95.25 259 SER B C 1
ATOM 6090 O O . SER B 1 259 ? 19.203 -35.562 -19.719 1 95.25 259 SER B O 1
ATOM 6092 N N . ALA B 1 260 ? 19.375 -33.562 -20.75 1 96.06 260 ALA B N 1
ATOM 6093 C CA . ALA B 1 260 ? 18.344 -33.875 -21.734 1 96.06 260 ALA B CA 1
ATOM 6094 C C . ALA B 1 260 ? 18.469 -33 -22.969 1 96.06 260 ALA B C 1
ATOM 6096 O O . ALA B 1 260 ? 19.297 -32.094 -23 1 96.06 260 ALA B O 1
ATOM 6097 N N . THR B 1 261 ? 17.688 -33.406 -23.984 1 95 261 THR B N 1
ATOM 6098 C CA . THR B 1 261 ? 17.625 -32.594 -25.203 1 95 261 THR B CA 1
ATOM 6099 C C . THR B 1 261 ? 16.812 -31.312 -24.969 1 95 261 THR B C 1
ATOM 6101 O O . THR B 1 261 ? 17.156 -30.25 -25.484 1 95 261 THR B O 1
ATOM 6104 N N . HIS B 1 262 ? 15.727 -31.453 -24.188 1 96.88 262 HIS B N 1
ATOM 6105 C CA . HIS B 1 262 ? 14.82 -30.328 -23.922 1 96.88 262 HIS B CA 1
ATOM 6106 C C . HIS B 1 262 ? 14.492 -30.234 -22.438 1 96.88 262 HIS B C 1
ATOM 6108 O O . HIS B 1 262 ? 14.516 -31.234 -21.719 1 96.88 262 HIS B O 1
ATOM 6114 N N . LEU B 1 263 ? 14.234 -29.016 -22.031 1 98.5 263 LEU B N 1
ATOM 6115 C CA . LEU B 1 263 ? 13.758 -28.734 -20.688 1 98.5 263 LEU B CA 1
ATOM 6116 C C . LEU B 1 263 ? 12.438 -27.953 -20.734 1 98.5 263 LEU B C 1
ATOM 6118 O O . LEU B 1 263 ? 12.305 -27 -21.5 1 98.5 263 LEU B O 1
ATOM 6122 N N . ILE B 1 264 ? 11.43 -28.438 -20.047 1 98.88 264 ILE B N 1
ATOM 6123 C CA . ILE B 1 264 ? 10.227 -27.656 -19.781 1 98.88 264 ILE B CA 1
ATOM 6124 C C . ILE B 1 264 ? 10.219 -27.188 -18.328 1 98.88 264 ILE B C 1
ATOM 6126 O O . ILE B 1 264 ? 10.102 -28 -17.406 1 98.88 264 ILE B O 1
ATOM 6130 N N . LEU B 1 265 ? 10.359 -25.922 -18.125 1 98.88 265 LEU B N 1
ATOM 6131 C CA . LEU B 1 265 ? 10.383 -25.312 -16.812 1 98.88 265 LEU B CA 1
ATOM 6132 C C . LEU B 1 265 ? 8.992 -24.828 -16.406 1 98.88 265 LEU B C 1
ATOM 6134 O O . LEU B 1 265 ? 8.438 -23.922 -17.047 1 98.88 265 LEU B O 1
ATOM 6138 N N . THR B 1 266 ? 8.406 -25.391 -15.305 1 98.81 266 THR B N 1
ATOM 6139 C CA . THR B 1 266 ? 7.039 -25.062 -14.945 1 98.81 266 THR B CA 1
ATOM 6140 C C . THR B 1 266 ? 6.977 -24.516 -13.516 1 98.81 266 THR B C 1
ATOM 6142 O O . THR B 1 266 ? 5.953 -24.641 -12.844 1 98.81 266 THR B O 1
ATOM 6145 N N . VAL B 1 267 ? 8.023 -23.906 -13.008 1 98.5 267 VAL B N 1
ATOM 6146 C CA . VAL B 1 267 ? 8.039 -23.297 -11.68 1 98.5 267 VAL B CA 1
ATOM 6147 C C . VAL B 1 267 ? 7.207 -22.016 -11.688 1 98.5 267 VAL B C 1
ATOM 6149 O O . VAL B 1 267 ? 6.922 -21.469 -12.758 1 98.5 267 VAL B O 1
ATOM 6152 N N . SER B 1 268 ? 6.816 -21.609 -10.516 1 98.25 268 SER B N 1
ATOM 6153 C CA . SER B 1 268 ? 6.02 -20.391 -10.391 1 98.25 268 SER B CA 1
ATOM 6154 C C . SER B 1 268 ? 6.82 -19.156 -10.805 1 98.25 268 SER B C 1
ATOM 6156 O O . SER B 1 268 ? 8.055 -19.172 -10.758 1 98.25 268 SER B O 1
ATOM 6158 N N . LEU B 1 269 ? 6.117 -18.125 -11.195 1 98.56 269 LEU B N 1
ATOM 6159 C CA . LEU B 1 269 ? 6.754 -16.844 -11.492 1 98.56 269 LEU B CA 1
ATOM 6160 C C . LEU B 1 269 ? 7.574 -16.359 -10.305 1 98.56 269 LEU B C 1
ATOM 6162 O O . LEU B 1 269 ? 8.648 -15.781 -10.484 1 98.56 269 LEU B O 1
ATOM 6166 N N . GLY B 1 270 ? 7.02 -16.531 -9.125 1 97.81 270 GLY B N 1
ATOM 6167 C CA . GLY B 1 270 ? 7.742 -16.125 -7.93 1 97.81 270 GLY B CA 1
ATOM 6168 C C . GLY B 1 270 ? 9.094 -16.797 -7.785 1 97.81 270 GLY B C 1
ATOM 6169 O O . GLY B 1 270 ? 10.062 -16.172 -7.352 1 97.81 270 GLY B O 1
ATOM 6170 N N . VAL B 1 271 ? 9.203 -18.031 -8.117 1 98.12 271 VAL B N 1
ATOM 6171 C CA . VAL B 1 271 ? 10.453 -18.766 -8.055 1 98.12 271 VAL B CA 1
ATOM 6172 C C . VAL B 1 271 ? 11.406 -18.25 -9.133 1 98.12 271 VAL B C 1
ATOM 6174 O O . VAL B 1 271 ? 12.602 -18.078 -8.883 1 98.12 271 VAL B O 1
ATOM 6177 N N . LEU B 1 272 ? 10.891 -18.047 -10.336 1 98.31 272 LEU B N 1
ATOM 6178 C CA . LEU B 1 272 ? 11.719 -17.469 -11.398 1 98.31 272 LEU B CA 1
ATOM 6179 C C . LEU B 1 272 ? 12.289 -16.125 -10.961 1 98.31 272 LEU B C 1
ATOM 6181 O O . LEU B 1 272 ? 13.469 -15.852 -11.18 1 98.31 272 LEU B O 1
ATOM 6185 N N . GLN B 1 273 ? 11.438 -15.32 -10.383 1 96.12 273 GLN B N 1
ATOM 6186 C CA . GLN B 1 273 ? 11.875 -14 -9.945 1 96.12 273 GLN B CA 1
ATOM 6187 C C . GLN B 1 273 ? 12.961 -14.109 -8.875 1 96.12 273 GLN B C 1
ATOM 6189 O O . GLN B 1 273 ? 13.891 -13.305 -8.844 1 96.12 273 GLN B O 1
ATOM 6194 N N . ASP B 1 274 ? 12.828 -15.078 -8.086 1 94.12 274 ASP B N 1
ATOM 6195 C CA . ASP B 1 274 ? 13.75 -15.266 -6.969 1 94.12 274 ASP B CA 1
ATOM 6196 C C . ASP B 1 274 ? 15.078 -15.844 -7.445 1 94.12 274 ASP B C 1
ATOM 6198 O O . ASP B 1 274 ? 16.141 -15.508 -6.898 1 94.12 274 ASP B O 1
ATOM 6202 N N . LEU B 1 275 ? 15.094 -16.688 -8.562 1 95.25 275 LEU B N 1
ATOM 6203 C CA . LEU B 1 275 ? 16.25 -17.562 -8.727 1 95.25 275 LEU B CA 1
ATOM 6204 C C . LEU B 1 275 ? 16.844 -17.406 -10.125 1 95.25 275 LEU B C 1
ATOM 6206 O O . LEU B 1 275 ? 17.953 -17.875 -10.391 1 95.25 275 LEU B O 1
ATOM 6210 N N . HIS B 1 276 ? 16.25 -16.719 -11.039 1 95 276 HIS B N 1
ATOM 6211 C CA . HIS B 1 276 ? 16.672 -16.781 -12.43 1 95 276 HIS B CA 1
ATOM 6212 C C . HIS B 1 276 ? 18.109 -16.281 -12.602 1 95 276 HIS B C 1
ATOM 6214 O O . HIS B 1 276 ? 18.859 -16.812 -13.43 1 95 276 HIS B O 1
ATOM 6220 N N . THR B 1 277 ? 18.531 -15.336 -11.805 1 90.94 277 THR B N 1
ATOM 6221 C CA . THR B 1 277 ? 19.859 -14.766 -11.945 1 90.94 277 THR B CA 1
ATOM 6222 C C . THR B 1 277 ? 20.938 -15.789 -11.57 1 90.94 277 THR B C 1
ATOM 6224 O O . THR B 1 277 ? 22 -15.828 -12.188 1 90.94 277 THR B O 1
ATOM 6227 N N . GLY B 1 278 ? 20.688 -16.641 -10.703 1 91.94 278 GLY B N 1
ATOM 6228 C CA . GLY B 1 278 ? 21.656 -17.641 -10.266 1 91.94 278 GLY B CA 1
ATOM 6229 C C . GLY B 1 278 ? 21.469 -18.984 -10.938 1 91.94 278 GLY B C 1
ATOM 6230 O O . GLY B 1 278 ? 22.359 -19.828 -10.922 1 91.94 278 GLY B O 1
ATOM 6231 N N . TRP B 1 279 ? 20.344 -19.203 -11.539 1 95.81 279 TRP B N 1
ATOM 6232 C CA . TRP B 1 279 ? 19.953 -20.516 -12.039 1 95.81 279 TRP B CA 1
ATOM 6233 C C . TRP B 1 279 ? 20.562 -20.781 -13.414 1 95.81 279 TRP B C 1
ATOM 6235 O O . TRP B 1 279 ? 20.984 -21.906 -13.703 1 95.81 279 TRP B O 1
ATOM 6245 N N . PHE B 1 280 ? 20.688 -19.828 -14.258 1 97.69 280 PHE B N 1
ATOM 6246 C CA . PHE B 1 280 ? 20.875 -20.125 -15.672 1 97.69 280 PHE B CA 1
ATOM 6247 C C . PHE B 1 280 ? 22.297 -19.812 -16.109 1 97.69 280 PHE B C 1
ATOM 6249 O O . PHE B 1 280 ? 22.844 -18.75 -15.773 1 97.69 280 PHE B O 1
ATOM 6256 N N . ASP B 1 281 ? 22.844 -20.641 -16.75 1 96.19 281 ASP B N 1
ATOM 6257 C CA . ASP B 1 281 ? 24.141 -20.5 -17.406 1 96.19 281 ASP B CA 1
ATOM 6258 C C . ASP B 1 281 ? 24.094 -20.953 -18.859 1 96.19 281 ASP B C 1
ATOM 6260 O O . ASP B 1 281 ? 23.922 -22.141 -19.141 1 96.19 281 ASP B O 1
ATOM 6264 N N . PRO B 1 282 ? 24.297 -20.156 -19.781 1 95.44 282 PRO B N 1
ATOM 6265 C CA . PRO B 1 282 ? 24.469 -18.703 -19.625 1 95.44 282 PRO B CA 1
ATOM 6266 C C . PRO B 1 282 ? 23.219 -18.031 -19.062 1 95.44 282 PRO B C 1
ATOM 6268 O O . PRO B 1 282 ? 22.156 -18.641 -19.016 1 95.44 282 PRO B O 1
ATOM 6271 N N . PRO B 1 283 ? 23.344 -16.75 -18.609 1 95.56 283 PRO B N 1
ATOM 6272 C CA . PRO B 1 283 ? 22.188 -16.016 -18.109 1 95.56 283 PRO B CA 1
ATOM 6273 C C . PRO B 1 283 ? 21.094 -15.859 -19.172 1 95.56 283 PRO B C 1
ATOM 6275 O O . PRO B 1 283 ? 21.375 -15.883 -20.359 1 95.56 283 PRO B O 1
ATOM 6278 N N . LEU B 1 284 ? 19.922 -15.703 -18.672 1 97.44 284 LEU B N 1
ATOM 6279 C CA . LEU B 1 284 ? 18.797 -15.523 -19.562 1 97.44 284 LEU B CA 1
ATOM 6280 C C . LEU B 1 284 ? 18.953 -14.25 -20.391 1 97.44 284 LEU B C 1
ATOM 6282 O O . LEU B 1 284 ? 19.469 -13.25 -19.906 1 97.44 284 LEU B O 1
ATOM 6286 N N . PRO B 1 285 ? 18.5 -14.344 -21.688 1 95.5 285 PRO B N 1
ATOM 6287 C CA . PRO B 1 285 ? 18.516 -13.117 -22.484 1 95.5 285 PRO B CA 1
ATOM 6288 C C . PRO B 1 285 ? 17.625 -12.023 -21.891 1 95.5 285 PRO B C 1
ATOM 6290 O O . PRO B 1 285 ? 16.719 -12.305 -21.109 1 95.5 285 PRO B O 1
ATOM 6293 N N . GLU B 1 286 ? 17.828 -10.789 -22.297 1 91.75 286 GLU B N 1
ATOM 6294 C CA . GLU B 1 286 ? 17.219 -9.594 -21.719 1 91.75 286 GLU B CA 1
ATOM 6295 C C . GLU B 1 286 ? 15.688 -9.648 -21.812 1 91.75 286 GLU B C 1
ATOM 6297 O O . GLU B 1 286 ? 14.984 -9.359 -20.844 1 91.75 286 GLU B O 1
ATOM 6302 N N . PRO B 1 287 ? 15.086 -10.086 -22.938 1 94.31 287 PRO B N 1
ATOM 6303 C CA . PRO B 1 287 ? 13.625 -10.102 -23.016 1 94.31 287 PRO B CA 1
ATOM 6304 C C . PRO B 1 287 ? 12.992 -11.062 -22.016 1 94.31 287 PRO B C 1
ATOM 6306 O O . PRO B 1 287 ? 11.93 -10.781 -21.469 1 94.31 287 PRO B O 1
ATOM 6309 N N . LYS B 1 288 ? 13.719 -12.156 -21.797 1 97.38 288 LYS B N 1
ATOM 6310 C CA . LYS B 1 288 ? 13.219 -13.125 -20.828 1 97.38 288 LYS B CA 1
ATOM 6311 C C . LYS B 1 288 ? 13.328 -12.594 -19.406 1 97.38 288 LYS B C 1
ATOM 6313 O O . LYS B 1 288 ? 12.383 -12.703 -18.625 1 97.38 288 LYS B O 1
ATOM 6318 N N . ARG B 1 289 ? 14.43 -12.016 -19.062 1 96 289 ARG B N 1
ATOM 6319 C CA . ARG B 1 289 ? 14.617 -11.406 -17.75 1 96 289 ARG B CA 1
ATOM 6320 C C . ARG B 1 289 ? 13.578 -10.312 -17.516 1 96 289 ARG B C 1
ATOM 6322 O O . ARG B 1 289 ? 13.016 -10.219 -16.422 1 96 289 ARG B O 1
ATOM 6329 N N . ASN B 1 290 ? 13.352 -9.531 -18.547 1 94.56 290 ASN B N 1
ATOM 6330 C CA . ASN B 1 290 ? 12.375 -8.453 -18.469 1 94.56 290 ASN B CA 1
ATOM 6331 C C . ASN B 1 290 ? 10.977 -8.984 -18.141 1 94.56 290 ASN B C 1
ATOM 6333 O O . ASN B 1 290 ? 10.273 -8.43 -17.297 1 94.56 290 ASN B O 1
ATOM 6337 N N . ALA B 1 291 ? 10.617 -10.062 -18.812 1 97.06 291 ALA B N 1
ATOM 6338 C CA . ALA B 1 291 ? 9.305 -10.656 -18.562 1 97.06 291 ALA B CA 1
ATOM 6339 C C . ALA B 1 291 ? 9.195 -11.188 -17.141 1 97.06 291 ALA B C 1
ATOM 6341 O O . ALA B 1 291 ? 8.195 -10.953 -16.453 1 97.06 291 ALA B O 1
ATOM 6342 N N . ILE B 1 292 ? 10.242 -11.836 -16.688 1 97.81 292 ILE B N 1
ATOM 6343 C CA . ILE B 1 292 ? 10.266 -12.438 -15.359 1 97.81 292 ILE B CA 1
ATOM 6344 C C . ILE B 1 292 ? 10.195 -11.344 -14.297 1 97.81 292 ILE B C 1
ATOM 6346 O O . ILE B 1 292 ? 9.383 -11.414 -13.367 1 97.81 292 ILE B O 1
ATOM 6350 N N . GLU B 1 293 ? 10.891 -10.344 -14.461 1 94.06 293 GLU B N 1
ATOM 6351 C CA . GLU B 1 293 ? 11.008 -9.297 -13.453 1 94.06 293 GLU B CA 1
ATOM 6352 C C . GLU B 1 293 ? 9.828 -8.328 -13.523 1 94.06 293 GLU B C 1
ATOM 6354 O O . GLU B 1 293 ? 9.445 -7.73 -12.516 1 94.06 293 GLU B O 1
ATOM 6359 N N . GLY B 1 294 ? 9.273 -8.227 -14.641 1 94 294 GLY B N 1
ATOM 6360 C CA . GLY B 1 294 ? 8.25 -7.219 -14.867 1 94 294 GLY B CA 1
ATOM 6361 C C . GLY B 1 294 ? 6.848 -7.715 -14.562 1 94 294 GLY B C 1
ATOM 6362 O O . GLY B 1 294 ? 5.969 -6.922 -14.219 1 94 294 GLY B O 1
ATOM 6363 N N . LEU B 1 295 ? 6.586 -8.977 -14.664 1 95.62 295 LEU B N 1
ATOM 6364 C CA . LEU B 1 295 ? 5.266 -9.516 -14.359 1 95.62 295 LEU B CA 1
ATOM 6365 C C . LEU B 1 295 ? 5.035 -9.562 -12.852 1 95.62 295 LEU B C 1
ATOM 6367 O O . LEU B 1 295 ? 5.992 -9.562 -12.07 1 95.62 295 LEU B O 1
ATOM 6371 N N . TYR B 1 296 ? 3.742 -9.508 -12.523 1 95.31 296 TYR B N 1
ATOM 6372 C CA . TYR B 1 296 ? 3.367 -9.414 -11.117 1 95.31 296 TYR B CA 1
ATOM 6373 C C . TYR B 1 296 ? 2.881 -10.766 -10.594 1 95.31 296 TYR B C 1
ATOM 6375 O O . TYR B 1 296 ? 2.162 -11.484 -11.289 1 95.31 296 TYR B O 1
ATOM 6383 N N . ILE B 1 297 ? 3.299 -11.117 -9.43 1 97.12 297 ILE B N 1
ATOM 6384 C CA . ILE B 1 297 ? 2.719 -12.242 -8.703 1 97.12 297 ILE B CA 1
ATOM 6385 C C . ILE B 1 297 ? 2.451 -11.844 -7.254 1 97.12 297 ILE B C 1
ATOM 6387 O O . ILE B 1 297 ? 3.301 -11.227 -6.605 1 97.12 297 ILE B O 1
ATOM 6391 N N . GLY B 1 298 ? 1.262 -12.117 -6.824 1 97.12 298 GLY B N 1
ATOM 6392 C CA . GLY B 1 298 ? 0.86 -11.727 -5.484 1 97.12 298 GLY B CA 1
ATOM 6393 C C . GLY B 1 298 ? 0.534 -12.914 -4.594 1 97.12 298 GLY B C 1
ATOM 6394 O O . GLY B 1 298 ? 0.775 -14.062 -4.965 1 97.12 298 GLY B O 1
ATOM 6395 N N . THR B 1 299 ? 0.081 -12.562 -3.352 1 97.62 299 THR B N 1
ATOM 6396 C CA . THR B 1 299 ? -0.13 -13.586 -2.334 1 97.62 299 THR B CA 1
ATOM 6397 C C . THR B 1 299 ? -1.537 -13.492 -1.752 1 97.62 299 THR B C 1
ATOM 6399 O O . THR B 1 299 ? -1.978 -12.406 -1.358 1 97.62 299 THR B O 1
ATOM 6402 N N . ILE B 1 300 ? -2.213 -14.547 -1.762 1 97.81 300 ILE B N 1
ATOM 6403 C CA . ILE B 1 300 ? -3.438 -14.758 -0.999 1 97.81 300 ILE B CA 1
ATOM 6404 C C . ILE B 1 300 ? -3.342 -16.062 -0.221 1 97.81 300 ILE B C 1
ATOM 6406 O O . ILE B 1 300 ? -2.709 -17.031 -0.678 1 97.81 300 ILE B O 1
ATOM 6410 N N . ASP B 1 301 ? -3.93 -16.047 0.913 1 98.38 301 ASP B N 1
ATOM 6411 C CA . ASP B 1 301 ? -3.869 -17.25 1.737 1 98.38 301 ASP B CA 1
ATOM 6412 C C . ASP B 1 301 ? -5.242 -17.594 2.307 1 98.38 301 ASP B C 1
ATOM 6414 O O . ASP B 1 301 ? -6.105 -16.719 2.436 1 98.38 301 ASP B O 1
ATOM 6418 N N . LYS B 1 302 ? -5.406 -18.797 2.557 1 97.88 302 LYS B N 1
ATOM 6419 C CA . LYS B 1 302 ? -6.586 -19.312 3.246 1 97.88 302 LYS B CA 1
ATOM 6420 C C . LYS B 1 302 ? -6.277 -19.625 4.707 1 97.88 302 LYS B C 1
ATOM 6422 O O . LYS B 1 302 ? -5.172 -20.062 5.035 1 97.88 302 LYS B O 1
ATOM 6427 N N . LEU B 1 303 ? -7.227 -19.391 5.5 1 98.5 303 LEU B N 1
ATOM 6428 C CA . LEU B 1 303 ? -7.18 -19.656 6.934 1 98.5 303 LEU B CA 1
ATOM 6429 C C . LEU B 1 303 ? -8.297 -20.609 7.344 1 98.5 303 LEU B C 1
ATOM 6431 O O . LEU B 1 303 ? -9.477 -20.234 7.32 1 98.5 303 LEU B O 1
ATOM 6435 N N . PHE B 1 304 ? -7.969 -21.812 7.801 1 97.25 304 PHE B N 1
ATOM 6436 C CA . PHE B 1 304 ? -8.945 -22.844 8.117 1 97.25 304 PHE B CA 1
ATOM 6437 C C . PHE B 1 304 ? -9.164 -22.953 9.617 1 97.25 304 PHE B C 1
ATOM 6439 O O . PHE B 1 304 ? -8.219 -23.203 10.375 1 97.25 304 PHE B O 1
ATOM 6446 N N . LEU B 1 305 ? -10.367 -22.75 9.992 1 97.56 305 LEU B N 1
ATOM 6447 C CA . LEU B 1 305 ? -10.766 -22.906 11.383 1 97.56 305 LEU B CA 1
ATOM 6448 C C . LEU B 1 305 ? -11.836 -23.984 11.523 1 97.56 305 LEU B C 1
ATOM 6450 O O . LEU B 1 305 ? -12.945 -23.828 11.016 1 97.56 305 LEU B O 1
ATOM 6454 N N . GLU B 1 306 ? -11.516 -25.031 12.227 1 96.31 306 GLU B N 1
ATOM 6455 C CA . GLU B 1 306 ? -12.5 -26.062 12.539 1 96.31 306 GLU B CA 1
ATOM 6456 C C . GLU B 1 306 ? -13 -25.938 13.977 1 96.31 306 GLU B C 1
ATOM 6458 O O . GLU B 1 306 ? -12.203 -25.781 14.906 1 96.31 306 GLU B O 1
ATOM 6463 N N . PHE B 1 307 ? -14.25 -26.016 14.062 1 96.44 307 PHE B N 1
ATOM 6464 C CA . PHE B 1 307 ? -14.836 -25.906 15.398 1 96.44 307 PHE B CA 1
ATOM 6465 C C . PHE B 1 307 ? -15.5 -27.219 15.805 1 96.44 307 PHE B C 1
ATOM 6467 O O . PHE B 1 307 ? -15.75 -28.078 14.961 1 96.44 307 PHE B O 1
ATOM 6474 N N . ASP B 1 308 ? -15.719 -27.391 17.156 1 95.38 308 ASP B N 1
ATOM 6475 C CA . ASP B 1 308 ? -16.375 -28.594 17.641 1 95.38 308 ASP B CA 1
ATOM 6476 C C . ASP B 1 308 ? -17.812 -28.688 17.125 1 95.38 308 ASP B C 1
ATOM 6478 O O . ASP B 1 308 ? -18.281 -29.766 16.75 1 95.38 308 ASP B O 1
ATOM 6482 N N . GLU B 1 309 ? -18.453 -27.609 17.156 1 94.81 309 GLU B N 1
ATOM 6483 C CA . GLU B 1 309 ? -19.781 -27.453 16.594 1 94.81 309 GLU B CA 1
ATOM 6484 C C . GLU B 1 309 ? -19.922 -26.109 15.883 1 94.81 309 GLU B C 1
ATOM 6486 O O . GLU B 1 309 ? -19.281 -25.125 16.266 1 94.81 309 GLU B O 1
ATOM 6491 N N . PRO B 1 310 ? -20.781 -26.188 14.875 1 94.31 310 PRO B N 1
ATOM 6492 C CA . PRO B 1 310 ? -21.031 -24.875 14.258 1 94.31 310 PRO B CA 1
ATOM 6493 C C . PRO B 1 310 ? -21.719 -23.906 15.203 1 94.31 310 PRO B C 1
ATOM 6495 O O . PRO B 1 310 ? -22.688 -24.266 15.883 1 94.31 310 PRO B O 1
ATOM 6498 N N . PHE B 1 311 ? -21.219 -22.719 15.289 1 96.56 311 PHE B N 1
ATOM 6499 C CA . PHE B 1 311 ? -21.859 -21.719 16.125 1 96.56 311 PHE B CA 1
ATOM 6500 C C . PHE B 1 311 ? -22.672 -20.734 15.289 1 96.56 311 PHE B C 1
ATOM 6502 O O . PHE B 1 311 ? -23.203 -19.766 15.812 1 96.56 311 PHE B O 1
ATOM 6509 N N . TRP B 1 312 ? -22.781 -20.953 13.977 1 94 312 TRP B N 1
ATOM 6510 C CA . TRP B 1 312 ? -23.547 -20.141 13.047 1 94 312 TRP B CA 1
ATOM 6511 C C . TRP B 1 312 ? -24.828 -20.859 12.617 1 94 312 TRP B C 1
ATOM 6513 O O . TRP B 1 312 ? -24.953 -22.062 12.805 1 94 312 TRP B O 1
ATOM 6523 N N . PRO B 1 313 ? -25.812 -20.078 12.062 1 90.88 313 PRO B N 1
ATOM 6524 C CA . PRO B 1 313 ? -27.078 -20.703 11.633 1 90.88 313 PRO B CA 1
ATOM 6525 C C . PRO B 1 313 ? -26.859 -21.797 10.586 1 90.88 313 PRO B C 1
ATOM 6527 O O . PRO B 1 313 ? -26.016 -21.641 9.688 1 90.88 313 PRO B O 1
ATOM 6530 N N . ARG B 1 314 ? -27.625 -22.891 10.734 1 88.94 314 ARG B N 1
ATOM 6531 C CA . ARG B 1 314 ? -27.453 -24.047 9.867 1 88.94 314 ARG B CA 1
ATOM 6532 C C . ARG B 1 314 ? -28.672 -24.25 8.969 1 88.94 314 ARG B C 1
ATOM 6534 O O . ARG B 1 314 ? -28.812 -25.297 8.336 1 88.94 314 ARG B O 1
ATOM 6541 N N . ASP B 1 315 ? -29.5 -23.25 8.875 1 86.44 315 ASP B N 1
ATOM 6542 C CA . ASP B 1 315 ? -30.734 -23.375 8.125 1 86.44 315 ASP B CA 1
ATOM 6543 C C . ASP B 1 315 ? -30.547 -22.906 6.68 1 86.44 315 ASP B C 1
ATOM 6545 O O . ASP B 1 315 ? -31.531 -22.75 5.945 1 86.44 315 ASP B O 1
ATOM 6549 N N . GLY B 1 316 ? -29.312 -22.688 6.301 1 83 316 GLY B N 1
ATOM 6550 C CA . GLY B 1 316 ? -29.031 -22.266 4.934 1 83 316 GLY B CA 1
ATOM 6551 C C . GLY B 1 316 ? -29.062 -20.766 4.75 1 83 316 GLY B C 1
ATOM 6552 O O . GLY B 1 316 ? -28.766 -20.266 3.664 1 83 316 GLY B O 1
ATOM 6553 N N . SER B 1 317 ? -29.25 -20.016 5.781 1 82.62 317 SER B N 1
ATOM 6554 C CA . SER B 1 317 ? -29.359 -18.562 5.684 1 82.62 317 SER B CA 1
ATOM 6555 C C . SER B 1 317 ? -28 -17.891 5.828 1 82.62 317 SER B C 1
ATOM 6557 O O . SER B 1 317 ? -27.859 -16.703 5.535 1 82.62 317 SER B O 1
ATOM 6559 N N . TRP B 1 318 ? -27.094 -18.703 6.219 1 87.5 318 TRP B N 1
ATOM 6560 C CA . TRP B 1 318 ? -25.781 -18.141 6.535 1 87.5 318 TRP B CA 1
ATOM 6561 C C . TRP B 1 318 ? -24.672 -19.016 5.992 1 87.5 318 TRP B C 1
ATOM 6563 O O . TRP B 1 318 ? -24.578 -20.203 6.332 1 87.5 318 TRP B O 1
ATOM 6573 N N . HIS B 1 319 ? -23.812 -18.5 5.098 1 89.38 319 HIS B N 1
ATOM 6574 C CA . HIS B 1 319 ? -22.734 -19.266 4.484 1 89.38 319 HIS B CA 1
ATOM 6575 C C . HIS B 1 319 ? -21.391 -18.547 4.605 1 89.38 319 HIS B C 1
ATOM 6577 O O . HIS B 1 319 ? -20.422 -18.938 3.957 1 89.38 319 HIS B O 1
ATOM 6583 N N . GLY B 1 320 ? -21.344 -17.547 5.402 1 92.5 320 GLY B N 1
ATOM 6584 C CA . GLY B 1 320 ? -20.156 -16.703 5.555 1 92.5 320 GLY B CA 1
ATOM 6585 C C . GLY B 1 320 ? -20.484 -15.219 5.613 1 92.5 320 GLY B C 1
ATOM 6586 O O . GLY B 1 320 ? -21.656 -14.836 5.645 1 92.5 320 GLY B O 1
ATOM 6587 N N . PHE B 1 321 ? -19.453 -14.406 5.727 1 95.44 321 PHE B N 1
ATOM 6588 C CA . PHE B 1 321 ? -19.719 -12.984 5.852 1 95.44 321 PHE B CA 1
ATOM 6589 C C . PHE B 1 321 ? -18.5 -12.156 5.488 1 95.44 321 PHE B C 1
ATOM 6591 O O . PHE B 1 321 ? -17.359 -12.625 5.637 1 95.44 321 PHE B O 1
ATOM 6598 N N . GLY B 1 322 ? -18.781 -10.977 4.895 1 96.88 322 GLY B N 1
ATOM 6599 C CA . GLY B 1 322 ? -17.75 -9.984 4.652 1 96.88 322 GLY B CA 1
ATOM 6600 C C . GLY B 1 322 ? -17.547 -9.039 5.82 1 96.88 322 GLY B C 1
ATOM 6601 O O . GLY B 1 322 ? -18.469 -8.789 6.59 1 96.88 322 GLY B O 1
ATOM 6602 N N . LEU B 1 323 ? -16.359 -8.523 6.004 1 97.94 323 LEU B N 1
ATOM 6603 C CA . LEU B 1 323 ? -15.992 -7.672 7.137 1 97.94 323 LEU B CA 1
ATOM 6604 C C . LEU B 1 323 ? -15.977 -6.203 6.73 1 97.94 323 LEU B C 1
ATOM 6606 O O . LEU B 1 323 ? -15.211 -5.809 5.848 1 97.94 323 LEU B O 1
ATOM 6610 N N . LEU B 1 324 ? -16.797 -5.414 7.344 1 98 324 LEU B N 1
ATOM 6611 C CA . LEU B 1 324 ? -16.812 -3.969 7.156 1 98 324 LEU B CA 1
ATOM 6612 C C . LEU B 1 324 ? -16.25 -3.252 8.383 1 98 324 LEU B C 1
ATOM 6614 O O . LEU B 1 324 ? -16.812 -3.352 9.477 1 98 324 LEU B O 1
ATOM 6618 N N . TRP B 1 325 ? -15.25 -2.445 8.227 1 97 325 TRP B N 1
ATOM 6619 C CA . TRP B 1 325 ? -14.516 -1.906 9.367 1 97 325 TRP B CA 1
ATOM 6620 C C . TRP B 1 325 ? -14.961 -0.484 9.68 1 97 325 TRP B C 1
ATOM 6622 O O . TRP B 1 325 ? -15.203 0.315 8.773 1 97 325 TRP B O 1
ATOM 6632 N N . GLU B 1 326 ? -15.039 -0.251 10.953 1 94.06 326 GLU B N 1
ATOM 6633 C CA . GLU B 1 326 ? -15.031 1.12 11.453 1 94.06 326 GLU B CA 1
ATOM 6634 C C . GLU B 1 326 ? -13.609 1.659 11.562 1 94.06 326 GLU B C 1
ATOM 6636 O O . GLU B 1 326 ? -12.695 0.939 11.977 1 94.06 326 GLU B O 1
ATOM 6641 N N . PRO B 1 327 ? -13.43 2.926 11.203 1 86.44 327 PRO B N 1
ATOM 6642 C CA . PRO B 1 327 ? -12.078 3.488 11.266 1 86.44 327 PRO B CA 1
ATOM 6643 C C . PRO B 1 327 ? -11.445 3.359 12.648 1 86.44 327 PRO B C 1
ATOM 6645 O O . PRO B 1 327 ? -10.25 3.064 12.758 1 86.44 327 PRO B O 1
ATOM 6648 N N . ALA B 1 328 ? -12.195 3.57 13.68 1 87.94 328 ALA B N 1
ATOM 6649 C CA . ALA B 1 328 ? -11.68 3.508 15.047 1 87.94 328 ALA B CA 1
ATOM 6650 C C . ALA B 1 328 ? -11.164 2.107 15.375 1 87.94 328 ALA B C 1
ATOM 6652 O O . ALA B 1 328 ? -10.188 1.956 16.109 1 87.94 328 ALA B O 1
ATOM 6653 N N . ASP B 1 329 ? -11.789 1.121 14.828 1 95 329 ASP B N 1
ATOM 6654 C CA . ASP B 1 329 ? -11.375 -0.255 15.078 1 95 329 ASP B CA 1
ATOM 6655 C C . ASP B 1 329 ? -10.094 -0.591 14.328 1 95 329 ASP B C 1
ATOM 6657 O O . ASP B 1 329 ? -9.258 -1.354 14.828 1 95 329 ASP B O 1
ATOM 6661 N N . LEU B 1 330 ? -9.945 -0.038 13.195 1 91.5 330 LEU B N 1
ATOM 6662 C CA . LEU B 1 330 ? -8.703 -0.21 12.461 1 91.5 330 LEU B CA 1
ATOM 6663 C C . LEU B 1 330 ? -7.535 0.421 13.211 1 91.5 330 LEU B C 1
ATOM 6665 O O . LEU B 1 330 ? -6.438 -0.14 13.25 1 91.5 330 LEU B O 1
ATOM 6669 N N . GLU B 1 331 ? -7.781 1.566 13.758 1 86.12 331 GLU B N 1
ATOM 6670 C CA . GLU B 1 331 ? -6.766 2.217 14.578 1 86.12 331 GLU B CA 1
ATOM 6671 C C . GLU B 1 331 ? -6.395 1.355 15.781 1 86.12 331 GLU B C 1
ATOM 6673 O O . GLU B 1 331 ? -5.219 1.245 16.141 1 86.12 331 GLU B O 1
ATOM 6678 N N . GLN B 1 332 ? -7.383 0.795 16.359 1 91.56 332 GLN B N 1
ATOM 6679 C CA . GLN B 1 332 ? -7.145 -0.067 17.516 1 91.56 332 GLN B CA 1
ATOM 6680 C C . GLN B 1 332 ? -6.297 -1.277 17.125 1 91.56 332 GLN B C 1
ATOM 6682 O O . GLN B 1 332 ? -5.43 -1.704 17.891 1 91.56 332 GLN B O 1
ATOM 6687 N N . LEU B 1 333 ? -6.531 -1.845 15.938 1 93.56 333 LEU B N 1
ATOM 6688 C CA . LEU B 1 333 ? -5.711 -2.953 15.461 1 93.56 333 LEU B CA 1
ATOM 6689 C C . LEU B 1 333 ? -4.242 -2.551 15.398 1 93.56 333 LEU B C 1
ATOM 6691 O O . LEU B 1 333 ? -3.361 -3.338 15.758 1 93.56 333 LEU B O 1
ATOM 6695 N N . ARG B 1 334 ? -4.012 -1.388 14.93 1 86.38 334 ARG B N 1
ATOM 6696 C CA . ARG B 1 334 ? -2.645 -0.897 14.82 1 86.38 334 ARG B CA 1
ATOM 6697 C C . ARG B 1 334 ? -1.99 -0.785 16.188 1 86.38 334 ARG B C 1
ATOM 6699 O O . ARG B 1 334 ? -0.84 -1.19 16.375 1 86.38 334 ARG B O 1
ATOM 6706 N N . HIS B 1 335 ? -2.738 -0.308 17.125 1 86.5 335 HIS B N 1
ATOM 6707 C CA . HIS B 1 335 ? -2.232 -0.143 18.484 1 86.5 335 HIS B CA 1
ATOM 6708 C C . HIS B 1 335 ? -1.946 -1.493 19.141 1 86.5 335 HIS B C 1
ATOM 6710 O O . HIS B 1 335 ? -1.03 -1.612 19.953 1 86.5 335 HIS B O 1
ATOM 6716 N N . ASP B 1 336 ? -2.701 -2.449 18.734 1 91.31 336 ASP B N 1
ATOM 6717 C CA . ASP B 1 336 ? -2.584 -3.771 19.328 1 91.31 336 ASP B CA 1
ATOM 6718 C C . ASP B 1 336 ? -1.534 -4.617 18.609 1 91.31 336 ASP B C 1
ATOM 6720 O O . ASP B 1 336 ? -1.282 -5.762 19 1 91.31 336 ASP B O 1
ATOM 6724 N N . GLY B 1 337 ? -0.963 -4.109 17.641 1 87.25 337 GLY B N 1
ATOM 6725 C CA . GLY B 1 337 ? -0.008 -4.883 16.859 1 87.25 337 GLY B CA 1
ATOM 6726 C C . GLY B 1 337 ? -0.66 -5.965 16.016 1 87.25 337 GLY B C 1
ATOM 6727 O O . GLY B 1 337 ? -0.06 -7.012 15.766 1 87.25 337 GLY B O 1
ATOM 6728 N N . ARG B 1 338 ? -1.946 -5.754 15.648 1 93.62 338 ARG B N 1
ATOM 6729 C CA . ARG B 1 338 ? -2.711 -6.742 14.891 1 93.62 338 ARG B CA 1
ATOM 6730 C C . ARG B 1 338 ? -3.195 -6.164 13.57 1 93.62 338 ARG B C 1
ATOM 6732 O O . ARG B 1 338 ? -4.262 -6.535 13.078 1 93.62 338 ARG B O 1
ATOM 6739 N N . GLN B 1 339 ? -2.471 -5.246 13 1 91.5 339 GLN B N 1
ATOM 6740 C CA . GLN B 1 339 ? -2.908 -4.516 11.82 1 91.5 339 GLN B CA 1
ATOM 6741 C C . GLN B 1 339 ? -3.074 -5.449 10.625 1 91.5 339 GLN B C 1
ATOM 6743 O O . GLN B 1 339 ? -3.84 -5.16 9.703 1 91.5 339 GLN B O 1
ATOM 6748 N N . TRP B 1 340 ? -2.391 -6.609 10.617 1 94.62 340 TRP B N 1
ATOM 6749 C CA . TRP B 1 340 ? -2.5 -7.543 9.5 1 94.62 340 TRP B CA 1
ATOM 6750 C C . TRP B 1 340 ? -3.934 -8.039 9.344 1 94.62 340 TRP B C 1
ATOM 6752 O O . TRP B 1 340 ? -4.352 -8.414 8.242 1 94.62 340 TRP B O 1
ATOM 6762 N N . LEU B 1 341 ? -4.785 -8 10.383 1 98 341 LEU B N 1
ATOM 6763 C CA . LEU B 1 341 ? -6.16 -8.484 10.383 1 98 341 LEU B CA 1
ATOM 6764 C C . LEU B 1 341 ? -7.031 -7.645 9.453 1 98 341 LEU B C 1
ATOM 6766 O O . LEU B 1 341 ? -8.109 -8.078 9.039 1 98 341 LEU B O 1
ATOM 6770 N N . ARG B 1 342 ? -6.574 -6.457 9.133 1 96.31 342 ARG B N 1
ATOM 6771 C CA . ARG B 1 342 ? -7.375 -5.574 8.297 1 96.31 342 ARG B CA 1
ATOM 6772 C C . ARG B 1 342 ? -7.578 -6.172 6.906 1 96.31 342 ARG B C 1
ATOM 6774 O O . ARG B 1 342 ? -8.523 -5.816 6.207 1 96.31 342 ARG B O 1
ATOM 6781 N N . SER B 1 343 ? -6.68 -7.109 6.496 1 97.62 343 SER B N 1
ATOM 6782 C CA . SER B 1 343 ? -6.723 -7.645 5.141 1 97.62 343 SER B CA 1
ATOM 6783 C C . SER B 1 343 ? -7.418 -9 5.098 1 97.62 343 SER B C 1
ATOM 6785 O O . SER B 1 343 ? -7.426 -9.672 4.062 1 97.62 343 SER B O 1
ATOM 6787 N N . VAL B 1 344 ? -7.902 -9.453 6.242 1 98.25 344 VAL B N 1
ATOM 6788 C CA . VAL B 1 344 ? -8.867 -10.547 6.191 1 98.25 344 VAL B CA 1
ATOM 6789 C C . VAL B 1 344 ? -10.188 -10.039 5.609 1 98.25 344 VAL B C 1
ATOM 6791 O O . VAL B 1 344 ? -10.844 -9.18 6.199 1 98.25 344 VAL B O 1
ATOM 6794 N N . CYS B 1 345 ? -10.531 -10.586 4.512 1 96.06 345 CYS B N 1
ATOM 6795 C CA . CYS B 1 345 ? -11.625 -10.016 3.74 1 96.06 345 CYS B CA 1
ATOM 6796 C C . CYS B 1 345 ? -12.961 -10.609 4.172 1 96.06 345 CYS B C 1
ATOM 6798 O O . CYS B 1 345 ? -13.953 -9.883 4.312 1 96.06 345 CYS B O 1
ATOM 6800 N N . ALA B 1 346 ? -13.008 -11.883 4.293 1 96.06 346 ALA B N 1
ATOM 6801 C CA . ALA B 1 346 ? -14.258 -12.602 4.535 1 96.06 346 ALA B CA 1
ATOM 6802 C C . ALA B 1 346 ? -13.984 -13.992 5.105 1 96.06 346 ALA B C 1
ATOM 6804 O O . ALA B 1 346 ? -12.852 -14.477 5.066 1 96.06 346 ALA B O 1
ATOM 6805 N N . PHE B 1 347 ? -15.016 -14.477 5.734 1 96 347 PHE B N 1
ATOM 6806 C CA . PHE B 1 347 ? -15.078 -15.891 6.09 1 96 347 PHE B CA 1
ATOM 6807 C C . PHE B 1 347 ? -16.203 -16.594 5.34 1 96 347 PHE B C 1
ATOM 6809 O O . PHE B 1 347 ? -17.234 -15.977 5.047 1 96 347 PHE B O 1
ATOM 6816 N N . PHE B 1 348 ? -15.992 -17.859 5.035 1 92.88 348 PHE B N 1
ATOM 6817 C CA . PHE B 1 348 ? -17.047 -18.641 4.406 1 92.88 348 PHE B CA 1
ATOM 6818 C C . PHE B 1 348 ? -17 -20.094 4.859 1 92.88 348 PHE B C 1
ATOM 6820 O O . PHE B 1 348 ? -15.977 -20.562 5.359 1 92.88 348 PHE B O 1
ATOM 6827 N N . VAL B 1 349 ? -18.125 -20.734 4.762 1 91.38 349 VAL B N 1
ATOM 6828 C CA . VAL B 1 349 ? -18.234 -22.172 5.004 1 91.38 349 VAL B CA 1
ATOM 6829 C C . VAL B 1 349 ? -18.078 -22.922 3.686 1 91.38 349 VAL B C 1
ATOM 6831 O O . VAL B 1 349 ? -18.969 -22.859 2.824 1 91.38 349 VAL B O 1
ATOM 6834 N N . PRO B 1 350 ? -16.938 -23.641 3.523 1 88.94 350 PRO B N 1
ATOM 6835 C CA . PRO B 1 350 ? -16.844 -24.406 2.277 1 88.94 350 PRO B CA 1
ATOM 6836 C C . PRO B 1 350 ? -17.984 -25.406 2.104 1 88.94 350 PRO B C 1
ATOM 6838 O O . PRO B 1 350 ? -18.438 -26.016 3.078 1 88.94 350 PRO B O 1
ATOM 6841 N N . ASP B 1 351 ? -18.328 -25.562 0.883 1 83.94 351 ASP B N 1
ATOM 6842 C CA . ASP B 1 351 ? -19.406 -26.516 0.601 1 83.94 351 ASP B CA 1
ATOM 6843 C C . ASP B 1 351 ? -19.047 -27.906 1.13 1 83.94 351 ASP B C 1
ATOM 6845 O O . ASP B 1 351 ? -17.891 -28.312 1.117 1 83.94 351 ASP B O 1
ATOM 6849 N N . ARG B 1 352 ? -20.078 -28.547 1.693 1 83.56 352 ARG B N 1
ATOM 6850 C CA . ARG B 1 352 ? -20 -29.922 2.164 1 83.56 352 ARG B CA 1
ATOM 6851 C C . ARG B 1 352 ? -19.156 -30.031 3.43 1 83.56 352 ARG B C 1
ATOM 6853 O O . ARG B 1 352 ? -18.594 -31.078 3.723 1 83.56 352 ARG B O 1
ATOM 6860 N N . THR B 1 353 ? -18.953 -28.938 4 1 85 353 THR B N 1
ATOM 6861 C CA . THR B 1 353 ? -18.391 -28.922 5.348 1 85 353 THR B CA 1
ATOM 6862 C C . THR B 1 353 ? -19.391 -28.375 6.352 1 85 353 THR B C 1
ATOM 6864 O O . THR B 1 353 ? -20.312 -27.641 5.98 1 85 353 THR B O 1
ATOM 6867 N N . GLU B 1 354 ? -19.25 -28.844 7.617 1 83.25 354 GLU B N 1
ATOM 6868 C CA . GLU B 1 354 ? -20.25 -28.406 8.602 1 83.25 354 GLU B CA 1
ATOM 6869 C C . GLU B 1 354 ? -19.594 -27.625 9.734 1 83.25 354 GLU B C 1
ATOM 6871 O O . GLU B 1 354 ? -20.234 -26.797 10.383 1 83.25 354 GLU B O 1
ATOM 6876 N N . ARG B 1 355 ? -18.375 -27.844 9.953 1 91.88 355 ARG B N 1
ATOM 6877 C CA . ARG B 1 355 ? -17.766 -27.281 11.156 1 91.88 355 ARG B CA 1
ATOM 6878 C C . ARG B 1 355 ? -16.547 -26.438 10.805 1 91.88 355 ARG B C 1
ATOM 6880 O O . ARG B 1 355 ? -15.719 -26.156 11.672 1 91.88 355 ARG B O 1
ATOM 6887 N N . MET B 1 356 ? -16.438 -26.125 9.469 1 93.31 356 MET B N 1
ATOM 6888 C CA . MET B 1 356 ? -15.242 -25.438 8.984 1 93.31 356 MET B CA 1
ATOM 6889 C C . MET B 1 356 ? -15.57 -24.016 8.547 1 93.31 356 MET B C 1
ATOM 6891 O O . MET B 1 356 ? -16.547 -23.781 7.82 1 93.31 356 MET B O 1
ATOM 6895 N N . LEU B 1 357 ? -14.844 -23.062 9.07 1 94.5 357 LEU B N 1
ATOM 6896 C CA . LEU B 1 357 ? -14.844 -21.703 8.578 1 94.5 357 LEU B CA 1
ATOM 6897 C C . LEU B 1 357 ? -13.508 -21.359 7.926 1 94.5 357 LEU B C 1
ATOM 6899 O O . LEU B 1 357 ? -12.445 -21.609 8.5 1 94.5 357 LEU B O 1
ATOM 6903 N N . VAL B 1 358 ? -13.578 -20.828 6.73 1 95.75 358 VAL B N 1
ATOM 6904 C CA . VAL B 1 358 ? -12.352 -20.5 6.016 1 95.75 358 VAL B CA 1
ATOM 6905 C C . VAL B 1 358 ? -12.289 -19 5.75 1 95.75 358 VAL B C 1
ATOM 6907 O O . VAL B 1 358 ? -13.266 -18.406 5.293 1 95.75 358 VAL B O 1
ATOM 6910 N N . GLY B 1 359 ? -11.172 -18.406 6.125 1 96.62 359 GLY B N 1
ATOM 6911 C CA . GLY B 1 359 ? -10.938 -17 5.832 1 96.62 359 GLY B CA 1
ATOM 6912 C C . GLY B 1 359 ? -9.969 -16.781 4.68 1 96.62 359 GLY B C 1
ATOM 6913 O O . GLY B 1 359 ? -9.148 -17.656 4.379 1 96.62 359 GLY B O 1
ATOM 6914 N N . TRP B 1 360 ? -10.125 -15.617 4.047 1 96.44 360 TRP B N 1
ATOM 6915 C CA . TRP B 1 360 ? -9.195 -15.156 3.025 1 96.44 360 TRP B CA 1
ATOM 6916 C C . TRP B 1 360 ? -8.398 -13.953 3.52 1 96.44 360 TRP B C 1
ATOM 6918 O O . TRP B 1 360 ? -8.945 -13.062 4.168 1 96.44 360 TRP B O 1
ATOM 6928 N N . ILE B 1 361 ? -7.125 -13.977 3.266 1 98.31 361 ILE B N 1
ATOM 6929 C CA . ILE B 1 361 ? -6.273 -12.828 3.533 1 98.31 361 ILE B CA 1
ATOM 6930 C C . ILE B 1 361 ? -5.371 -12.562 2.33 1 98.31 361 ILE B C 1
ATOM 6932 O O . ILE B 1 361 ? -4.93 -13.5 1.659 1 98.31 361 ILE B O 1
ATOM 6936 N N . TYR B 1 362 ? -5.051 -11.266 2.047 1 97.75 362 TYR B N 1
ATOM 6937 C CA . TYR B 1 362 ? -4.348 -10.961 0.805 1 97.75 362 TYR B CA 1
ATOM 6938 C C . TYR B 1 362 ? -3.18 -10.016 1.057 1 97.75 362 TYR B C 1
ATOM 6940 O O . TYR B 1 362 ? -3.092 -9.391 2.119 1 97.75 362 TYR B O 1
ATOM 6948 N N . GLY B 1 363 ? -2.303 -10 0.1 1 95.94 363 GLY B N 1
ATOM 6949 C CA . GLY B 1 363 ? -1.33 -8.93 -0.056 1 95.94 363 GLY B CA 1
ATOM 6950 C C . GLY B 1 363 ? -0.221 -8.977 0.979 1 95.94 363 GLY B C 1
ATOM 6951 O O . GLY B 1 363 ? 0.228 -10.055 1.367 1 95.94 363 GLY B O 1
ATOM 6952 N N . HIS B 1 364 ? 0.208 -7.785 1.288 1 92.56 364 HIS B N 1
ATOM 6953 C CA . HIS B 1 364 ? 1.284 -7.602 2.254 1 92.56 364 HIS B CA 1
ATOM 6954 C C . HIS B 1 364 ? 0.95 -8.266 3.586 1 92.56 364 HIS B C 1
ATOM 6956 O O . HIS B 1 364 ? 1.814 -8.891 4.207 1 92.56 364 HIS B O 1
ATOM 6962 N N . ASP B 1 365 ? -0.258 -8.133 3.973 1 95.62 365 ASP B N 1
ATOM 6963 C CA . ASP B 1 365 ? -0.685 -8.656 5.266 1 95.62 365 ASP B CA 1
ATOM 6964 C C . ASP B 1 365 ? -0.745 -10.18 5.25 1 95.62 365 ASP B C 1
ATOM 6966 O O . ASP B 1 365 ? -0.502 -10.828 6.273 1 95.62 365 ASP B O 1
ATOM 6970 N N . ALA B 1 366 ? -1.035 -10.773 4.102 1 97.75 366 ALA B N 1
ATOM 6971 C CA . ALA B 1 366 ? -0.946 -12.227 3.979 1 97.75 366 ALA B CA 1
ATOM 6972 C C . ALA B 1 366 ? 0.479 -12.711 4.227 1 97.75 366 ALA B C 1
ATOM 6974 O O . ALA B 1 366 ? 0.693 -13.664 4.977 1 97.75 366 ALA B O 1
ATOM 6975 N N . ARG B 1 367 ? 1.453 -12.062 3.607 1 95.69 367 ARG B N 1
ATOM 6976 C CA . ARG B 1 367 ? 2.854 -12.43 3.795 1 95.69 367 ARG B CA 1
ATOM 6977 C C . ARG B 1 367 ? 3.277 -12.242 5.246 1 95.69 367 ARG B C 1
ATOM 6979 O O . ARG B 1 367 ? 4.035 -13.055 5.785 1 95.69 367 ARG B O 1
ATOM 6986 N N . THR B 1 368 ? 2.77 -11.188 5.859 1 93.31 368 THR B N 1
ATOM 6987 C CA . THR B 1 368 ? 3.027 -10.969 7.277 1 93.31 368 THR B CA 1
ATOM 6988 C C . THR B 1 368 ? 2.447 -12.109 8.117 1 93.31 368 THR B C 1
ATOM 6990 O O . THR B 1 368 ? 3.135 -12.672 8.969 1 93.31 368 THR B O 1
ATOM 6993 N N . MET B 1 369 ? 1.254 -12.445 7.855 1 96.75 369 MET B N 1
ATOM 6994 C CA . MET B 1 369 ? 0.556 -13.5 8.586 1 96.75 369 MET B CA 1
ATOM 6995 C C . MET B 1 369 ? 1.29 -14.836 8.453 1 96.75 369 MET B C 1
ATOM 6997 O O . MET B 1 369 ? 1.374 -15.602 9.414 1 96.75 369 MET B O 1
ATOM 7001 N N . GLU B 1 370 ? 1.857 -15.102 7.285 1 96.94 370 GLU B N 1
ATOM 7002 C CA . GLU B 1 370 ? 2.578 -16.344 7.051 1 96.94 370 GLU B CA 1
ATOM 7003 C C . GLU B 1 370 ? 3.744 -16.5 8.023 1 96.94 370 GLU B C 1
ATOM 7005 O O . GLU B 1 370 ? 4.109 -17.625 8.391 1 96.94 370 GLU B O 1
ATOM 7010 N N . ALA B 1 371 ? 4.27 -15.406 8.453 1 92.69 371 ALA B N 1
ATOM 7011 C CA . ALA B 1 371 ? 5.484 -15.43 9.266 1 92.69 371 ALA B CA 1
ATOM 7012 C C . ALA B 1 371 ? 5.145 -15.445 10.758 1 92.69 371 ALA B C 1
ATOM 7014 O O . ALA B 1 371 ? 6.016 -15.688 11.594 1 92.69 371 ALA B O 1
ATOM 7015 N N . LEU B 1 372 ? 3.891 -15.289 11.109 1 93.94 372 LEU B N 1
ATOM 7016 C CA . LEU B 1 372 ? 3.488 -15.219 12.508 1 93.94 372 LEU B CA 1
ATOM 7017 C C . LEU B 1 372 ? 3.383 -16.609 13.109 1 93.94 372 LEU B C 1
ATOM 7019 O O . LEU B 1 372 ? 3.02 -17.562 12.422 1 93.94 372 LEU B O 1
ATOM 7023 N N . PRO B 1 373 ? 3.662 -16.703 14.484 1 94.12 373 PRO B N 1
ATOM 7024 C CA . PRO B 1 373 ? 3.348 -17.953 15.172 1 94.12 373 PRO B CA 1
ATOM 7025 C C . PRO B 1 373 ? 1.864 -18.312 15.094 1 94.12 373 PRO B C 1
ATOM 7027 O O . PRO B 1 373 ? 1.008 -17.422 15.156 1 94.12 373 PRO B O 1
ATOM 7030 N N . GLU B 1 374 ? 1.625 -19.609 15.047 1 96.56 374 GLU B N 1
ATOM 7031 C CA . GLU B 1 374 ? 0.265 -20.109 14.852 1 96.56 374 GLU B CA 1
ATOM 7032 C C . GLU B 1 374 ? -0.672 -19.578 15.938 1 96.56 374 GLU B C 1
ATOM 7034 O O . GLU B 1 374 ? -1.8 -19.172 15.641 1 96.56 374 GLU B O 1
ATOM 7039 N N . GLY B 1 375 ? -0.218 -19.547 17.141 1 97.62 375 GLY B N 1
ATOM 7040 C CA . GLY B 1 375 ? -1.048 -19.078 18.234 1 97.62 375 GLY B CA 1
ATOM 7041 C C . GLY B 1 375 ? -1.506 -17.641 18.047 1 97.62 375 GLY B C 1
ATOM 7042 O O . GLY B 1 375 ? -2.648 -17.297 18.375 1 97.62 375 GLY B O 1
ATOM 7043 N N . GLN B 1 376 ? -0.661 -16.766 17.5 1 96.62 376 GLN B N 1
ATOM 7044 C CA . GLN B 1 376 ? -0.999 -15.367 17.281 1 96.62 376 GLN B CA 1
ATOM 7045 C C . GLN B 1 376 ? -2.031 -15.219 16.172 1 96.62 376 GLN B C 1
ATOM 7047 O O . GLN B 1 376 ? -2.9 -14.344 16.234 1 96.62 376 GLN B O 1
ATOM 7052 N N . VAL B 1 377 ? -1.889 -16.078 15.195 1 98.25 377 VAL B N 1
ATOM 7053 C CA . VAL B 1 377 ? -2.848 -16.047 14.094 1 98.25 377 VAL B CA 1
ATOM 7054 C C . VAL B 1 377 ? -4.227 -16.453 14.602 1 98.25 377 VAL B C 1
ATOM 7056 O O . VAL B 1 377 ? -5.223 -15.773 14.344 1 98.25 377 VAL B O 1
ATOM 7059 N N . ILE B 1 378 ? -4.281 -17.516 15.359 1 98.62 378 ILE B N 1
ATOM 7060 C CA . ILE B 1 378 ? -5.539 -18.016 15.914 1 98.62 378 ILE B CA 1
ATOM 7061 C C . ILE B 1 378 ? -6.176 -16.938 16.797 1 98.62 378 ILE B C 1
ATOM 7063 O O . ILE B 1 378 ? -7.363 -16.641 16.656 1 98.62 378 ILE B O 1
ATOM 7067 N N . ASP B 1 379 ? -5.367 -16.328 17.609 1 98.44 379 ASP B N 1
ATOM 7068 C CA . ASP B 1 379 ? -5.875 -15.297 18.516 1 98.44 379 ASP B CA 1
ATOM 7069 C C . ASP B 1 379 ? -6.477 -14.141 17.719 1 98.44 379 ASP B C 1
ATOM 7071 O O . ASP B 1 379 ? -7.535 -13.617 18.078 1 98.44 379 ASP B O 1
ATOM 7075 N N . GLY B 1 380 ? -5.75 -13.727 16.719 1 98.5 380 GLY B N 1
ATOM 7076 C CA . GLY B 1 380 ? -6.25 -12.648 15.875 1 98.5 380 GLY B CA 1
ATOM 7077 C C . GLY B 1 380 ? -7.555 -12.984 15.18 1 98.5 380 GLY B C 1
ATOM 7078 O O . GLY B 1 380 ? -8.477 -12.172 15.141 1 98.5 380 GLY B O 1
ATOM 7079 N N . LEU B 1 381 ? -7.676 -14.18 14.656 1 98.75 381 LEU B N 1
ATOM 7080 C CA . LEU B 1 381 ? -8.875 -14.594 13.938 1 98.75 381 LEU B CA 1
ATOM 7081 C C . LEU B 1 381 ? -10.062 -14.727 14.891 1 98.75 381 LEU B C 1
ATOM 7083 O O . LEU B 1 381 ? -11.18 -14.344 14.547 1 98.75 381 LEU B O 1
ATOM 7087 N N . MET B 1 382 ? -9.773 -15.25 16.016 1 98.69 382 MET B N 1
ATOM 7088 C CA . MET B 1 382 ? -10.844 -15.367 17.016 1 98.69 382 MET B CA 1
ATOM 7089 C C . MET B 1 382 ? -11.305 -13.992 17.484 1 98.69 382 MET B C 1
ATOM 7091 O O . MET B 1 382 ? -12.492 -13.789 17.75 1 98.69 382 MET B O 1
ATOM 7095 N N . TYR B 1 383 ? -10.352 -13.086 17.594 1 98.38 383 TYR B N 1
ATOM 7096 C CA . TYR B 1 383 ? -10.711 -11.695 17.875 1 98.38 383 TYR B CA 1
ATOM 7097 C C . TYR B 1 383 ? -11.672 -11.156 16.828 1 98.38 383 TYR B C 1
ATOM 7099 O O . TYR B 1 383 ? -12.68 -10.531 17.156 1 98.38 383 TYR B O 1
ATOM 7107 N N . LEU B 1 384 ? -11.414 -11.406 15.555 1 98.5 384 LEU B N 1
ATOM 7108 C CA . LEU B 1 384 ? -12.289 -10.945 14.484 1 98.5 384 LEU B CA 1
ATOM 7109 C C . LEU B 1 384 ? -13.688 -11.539 14.633 1 98.5 384 LEU B C 1
ATOM 7111 O O . LEU B 1 384 ? -14.688 -10.828 14.523 1 98.5 384 LEU B O 1
ATOM 7115 N N . LEU B 1 385 ? -13.727 -12.844 14.859 1 98.5 385 LEU B N 1
ATOM 7116 C CA . LEU B 1 385 ? -15.016 -13.508 14.953 1 98.5 385 LEU B CA 1
ATOM 7117 C C . LEU B 1 385 ? -15.852 -12.93 16.094 1 98.5 385 LEU B C 1
ATOM 7119 O O . LEU B 1 385 ? -17.031 -12.648 15.922 1 98.5 385 LEU B O 1
ATOM 7123 N N . ARG B 1 386 ? -15.25 -12.68 17.203 1 98.31 386 ARG B N 1
ATOM 7124 C CA . ARG B 1 386 ? -15.977 -12.125 18.344 1 98.31 386 ARG B CA 1
ATOM 7125 C C . ARG B 1 386 ? -16.375 -10.68 18.078 1 98.31 386 ARG B C 1
ATOM 7127 O O . ARG B 1 386 ? -17.438 -10.234 18.516 1 98.31 386 ARG B O 1
ATOM 7134 N N . LYS B 1 387 ? -15.5 -9.984 17.438 1 98.06 387 LYS B N 1
ATOM 7135 C CA . LYS B 1 387 ? -15.742 -8.57 17.156 1 98.06 387 LYS B CA 1
ATOM 7136 C C . LYS B 1 387 ? -16.906 -8.398 16.188 1 98.06 387 LYS B C 1
ATOM 7138 O O . LYS B 1 387 ? -17.766 -7.539 16.375 1 98.06 387 LYS B O 1
ATOM 7143 N N . PHE B 1 388 ? -17 -9.164 15.188 1 98.19 388 PHE B N 1
ATOM 7144 C CA . PHE B 1 388 ? -17.969 -8.969 14.109 1 98.19 388 PHE B CA 1
ATOM 7145 C C . PHE B 1 388 ? -19.25 -9.766 14.375 1 98.19 388 PHE B C 1
ATOM 7147 O O . PHE B 1 388 ? -20.297 -9.469 13.812 1 98.19 388 PHE B O 1
ATOM 7154 N N . LEU B 1 389 ? -19.172 -10.82 15.258 1 97.69 389 LEU B N 1
ATOM 7155 C CA . LEU B 1 389 ? -20.312 -11.68 15.516 1 97.69 389 LEU B CA 1
ATOM 7156 C C . LEU B 1 389 ? -20.625 -11.734 17.016 1 97.69 389 LEU B C 1
ATOM 7158 O O . LEU B 1 389 ? -20.766 -12.82 17.578 1 97.69 389 LEU B O 1
ATOM 7162 N N . PRO B 1 390 ? -20.797 -10.586 17.594 1 97 390 PRO B N 1
ATOM 7163 C CA . PRO B 1 390 ? -21.047 -10.617 19.047 1 97 390 PRO B CA 1
ATOM 7164 C C . PRO B 1 390 ? -22.375 -11.281 19.406 1 97 390 PRO B C 1
ATOM 7166 O O . PRO B 1 390 ? -22.578 -11.711 20.547 1 97 390 PRO B O 1
ATOM 7169 N N . HIS B 1 391 ? -23.266 -11.383 18.484 1 96 391 HIS B N 1
ATOM 7170 C CA . HIS B 1 391 ? -24.594 -11.938 18.719 1 96 391 HIS B CA 1
ATOM 7171 C C . HIS B 1 391 ? -24.578 -13.461 18.609 1 96 391 HIS B C 1
ATOM 7173 O O . HIS B 1 391 ? -25.594 -14.109 18.875 1 96 391 HIS B O 1
ATOM 7179 N N . LEU B 1 392 ? -23.547 -14.039 18.172 1 96.5 392 LEU B N 1
ATOM 7180 C CA . LEU B 1 392 ? -23.422 -15.484 18.062 1 96.5 392 LEU B CA 1
ATOM 7181 C C . LEU B 1 392 ? -22.547 -16.031 19.188 1 96.5 392 LEU B C 1
ATOM 7183 O O . LEU B 1 392 ? -21.719 -15.297 19.75 1 96.5 392 LEU B O 1
ATOM 7187 N N . PRO B 1 393 ? -22.734 -17.266 19.531 1 97.06 393 PRO B N 1
ATOM 7188 C CA . PRO B 1 393 ? -21.922 -17.859 20.594 1 97.06 393 PRO B CA 1
ATOM 7189 C C . PRO B 1 393 ? -20.562 -18.344 20.094 1 97.06 393 PRO B C 1
ATOM 7191 O O . PRO B 1 393 ? -20.297 -19.547 20.078 1 97.06 393 PRO B O 1
ATOM 7194 N N . VAL B 1 394 ? -19.703 -17.469 19.797 1 97.69 394 VAL B N 1
ATOM 7195 C CA . VAL B 1 394 ? -18.375 -17.781 19.297 1 97.69 394 VAL B CA 1
ATOM 7196 C C . VAL B 1 394 ? -17.562 -18.484 20.375 1 97.69 394 VAL B C 1
ATOM 7198 O O . VAL B 1 394 ? -17.438 -17.969 21.5 1 97.69 394 VAL B O 1
ATOM 7201 N N . PRO B 1 395 ? -17.031 -19.594 20.062 1 97.62 395 PRO B N 1
ATOM 7202 C CA . PRO B 1 395 ? -16.25 -20.312 21.078 1 97.62 395 PRO B CA 1
ATOM 7203 C C . PRO B 1 395 ? -14.93 -19.625 21.391 1 97.62 395 PRO B C 1
ATOM 7205 O O . PRO B 1 395 ? -14.562 -18.641 20.734 1 97.62 395 PRO B O 1
ATOM 7208 N N . ALA B 1 396 ? -14.242 -20.156 22.406 1 96.19 396 ALA B N 1
ATOM 7209 C CA . ALA B 1 396 ? -12.977 -19.578 22.859 1 96.19 396 ALA B CA 1
ATOM 7210 C C . ALA B 1 396 ? -11.883 -19.766 21.812 1 96.19 396 ALA B C 1
ATOM 7212 O O . ALA B 1 396 ? -11.008 -18.922 21.656 1 96.19 396 ALA B O 1
ATOM 7213 N N . GLY B 1 397 ? -11.977 -20.969 21.156 1 97.38 397 GLY B N 1
ATOM 7214 C CA . GLY B 1 397 ? -11 -21.281 20.125 1 97.38 397 GLY B CA 1
ATOM 7215 C C . GLY B 1 397 ? -11.461 -22.391 19.203 1 97.38 397 GLY B C 1
ATOM 7216 O O . GLY B 1 397 ? -12.453 -23.078 19.484 1 97.38 397 GLY B O 1
ATOM 7217 N N . PRO B 1 398 ? -10.766 -22.469 18.094 1 97.81 398 PRO B N 1
ATOM 7218 C CA . PRO B 1 398 ? -11.078 -23.594 17.203 1 97.81 398 PRO B CA 1
ATOM 7219 C C . PRO B 1 398 ? -10.508 -24.922 17.688 1 97.81 398 PRO B C 1
ATOM 7221 O O . PRO B 1 398 ? -9.531 -24.938 18.453 1 97.81 398 PRO B O 1
ATOM 7224 N N . ARG B 1 399 ? -11.133 -25.938 17.25 1 96.12 399 ARG B N 1
ATOM 7225 C CA . ARG B 1 399 ? -10.633 -27.281 17.516 1 96.12 399 ARG B CA 1
ATOM 7226 C C . ARG B 1 399 ? -9.344 -27.562 16.734 1 96.12 399 ARG B C 1
ATOM 7228 O O . ARG B 1 399 ? -8.469 -28.281 17.219 1 96.12 399 ARG B O 1
ATOM 7235 N N . TRP B 1 400 ? -9.289 -27.016 15.594 1 95.81 400 TRP B N 1
ATOM 7236 C CA . TRP B 1 400 ? -8.156 -27.203 14.695 1 95.81 400 TRP B CA 1
ATOM 7237 C C . TRP B 1 400 ? -7.973 -25.984 13.797 1 95.81 400 TRP B C 1
ATOM 7239 O O . TRP B 1 400 ? -8.945 -25.328 13.43 1 95.81 400 TRP B O 1
ATOM 7249 N N . PHE B 1 401 ? -6.691 -25.75 13.5 1 97.5 401 PHE B N 1
ATOM 7250 C CA . PHE B 1 401 ? -6.352 -24.609 12.641 1 97.5 401 PHE B CA 1
ATOM 7251 C C . PHE B 1 401 ? -5.27 -25 11.641 1 97.5 401 PHE B C 1
ATOM 7253 O O . PHE B 1 401 ? -4.387 -25.812 11.945 1 97.5 401 PHE B O 1
ATOM 7260 N N . SER B 1 402 ? -5.434 -24.484 10.445 1 97.19 402 SER B N 1
ATOM 7261 C CA . SER B 1 402 ? -4.379 -24.562 9.445 1 97.19 402 SER B CA 1
ATOM 7262 C C . SER B 1 402 ? -4.422 -23.375 8.5 1 97.19 402 SER B C 1
ATOM 7264 O O . SER B 1 402 ? -5.406 -22.625 8.477 1 97.19 402 SER B O 1
ATOM 7266 N N . ARG B 1 403 ? -3.303 -23.078 7.832 1 98.12 403 ARG B N 1
ATOM 7267 C CA . ARG B 1 403 ? -3.24 -21.969 6.891 1 98.12 403 ARG B CA 1
ATOM 7268 C C . ARG B 1 403 ? -2.363 -22.312 5.691 1 98.12 403 ARG B C 1
ATOM 7270 O O . ARG B 1 403 ? -1.488 -23.172 5.785 1 98.12 403 ARG B O 1
ATOM 7277 N N . SER B 1 404 ? -2.641 -21.75 4.586 1 97.94 404 SER B N 1
ATOM 7278 C CA . SER B 1 404 ? -1.695 -21.812 3.475 1 97.94 404 SER B CA 1
ATOM 7279 C C . SER B 1 404 ? -0.585 -20.781 3.643 1 97.94 404 SER B C 1
ATOM 7281 O O . SER B 1 404 ? -0.76 -19.766 4.34 1 97.94 404 SER B O 1
ATOM 7283 N N . ARG B 1 405 ? 0.61 -21.031 3.092 1 97.06 405 ARG B N 1
ATOM 7284 C CA . ARG B 1 405 ? 1.789 -20.172 3.143 1 97.06 405 ARG B CA 1
ATOM 7285 C C . ARG B 1 405 ? 2.533 -20.188 1.812 1 97.06 405 ARG B C 1
ATOM 7287 O O . ARG B 1 405 ? 3.719 -20.516 1.76 1 97.06 405 ARG B O 1
ATOM 7294 N N . TRP B 1 406 ? 1.939 -19.625 0.839 1 97.88 406 TRP B N 1
ATOM 7295 C CA . TRP B 1 406 ? 2.42 -19.766 -0.531 1 97.88 406 TRP B CA 1
ATOM 7296 C C . TRP B 1 406 ? 3.639 -18.875 -0.773 1 97.88 406 TRP B C 1
ATOM 7298 O O . TRP B 1 406 ? 4.512 -19.219 -1.575 1 97.88 406 TRP B O 1
ATOM 7308 N N . TYR B 1 407 ? 3.713 -17.75 -0.124 1 96.88 407 TYR B N 1
ATOM 7309 C CA . TYR B 1 407 ? 4.855 -16.875 -0.341 1 96.88 407 TYR B CA 1
ATOM 7310 C C . TYR B 1 407 ? 6.078 -17.375 0.42 1 96.88 407 TYR B C 1
ATOM 7312 O O . TYR B 1 407 ? 7.191 -17.391 -0.117 1 96.88 407 TYR B O 1
ATOM 7320 N N . SER B 1 408 ? 5.895 -17.781 1.636 1 94.62 408 SER B N 1
ATOM 7321 C CA . SER B 1 408 ? 7.02 -18.172 2.48 1 94.62 408 SER B CA 1
ATOM 7322 C C . SER B 1 408 ? 7.613 -19.5 2.029 1 94.62 408 SER B C 1
ATOM 7324 O O . SER B 1 408 ? 8.766 -19.812 2.354 1 94.62 408 SER B O 1
ATOM 7326 N N . ASN B 1 409 ? 6.812 -20.312 1.312 1 96.19 409 ASN B N 1
ATOM 7327 C CA . ASN B 1 409 ? 7.355 -21.516 0.705 1 96.19 409 ASN B CA 1
ATOM 7328 C C . ASN B 1 409 ? 8.25 -21.203 -0.49 1 96.19 409 ASN B C 1
ATOM 7330 O O . ASN B 1 409 ? 7.773 -20.688 -1.503 1 96.19 409 ASN B O 1
ATOM 7334 N N . PRO B 1 410 ? 9.562 -21.516 -0.371 1 95.5 410 PRO B N 1
ATOM 7335 C CA . PRO B 1 410 ? 10.508 -21.094 -1.409 1 95.5 410 PRO B CA 1
ATOM 7336 C C . PRO B 1 410 ? 10.25 -21.781 -2.746 1 95.5 410 PRO B C 1
ATOM 7338 O O . PRO B 1 410 ? 10.836 -21.406 -3.766 1 95.5 410 PRO B O 1
ATOM 7341 N N . HIS B 1 411 ? 9.398 -22.797 -2.768 1 97.69 411 HIS B N 1
ATOM 7342 C CA . HIS B 1 411 ? 9.133 -23.547 -3.992 1 97.69 411 HIS B CA 1
ATOM 7343 C C . HIS B 1 411 ? 7.961 -22.953 -4.762 1 97.69 411 HIS B C 1
ATOM 7345 O O . HIS B 1 411 ? 7.664 -23.375 -5.879 1 97.69 411 HIS B O 1
ATOM 7351 N N . PHE B 1 412 ? 7.27 -21.906 -4.18 1 97.81 412 PHE B N 1
ATOM 7352 C CA . PHE B 1 412 ? 6.141 -21.266 -4.836 1 97.81 412 PHE B CA 1
ATOM 7353 C C . PHE B 1 412 ? 6.348 -19.766 -4.914 1 97.81 412 PHE B C 1
ATOM 7355 O O . PHE B 1 412 ? 6.277 -19.172 -5.996 1 97.81 412 PHE B O 1
ATOM 7362 N N . ARG B 1 413 ? 6.633 -19.109 -3.787 1 97.31 413 ARG B N 1
ATOM 7363 C CA . ARG B 1 413 ? 6.945 -17.688 -3.66 1 97.31 413 ARG B CA 1
ATOM 7364 C C . ARG B 1 413 ? 5.785 -16.828 -4.148 1 97.31 413 ARG B C 1
ATOM 7366 O O . ARG B 1 413 ? 5.996 -15.797 -4.797 1 97.31 413 ARG B O 1
ATOM 7373 N N . GLY B 1 414 ? 4.605 -17.266 -3.893 1 97.56 414 GLY B N 1
ATOM 7374 C CA . GLY B 1 414 ? 3.416 -16.5 -4.227 1 97.56 414 GLY B CA 1
ATOM 7375 C C . GLY B 1 414 ? 2.24 -17.375 -4.625 1 97.56 414 GLY B C 1
ATOM 7376 O O . GLY B 1 414 ? 2.367 -18.594 -4.715 1 97.56 414 GLY B O 1
ATOM 7377 N N . SER B 1 415 ? 1.09 -16.734 -4.895 1 97.69 415 SER B N 1
ATOM 7378 C CA . SER B 1 415 ? -0.134 -17.453 -5.215 1 97.69 415 SER B CA 1
ATOM 7379 C C . SER B 1 415 ? -0.4 -17.469 -6.719 1 97.69 415 SER B C 1
ATOM 7381 O O . SER B 1 415 ? -0.336 -18.516 -7.359 1 97.69 415 SER B O 1
ATOM 7383 N N . TYR B 1 416 ? -0.601 -16.297 -7.285 1 94.31 416 TYR B N 1
ATOM 7384 C CA . TYR B 1 416 ? -0.752 -16.312 -8.734 1 94.31 416 TYR B CA 1
ATOM 7385 C C . TYR B 1 416 ? -0.478 -14.922 -9.32 1 94.31 416 TYR B C 1
ATOM 7387 O O . TYR B 1 416 ? -0.34 -13.945 -8.578 1 94.31 416 TYR B O 1
ATOM 7395 N N . SER B 1 417 ? -0.278 -14.93 -10.594 1 95.56 417 SER B N 1
ATOM 7396 C CA . SER B 1 417 ? 0.213 -13.758 -11.305 1 95.56 417 SER B CA 1
ATOM 7397 C C . SER B 1 417 ? -0.927 -12.805 -11.656 1 95.56 417 SER B C 1
ATOM 7399 O O . SER B 1 417 ? -2.096 -13.195 -11.633 1 95.56 417 SER B O 1
ATOM 7401 N N . SER B 1 418 ? -0.564 -11.578 -11.836 1 92.44 418 SER B N 1
ATOM 7402 C CA . SER B 1 418 ? -1.432 -10.508 -12.312 1 92.44 418 SER B CA 1
ATOM 7403 C C . SER B 1 418 ? -0.666 -9.531 -13.203 1 92.44 418 SER B C 1
ATOM 7405 O O . SER B 1 418 ? 0.463 -9.812 -13.617 1 92.44 418 SER B O 1
ATOM 7407 N N . ARG B 1 419 ? -1.413 -8.5 -13.672 1 92.12 419 ARG B N 1
ATOM 7408 C CA . ARG B 1 419 ? -0.796 -7.414 -14.43 1 92.12 419 ARG B CA 1
ATOM 7409 C C . ARG B 1 419 ? -0.739 -6.133 -13.609 1 92.12 419 ARG B C 1
ATOM 7411 O O . ARG B 1 419 ? -1.729 -5.742 -12.992 1 92.12 419 ARG B O 1
ATOM 7418 N N . SER B 1 420 ? 0.404 -5.555 -13.625 1 91.69 420 SER B N 1
ATOM 7419 C CA . SER B 1 420 ? 0.594 -4.367 -12.805 1 91.69 420 SER B CA 1
ATOM 7420 C C . SER B 1 420 ? 0.964 -3.158 -13.656 1 91.69 420 SER B C 1
ATOM 7422 O O . SER B 1 420 ? 1.253 -3.297 -14.844 1 91.69 420 SER B O 1
ATOM 7424 N N . MET B 1 421 ? 0.903 -2.018 -13.023 1 87.94 421 MET B N 1
ATOM 7425 C CA . MET B 1 421 ? 1.385 -0.801 -13.672 1 87.94 421 MET B CA 1
ATOM 7426 C C . MET B 1 421 ? 2.859 -0.929 -14.039 1 87.94 421 MET B C 1
ATOM 7428 O O . MET B 1 421 ? 3.293 -0.414 -15.07 1 87.94 421 MET B O 1
ATOM 7432 N N . ARG B 1 422 ? 3.59 -1.593 -13.266 1 88.5 422 ARG B N 1
ATOM 7433 C CA . ARG B 1 422 ? 4.988 -1.87 -13.578 1 88.5 422 ARG B CA 1
ATOM 7434 C C . ARG B 1 422 ? 5.109 -2.764 -14.805 1 88.5 422 ARG B C 1
ATOM 7436 O O . ARG B 1 422 ? 5.992 -2.562 -15.641 1 88.5 422 ARG B O 1
ATOM 7443 N N . SER B 1 423 ? 4.254 -3.785 -14.852 1 93.12 423 SER B N 1
ATOM 7444 C CA . SER B 1 423 ? 4.242 -4.629 -16.047 1 93.12 423 SER B CA 1
ATOM 7445 C C . SER B 1 423 ? 4.07 -3.795 -17.312 1 93.12 423 SER B C 1
ATOM 7447 O O . SER B 1 423 ? 4.777 -4.008 -18.297 1 93.12 423 SER B O 1
ATOM 7449 N N . ASP B 1 424 ? 3.166 -2.844 -17.219 1 89.56 424 ASP B N 1
ATOM 7450 C CA . ASP B 1 424 ? 2.924 -1.965 -18.344 1 89.56 424 ASP B CA 1
ATOM 7451 C C . ASP B 1 424 ? 4.156 -1.121 -18.672 1 89.56 424 ASP B C 1
ATOM 7453 O O . ASP B 1 424 ? 4.586 -1.044 -19.812 1 89.56 424 ASP B O 1
ATOM 7457 N N . ALA B 1 425 ? 4.66 -0.547 -17.625 1 87.94 425 ALA B N 1
ATOM 7458 C CA . ALA B 1 425 ? 5.797 0.354 -17.797 1 87.94 425 ALA B CA 1
ATOM 7459 C C . ALA B 1 425 ? 6.996 -0.382 -18.391 1 87.94 425 ALA B C 1
ATOM 7461 O O . ALA B 1 425 ? 7.723 0.168 -19.219 1 87.94 425 ALA B O 1
ATOM 7462 N N . MET B 1 426 ? 7.168 -1.634 -18 1 91.94 426 MET B N 1
ATOM 7463 C CA . MET B 1 426 ? 8.297 -2.438 -18.453 1 91.94 426 MET B CA 1
ATOM 7464 C C . MET B 1 426 ? 7.961 -3.154 -19.766 1 91.94 426 MET B C 1
ATOM 7466 O O . MET B 1 426 ? 8.828 -3.783 -20.375 1 91.94 426 MET B O 1
ATOM 7470 N N . ARG B 1 427 ? 6.672 -3.121 -20.172 1 92.69 427 ARG B N 1
ATOM 7471 C CA . ARG B 1 427 ? 6.172 -3.863 -21.328 1 92.69 427 ARG B CA 1
ATOM 7472 C C . ARG B 1 427 ? 6.445 -5.355 -21.172 1 92.69 427 ARG B C 1
ATOM 7474 O O . ARG B 1 427 ? 6.895 -6.008 -22.125 1 92.69 427 ARG B O 1
ATOM 7481 N N . ALA B 1 428 ? 6.34 -5.82 -19.984 1 94 428 ALA B N 1
ATOM 7482 C CA . ALA B 1 428 ? 6.488 -7.242 -19.672 1 94 428 ALA B CA 1
ATOM 7483 C C . ALA B 1 428 ? 5.191 -7.996 -19.953 1 94 428 ALA B C 1
ATOM 7485 O O . ALA B 1 428 ? 4.117 -7.594 -19.5 1 94 428 ALA B O 1
ATOM 7486 N N . THR B 1 429 ? 5.266 -9.125 -20.703 1 94.19 429 THR B N 1
ATOM 7487 C CA . THR B 1 429 ? 4.055 -9.836 -21.094 1 94.19 429 THR B CA 1
ATOM 7488 C C . THR B 1 429 ? 4.195 -11.328 -20.812 1 94.19 429 THR B C 1
ATOM 7490 O O . THR B 1 429 ? 5.312 -11.852 -20.75 1 94.19 429 THR B O 1
ATOM 7493 N N . ALA B 1 430 ? 3.027 -11.938 -20.688 1 95.94 430 ALA B N 1
ATOM 7494 C CA . ALA B 1 430 ? 2.994 -13.391 -20.547 1 95.94 430 ALA B CA 1
ATOM 7495 C C . ALA B 1 430 ? 3.537 -14.078 -21.797 1 95.94 430 ALA B C 1
ATOM 7497 O O . ALA B 1 430 ? 4.191 -15.117 -21.703 1 95.94 430 ALA B O 1
ATOM 7498 N N . ALA B 1 431 ? 3.279 -13.508 -22.922 1 95.38 431 ALA B N 1
ATOM 7499 C CA . ALA B 1 431 ? 3.756 -14.07 -24.188 1 95.38 431 ALA B CA 1
ATOM 7500 C C . ALA B 1 431 ? 5.281 -14.117 -24.219 1 95.38 431 ALA B C 1
ATOM 7502 O O . ALA B 1 431 ? 5.867 -15.102 -24.688 1 95.38 431 ALA B O 1
ATOM 7503 N N . ALA B 1 432 ? 5.875 -13.039 -23.75 1 96.81 432 ALA B N 1
ATOM 7504 C CA . ALA B 1 432 ? 7.336 -13 -23.703 1 96.81 432 ALA B CA 1
ATOM 7505 C C . ALA B 1 432 ? 7.883 -14.039 -22.734 1 96.81 432 ALA B C 1
ATOM 7507 O O . ALA B 1 432 ? 8.922 -14.648 -22.984 1 96.81 432 ALA B O 1
ATOM 7508 N N . LEU B 1 433 ? 7.176 -14.227 -21.641 1 98.12 433 LEU B N 1
ATOM 7509 C CA . LEU B 1 433 ? 7.578 -15.25 -20.688 1 98.12 433 LEU B CA 1
ATOM 7510 C C . LEU B 1 433 ? 7.469 -16.641 -21.297 1 98.12 433 LEU B C 1
ATOM 7512 O O . LEU B 1 433 ? 8.281 -17.516 -21 1 98.12 433 LEU B O 1
ATOM 7516 N N . ALA B 1 434 ? 6.535 -16.844 -22.188 1 98.31 434 ALA B N 1
ATOM 7517 C CA . ALA B 1 434 ? 6.234 -18.141 -22.781 1 98.31 434 ALA B CA 1
ATOM 7518 C C . ALA B 1 434 ? 7.254 -18.516 -23.859 1 98.31 434 ALA B C 1
ATOM 7520 O O . ALA B 1 434 ? 7.363 -19.672 -24.25 1 98.31 434 ALA B O 1
ATOM 7521 N N . GLU B 1 435 ? 8 -17.547 -24.375 1 98 435 GLU B N 1
ATOM 7522 C CA . GLU B 1 435 ? 8.922 -17.812 -25.484 1 98 435 GLU B CA 1
ATOM 7523 C C . GLU B 1 435 ? 10.047 -18.75 -25.047 1 98 435 GLU B C 1
ATOM 7525 O O . GLU B 1 435 ? 10.703 -18.516 -24.031 1 98 435 GLU B O 1
ATOM 7530 N N . PRO B 1 436 ? 10.273 -19.828 -25.797 1 98.19 436 PRO B N 1
ATOM 7531 C CA . PRO B 1 436 ? 11.367 -20.734 -25.438 1 98.19 436 PRO B CA 1
ATOM 7532 C C . PRO B 1 436 ? 12.742 -20.156 -25.734 1 98.19 436 PRO B C 1
ATOM 7534 O O . PRO B 1 436 ? 12.867 -19.25 -26.562 1 98.19 436 PRO B O 1
ATOM 7537 N N . LEU B 1 437 ? 13.711 -20.594 -24.984 1 97.75 437 LEU B N 1
ATOM 7538 C CA . LEU B 1 437 ? 15.102 -20.422 -25.391 1 97.75 437 LEU B CA 1
ATOM 7539 C C . LEU B 1 437 ? 15.461 -21.438 -26.469 1 97.75 437 LEU B C 1
ATOM 7541 O O . LEU B 1 437 ? 15.195 -22.641 -26.328 1 97.75 437 LEU B O 1
ATOM 7545 N N . THR B 1 438 ? 16.078 -20.984 -27.578 1 95.38 438 THR B N 1
ATOM 7546 C CA . THR B 1 438 ? 16.266 -21.859 -28.734 1 95.38 438 THR B CA 1
ATOM 7547 C C . THR B 1 438 ? 17.734 -21.875 -29.172 1 95.38 438 THR B C 1
ATOM 7549 O O . THR B 1 438 ? 18.516 -21.016 -28.766 1 95.38 438 THR B O 1
ATOM 7552 N N . THR B 1 439 ? 18.016 -22.859 -29.984 1 90.69 439 THR B N 1
ATOM 7553 C CA . THR B 1 439 ? 19.266 -22.859 -30.719 1 90.69 439 THR B CA 1
ATOM 7554 C C . THR B 1 439 ? 19.219 -21.828 -31.844 1 90.69 439 THR B C 1
ATOM 7556 O O . THR B 1 439 ? 18.203 -21.188 -32.062 1 90.69 439 THR B O 1
ATOM 7559 N N . GLU B 1 440 ? 20.312 -21.781 -32.531 1 87.81 440 GLU B N 1
ATOM 7560 C CA . GLU B 1 440 ? 20.375 -20.891 -33.688 1 87.81 440 GLU B CA 1
ATOM 7561 C C . GLU B 1 440 ? 19.391 -21.312 -34.781 1 87.81 440 GLU B C 1
ATOM 7563 O O . GLU B 1 440 ? 18.906 -20.484 -35.531 1 87.81 440 GLU B O 1
ATOM 7568 N N . ARG B 1 441 ? 19.031 -22.594 -34.781 1 86.5 441 ARG B N 1
ATOM 7569 C CA . ARG B 1 441 ? 18.109 -23.125 -35.781 1 86.5 441 ARG B CA 1
ATOM 7570 C C . ARG B 1 441 ? 16.672 -23.125 -35.25 1 86.5 441 ARG B C 1
ATOM 7572 O O . ARG B 1 441 ? 15.828 -23.875 -35.75 1 86.5 441 ARG B O 1
ATOM 7579 N N . ALA B 1 442 ? 16.469 -22.547 -34.125 1 90.31 442 ALA B N 1
ATOM 7580 C CA . ALA B 1 442 ? 15.141 -22.297 -33.562 1 90.31 442 ALA B CA 1
ATOM 7581 C C . ALA B 1 442 ? 14.562 -23.562 -32.938 1 90.31 442 ALA B C 1
ATOM 7583 O O . ALA B 1 442 ? 13.344 -23.75 -32.938 1 90.31 442 ALA B O 1
ATOM 7584 N N . VAL B 1 443 ? 15.453 -24.5 -32.594 1 91.56 443 VAL B N 1
ATOM 7585 C CA . VAL B 1 443 ? 15.016 -25.672 -31.828 1 91.56 443 VAL B CA 1
ATOM 7586 C C . VAL B 1 443 ? 14.914 -25.328 -30.344 1 91.56 443 VAL B C 1
ATOM 7588 O O . VAL B 1 443 ? 15.875 -24.828 -29.75 1 91.56 443 VAL B O 1
ATOM 7591 N N . PRO B 1 444 ? 13.758 -25.594 -29.734 1 96.25 444 PRO B N 1
ATOM 7592 C CA . PRO B 1 444 ? 13.617 -25.25 -28.312 1 96.25 444 PRO B CA 1
ATOM 7593 C C . PRO B 1 444 ? 14.555 -26.047 -27.422 1 96.25 444 PRO B C 1
ATOM 7595 O O . PRO B 1 444 ? 14.625 -27.281 -27.531 1 96.25 444 PRO B O 1
ATOM 7598 N N . ILE B 1 445 ? 15.258 -25.375 -26.594 1 96.62 445 ILE B N 1
ATOM 7599 C CA . ILE B 1 445 ? 16.109 -26 -25.578 1 96.62 445 ILE B CA 1
ATOM 7600 C C . ILE B 1 445 ? 15.414 -25.938 -24.219 1 96.62 445 ILE B C 1
ATOM 7602 O O . ILE B 1 445 ? 15.211 -26.969 -23.562 1 96.62 445 ILE B O 1
ATOM 7606 N N . VAL B 1 446 ? 15.055 -24.719 -23.828 1 98.31 446 VAL B N 1
ATOM 7607 C CA . VAL B 1 446 ? 14.328 -24.469 -22.594 1 98.31 446 VAL B CA 1
ATOM 7608 C C . VAL B 1 446 ? 12.969 -23.844 -22.891 1 98.31 446 VAL B C 1
ATOM 7610 O O . VAL B 1 446 ? 12.898 -22.781 -23.5 1 98.31 446 VAL B O 1
ATOM 7613 N N . GLN B 1 447 ? 11.938 -24.594 -22.516 1 98.69 447 GLN B N 1
ATOM 7614 C CA . GLN B 1 447 ? 10.578 -24.078 -22.641 1 98.69 447 GLN B CA 1
ATOM 7615 C C . GLN B 1 447 ? 10.016 -23.672 -21.297 1 98.69 447 GLN B C 1
ATOM 7617 O O . GLN B 1 447 ? 10.469 -24.156 -20.25 1 98.69 447 GLN B O 1
ATOM 7622 N N . PHE B 1 448 ? 9.055 -22.719 -21.297 1 98.81 448 PHE B N 1
ATOM 7623 C CA . PHE B 1 448 ? 8.469 -22.172 -20.078 1 98.81 448 PHE B CA 1
ATOM 7624 C C . PHE B 1 448 ? 6.961 -22.375 -20.062 1 98.81 448 PHE B C 1
ATOM 7626 O O . PHE B 1 448 ? 6.262 -21.984 -21 1 98.81 448 PHE B O 1
ATOM 7633 N N . ALA B 1 449 ? 6.504 -22.984 -19 1 98.75 449 ALA B N 1
ATOM 7634 C CA . ALA B 1 449 ? 5.07 -23.203 -18.812 1 98.75 449 ALA B CA 1
ATOM 7635 C C . ALA B 1 449 ? 4.648 -22.859 -17.375 1 98.75 449 ALA B C 1
ATOM 7637 O O . ALA B 1 449 ? 5.441 -22.984 -16.438 1 98.75 449 ALA B O 1
ATOM 7638 N N . GLY B 1 450 ? 3.434 -22.484 -17.109 1 98.5 450 GLY B N 1
ATOM 7639 C CA . GLY B 1 450 ? 2.752 -22.016 -15.914 1 98.5 450 GLY B CA 1
ATOM 7640 C C . GLY B 1 450 ? 1.695 -20.969 -16.219 1 98.5 450 GLY B C 1
ATOM 7641 O O . GLY B 1 450 ? 1.742 -20.297 -17.25 1 98.5 450 GLY B O 1
ATOM 7642 N N . GLU B 1 451 ? 0.857 -20.797 -15.281 1 97.81 451 GLU B N 1
ATOM 7643 C CA . GLU B 1 451 ? -0.244 -19.875 -15.555 1 97.81 451 GLU B CA 1
ATOM 7644 C C . GLU B 1 451 ? 0.273 -18.484 -15.922 1 97.81 451 GLU B C 1
ATOM 7646 O O . GLU B 1 451 ? -0.305 -17.812 -16.766 1 97.81 451 GLU B O 1
ATOM 7651 N N . ALA B 1 452 ? 1.408 -18.078 -15.422 1 97.94 452 ALA B N 1
ATOM 7652 C CA . ALA B 1 452 ? 1.946 -16.734 -15.648 1 97.94 452 ALA B CA 1
ATOM 7653 C C . ALA B 1 452 ? 2.355 -16.547 -17.109 1 97.94 452 ALA B C 1
ATOM 7655 O O . ALA B 1 452 ? 2.518 -15.414 -17.562 1 97.94 452 ALA B O 1
ATOM 7656 N N . SER B 1 453 ? 2.574 -17.672 -17.797 1 97.94 453 SER B N 1
ATOM 7657 C CA . SER B 1 453 ? 3.023 -17.594 -19.172 1 97.94 453 SER B CA 1
ATOM 7658 C C . SER B 1 453 ? 1.844 -17.625 -20.141 1 97.94 453 SER B C 1
ATOM 7660 O O . SER B 1 453 ? 2.027 -17.531 -21.359 1 97.94 453 SER B O 1
ATOM 7662 N N . HIS B 1 454 ? 0.666 -17.797 -19.641 1 95.75 454 HIS B N 1
ATOM 7663 C CA . HIS B 1 454 ? -0.511 -17.781 -20.5 1 95.75 454 HIS B CA 1
ATOM 7664 C C . HIS B 1 454 ? -1.051 -16.375 -20.688 1 95.75 454 HIS B C 1
ATOM 7666 O O . HIS B 1 454 ? -1.359 -15.695 -19.703 1 95.75 454 HIS B O 1
ATOM 7672 N N . PRO B 1 455 ? -1.22 -15.914 -21.812 1 92.5 455 PRO B N 1
ATOM 7673 C CA . PRO B 1 455 ? -1.568 -14.508 -22.047 1 92.5 455 PRO B CA 1
ATOM 7674 C C . PRO B 1 455 ? -2.992 -14.18 -21.609 1 92.5 455 PRO B C 1
ATOM 7676 O O . PRO B 1 455 ? -3.26 -13.055 -21.172 1 92.5 455 PRO B O 1
ATOM 7679 N N . GLN B 1 456 ? -3.902 -15.164 -21.609 1 91 456 GLN B N 1
ATOM 7680 C CA . GLN B 1 456 ? -5.309 -14.828 -21.406 1 91 456 GLN B CA 1
ATOM 7681 C C . GLN B 1 456 ? -5.848 -15.5 -20.141 1 91 456 GLN B C 1
ATOM 7683 O O . GLN B 1 456 ? -6.879 -15.086 -19.609 1 91 456 GLN B O 1
ATOM 7688 N N . LEU B 1 457 ? -5.195 -16.547 -19.766 1 92.31 457 LEU B N 1
ATOM 7689 C CA . LEU B 1 457 ? -5.719 -17.312 -18.641 1 92.31 457 LEU B CA 1
ATOM 7690 C C . LEU B 1 457 ? -4.711 -17.344 -17.484 1 92.31 457 LEU B C 1
ATOM 7692 O O . LEU B 1 457 ? -4.598 -18.344 -16.797 1 92.31 457 LEU B O 1
ATOM 7696 N N . TYR B 1 458 ? -3.922 -16.281 -17.469 1 92.12 458 TYR B N 1
ATOM 7697 C CA . TYR B 1 458 ? -3.064 -16.156 -16.281 1 92.12 458 TYR B CA 1
ATOM 7698 C C . TYR B 1 458 ? -3.893 -16.172 -15.008 1 92.12 458 TYR B C 1
ATOM 7700 O O . TYR B 1 458 ? -5.102 -15.93 -15.039 1 92.12 458 TYR B O 1
ATOM 7708 N N . SER B 1 459 ? -3.295 -16.594 -13.867 1 93 459 SER B N 1
ATOM 7709 C CA . SER B 1 459 ? -3.912 -16.609 -12.539 1 93 459 SER B CA 1
ATOM 7710 C C . SER B 1 459 ? -4.805 -17.844 -12.359 1 93 459 SER B C 1
ATOM 7712 O O . SER B 1 459 ? -5.387 -18.031 -11.289 1 93 459 SER B O 1
ATOM 7714 N N . THR B 1 460 ? -4.926 -18.734 -13.414 1 94.06 460 THR B N 1
ATOM 7715 C CA . THR B 1 460 ? -5.879 -19.828 -13.32 1 94.06 460 THR B CA 1
ATOM 7716 C C . THR B 1 460 ? -5.172 -21.172 -13.516 1 94.06 460 THR B C 1
ATOM 7718 O O . THR B 1 460 ? -4.102 -21.234 -14.125 1 94.06 460 THR B O 1
ATOM 7721 N N . VAL B 1 461 ? -5.832 -22.203 -13.016 1 96.56 461 VAL B N 1
ATOM 7722 C CA . VAL B 1 461 ? -5.367 -23.562 -13.289 1 96.56 461 VAL B CA 1
ATOM 7723 C C . VAL B 1 461 ? -5.535 -23.875 -14.773 1 96.56 461 VAL B C 1
ATOM 7725 O O . VAL B 1 461 ? -4.715 -24.578 -15.367 1 96.56 461 VAL B O 1
ATOM 7728 N N . GLN B 1 462 ? -6.566 -23.344 -15.414 1 95.38 462 GLN B N 1
ATOM 7729 C CA . GLN B 1 462 ? -6.758 -23.5 -16.859 1 95.38 462 GLN B CA 1
ATOM 7730 C C . GLN B 1 462 ? -5.531 -23.016 -17.625 1 95.38 462 GLN B C 1
ATOM 7732 O O . GLN B 1 462 ? -5.07 -23.703 -18.547 1 95.38 462 GLN B O 1
ATOM 7737 N N . GLY B 1 463 ? -5.078 -21.875 -17.172 1 96.25 463 GLY B N 1
ATOM 7738 C CA . GLY B 1 463 ? -3.887 -21.344 -17.797 1 96.25 463 GLY B CA 1
ATOM 7739 C C . GLY B 1 463 ? -2.654 -22.203 -17.594 1 96.25 463 GLY B C 1
ATOM 7740 O O . GLY B 1 463 ? -1.832 -22.359 -18.5 1 96.25 463 GLY B O 1
ATOM 7741 N N . ALA B 1 464 ? -2.547 -22.75 -16.422 1 98.25 464 ALA B N 1
ATOM 7742 C CA . ALA B 1 464 ? -1.419 -23.625 -16.125 1 98.25 464 ALA B CA 1
ATOM 7743 C C . ALA B 1 464 ? -1.454 -24.875 -17 1 98.25 464 ALA B C 1
ATOM 7745 O O . ALA B 1 464 ? -0.47 -25.219 -17.656 1 98.25 464 ALA B O 1
ATOM 7746 N N . VAL B 1 465 ? -2.586 -25.516 -17.047 1 98.38 465 VAL B N 1
ATOM 7747 C CA . VAL B 1 465 ? -2.742 -26.734 -17.844 1 98.38 465 VAL B CA 1
ATOM 7748 C C . VAL B 1 465 ? -2.533 -26.422 -19.312 1 98.38 465 VAL B C 1
ATOM 7750 O O . VAL B 1 465 ? -1.782 -27.109 -20 1 98.38 465 VAL B O 1
ATOM 7753 N N . GLY B 1 466 ? -3.182 -25.344 -19.75 1 97.94 466 GLY B N 1
ATOM 7754 C CA . GLY B 1 466 ? -3.035 -24.938 -21.141 1 97.94 466 GLY B CA 1
ATOM 7755 C C . GLY B 1 466 ? -1.594 -24.672 -21.531 1 97.94 466 GLY B C 1
ATOM 7756 O O . GLY B 1 466 ? -1.167 -25.031 -22.641 1 97.94 466 GLY B O 1
ATOM 7757 N N . SER B 1 467 ? -0.862 -24.062 -20.703 1 98.62 467 SER B N 1
ATOM 7758 C CA . SER B 1 467 ? 0.54 -23.766 -20.969 1 98.62 467 SER B CA 1
ATOM 7759 C C . SER B 1 467 ? 1.374 -25.031 -21.016 1 98.62 467 SER B C 1
ATOM 7761 O O . SER B 1 467 ? 2.316 -25.141 -21.797 1 98.62 467 SER B O 1
ATOM 7763 N N . GLY B 1 468 ? 1.062 -26 -20.125 1 98.88 468 GLY B N 1
ATOM 7764 C CA . GLY B 1 468 ? 1.713 -27.297 -20.188 1 98.88 468 GLY B CA 1
ATOM 7765 C C . GLY B 1 468 ? 1.48 -28.016 -21.5 1 98.88 468 GLY B C 1
ATOM 7766 O O . GLY B 1 468 ? 2.422 -28.547 -22.094 1 98.88 468 GLY B O 1
ATOM 7767 N N . TRP B 1 469 ? 0.268 -28.016 -21.938 1 98.75 469 TRP B N 1
ATOM 7768 C CA . TRP B 1 469 ? -0.078 -28.641 -23.219 1 98.75 469 TRP B CA 1
ATOM 7769 C C . TRP B 1 469 ? 0.626 -27.938 -24.375 1 98.75 469 TRP B C 1
ATOM 7771 O O . TRP B 1 469 ? 1.086 -28.578 -25.312 1 98.75 469 TRP B O 1
ATOM 7781 N N . ARG B 1 470 ? 0.688 -26.578 -24.234 1 98.44 470 ARG B N 1
ATOM 7782 C CA . ARG B 1 470 ? 1.343 -25.797 -25.281 1 98.44 470 ARG B CA 1
ATOM 7783 C C . ARG B 1 470 ? 2.783 -26.25 -25.484 1 98.44 470 ARG B C 1
ATOM 7785 O O . ARG B 1 470 ? 3.205 -26.484 -26.625 1 98.44 470 ARG B O 1
ATOM 7792 N N . GLU B 1 471 ? 3.533 -26.438 -24.453 1 98.69 471 GLU B N 1
ATOM 7793 C CA . GLU B 1 471 ? 4.941 -26.812 -24.562 1 98.69 471 GLU B CA 1
ATOM 7794 C C . GLU B 1 471 ? 5.102 -28.25 -25.016 1 98.69 471 GLU B C 1
ATOM 7796 O O . GLU B 1 471 ? 6.012 -28.578 -25.781 1 98.69 471 GLU B O 1
ATOM 7801 N N . ALA B 1 472 ? 4.234 -29.156 -24.531 1 98.62 472 ALA B N 1
ATOM 7802 C CA . ALA B 1 472 ? 4.254 -30.547 -25 1 98.62 472 ALA B CA 1
ATOM 7803 C C . ALA B 1 472 ? 3.963 -30.625 -26.5 1 98.62 472 ALA B C 1
ATOM 7805 O O . ALA B 1 472 ? 4.633 -31.359 -27.219 1 98.62 472 ALA B O 1
ATOM 7806 N N . ASP B 1 473 ? 2.971 -29.891 -26.922 1 98.31 473 ASP B N 1
ATOM 7807 C CA . ASP B 1 473 ? 2.588 -29.891 -28.328 1 98.31 473 ASP B CA 1
ATOM 7808 C C . ASP B 1 473 ? 3.713 -29.328 -29.188 1 98.31 473 ASP B C 1
ATOM 7810 O O . ASP B 1 473 ? 3.904 -29.781 -30.328 1 98.31 473 ASP B O 1
ATOM 7814 N N . ARG B 1 474 ? 4.406 -28.328 -28.672 1 97.44 474 ARG B N 1
ATOM 7815 C CA . ARG B 1 474 ? 5.547 -27.766 -29.391 1 97.44 474 ARG B CA 1
ATOM 7816 C C . ARG B 1 474 ? 6.586 -28.844 -29.688 1 97.44 474 ARG B C 1
ATOM 7818 O O . ARG B 1 474 ? 7.078 -28.953 -30.812 1 97.44 474 ARG B O 1
ATOM 7825 N N . LEU B 1 475 ? 6.91 -29.719 -28.766 1 96.81 475 LEU B N 1
ATOM 7826 C CA . LEU B 1 475 ? 7.879 -30.781 -28.953 1 96.81 475 LEU B CA 1
ATOM 7827 C C . LEU B 1 475 ? 7.32 -31.875 -29.859 1 96.81 475 LEU B C 1
ATOM 7829 O O . LEU B 1 475 ? 8.039 -32.438 -30.688 1 96.81 475 LEU B O 1
ATOM 7833 N N . THR B 1 476 ? 6.051 -32.188 -29.672 1 96.12 476 THR B N 1
ATOM 7834 C CA . THR B 1 476 ? 5.418 -33.219 -30.516 1 96.12 476 THR B CA 1
ATOM 7835 C C . THR B 1 476 ? 5.477 -32.812 -31.984 1 96.12 476 THR B C 1
ATOM 7837 O O . THR B 1 476 ? 5.777 -33.625 -32.844 1 96.12 476 THR B O 1
ATOM 7840 N N . ALA B 1 477 ? 5.172 -31.547 -32.188 1 95.19 477 ALA B N 1
ATOM 7841 C CA . ALA B 1 477 ? 5.215 -31.031 -33.562 1 95.19 477 ALA B CA 1
ATOM 7842 C C . ALA B 1 477 ? 6.633 -31.109 -34.125 1 95.19 477 ALA B C 1
ATOM 7844 O O . ALA B 1 477 ? 6.82 -31.391 -35.312 1 95.19 477 ALA B O 1
ATOM 7845 N N . LEU B 1 478 ? 7.59 -30.844 -33.344 1 93 478 LEU B N 1
ATOM 7846 C CA . LEU B 1 478 ? 8.992 -30.844 -33.75 1 93 478 LEU B CA 1
ATOM 7847 C C . LEU B 1 478 ? 9.43 -32.25 -34.156 1 93 478 LEU B C 1
ATOM 7849 O O . LEU B 1 478 ? 10.156 -32.438 -35.125 1 93 478 LEU B O 1
ATOM 7853 N N . TYR B 1 479 ? 9.008 -33.312 -33.562 1 90.69 479 TYR B N 1
ATOM 7854 C CA . TYR B 1 479 ? 9.539 -34.656 -33.781 1 90.69 479 TYR B CA 1
ATOM 7855 C C . TYR B 1 479 ? 8.57 -35.5 -34.594 1 90.69 479 TYR B C 1
ATOM 7857 O O . TYR B 1 479 ? 8.922 -36.562 -35.062 1 90.69 479 TYR B O 1
ATOM 7865 N N . ASN B 1 480 ? 7.34 -35.219 -34.781 1 82 480 ASN B N 1
ATOM 7866 C CA . ASN B 1 480 ? 6.453 -35.875 -35.719 1 82 480 ASN B CA 1
ATOM 7867 C C . ASN B 1 480 ? 6.699 -35.406 -37.156 1 82 480 ASN B C 1
ATOM 7869 O O . ASN B 1 480 ? 6.504 -36.188 -38.094 1 82 480 ASN B O 1
ATOM 7873 N N . ASN B 1 481 ? 6.969 -34.219 -37.469 1 60.03 481 ASN B N 1
ATOM 7874 C CA . ASN B 1 481 ? 7.215 -33.75 -38.844 1 60.03 481 ASN B CA 1
ATOM 7875 C C . ASN B 1 481 ? 8.539 -34.281 -39.375 1 60.03 481 ASN B C 1
ATOM 7877 O O . ASN B 1 481 ? 8.977 -33.906 -40.469 1 60.03 481 ASN B O 1
ATOM 7881 N N . ARG B 1 482 ? 9.359 -35.219 -38.812 1 52.41 482 ARG B N 1
ATOM 7882 C CA . ARG B 1 482 ? 10.531 -35.812 -39.469 1 52.41 482 ARG B CA 1
ATOM 7883 C C . ARG B 1 482 ? 10.148 -37.031 -40.281 1 52.41 482 ARG B C 1
ATOM 7885 O O . ARG B 1 482 ? 9.422 -37.906 -39.781 1 52.41 482 ARG B O 1
ATOM 7892 N N . PRO B 1 483 ? 10.266 -37.094 -41.656 1 41.88 483 PRO B N 1
ATOM 7893 C CA . PRO B 1 483 ? 10.039 -38.25 -42.531 1 41.88 483 PRO B CA 1
ATOM 7894 C C . PRO B 1 483 ? 10.75 -39.5 -42.031 1 41.88 483 PRO B C 1
ATOM 7896 O O . PRO B 1 483 ? 11.898 -39.438 -41.562 1 41.88 483 PRO B O 1
ATOM 7899 N N . GLY B 1 484 ? 10.141 -40.594 -41.625 1 34.78 484 GLY B N 1
ATOM 7900 C CA . GLY B 1 484 ? 10.758 -41.875 -41.406 1 34.78 484 GLY B CA 1
ATOM 7901 C C . GLY B 1 484 ? 11.633 -42.344 -42.562 1 34.78 484 GLY B C 1
ATOM 7902 O O . GLY B 1 484 ? 11.383 -42 -43.719 1 34.78 484 GLY B O 1
ATOM 7903 N N . ALA B 1 485 ? 12.812 -42.906 -42.375 1 33.25 485 ALA B N 1
ATOM 7904 C CA . ALA B 1 485 ? 13.469 -43.656 -43.438 1 33.25 485 ALA B CA 1
ATOM 7905 C C . ALA B 1 485 ? 12.539 -44.719 -44.031 1 33.25 485 ALA B C 1
ATOM 7907 O O . ALA B 1 485 ? 11.719 -45.312 -43.281 1 33.25 485 ALA B O 1
ATOM 7908 N N . ALA B 1 486 ? 12.492 -45 -45.344 1 32.75 486 ALA B N 1
ATOM 7909 C CA . ALA B 1 486 ? 11.953 -46 -46.25 1 32.75 486 ALA B CA 1
ATOM 7910 C C . ALA B 1 486 ? 12.148 -47.406 -45.719 1 32.75 486 ALA B C 1
ATOM 7912 O O . ALA B 1 486 ? 13.273 -47.906 -45.688 1 32.75 486 ALA B O 1
ATOM 7913 N N . ASP B 1 487 ? 11.625 -48.031 -44.656 1 25.14 487 ASP B N 1
ATOM 7914 C CA . ASP B 1 487 ? 11.586 -49.5 -44.719 1 25.14 487 ASP B CA 1
ATOM 7915 C C . ASP B 1 487 ? 10.961 -49.938 -46.031 1 25.14 487 ASP B C 1
ATOM 7917 O O . ASP B 1 487 ? 10.008 -49.344 -46.531 1 25.14 487 ASP B O 1
ATOM 7921 N N . SER B 1 488 ? 11.688 -50.875 -47.062 1 27.55 488 SER B N 1
ATOM 7922 C CA . SER B 1 488 ? 11.445 -51.812 -48.156 1 27.55 488 SER B CA 1
ATOM 7923 C C . SER B 1 488 ? 10.258 -52.719 -47.844 1 27.55 488 SER B C 1
ATOM 7925 O O . SER B 1 488 ? 9.648 -53.25 -48.781 1 27.55 488 SER B O 1
ATOM 7927 N N . GLU B 1 489 ? 10.234 -53.625 -46.812 1 27.08 489 GLU B N 1
ATOM 7928 C CA . GLU B 1 489 ? 9.266 -54.688 -47.062 1 27.08 489 GLU B CA 1
ATOM 7929 C C . GLU B 1 489 ? 7.836 -54.156 -47 1 27.08 489 GLU B C 1
ATOM 7931 O O . GLU B 1 489 ? 7.395 -53.656 -45.938 1 27.08 489 GLU B O 1
ATOM 7936 N N . ASN B 1 490 ? 7.336 -53.469 -48.156 1 25.11 490 ASN B N 1
ATOM 7937 C CA . ASN B 1 490 ? 5.992 -52.938 -48.375 1 25.11 490 ASN B CA 1
ATOM 7938 C C . ASN B 1 490 ? 4.93 -54 -48.094 1 25.11 490 ASN B C 1
ATOM 7940 O O . ASN B 1 490 ? 4.547 -54.719 -49.031 1 25.11 490 ASN B O 1
ATOM 7944 N N . ASN B 1 491 ? 5.113 -54.875 -47.031 1 23.52 491 ASN B N 1
ATOM 7945 C CA . ASN B 1 491 ? 3.877 -55.625 -47.094 1 23.52 491 ASN B CA 1
ATOM 7946 C C . ASN B 1 491 ? 2.65 -54.719 -47.062 1 23.52 491 ASN B C 1
ATOM 7948 O O . ASN B 1 491 ? 2.656 -53.688 -46.375 1 23.52 491 ASN B O 1
ATOM 7952 N N . GLY B 1 492 ? 1.647 -54.719 -48.062 1 23.33 492 GLY B N 1
ATOM 7953 C CA . GLY B 1 492 ? 0.406 -54.188 -48.594 1 23.33 492 GLY B CA 1
ATOM 7954 C C . GLY B 1 492 ? -0.687 -54.062 -47.531 1 23.33 492 GLY B C 1
ATOM 7955 O O . GLY B 1 492 ? -1.84 -53.781 -47.875 1 23.33 492 GLY B O 1
ATOM 7956 N N . GLN B 1 493 ? -0.632 -54.656 -46.375 1 22.39 493 GLN B N 1
ATOM 7957 C CA . GLN B 1 493 ? -2.006 -54.781 -45.906 1 22.39 493 GLN B CA 1
ATOM 7958 C C . GLN B 1 493 ? -2.59 -53.438 -45.531 1 22.39 493 GLN B C 1
ATOM 7960 O O . GLN B 1 493 ? -1.956 -52.656 -44.781 1 22.39 493 GLN B O 1
ATOM 7965 N N . GLN B 1 494 ? -3.721 -52.844 -46.188 1 21.98 494 GLN B N 1
ATOM 7966 C CA . GLN B 1 494 ? -4.68 -51.75 -46.281 1 21.98 494 GLN B CA 1
ATOM 7967 C C . GLN B 1 494 ? -5.43 -51.562 -44.969 1 21.98 494 GLN B C 1
ATOM 7969 O O . GLN B 1 494 ? -6.316 -50.719 -44.875 1 21.98 494 GLN B O 1
ATOM 7974 N N . THR B 1 495 ? -5.113 -51.906 -43.812 1 19.81 495 THR B N 1
ATOM 7975 C CA . THR B 1 495 ? -6.297 -51.844 -42.969 1 19.81 495 THR B CA 1
ATOM 7976 C C . THR B 1 495 ? -6.703 -50.375 -42.719 1 19.81 495 THR B C 1
ATOM 7978 O O . THR B 1 495 ? -5.848 -49.5 -42.562 1 19.81 495 THR B O 1
ATOM 7981 N N . LEU B 1 496 ? -8.008 -50 -42.938 1 18.3 496 LEU B N 1
ATOM 7982 C CA . LEU B 1 496 ? -8.969 -48.906 -42.781 1 18.3 496 LEU B CA 1
ATOM 7983 C C . LEU B 1 496 ? -8.953 -48.344 -41.375 1 18.3 496 LEU B C 1
ATOM 7985 O O . LEU B 1 496 ? -9.328 -49.062 -40.406 1 18.3 496 LEU B O 1
ATOM 7989 N N . ARG B 1 497 ? -8.125 -47.812 -41.062 1 18.69 497 ARG B N 1
ATOM 7990 C CA . ARG B 1 497 ? -8.078 -47.219 -39.719 1 18.69 497 ARG B CA 1
ATOM 7991 C C . ARG B 1 497 ? -9.258 -46.281 -39.5 1 18.69 497 ARG B C 1
ATOM 7993 O O . ARG B 1 497 ? -9.625 -45.531 -40.406 1 18.69 497 ARG B O 1
ATOM 8000 N N . GLY B 1 498 ? -10.117 -46.594 -38.312 1 16.78 498 GLY B N 1
ATOM 8001 C CA . GLY B 1 498 ? -11.336 -46.156 -37.656 1 16.78 498 GLY B CA 1
ATOM 8002 C C . GLY B 1 498 ? -11.383 -44.656 -37.406 1 16.78 498 GLY B C 1
ATOM 8003 O O . GLY B 1 498 ? -10.344 -44 -37.312 1 16.78 498 GLY B O 1
ATOM 8004 N N . LYS B 1 499 ? -12.734 -44.094 -37.594 1 17.53 499 LYS B N 1
ATOM 8005 C CA . LYS B 1 499 ? -13.641 -43 -37.219 1 17.53 499 LYS B CA 1
ATOM 8006 C C . LYS B 1 499 ? -13.727 -42.844 -35.688 1 17.53 499 LYS B C 1
ATOM 8008 O O . LYS B 1 499 ? -14.492 -42.031 -35.188 1 17.53 499 LYS B O 1
ATOM 8013 N N . LEU B 1 500 ? -13.375 -43.625 -34.781 1 16.62 500 LEU B N 1
ATOM 8014 C CA . LEU B 1 500 ? -13.617 -42.969 -33.5 1 16.62 500 LEU B CA 1
ATOM 8015 C C . LEU B 1 500 ? -12.711 -41.75 -33.312 1 16.62 500 LEU B C 1
ATOM 8017 O O . LEU B 1 500 ? -11.523 -41.812 -33.656 1 16.62 500 LEU B O 1
#

Foldseek 3Di:
DDDAAFAEEEEAQALLRLLLQLLLVVLPRDNYAYEAQAQDHHQQQDWDDDVLAIDRFFDWFQFADPPFVLNVLCVVLPQKDWDPDFFAQWAFELQQDTDDSVLLCQLLVVLVVQCVVCVVVLLPDAFFPQVVSVVSLVVCVVVCSNPPDDPLVSVLSSVLVQLVVCLVQQAQGSRFFRSNLQVLADRNGDRTTMGRARPGPCVSSCSSQQNDPSGDDDGNPVVVNYDYSFAWQAKEAQDPQDPSCWGMKTATPVGDIDTTNAYEYEFALLLCCVPQQRHYVVHDDPLQNLQSPQWFFHAKKKKKFFAPADQDDPPPSDFKYFYGYDPVVCVVCVVVVNNLLVSFTMWGHDPPDGGMIMIMGHGPSLQVLLPDDPVVNFVSVLVSCCSNNVVIDRDPGGPDIDMDNQLVPSRRNHRWIHHTSSCVVSVHALCSNQQADADPVRHGHYGYAYLSNQSHHTNDSSRRSVSSSVVSVVVSVVSVPPDDPDDCPPPDDPDDPDDD/DDQDAFAEEEEAQALLRLLLQLLLVVLPRDNYAYEAQAPDHHQQQDWDDDVLAIDRFFDWFQFADPPFVLNVLCVVLPQKDWDPDFFAQWAFELQQDTDPSVLLCQLLVVLVVQCVVCVVVLLPDAFFPQVVSVVSLVVCVVVCSNPPDDPLVSVLSSVLVQLVVCLVQQAQGSRFFRSNLQVLADRNGDRTTMGRARPGPCVSSCSSQQNDPSGDDDGNCVVVNYDYSFAWQAKEAQDPQDPSCWGMKTATPVGDIDTTNAYEYEFALLLCCVPQQRHYVVHDDPLQNLQSPQWFFHAKKKKKFFAPADQDDPPPSDFKHFYGYDPVVCVVCVVVVNNLLVSFTMWGHDPPDGGMIMIMGHGPSLQVLLPDDPVVNFVSVLSSCCSNNVVIDRDPGGPDIDMDNQLVPSRRNHRWIHHTSSCVVSVHALCSNQQADADPVRHGHYGYAYLSNQSHHTNDSSSRSVRSSVVSVVVSVVSVPDDDPDDPPPPDDDDDDDDD

pLDDT: mean 90.12, std 15.21, range [16.19, 98.94]

Sequence (1000 aa):
MAGRTPSVIIVGAGSAGIAAATRLLDRGFRNLTILEAENRLGGRIHSVRRGGNVLDYGAQWVHGKQNNFIYDMASQYGLIEVEQHKENDVYYKSTGELVPKETSDRVLETLHNLLEEDADGLQSYTGSLGAYYDQVFYDAFRAGKFAGIDQRTCYQLYQFFIKYHNTYNATDTLHEVSGAGLLEFEDNQDEFLINWKNRGFHTLLDLLMRKLPEQNGPPIPVEEYTKFNHVVKSIKWNWPENPHHHRVSVTCTNGATFSATHLILTVSLGVLQDLHTGWFDPPLPEPKRNAIEGLYIGTIDKLFLEFDEPFWPRDGSWHGFGLLWEPADLEQLRHDGRQWLRSVCAFFVPDRTERMLVGWIYGHDARTMEALPEGQVIDGLMYLLRKFLPHLPVPAGPRWFSRSRWYSNPHFRGSYSSRSMRSDAMRATAAALAEPLTTERAVPIVQFAGEASHPQLYSTVQGAVGSGWREADRLTALYNNRPGAADSENNGQQTLRGKLMAGRTPSVIIVGAGSAGIAAATRLLDRGFRNLTILEAENRLGGRIHSVRRGGNVLDYGAQWVHGKQNNFIYDMASQYGLIEVEQHKENDVYYKSTGELVPKETSDRVLETLHNLLEEDADGLQSYTGSLGAYYDQVFYDAFRAGKFAGIDQRTCYQLYQFFIKYHNTYNATDTLHEVSGAGLLEFEDNQDEFLINWKNRGFHTLLDLLMRKLPEQNGPPIPVEEYTKFNHVVKSIKWNWPENPHHHRVSVTCTNGATFSATHLILTVSLGVLQDLHTGWFDPPLPEPKRNAIEGLYIGTIDKLFLEFDEPFWPRDGSWHGFGLLWEPADLEQLRHDGRQWLRSVCAFFVPDRTERMLVGWIYGHDARTMEALPEGQVIDGLMYLLRKFLPHLPVPAGPRWFSRSRWYSNPHFRGSYSSRSMRSDAMRATAAALAEPLTTERAVPIVQFAGEASHPQLYSTVQGAVGSGWREADRLTALYNNRPGAADSENNGQQTLRGKL

Solvent-accessible surface area (backbone atoms only — not comparable to full-atom values): 51973 Å² total; per-residue (Å²): 132,81,90,75,77,71,29,38,35,30,38,28,39,19,52,14,26,45,32,20,50,42,50,31,46,73,69,68,55,74,50,55,40,31,33,17,55,47,88,62,74,27,58,60,34,36,52,43,78,52,88,86,29,46,46,45,61,41,50,54,61,50,65,24,69,62,95,27,70,66,43,54,61,36,52,76,69,64,46,52,47,74,46,92,56,58,68,69,70,39,41,24,28,53,85,34,48,73,52,56,54,71,58,55,50,49,55,53,52,50,52,52,50,54,52,64,73,36,47,68,55,37,58,69,35,87,30,24,35,36,52,50,51,44,35,54,49,36,49,37,52,74,71,48,75,53,66,93,53,58,64,67,57,52,49,33,51,50,53,37,54,51,46,50,49,18,44,77,47,13,26,73,45,41,43,46,24,19,30,34,50,51,65,46,45,68,81,39,63,51,90,46,49,24,36,30,68,79,64,23,42,43,49,56,57,34,55,66,26,36,60,41,86,89,48,84,72,79,58,54,66,60,68,83,35,44,42,60,63,36,39,77,52,33,36,40,47,78,48,68,87,43,98,79,50,35,24,34,36,41,31,26,73,86,66,53,70,49,72,16,31,28,34,40,40,25,57,36,66,34,30,46,56,73,38,45,83,72,25,35,39,67,64,70,56,67,67,46,47,42,14,47,67,23,45,36,62,18,26,46,32,39,37,41,36,29,36,92,59,60,59,63,64,83,83,75,86,51,49,36,31,32,55,25,71,44,71,72,56,53,53,48,25,47,62,68,74,45,49,49,60,76,40,46,43,34,38,26,45,55,82,82,51,75,35,43,39,36,32,40,26,19,14,65,34,27,58,50,55,57,58,48,59,67,68,59,51,51,51,52,52,48,48,49,50,46,42,34,36,62,90,42,72,68,70,96,64,62,73,41,75,51,66,44,47,41,48,82,36,77,80,31,35,23,59,34,33,46,45,22,43,58,9,58,38,60,67,26,41,24,57,50,41,32,53,52,45,54,48,98,85,66,46,64,35,40,36,42,21,18,18,56,29,22,62,37,33,43,55,34,71,66,13,10,30,51,26,8,41,51,56,30,49,54,52,48,54,64,66,62,72,55,82,74,81,78,59,101,74,66,84,74,82,71,76,80,73,69,82,122,132,78,92,75,78,71,29,38,35,31,36,28,40,19,53,13,27,46,33,20,50,41,52,31,45,74,70,68,54,73,50,55,41,31,34,18,55,47,90,63,73,27,58,61,36,37,49,43,78,51,88,88,28,46,47,45,62,42,52,55,61,50,64,23,68,62,96,27,69,65,43,54,60,37,51,75,70,63,47,53,47,73,46,91,56,60,67,68,68,39,39,23,28,52,85,34,47,73,52,56,56,70,58,54,49,49,56,52,51,50,52,51,49,52,52,63,73,37,48,68,56,37,58,70,36,87,30,25,36,35,52,51,52,44,34,54,48,38,50,36,52,74,71,46,76,54,66,94,52,57,66,67,58,53,48,32,51,49,53,38,52,52,45,47,50,19,44,77,47,13,26,73,45,42,43,47,23,20,28,34,50,51,65,47,46,67,80,40,63,51,89,45,50,24,36,32,69,78,64,24,42,44,49,55,55,35,54,66,27,36,61,41,87,88,49,84,70,78,58,52,67,60,68,82,36,43,41,60,63,36,38,79,54,34,36,40,46,80,47,68,87,44,98,80,49,35,23,34,36,41,31,26,73,88,66,54,70,48,73,16,33,28,35,39,41,27,57,37,65,34,31,47,56,72,38,45,85,72,25,34,37,67,64,68,57,66,66,46,47,43,14,48,67,22,45,34,64,18,26,45,30,38,37,40,35,28,36,90,57,62,59,64,65,85,83,73,86,49,49,36,31,33,55,26,70,44,71,69,57,55,52,47,26,46,63,68,72,44,49,50,60,74,40,43,40,35,36,25,45,55,83,82,52,76,34,44,41,36,31,38,26,18,14,65,32,27,58,50,55,57,57,49,59,67,68,59,53,52,51,51,52,48,49,50,49,47,41,34,36,62,89,41,72,69,69,93,64,63,73,42,76,51,66,44,47,40,48,81,35,76,81,30,34,24,59,34,33,47,47,21,42,58,8,59,37,60,67,24,41,24,58,50,40,32,53,52,46,55,48,95,84,65,47,66,35,40,35,42,22,16,17,56,30,24,62,37,33,44,55,35,69,67,12,10,30,50,25,7,40,50,57,30,48,53,53,49,55,64,64,62,74,57,82,75,81,82,79,77,86,72,76,75,83,72,82,80,78,80,86,124

Secondary structure (DSSP, 8-state):
-------EEEE--BHHHHHHHHHHHHTT---EEEE-SSSSSBTT--EEEETTEEEESS---B--STT-HHHHHHHTTT--EE-SS-S---EEETTSPBPPHHHHHHHHHHHHHHHHHTHHHHHH--SBHHHHHHHHHHHHHHTTTTTTS-HHHHHHHHHHHHHHHHHHHT-S-GGGBBTGGGGGS-----SS-EE-TTT-TTHHHHHHTT-STTS-SPPP-GGGGEESS--EEEEEE-PPP-TT---EEEEETTS-EEEESEEEE---HHHHHHHHHHHEESPPPHHHHHHHHHSEEE-EEEEEEE-SS--S--SSS-SEEEEE--HHHHHHHHHTT-GGGGGEEEEE--TT-SSEEEEEEEHHHHHHHHHS-HHHHHHHHHHHHHHH-TTS---SS-SEEEE--TTTSTTT-SSEEE-BHHHHHHT--HHHHHPPEE-TT--EEEEE-SGGG-SSSTTSHHHHHHHHHHHHHHHHHHHHSS-----S------------/-------EEEE--BHHHHHHHHHHHHTT---EEEE-SSSSSBTT--EEEETTEEEESS---B--STT-HHHHHHHTTT--EE-SS-S---EEETTSPBPPHHHHHHHHHHHHHHHHHTHHHHHH--SBHHHHHHHHHHHHHHTTTTTTS-HHHHHHHHHHHHHHHHHHHT-S-GGGBBTGGGGGS-----SS-EE-TTT-TTHHHHHHTT-STTS-SPPP-GGGGEESS--EEEEEE-PPP-TT---EEEEETTS-EEEESEEEE---HHHHHHHHHHHEESPPPHHHHHHHHHSEEE-EEEEEEE-SS--S--SSS-SEEEEE--HHHHHHHHHTT-GGGGGEEEEE--TT-SSEEEEEEEHHHHHHHHHS-HHHHHHHHHHHHHHH-TTS---SS-SEEEE--TTTSTTT-SSEEE-BHHHHHHT--HHHHHPPEE-TT--EEEEE-SGGG-SSSTTSHHHHHHHHHHHHHHHHHHHHSS-----S------------

InterPro domains:
  IPR002937 Amine oxidase [PF01593] (16-475)
  IPR036188 FAD/NAD(P)-binding domain superfamily [G3DSA:3.50.50.60] (8-474)
  IPR036188 FAD/NAD(P)-binding domain superfamily [SSF51905] (1-478)
  IPR050281 Flavin monoamine oxidase and related enzymes [PTHR10742] (6-487)

Organism: Anopheles gambiae (NCBI:txid7165)

Nearest PDB structures (foldseek):
  5lfo-assembly1_A  TM=8.423E-01  e=1.351E-42  Mus musculus
  5mbx-assembly1_A  TM=8.481E-01  e=4.159E-42  Mus musculus
  7oy0-assembly1_A-2  TM=8.068E-01  e=8.887E-44  Homo sapiens
  5lae-assembly1_A  TM=8.513E-01  e=1.280E-41  Mus musculus
  5lgb-assembly1_A  TM=8.570E-01  e=3.500E-41  Mus musculus